Protein AF-0000000083311907 (afdb_homodimer)

Radius of gyration: 32.01 Å; Cα contacts (8 Å, |Δi|>4): 1228; chains: 2; bounding box: 65×92×110 Å

Secondary structure (DSSP, 8-state):
--SGGGS--B-HHHHHHHH---HHHHHHHHHHH--S-PEEPTTS-EEB-HHHHHHHHHHHHHHHTT--HHHHHHHHHHHHHTT--TTS------------S---------HHHHHHHHHHHHHHHHHTT-HHHHHHHHHHHHHHS-HHHHIIIIIHHHHHHHHHHHHTTSS-HHHHHHHHHHHHHHHHHHHHTPPPP-SSSEEEEE--TT----HHHHHHHHHHHHTT-EEEEEES---STTHHHHHHHH--SEEEEE--SHHHHHHHHHHHHHHHHTT--EEEE-HHHHH-GGGGGGSSSEE--SSHHHHHHHHHHHHHS--PPPPPPPPPHHHHHHHHHHHHHHHHHHHHHHH-GGGTTS-HHHHHHHHHHHHHHHHHHHHTT-GGGGHHHHHHHHHHIIIII---HHHHHHHHHHHHHHHHHH--GGGHHHHHHHHHHHHHHHHHHHHH-/--SGGGS--B-HHHHHHHH---HHHHHHHHHHH--S-PEEPTTS-EEB-HHHHHHHHHHHHHHHTT--HHHHHHHHHHHHHTT--TTS------------S---------HHHHHHHHHHHHHHHHHTT-HHHHHHHHHHHHHHS-HHHHIIIIIHHHHHHHHHHHHTTSS-HHHHHHHHHHHHHHHHHHHHTSPPP-SS-EEEEE--TT----HHHHHHHHHHHHTT-EEEEEES---STTHHHHHHHH--SEEEEE--SHHHHHHHHHHHHHHHHTT--EEEE-HHHHH-GGGGGGSSSEE--SSHHHHHHHHHHHHHS--PPPPPPPPPHHHHHHHHHHHHHHHHHHHHHHH-GGGTTS-HHHHHHHHHHHHHHHHHHHHTT-GGGHHHHHHHHHHHIIIII---HHHHHHHHHHHHHHHHHH--GGGHHHHHHHHHHHHHHHHHHHHH-

Organism: NCBI:txid1204385

Nearest PDB structures (foldseek):
  8j2w-assembly1_B  TM=8.295E-01  e=6.946E-15  Saccharothrix syringae
  8j2w-assembly1_A  TM=8.203E-01  e=6.946E-15  Saccharothrix syringae
  8j2y-assembly1_B  TM=8.424E-01  e=2.379E-14  Acidimicrobiaceae bacterium
  8j2y-assembly1_A  TM=8.494E-01  e=1.190E-13  Acidimicrobiaceae bacterium
  8j2x-assembly1_A  TM=8.144E-01  e=2.742E-14  Saccharothrix syringae

Foldseek 3Di:
DVVQQADQDDFLVRLCVLQVDDSVVCVVCCVPLVQPPFDADPVGGTTHGNVSSLLSNQLVVVVLLPDDSVVSSVVCVVCVVVVAHPSDGPDPPPPPCPPDDDPPPPPDPPPLVVLVVLLVQLLVCLQVLNLVSNVVSVVVVVVSDPPVCCLPPRLVSSLVSLVVCVLQQNGPPVSSVSSLVSLLVVLVVLLVPQDAADDDFEEEFEEFAPFQRFSLSSVLSNVCSNVRHHYDYPYYGDYPPCVVVVCVVRVGQEYEYEDADLLRLLRQQVSQVVCVVVQRAYEYYYNLCVVPVVLVLLHQHHYQDHDSVSNNVSVVVCVVPPDGTDDHDDADPLLVLQLVQCVVQLVQLLVQLVVDPLCVPPPPVRSVVVSVVVSSNCNSCSSSRASCSCVVVVVSVLSSCVNPVVDDVVSVLSSLVSSLVSCVVRPDPSNVRVNVVSVVVSVVVVVVVVVVD/DVVQQADQDDFLVRLCVLQVDDSVVCVCCCVPLVQPPFDADPVGGTTHGNVSSLLSNQLVVVVLLPDDSVVSSVVCVVCVVVVAHPSDGPDPPPPPPPPDDDPPPPPDPPPLNVLVVLLVQLLVCLQVLNLVSNVVSVVVVVVSDPPVCCLPPRLVSSLVSLVVCVLQQNGPPVSSVSSLVSLLVVLVVLLVPQDAADDDFEEEFEEFAPFQRFSLSSVLSNVCSNVRHHYDYPYYGDYPPCVVVVCVVRVGQEYEYEDADLLRLLRQQVSQVVCVVVQRAYEYYYNLCVVPVVLVLLHQHHYQDHDSVSNNVSVVVCVVPPDGTDDHDDADVLLVLQLVQCVVQLVQLLVQLVVDPLCVPPDPVRSVVVSVVVSSNCNSCSSSRASCSCVVVVVSVLSSCVNPVVDDCVSVLSSLVSSLVSCVVRDDPSNVRVNVVSVVVSVVVVVVVVVVD

Sequence (906 aa):
MHQAKETPIYNLKAVVQETGLKPDTLRAWERRYGLPSPQRTPSGHRLYTQRDIDILKWLMERQEEGLTISRAVALWHELEKEGEDPLHPRPAQEPMVELAGEPTVPGPVAPHDTLHELRERWLAACLAFDEQRSEQVLTQAFALFPVETVCLELLQPALAAIGQGWYRGEVSVQQEHFASALAIRRLEALLAATPPPVRSGRILVGCPPDEAHTFIPLLLSLFLRRRGWDVIYLGADIPEARLEETLKSARPTLTILTAQQLCTAASLATMAQLLYHQRIPMAFGGLIFNRLPALASRIAGHFLGQELRQALQAVEKLMEAPQPVAAHQPVTPEYAAALAHFQERRARIEAALWEAPRLKTLGRTLLLQGNESFGRDIEAALTLGDIRYLKPNLEWLQGLWHAHIQMPLSLLQEYLRAYLEAAQRHLDEPGQPILSWLHEVIAAFETEQTQEEMHQAKETPIYNLKAVVQETGLKPDTLRAWERRYGLPSPQRTPSGHRLYTQRDIDILKWLMERQEEGLTISRAVALWHELEKEGEDPLHPRPAQEPMVELAGEPTVPGPVAPHDTLHELRERWLAACLAFDEQRSEQVLTQAFALFPVETVCLELLQPALAAIGQGWYRGEVSVQQEHFASALAIRRLEALLAATPPPVRSGRILVGCPPDEAHTFIPLLLSLFLRRRGWDVIYLGADIPEARLEETLKSARPTLTILTAQQLCTAASLATMAQLLYHQRIPMAFGGLIFNRLPALASRIAGHFLGQELRQALQAVEKLMEAPQPVAAHQPVTPEYAAALAHFQERRARIEAALWEAPRLKTLGRTLLLQGNESFGRDIEAALTLGDIRYLKPNLEWLQGLWHAHIQMPLSLLQEYLRAYLEAAQRHLDEPGQPILSWLHEVIAAFETEQTQEE

InterPro domains:
  IPR000551 MerR-type HTH domain [PF13411] (10-72)
  IPR000551 MerR-type HTH domain [PS50937] (19-78)
  IPR000551 MerR-type HTH domain [SM00422] (10-76)
  IPR003759 Cobalamin (vitamin B12)-binding module, cap domain [PF02607] (118-190)
  IPR006158 Cobalamin (vitamin B12)-binding domain [PS51332] (200-322)
  IPR009061 Putative DNA-binding domain superfamily [SSF46955] (10-84)
  IPR036594 Methionine synthase domain [G3DSA:1.10.1240.10] (116-192)
  IPR036724 Cobalamin-binding domain superfamily [SSF52242] (199-296)
  IPR047057 MerR transcriptional regulator [PTHR30204] (7-193)

pLDDT: mean 85.44, std 14.92, range [26.28, 98.0]

Structure (mmCIF, N/CA/C/O backbone):
data_AF-0000000083311907-model_v1
#
loop_
_entity.id
_entity.type
_entity.pdbx_description
1 polymer 'MerR family transcriptional regulator'
#
loop_
_atom_site.group_PDB
_atom_site.id
_atom_site.type_symbol
_atom_site.label_atom_id
_atom_site.label_alt_id
_atom_site.label_comp_id
_atom_site.label_asym_id
_atom_site.label_entity_id
_atom_site.label_seq_id
_atom_site.pdbx_PDB_ins_code
_atom_site.Cartn_x
_atom_site.Cartn_y
_atom_site.Cartn_z
_atom_site.occupancy
_atom_site.B_iso_or_equiv
_atom_site.auth_seq_id
_atom_site.auth_comp_id
_atom_site.auth_asym_id
_atom_site.auth_atom_id
_atom_site.pdbx_PDB_model_num
ATOM 1 N N . MET A 1 1 ? 5.82 -18.188 53.906 1 30.78 1 MET A N 1
ATOM 2 C CA . MET A 1 1 ? 5.773 -18.25 52.438 1 30.78 1 MET A CA 1
ATOM 3 C C . MET A 1 1 ? 6.77 -17.266 51.844 1 30.78 1 MET A C 1
ATOM 5 O O . MET A 1 1 ? 6.988 -17.266 50.625 1 30.78 1 MET A O 1
ATOM 9 N N . HIS A 1 2 ? 7.137 -16.266 52.594 1 43.28 2 HIS A N 1
ATOM 10 C CA . HIS A 1 2 ? 8.094 -15.25 52.188 1 43.28 2 HIS A CA 1
ATOM 11 C C . HIS A 1 2 ? 9.508 -15.812 52.125 1 43.28 2 HIS A C 1
ATOM 13 O O . HIS A 1 2 ? 10.367 -15.273 51.406 1 43.28 2 HIS A O 1
ATOM 19 N N . GLN A 1 3 ? 9.875 -16.734 52.969 1 49.38 3 GLN A N 1
ATOM 20 C CA . GLN A 1 3 ? 11.227 -17.281 53.031 1 49.38 3 GLN A CA 1
ATOM 21 C C . GLN A 1 3 ? 11.562 -18.078 51.781 1 49.38 3 GLN A C 1
ATOM 23 O O . GLN A 1 3 ? 12.742 -18.281 51.469 1 49.38 3 GLN A O 1
ATOM 28 N N . ALA A 1 4 ? 10.656 -18.797 51.188 1 49.38 4 ALA A N 1
ATOM 29 C CA . ALA A 1 4 ? 10.867 -19.672 50.062 1 49.38 4 ALA A CA 1
ATOM 30 C C . ALA A 1 4 ? 11.398 -18.906 48.844 1 49.38 4 ALA A C 1
ATOM 32 O O . ALA A 1 4 ? 12.133 -19.453 48.031 1 49.38 4 ALA A O 1
ATOM 33 N N . LYS A 1 5 ? 11.281 -17.672 48.75 1 63.72 5 LYS A N 1
ATOM 34 C CA . LYS A 1 5 ? 11.641 -16.906 47.531 1 63.72 5 LYS A CA 1
ATOM 35 C C . LYS A 1 5 ? 13.117 -16.531 47.562 1 63.72 5 LYS A C 1
ATOM 37 O O . LYS A 1 5 ? 13.68 -16.172 46.531 1 63.72 5 LYS A O 1
ATOM 42 N N . GLU A 1 6 ? 13.773 -16.734 48.656 1 71.12 6 GLU A N 1
ATOM 43 C CA . GLU A 1 6 ? 15.164 -16.297 48.781 1 71.12 6 GLU A CA 1
ATOM 44 C C . GLU A 1 6 ? 16.109 -17.5 48.844 1 71.12 6 GLU A C 1
ATOM 46 O O . GLU A 1 6 ? 17.328 -17.328 48.969 1 71.12 6 GLU A O 1
ATOM 51 N N . THR A 1 7 ? 15.609 -18.75 48.781 1 74.94 7 THR A N 1
ATOM 52 C CA . THR A 1 7 ? 16.469 -19.922 48.75 1 74.94 7 THR A CA 1
ATOM 53 C C . THR A 1 7 ? 16.984 -20.203 47.344 1 74.94 7 THR A C 1
ATOM 55 O O . THR A 1 7 ? 16.203 -20.328 46.406 1 74.94 7 THR A O 1
ATOM 58 N N . PRO A 1 8 ? 18.312 -20.234 47.156 1 79.5 8 PRO A N 1
ATOM 59 C CA . PRO A 1 8 ? 18.875 -20.484 45.844 1 79.5 8 PRO A CA 1
ATOM 60 C C . PRO A 1 8 ? 18.734 -21.938 45.406 1 79.5 8 PRO A C 1
ATOM 62 O O . PRO A 1 8 ? 19.516 -22.797 45.812 1 79.5 8 PRO A O 1
ATOM 65 N N . ILE A 1 9 ? 17.688 -22.203 44.688 1 79.12 9 ILE A N 1
ATOM 66 C CA . ILE A 1 9 ? 17.406 -23.594 44.344 1 79.12 9 ILE A CA 1
ATOM 67 C C . ILE A 1 9 ? 17.453 -23.75 42.812 1 79.12 9 ILE A C 1
ATOM 69 O O . ILE A 1 9 ? 17.422 -24.875 42.312 1 79.12 9 ILE A O 1
ATOM 73 N N . TYR A 1 10 ? 17.547 -22.719 42.062 1 83.62 10 TYR A N 1
ATOM 74 C CA . TYR A 1 10 ? 17.484 -22.844 40.625 1 83.62 10 TYR A CA 1
ATOM 75 C C . TYR A 1 10 ? 18.875 -22.812 40 1 83.62 10 TYR A C 1
ATOM 77 O O . TYR A 1 10 ? 19.688 -21.938 40.312 1 83.62 10 TYR A O 1
ATOM 85 N N . ASN A 1 11 ? 19.172 -23.828 39.188 1 83.06 11 ASN A N 1
ATOM 86 C CA . ASN A 1 11 ? 20.422 -23.812 38.438 1 83.06 11 ASN A CA 1
ATOM 87 C C . ASN A 1 11 ? 20.297 -23.031 37.125 1 83.06 11 ASN A C 1
ATOM 89 O O . ASN A 1 11 ? 19.203 -22.594 36.781 1 83.06 11 ASN A O 1
ATOM 93 N N . LEU A 1 12 ? 21.438 -22.828 36.5 1 82.69 12 LEU A N 1
ATOM 94 C CA . LEU A 1 12 ? 21.484 -22.016 35.312 1 82.69 12 LEU A CA 1
ATOM 95 C C . LEU A 1 12 ? 20.484 -22.531 34.25 1 82.69 12 LEU A C 1
ATOM 97 O O . LEU A 1 12 ? 19.812 -21.734 33.594 1 82.69 12 LEU A O 1
ATOM 101 N N . LYS A 1 13 ? 20.438 -23.781 34.094 1 81.31 13 LYS A N 1
ATOM 102 C CA . LYS A 1 13 ? 19.531 -24.391 33.094 1 81.31 13 LYS A CA 1
ATOM 103 C C . LYS A 1 13 ? 18.078 -24.047 33.406 1 81.31 13 LYS A C 1
ATOM 105 O O . LYS A 1 13 ? 17.297 -23.719 32.5 1 81.31 13 LYS A O 1
ATOM 110 N N . ALA A 1 14 ? 17.734 -24.125 34.625 1 80.81 14 ALA A N 1
ATOM 111 C CA . ALA A 1 14 ? 16.375 -23.797 35.062 1 80.81 14 ALA A CA 1
ATOM 112 C C . ALA A 1 14 ? 16.062 -22.328 34.812 1 80.81 14 ALA A C 1
ATOM 114 O O . ALA A 1 14 ? 14.961 -21.984 34.406 1 80.81 14 ALA A O 1
ATOM 115 N N . VAL A 1 15 ? 16.984 -21.484 35 1 82.62 15 VAL A N 1
ATOM 116 C CA . VAL A 1 15 ? 16.797 -20.047 34.812 1 82.62 15 VAL A CA 1
ATOM 117 C C . VAL A 1 15 ? 16.594 -19.75 33.344 1 82.62 15 VAL A C 1
ATOM 119 O O . VAL A 1 15 ? 15.711 -18.953 32.969 1 82.62 15 VAL A O 1
ATOM 122 N N . VAL A 1 16 ? 17.328 -20.375 32.531 1 82.19 16 VAL A N 1
ATOM 123 C CA . VAL A 1 16 ? 17.219 -20.203 31.094 1 82.19 16 VAL A CA 1
ATOM 124 C C . VAL A 1 16 ? 15.844 -20.672 30.625 1 82.19 16 VAL A C 1
ATOM 126 O O . VAL A 1 16 ? 15.203 -20 29.797 1 82.19 16 VAL A O 1
ATOM 129 N N . GLN A 1 17 ? 15.422 -21.656 31.141 1 80.44 17 GLN A N 1
ATOM 130 C CA . GLN A 1 17 ? 14.125 -22.203 30.766 1 80.44 17 GLN A CA 1
ATOM 131 C C . GLN A 1 17 ? 12.992 -21.281 31.203 1 80.44 17 GLN A C 1
ATOM 133 O O . GLN A 1 17 ? 12.016 -21.094 30.484 1 80.44 17 GLN A O 1
ATOM 138 N N . GLU A 1 18 ? 13.125 -20.703 32.312 1 80.12 18 GLU A N 1
ATOM 139 C CA . GLU A 1 18 ? 12.07 -19.875 32.906 1 80.12 18 GLU A CA 1
ATOM 140 C C . GLU A 1 18 ? 12.055 -18.484 32.281 1 80.12 18 GLU A C 1
ATOM 142 O O . GLU A 1 18 ? 10.992 -17.875 32.156 1 80.12 18 GLU A O 1
ATOM 147 N N . THR A 1 19 ? 13.117 -17.938 31.906 1 81.69 19 THR A N 1
ATOM 148 C CA . THR A 1 19 ? 13.203 -16.547 31.469 1 81.69 19 THR A CA 1
ATOM 149 C C . THR A 1 19 ? 13.344 -16.453 29.953 1 81.69 19 THR A C 1
ATOM 151 O O . THR A 1 19 ? 13.039 -15.414 29.359 1 81.69 19 THR A O 1
ATOM 154 N N . GLY A 1 20 ? 13.836 -17.5 29.406 1 79.81 20 GLY A N 1
ATOM 155 C CA . GLY A 1 20 ? 14.117 -17.5 27.969 1 79.81 20 GLY A CA 1
ATOM 156 C C . GLY A 1 20 ? 15.398 -16.781 27.609 1 79.81 20 GLY A C 1
ATOM 157 O O . GLY A 1 20 ? 15.711 -16.609 26.422 1 79.81 20 GLY A O 1
ATOM 158 N N . LEU A 1 21 ? 16.219 -16.422 28.469 1 81.62 21 LEU A N 1
ATOM 159 C CA . LEU A 1 21 ? 17.484 -15.742 28.219 1 81.62 21 LEU A CA 1
ATOM 160 C C . LEU A 1 21 ? 18.578 -16.734 27.875 1 81.62 21 LEU A C 1
ATOM 162 O O . LEU A 1 21 ? 18.594 -17.859 28.391 1 81.62 21 LEU A O 1
ATOM 166 N N . LYS A 1 22 ? 19.547 -16.391 27.062 1 81.81 22 LYS A N 1
ATOM 167 C CA . LYS A 1 22 ? 20.719 -17.203 26.781 1 81.81 22 LYS A CA 1
ATOM 168 C C . LYS A 1 22 ? 21.672 -17.219 27.984 1 81.81 22 LYS A C 1
ATOM 170 O O . LYS A 1 22 ? 21.844 -16.203 28.656 1 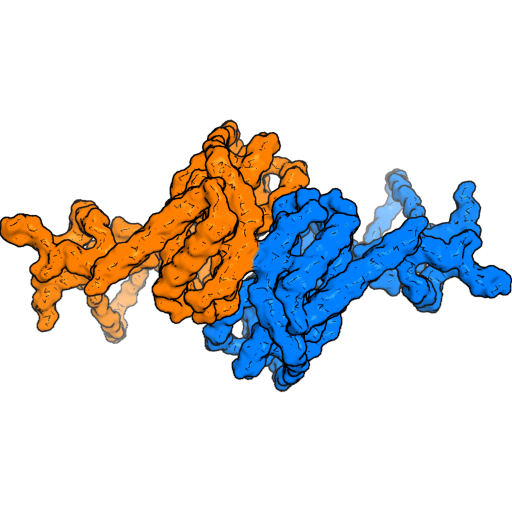81.81 22 LYS A O 1
ATOM 175 N N . PRO A 1 23 ? 22.266 -18.234 28.125 1 81.62 23 PRO A N 1
ATOM 176 C CA . PRO A 1 23 ? 23.219 -18.359 29.234 1 81.62 23 PRO A CA 1
ATOM 177 C C . PRO A 1 23 ? 24.281 -17.266 29.219 1 81.62 23 PRO A C 1
ATOM 179 O O . PRO A 1 23 ? 24.641 -16.719 30.266 1 81.62 23 PRO A O 1
ATOM 182 N N . ASP A 1 24 ? 24.75 -16.938 28.047 1 81.69 24 ASP A N 1
ATOM 183 C CA . ASP A 1 24 ? 25.797 -15.93 27.938 1 81.69 24 ASP A CA 1
ATOM 184 C C . ASP A 1 24 ? 25.266 -14.547 28.312 1 81.69 24 ASP A C 1
ATOM 186 O O . ASP A 1 24 ? 25.969 -13.742 28.922 1 81.69 24 ASP A O 1
ATOM 190 N N . THR A 1 25 ? 24.125 -14.289 28.016 1 82.56 25 THR A N 1
ATOM 191 C CA . THR A 1 25 ? 23.484 -13.031 28.375 1 82.56 25 THR A CA 1
ATOM 192 C C . THR A 1 25 ? 23.312 -12.93 29.891 1 82.56 25 THR A C 1
ATOM 194 O O . THR A 1 25 ? 23.562 -11.875 30.484 1 82.56 25 THR A O 1
ATOM 197 N N . LEU A 1 26 ? 22.938 -13.969 30.453 1 84.25 26 LEU A N 1
ATOM 198 C CA . LEU A 1 26 ? 22.766 -14.031 31.891 1 84.25 26 LEU A CA 1
ATOM 199 C C . LEU A 1 26 ? 24.094 -13.781 32.594 1 84.25 26 LEU A C 1
ATOM 201 O O . LEU A 1 26 ? 24.156 -13.016 33.562 1 84.25 26 LEU A O 1
ATOM 205 N N . ARG A 1 27 ? 25.094 -14.391 32.125 1 80.5 27 ARG A N 1
ATOM 206 C CA . ARG A 1 27 ? 26.438 -14.211 32.688 1 80.5 27 ARG A CA 1
ATOM 207 C C . ARG A 1 27 ? 26.922 -12.781 32.469 1 80.5 27 ARG A C 1
ATOM 209 O O . ARG A 1 27 ? 27.547 -12.211 33.375 1 80.5 27 ARG A O 1
ATOM 216 N N . ALA A 1 28 ? 26.656 -12.234 31.375 1 83.12 28 ALA A N 1
ATOM 217 C CA . ALA A 1 28 ? 27.047 -10.859 31.078 1 83.12 28 ALA A CA 1
ATOM 218 C C . ALA A 1 28 ? 26.344 -9.883 32 1 83.12 28 ALA A C 1
ATOM 220 O O . ALA A 1 28 ? 26.953 -8.938 32.5 1 83.12 28 ALA A O 1
ATOM 221 N N . TRP A 1 29 ? 25.109 -10.156 32.188 1 85.12 29 TRP A N 1
ATOM 222 C CA . TRP A 1 29 ? 24.359 -9.273 33.062 1 85.12 29 TRP A CA 1
ATOM 223 C C . TRP A 1 29 ? 24.859 -9.367 34.5 1 85.12 29 TRP A C 1
ATOM 225 O O . TRP A 1 29 ? 25.016 -8.344 35.188 1 85.12 29 TRP A O 1
ATOM 235 N N . GLU A 1 30 ? 25.188 -10.5 34.906 1 84.75 30 GLU A N 1
ATOM 236 C CA . GLU A 1 30 ? 25.781 -10.727 36.219 1 84.75 30 GLU A CA 1
ATOM 237 C C . GLU A 1 30 ? 27.109 -9.984 36.375 1 84.75 30 GLU A C 1
ATOM 239 O O . GLU A 1 30 ? 27.344 -9.297 37.375 1 84.75 30 GLU A O 1
ATOM 244 N N . ARG A 1 31 ? 27.859 -10.086 35.406 1 82.06 31 ARG A N 1
ATOM 245 C CA . ARG A 1 31 ? 29.203 -9.508 35.438 1 82.06 31 ARG A CA 1
ATOM 246 C C . ARG A 1 31 ? 29.141 -7.984 35.344 1 82.06 31 ARG A C 1
ATOM 248 O O . ARG A 1 31 ? 29.828 -7.289 36.094 1 82.06 31 ARG A O 1
ATOM 255 N N . ARG A 1 32 ? 28.312 -7.473 34.469 1 81.69 32 ARG A N 1
ATOM 256 C CA . ARG A 1 32 ? 28.312 -6.047 34.156 1 81.69 32 ARG A CA 1
ATOM 257 C C . ARG A 1 32 ? 27.469 -5.266 35.156 1 81.69 32 ARG A C 1
ATOM 259 O O . ARG A 1 32 ? 27.797 -4.129 35.5 1 81.69 32 ARG A O 1
ATOM 266 N N . TYR A 1 33 ? 26.422 -5.887 35.562 1 83.06 33 TYR A N 1
ATOM 267 C CA . TYR A 1 33 ? 25.438 -5.117 36.312 1 83.06 33 TYR A CA 1
ATOM 268 C C . TYR A 1 33 ? 25.234 -5.711 37.719 1 83.06 33 TYR A C 1
ATOM 270 O O . TYR A 1 33 ? 24.547 -5.121 38.562 1 83.06 33 TYR A O 1
ATOM 278 N N . GLY A 1 34 ? 25.719 -6.844 37.906 1 82.38 34 GLY A N 1
ATOM 279 C CA . GLY A 1 34 ? 25.594 -7.52 39.188 1 82.38 34 GLY A CA 1
ATOM 280 C C . GLY A 1 34 ? 24.203 -8.086 39.438 1 82.38 34 GLY A C 1
ATOM 281 O O . GLY A 1 34 ? 23.844 -8.398 40.562 1 82.38 34 GLY A O 1
ATOM 282 N N . LEU A 1 35 ? 23.359 -8.047 38.406 1 83.44 35 LEU A N 1
ATOM 283 C CA . LEU A 1 35 ? 22 -8.594 38.469 1 83.44 35 LEU A CA 1
ATOM 284 C C . LEU A 1 35 ? 21.812 -9.648 37.375 1 83.44 35 LEU A C 1
ATOM 286 O O . LEU A 1 35 ? 22.109 -9.414 36.219 1 83.44 35 LEU A O 1
ATOM 290 N N . PRO A 1 36 ? 21.453 -10.852 37.75 1 82.75 36 PRO A N 1
ATOM 291 C CA . PRO A 1 36 ? 21.156 -11.375 39.094 1 82.75 36 PRO A CA 1
ATOM 292 C C . PRO A 1 36 ? 22.406 -11.648 39.906 1 82.75 36 PRO A C 1
ATOM 294 O O . PRO A 1 36 ? 23.531 -11.453 39.438 1 82.75 36 PRO A O 1
ATOM 297 N N . SER A 1 37 ? 22.125 -11.906 41.188 1 83.06 37 SER A N 1
ATOM 298 C CA . SER A 1 37 ? 23.234 -12.219 42.094 1 83.06 37 SER A CA 1
ATOM 299 C C . SER A 1 37 ? 23.141 -13.648 42.594 1 83.06 37 SER A C 1
ATOM 301 O O . SER A 1 37 ? 22.688 -13.883 43.719 1 83.06 37 SER A O 1
ATOM 303 N N . PRO A 1 38 ? 23.531 -14.547 41.75 1 83.31 38 PRO A N 1
ATOM 304 C CA . PRO A 1 38 ? 23.438 -15.945 42.156 1 83.31 38 PRO A CA 1
ATOM 305 C C . PRO A 1 38 ? 24.422 -16.312 43.25 1 83.31 38 PRO A C 1
ATOM 307 O O . PRO A 1 38 ? 25.438 -15.633 43.438 1 83.31 38 PRO A O 1
ATOM 310 N N . GLN A 1 39 ? 24.078 -17.266 44.062 1 82.88 39 GLN A N 1
ATOM 311 C CA . GLN A 1 39 ? 24.984 -17.812 45.062 1 82.88 39 GLN A CA 1
ATOM 312 C C . GLN A 1 39 ? 25.734 -19.047 44.531 1 82.88 39 GLN A C 1
ATOM 314 O O . GLN A 1 39 ? 25.219 -19.766 43.688 1 82.88 39 GLN A O 1
ATOM 319 N N . ARG A 1 40 ? 26.953 -19.188 44.938 1 80.94 40 ARG A N 1
ATOM 320 C CA . ARG A 1 40 ? 27.75 -20.312 44.438 1 80.94 40 ARG A CA 1
ATOM 321 C C . ARG A 1 40 ? 27.75 -21.453 45.469 1 80.94 40 ARG A C 1
ATOM 323 O O . ARG A 1 40 ? 27.828 -21.219 46.656 1 80.94 40 ARG A O 1
ATOM 330 N N . THR A 1 41 ? 27.562 -22.625 44.969 1 77.94 41 THR A N 1
ATOM 331 C CA . THR A 1 41 ? 27.719 -23.812 45.781 1 77.94 41 THR A CA 1
ATOM 332 C C . THR A 1 41 ? 29.203 -24.062 46.094 1 77.94 41 THR A C 1
ATOM 334 O O . THR A 1 41 ? 30.078 -23.484 45.438 1 77.94 41 THR A O 1
ATOM 337 N N . PRO A 1 42 ? 29.438 -24.891 47.094 1 77.94 42 PRO A N 1
ATOM 338 C CA . PRO A 1 42 ? 30.844 -25.234 47.375 1 77.94 42 PRO A CA 1
ATOM 339 C C . PRO A 1 42 ? 31.562 -25.797 46.156 1 77.94 42 PRO A C 1
ATOM 341 O O . PRO A 1 42 ? 32.781 -25.672 46.031 1 77.94 42 PRO A O 1
ATOM 344 N N . SER A 1 43 ? 30.875 -26.406 45.219 1 78 43 SER A N 1
ATOM 345 C CA . SER A 1 43 ? 31.469 -26.984 44.031 1 78 43 SER A CA 1
ATOM 346 C C . SER A 1 43 ? 31.594 -25.938 42.906 1 78 43 SER A C 1
ATOM 348 O O . SER A 1 43 ? 32.062 -26.25 41.812 1 78 43 SER A O 1
ATOM 350 N N . GLY A 1 44 ? 31.125 -24.672 43.188 1 77.88 44 GLY A N 1
ATOM 351 C CA . GLY A 1 44 ? 31.344 -23.562 42.281 1 77.88 44 GLY A CA 1
ATOM 352 C C . GLY A 1 44 ? 30.156 -23.344 41.344 1 77.88 44 GLY A C 1
ATOM 353 O O . GLY A 1 44 ? 30.234 -22.5 40.438 1 77.88 44 GLY A O 1
ATOM 354 N N . HIS A 1 45 ? 29.188 -24.047 41.469 1 81.25 45 HIS A N 1
ATOM 355 C CA . HIS A 1 45 ? 28.047 -23.875 40.594 1 81.25 45 HIS A CA 1
ATOM 356 C C . HIS A 1 45 ? 27.141 -22.75 41.062 1 81.25 45 HIS A C 1
ATOM 358 O O . HIS A 1 45 ? 26.922 -22.578 42.25 1 81.25 45 HIS A O 1
ATOM 364 N N . ARG A 1 46 ? 26.688 -21.906 40.094 1 84.62 46 ARG A N 1
ATOM 365 C CA . ARG A 1 46 ? 25.766 -20.828 40.406 1 84.62 46 ARG A CA 1
ATOM 366 C C . ARG A 1 46 ? 24.391 -21.375 40.75 1 84.62 46 ARG A C 1
ATOM 368 O O . ARG A 1 46 ? 23.875 -22.266 40.094 1 84.62 46 ARG A O 1
ATOM 375 N N . LEU A 1 47 ? 23.859 -20.953 41.812 1 85.62 47 LEU A N 1
ATOM 376 C CA . LEU A 1 47 ? 22.469 -21.203 42.188 1 85.62 47 LEU A CA 1
ATOM 377 C C . LEU A 1 47 ? 21.703 -19.891 42.312 1 85.62 47 LEU A C 1
ATOM 379 O O . LEU A 1 47 ? 22.172 -18.938 42.938 1 85.62 47 LEU A O 1
ATOM 383 N N . TYR A 1 48 ? 20.531 -19.875 41.656 1 86.69 48 TYR A N 1
ATOM 384 C CA . TYR A 1 48 ? 19.703 -18.688 41.625 1 86.69 48 TYR A CA 1
ATOM 385 C C . TYR A 1 48 ? 18.484 -18.844 42.531 1 86.69 48 TYR A C 1
ATOM 387 O O . TYR A 1 48 ? 17.984 -19.953 42.719 1 86.69 48 TYR A O 1
ATOM 395 N N . THR A 1 49 ? 18.047 -17.797 43.125 1 83.69 49 THR A N 1
ATOM 396 C CA . THR A 1 49 ? 16.828 -17.781 43.906 1 83.69 49 THR A CA 1
ATOM 397 C C . THR A 1 49 ? 15.617 -17.438 43.031 1 83.69 49 THR A C 1
ATOM 399 O O . THR A 1 49 ? 15.773 -17 41.906 1 83.69 49 THR A O 1
ATOM 402 N N . GLN A 1 50 ? 14.461 -17.703 43.562 1 83.06 50 GLN A N 1
ATOM 403 C CA . GLN A 1 50 ? 13.266 -17.25 42.875 1 83.06 50 GLN A CA 1
ATOM 404 C C . GLN A 1 50 ? 13.266 -15.734 42.688 1 83.06 50 GLN A C 1
ATOM 406 O O . GLN A 1 50 ? 12.82 -15.219 41.688 1 83.06 50 GLN A O 1
ATOM 411 N N . ARG A 1 51 ? 13.805 -15.023 43.562 1 80.94 51 ARG A N 1
ATOM 412 C CA . ARG A 1 51 ? 13.922 -13.578 43.469 1 80.94 51 ARG A CA 1
ATOM 413 C C . ARG A 1 51 ? 14.812 -13.188 42.281 1 80.94 51 ARG A C 1
ATOM 415 O O . ARG A 1 51 ? 14.5 -12.242 41.531 1 80.94 51 ARG A O 1
ATOM 422 N N . ASP A 1 52 ? 15.859 -13.906 42.062 1 85.44 52 ASP A N 1
ATOM 423 C CA . ASP A 1 52 ? 16.719 -13.664 40.906 1 85.44 52 ASP A CA 1
ATOM 424 C C . ASP A 1 52 ? 15.945 -13.805 39.594 1 85.44 52 ASP A C 1
ATOM 426 O O . ASP A 1 52 ? 16.094 -12.977 38.688 1 85.44 52 ASP A O 1
ATOM 430 N N . ILE A 1 53 ? 15.172 -14.805 39.594 1 85.62 53 ILE A N 1
ATOM 431 C CA . ILE A 1 53 ? 14.375 -15.07 38.406 1 85.62 53 ILE A CA 1
ATOM 432 C C . ILE A 1 53 ? 13.359 -13.953 38.219 1 85.62 53 ILE A C 1
ATOM 434 O O . ILE A 1 53 ? 13.172 -13.469 37.094 1 85.62 53 ILE A O 1
ATOM 438 N N . ASP A 1 54 ? 12.797 -13.547 39.219 1 83.44 54 ASP A N 1
ATOM 439 C CA . ASP A 1 54 ? 11.82 -12.461 39.156 1 83.44 54 ASP A CA 1
ATOM 440 C C . ASP A 1 54 ? 12.477 -11.156 38.719 1 83.44 54 ASP A C 1
ATOM 442 O O . ASP A 1 54 ? 11.891 -10.391 37.938 1 83.44 54 ASP A O 1
ATOM 446 N N . ILE A 1 55 ? 13.641 -10.883 39.188 1 84 55 ILE A N 1
ATOM 447 C CA . ILE A 1 55 ? 14.398 -9.711 38.781 1 84 55 ILE A CA 1
ATOM 448 C C . ILE A 1 55 ? 14.695 -9.766 37.312 1 84 55 ILE A C 1
ATOM 450 O O . ILE A 1 55 ? 14.516 -8.773 36.594 1 84 55 ILE A O 1
ATOM 454 N N . LEU A 1 56 ? 15.109 -10.922 36.844 1 85.06 56 LEU A N 1
ATOM 455 C CA . LEU A 1 56 ? 15.422 -11.094 35.406 1 85.06 56 LEU A CA 1
ATOM 456 C C . LEU A 1 56 ? 14.18 -10.883 34.562 1 85.06 56 LEU A C 1
ATOM 458 O O . LEU A 1 56 ? 14.242 -10.227 33.531 1 85.06 56 LEU A O 1
ATOM 462 N N . LYS A 1 57 ? 13.141 -11.375 35.031 1 83.5 57 LYS A N 1
ATOM 463 C CA . LYS A 1 57 ? 11.883 -11.195 34.312 1 83.5 57 LYS A CA 1
ATOM 464 C C . LYS A 1 57 ? 11.469 -9.727 34.281 1 83.5 57 LYS A C 1
ATOM 466 O O . LYS A 1 57 ? 10.984 -9.219 33.281 1 83.5 57 LYS A O 1
ATOM 471 N N . TRP A 1 58 ? 11.648 -9.07 35.406 1 79.88 58 TRP A N 1
ATOM 472 C CA . TRP A 1 58 ? 11.383 -7.645 35.5 1 79.88 58 TRP A CA 1
ATOM 473 C C . TRP A 1 58 ? 12.266 -6.855 34.531 1 79.88 58 TRP A C 1
ATOM 475 O O . TRP A 1 58 ? 11.781 -5.984 33.812 1 79.88 58 TRP A O 1
ATOM 485 N N . LEU A 1 59 ? 13.523 -7.141 34.5 1 82.5 59 LEU A N 1
ATOM 486 C CA . LEU A 1 59 ? 14.461 -6.484 33.594 1 82.5 59 LEU A CA 1
ATOM 487 C C . LEU A 1 59 ? 14.094 -6.742 32.125 1 82.5 59 LEU A C 1
ATOM 489 O O . LEU A 1 59 ? 14.148 -5.832 31.312 1 82.5 59 LEU A O 1
ATOM 493 N N . MET A 1 60 ? 13.68 -7.953 31.922 1 79.12 60 MET A N 1
ATOM 494 C CA . MET A 1 60 ? 13.258 -8.328 30.578 1 79.12 60 MET A CA 1
ATOM 495 C C . MET A 1 60 ? 11.992 -7.582 30.172 1 79.12 60 MET A C 1
ATOM 497 O O . MET A 1 60 ? 11.859 -7.145 29.031 1 79.12 60 MET A O 1
ATOM 501 N N . GLU A 1 61 ? 11.148 -7.441 31.094 1 77.44 61 GLU A N 1
ATOM 502 C CA . GLU A 1 61 ? 9.922 -6.68 30.875 1 77.44 61 GLU A CA 1
ATOM 503 C C . GLU A 1 61 ? 10.234 -5.215 30.562 1 77.44 61 GLU A C 1
ATOM 505 O O . GLU A 1 61 ? 9.602 -4.609 29.703 1 77.44 61 GLU A O 1
ATOM 510 N N . ARG A 1 62 ? 11.188 -4.699 31.25 1 77 62 ARG A N 1
ATOM 511 C CA . ARG A 1 62 ? 11.633 -3.332 31 1 77 62 ARG A CA 1
ATOM 512 C C . ARG A 1 62 ? 12.305 -3.213 29.625 1 77 62 ARG A C 1
ATOM 514 O O . ARG A 1 62 ? 12.133 -2.211 28.938 1 77 62 ARG A O 1
ATOM 521 N N . GLN A 1 63 ? 13.031 -4.262 29.297 1 74 63 GLN A N 1
ATOM 522 C CA . GLN A 1 63 ? 13.648 -4.289 27.969 1 74 63 GLN A CA 1
ATOM 523 C C . GLN A 1 63 ? 12.594 -4.383 26.875 1 74 63 GLN A C 1
ATOM 525 O O . GLN A 1 63 ? 12.711 -3.727 25.828 1 74 63 GLN A O 1
ATOM 530 N N . GLU A 1 64 ? 11.555 -5.098 27.219 1 70.38 64 GLU A N 1
ATOM 531 C CA . GLU A 1 64 ? 10.422 -5.238 26.312 1 70.38 64 GLU A CA 1
ATOM 532 C C . GLU A 1 64 ? 9.648 -3.932 26.172 1 70.38 64 GLU A C 1
ATOM 534 O O . GLU A 1 64 ? 9.062 -3.652 25.125 1 70.38 64 GLU A O 1
ATOM 539 N N . GLU A 1 65 ? 9.812 -3.139 27.188 1 62.06 65 GLU A N 1
ATOM 540 C CA . GLU A 1 65 ? 9.172 -1.825 27.25 1 62.06 65 GLU A CA 1
ATOM 541 C C . GLU A 1 65 ? 10.039 -0.763 26.578 1 62.06 65 GLU A C 1
ATOM 543 O O . GLU A 1 65 ? 9.688 0.419 26.562 1 62.06 65 GLU A O 1
ATOM 548 N N . GLY A 1 66 ? 11.18 -1.22 26.125 1 63.69 66 GLY A N 1
ATOM 549 C CA . GLY A 1 66 ? 12.008 -0.332 25.328 1 63.69 66 GLY A CA 1
ATOM 550 C C . GLY A 1 66 ? 13.234 0.17 26.062 1 63.69 66 GLY A C 1
ATOM 551 O O . GLY A 1 66 ? 14 0.974 25.531 1 63.69 66 GLY A O 1
ATOM 552 N N . LEU A 1 67 ? 13.508 -0.174 27.188 1 68.94 67 LEU A N 1
ATOM 553 C CA . LEU A 1 67 ? 14.695 0.229 27.922 1 68.94 67 LEU A CA 1
ATOM 554 C C . LEU A 1 67 ? 15.891 -0.629 27.531 1 68.94 67 LEU A C 1
ATOM 556 O O . LEU A 1 67 ? 15.75 -1.824 27.266 1 68.94 67 LEU A O 1
ATOM 560 N N . THR A 1 68 ? 16.969 0.083 27.375 1 74.12 68 THR A N 1
ATOM 561 C CA . THR A 1 68 ? 18.188 -0.712 27.344 1 74.12 68 THR A CA 1
ATOM 562 C C . THR A 1 68 ? 18.406 -1.432 28.672 1 74.12 68 THR A C 1
ATOM 564 O O . THR A 1 68 ? 17.906 -0.994 29.703 1 74.12 68 THR A O 1
ATOM 567 N N . ILE A 1 69 ? 19.172 -2.49 28.625 1 78.88 69 ILE A N 1
ATOM 568 C CA . ILE A 1 69 ? 19.406 -3.273 29.828 1 78.88 69 ILE A CA 1
ATOM 569 C C . ILE A 1 69 ? 20.141 -2.422 30.859 1 78.88 69 ILE A C 1
ATOM 571 O O . ILE A 1 69 ? 19.844 -2.502 32.062 1 78.88 69 ILE A O 1
ATOM 575 N N . SER A 1 70 ? 20.922 -1.572 30.438 1 80 70 SER A N 1
ATOM 576 C CA . SER A 1 70 ? 21.656 -0.697 31.359 1 80 70 SER A CA 1
ATOM 577 C C . SER A 1 70 ? 20.703 0.258 32.094 1 80 70 SER A C 1
ATOM 579 O O . SER A 1 70 ? 20.828 0.476 33.281 1 80 70 SER A O 1
ATOM 581 N N . ARG A 1 71 ? 19.828 0.69 31.391 1 78.69 71 ARG A N 1
ATOM 582 C CA . ARG A 1 71 ? 18.859 1.604 31.984 1 78.69 71 ARG A CA 1
ATOM 583 C C . ARG A 1 71 ? 17.891 0.856 32.906 1 78.69 71 ARG A C 1
ATOM 585 O O . ARG A 1 71 ? 17.484 1.371 33.938 1 78.69 71 ARG A O 1
ATOM 592 N N . ALA A 1 72 ? 17.5 -0.246 32.469 1 80.81 72 ALA A N 1
ATOM 593 C CA . ALA A 1 72 ? 16.625 -1.068 33.312 1 80.81 72 ALA A CA 1
ATOM 594 C C . ALA A 1 72 ? 17.281 -1.385 34.656 1 80.81 72 ALA A C 1
ATOM 596 O O . ALA A 1 72 ? 16.641 -1.304 35.688 1 80.81 72 ALA A O 1
ATOM 597 N N . VAL A 1 73 ? 18.5 -1.594 34.562 1 81.31 73 VAL A N 1
ATOM 598 C CA . VAL A 1 73 ? 19.266 -1.895 35.781 1 81.31 73 VAL A CA 1
ATOM 599 C C . VAL A 1 73 ? 19.391 -0.642 36.625 1 81.31 73 VAL A C 1
ATOM 601 O O . VAL A 1 73 ? 19.234 -0.706 37.875 1 81.31 73 VAL A O 1
ATOM 604 N N . ALA A 1 74 ? 19.562 0.411 36 1 80.88 74 ALA A N 1
ATOM 605 C CA . ALA A 1 74 ? 19.641 1.675 36.719 1 80.88 74 ALA A CA 1
ATOM 606 C C . ALA A 1 74 ? 18.328 1.983 37.438 1 80.88 74 ALA A C 1
ATOM 608 O O . ALA A 1 74 ? 18.312 2.416 38.594 1 80.88 74 ALA A O 1
ATOM 609 N N . LEU A 1 75 ? 17.312 1.723 36.781 1 79.31 75 LEU A N 1
ATOM 610 C CA . LEU A 1 75 ? 15.977 1.91 37.344 1 79.31 75 LEU A CA 1
ATOM 611 C C . LEU A 1 75 ? 15.75 0.98 38.531 1 79.31 75 LEU A C 1
ATOM 613 O O . LEU A 1 75 ? 15.18 1.391 39.531 1 79.31 75 LEU A O 1
ATOM 617 N N . TRP A 1 76 ? 16.109 -0.172 38.406 1 80.38 76 TRP A N 1
ATOM 618 C CA . TRP A 1 76 ? 16.031 -1.139 39.5 1 80.38 76 TRP A CA 1
ATOM 619 C C . TRP A 1 76 ? 16.75 -0.617 40.75 1 80.38 76 TRP A C 1
ATOM 621 O O . TRP A 1 76 ? 16.188 -0.618 41.844 1 80.38 76 TRP A O 1
ATOM 631 N N . HIS A 1 77 ? 17.922 -0.092 40.5 1 80.25 77 HIS A N 1
ATOM 632 C CA . HIS A 1 77 ? 18.734 0.38 41.625 1 80.25 77 HIS A CA 1
ATOM 633 C C . HIS A 1 77 ? 18.141 1.647 42.219 1 80.25 77 HIS A C 1
ATOM 635 O O . HIS A 1 77 ? 18.188 1.834 43.438 1 80.25 77 HIS A O 1
ATOM 641 N N . GLU A 1 78 ? 17.609 2.406 41.406 1 78.31 78 GLU A N 1
ATOM 642 C CA . GLU A 1 78 ? 16.938 3.613 41.906 1 78.31 78 GLU A CA 1
ATOM 643 C C . GLU A 1 78 ? 15.734 3.271 42.75 1 78.31 78 GLU A C 1
ATOM 645 O O . GLU A 1 78 ? 15.547 3.861 43.844 1 78.31 78 GLU A O 1
ATOM 650 N N . LEU A 1 79 ? 15.031 2.354 42.312 1 78.06 79 LEU A N 1
ATOM 651 C CA . LEU A 1 79 ? 13.867 1.917 43.062 1 78.06 79 LEU A CA 1
ATOM 652 C C . LEU A 1 79 ? 14.289 1.249 44.375 1 78.06 79 LEU A C 1
ATOM 654 O O . LEU A 1 79 ? 13.672 1.471 45.406 1 78.06 79 LEU A O 1
ATOM 658 N N . GLU A 1 80 ? 15.242 0.526 44.312 1 75.75 80 GLU A N 1
ATOM 659 C CA . GLU A 1 80 ? 15.781 -0.121 45.5 1 75.75 80 GLU A CA 1
ATOM 660 C C . GLU A 1 80 ? 16.25 0.91 46.531 1 75.75 80 GLU A C 1
ATOM 662 O O . GLU A 1 80 ? 16.031 0.75 47.719 1 75.75 80 GLU A O 1
ATOM 667 N N . LYS A 1 81 ? 16.828 1.915 46.031 1 78.12 81 LYS A N 1
ATOM 668 C CA . LYS A 1 81 ? 17.312 2.969 46.906 1 78.12 81 LYS A CA 1
ATOM 669 C C . LYS A 1 81 ? 16.172 3.717 47.562 1 78.12 81 LYS A C 1
ATOM 671 O O . LYS A 1 81 ? 16.297 4.184 48.688 1 78.12 81 LYS A O 1
ATOM 676 N N . GLU A 1 82 ? 15.133 3.812 46.844 1 71.25 82 GLU A N 1
ATOM 677 C CA . GLU A 1 82 ? 13.953 4.504 47.344 1 71.25 82 GLU A CA 1
ATOM 678 C C . GLU A 1 82 ? 13.148 3.6 48.281 1 71.25 82 GLU A C 1
ATOM 680 O O . GLU A 1 82 ? 12.109 4.012 48.812 1 71.25 82 GLU A O 1
ATOM 685 N N . GLY A 1 83 ? 13.602 2.395 48.406 1 72.31 83 GLY A N 1
ATOM 686 C CA . GLY A 1 83 ? 13 1.468 49.344 1 72.31 83 GLY A CA 1
ATOM 687 C C . GLY A 1 83 ? 11.82 0.712 48.781 1 72.31 83 GLY A C 1
ATOM 688 O O . GLY A 1 83 ? 11.055 0.082 49.5 1 72.31 83 GLY A O 1
ATOM 689 N N . GLU A 1 84 ? 11.562 0.896 47.531 1 69.19 84 GLU A N 1
ATOM 690 C CA . GLU A 1 84 ? 10.469 0.188 46.875 1 69.19 84 GLU A CA 1
ATOM 691 C C . GLU A 1 84 ? 10.945 -1.146 46.281 1 69.19 84 GLU A C 1
ATOM 693 O O . GLU A 1 84 ? 12.047 -1.236 45.75 1 69.19 84 GLU A O 1
ATOM 698 N N . ASP A 1 85 ? 10.258 -2.158 46.5 1 71.75 85 ASP A N 1
ATOM 699 C CA . ASP A 1 85 ? 10.539 -3.438 45.875 1 71.75 85 ASP A CA 1
ATOM 700 C C . ASP A 1 85 ? 9.914 -3.496 44.469 1 71.75 85 ASP A C 1
ATOM 702 O O . ASP A 1 85 ? 8.688 -3.557 44.344 1 71.75 85 ASP A O 1
ATOM 706 N N . PRO A 1 86 ? 10.734 -3.455 43.438 1 73.19 86 PRO A N 1
ATOM 707 C CA . PRO A 1 86 ? 10.172 -3.412 42.062 1 73.19 86 PRO A CA 1
ATOM 708 C C . PRO A 1 86 ? 9.305 -4.625 41.75 1 73.19 86 PRO A C 1
ATOM 710 O O . PRO A 1 86 ? 8.414 -4.551 40.906 1 73.19 86 PRO A O 1
ATOM 713 N N . LEU A 1 87 ? 9.453 -5.629 42.406 1 76.69 87 LEU A N 1
ATOM 714 C CA . LEU A 1 87 ? 8.719 -6.863 42.125 1 76.69 87 LEU A CA 1
ATOM 715 C C . LEU A 1 87 ? 7.367 -6.852 42.844 1 76.69 87 LEU A C 1
ATOM 717 O O . LEU A 1 87 ? 6.461 -7.594 42.469 1 76.69 87 LEU A O 1
ATOM 721 N N . HIS A 1 88 ? 7.09 -6.152 43.906 1 66.94 88 HIS A N 1
ATOM 722 C CA . HIS A 1 88 ? 5.859 -6.004 44.688 1 66.94 88 HIS A CA 1
ATOM 723 C C . HIS A 1 88 ? 5.562 -4.535 44.969 1 66.94 88 HIS A C 1
ATOM 725 O O . HIS A 1 88 ? 5.879 -4.035 46.062 1 66.94 88 HIS A O 1
ATOM 731 N N . PRO A 1 89 ? 5.094 -3.893 44 1 52.53 89 PRO A N 1
ATOM 732 C CA . PRO A 1 89 ? 4.793 -2.49 44.281 1 52.53 89 PRO A CA 1
ATOM 733 C C . PRO A 1 89 ? 3.691 -2.33 45.344 1 52.53 89 PRO A C 1
ATOM 735 O O . PRO A 1 89 ? 2.732 -3.107 45.344 1 52.53 89 PRO A O 1
ATOM 738 N N . ARG A 1 90 ? 3.887 -1.825 46.5 1 48.31 90 ARG A N 1
ATOM 739 C CA . ARG A 1 90 ? 2.859 -1.522 47.5 1 48.31 90 ARG A CA 1
ATOM 740 C C . ARG A 1 90 ? 1.67 -0.818 46.844 1 48.31 90 ARG A C 1
ATOM 742 O O . ARG A 1 90 ? 1.846 0.066 46 1 48.31 90 ARG A O 1
ATOM 749 N N . PRO A 1 91 ? 0.402 -1.358 47.031 1 35.88 91 PRO A N 1
ATOM 750 C CA . PRO A 1 91 ? -0.735 -0.567 46.562 1 35.88 91 PRO A CA 1
ATOM 751 C C . PRO A 1 91 ? -0.659 0.896 47 1 35.88 91 PRO A C 1
ATOM 753 O O . PRO A 1 91 ? -0.184 1.193 48.094 1 35.88 91 PRO A O 1
ATOM 756 N N . ALA A 1 92 ? -0.641 1.867 46.156 1 34.88 92 ALA A N 1
ATOM 757 C CA . ALA A 1 92 ? -0.724 3.258 46.594 1 34.88 92 ALA A CA 1
ATOM 758 C C . ALA A 1 92 ? -1.748 3.422 47.719 1 34.88 92 ALA A C 1
ATOM 760 O O . ALA A 1 92 ? -2.91 3.039 47.562 1 34.88 92 ALA A O 1
ATOM 761 N N . GLN A 1 93 ? -1.401 3.299 48.844 1 30.92 93 GLN A N 1
ATOM 762 C CA . GLN A 1 93 ? -2.312 3.758 49.906 1 30.92 93 GLN A CA 1
ATOM 763 C C . GLN A 1 93 ? -3.049 5.023 49.469 1 30.92 93 GLN A C 1
ATOM 765 O O . GLN A 1 93 ? -2.467 5.898 48.812 1 30.92 93 GLN A O 1
ATOM 770 N N . GLU A 1 94 ? -4.43 4.961 49.438 1 30.88 94 GLU A N 1
ATOM 771 C CA . GLU A 1 94 ? -5.273 6.148 49.375 1 30.88 94 GLU A CA 1
ATOM 772 C C . GLU A 1 94 ? -4.734 7.273 50.25 1 30.88 94 GLU A C 1
ATOM 774 O O . GLU A 1 94 ? -4.469 7.066 51.438 1 30.88 94 GLU A O 1
ATOM 779 N N . PRO A 1 95 ? -3.98 8.195 49.688 1 29.19 95 PRO A N 1
ATOM 780 C CA . PRO A 1 95 ? -3.621 9.266 50.625 1 29.19 95 PRO A CA 1
ATOM 781 C C . PRO A 1 95 ? -4.785 9.68 51.531 1 29.19 95 PRO A C 1
ATOM 783 O O . PRO A 1 95 ? -5.891 9.914 51.031 1 29.19 95 PRO A O 1
ATOM 786 N N . MET A 1 96 ? -5 9.109 52.625 1 26.53 96 MET A N 1
ATOM 787 C CA . MET A 1 96 ? -5.801 9.836 53.625 1 26.53 96 MET A CA 1
ATOM 788 C C . MET A 1 96 ? -5.473 11.328 53.594 1 26.53 96 MET A C 1
ATOM 790 O O . MET A 1 96 ? -4.309 11.711 53.719 1 26.53 96 MET A O 1
ATOM 794 N N . VAL A 1 97 ? -6.457 12.148 53.031 1 29.05 97 VAL A N 1
ATOM 795 C CA . VAL A 1 97 ? -6.582 13.602 53.062 1 29.05 97 VAL A CA 1
ATOM 796 C C . VAL A 1 97 ? -6.25 14.109 54.469 1 29.05 97 VAL A C 1
ATOM 798 O O . VAL A 1 97 ? -7.102 14.086 55.375 1 29.05 97 VAL A O 1
ATOM 801 N N . GLU A 1 98 ? -5.402 13.609 55.219 1 26.28 98 GLU A N 1
ATOM 802 C CA . GLU A 1 98 ? -5.195 14.531 56.344 1 26.28 98 GLU A CA 1
ATOM 803 C C . GLU A 1 98 ? -4.969 15.961 55.844 1 26.28 98 GLU A C 1
ATOM 805 O O . GLU A 1 98 ? -4.176 16.188 54.938 1 26.28 98 GLU A O 1
ATOM 810 N N . LEU A 1 99 ? -5.887 16.969 56.156 1 27.81 99 LEU A N 1
ATOM 811 C CA . LEU A 1 99 ? -6.176 18.375 55.969 1 27.81 99 LEU A CA 1
ATOM 812 C C . LEU A 1 99 ? -4.891 19.203 56 1 27.81 99 LEU A C 1
ATOM 814 O O . LEU A 1 99 ? -4.805 20.25 55.344 1 27.81 99 LEU A O 1
ATOM 818 N N . ALA A 1 100 ? -4.168 19.156 57.156 1 27.47 100 ALA A N 1
ATOM 819 C CA . ALA A 1 100 ? -3.533 20.406 57.562 1 27.47 100 ALA A CA 1
ATOM 820 C C . ALA A 1 100 ? -2.377 20.766 56.625 1 27.47 100 ALA A C 1
ATOM 822 O O . ALA A 1 100 ? -2.027 21.953 56.5 1 27.47 100 ALA A O 1
ATOM 823 N N . GLY A 1 101 ? -1.39 19.766 56.531 1 28.5 101 GLY A N 1
ATOM 824 C CA . GLY A 1 101 ? -0.103 20.406 56.312 1 28.5 101 GLY A CA 1
ATOM 825 C C . GLY A 1 101 ? 0.048 21.047 54.969 1 28.5 101 GLY A C 1
ATOM 826 O O . GLY A 1 101 ? -0.76 20.797 54.062 1 28.5 101 GLY A O 1
ATOM 827 N N . GLU A 1 102 ? 1.064 22 54.781 1 28.78 102 GLU A N 1
ATOM 828 C CA . GLU A 1 102 ? 1.312 22.922 53.688 1 28.78 102 GLU A CA 1
ATOM 829 C C . GLU A 1 102 ? 1.462 22.172 52.344 1 28.78 102 GLU A C 1
ATOM 831 O O . GLU A 1 102 ? 2.104 21.125 52.312 1 28.78 102 GLU A O 1
ATOM 836 N N . PRO A 1 103 ? 0.468 22.203 51.406 1 30.64 103 PRO A N 1
ATOM 837 C CA . PRO A 1 103 ? 0.453 21.562 50.094 1 30.64 103 PRO A CA 1
ATOM 838 C C . PRO A 1 103 ? 1.823 21.562 49.406 1 30.64 103 PRO A C 1
ATOM 840 O O . PRO A 1 103 ? 2.379 22.641 49.125 1 30.64 103 PRO A O 1
ATOM 843 N N . THR A 1 104 ? 2.807 20.812 49.969 1 31 104 THR A N 1
ATOM 844 C CA . THR A 1 104 ? 4.082 20.844 49.25 1 31 104 THR A CA 1
ATOM 845 C C . THR A 1 104 ? 3.867 20.672 47.75 1 31 104 THR A C 1
ATOM 847 O O . THR A 1 104 ? 3.154 19.766 47.312 1 31 104 THR A O 1
ATOM 850 N N . VAL A 1 105 ? 3.893 21.734 47 1 31.45 105 VAL A N 1
ATOM 851 C CA . VAL A 1 105 ? 3.881 21.844 45.562 1 31.45 105 VAL A CA 1
ATOM 852 C C . VAL A 1 105 ? 4.719 20.719 44.938 1 31.45 105 VAL A C 1
ATOM 854 O O . VAL A 1 105 ? 5.871 20.516 45.344 1 31.45 105 VAL A O 1
ATOM 857 N N . PRO A 1 106 ? 4.094 19.578 44.688 1 35.41 106 PRO A N 1
ATOM 858 C CA . PRO A 1 106 ? 4.941 18.562 44.062 1 35.41 106 PRO A CA 1
ATOM 859 C C . PRO A 1 106 ? 5.984 19.172 43.125 1 35.41 106 PRO A C 1
ATOM 861 O O . PRO A 1 106 ? 5.742 20.219 42.531 1 35.41 106 PRO A O 1
ATOM 864 N N . GLY A 1 107 ? 7.219 19.109 43.469 1 35.59 107 GLY A N 1
ATOM 865 C CA . GLY A 1 107 ? 8.305 19.609 42.656 1 35.59 107 GLY A CA 1
ATOM 866 C C . GLY A 1 107 ? 8.109 19.328 41.156 1 35.59 107 GLY A C 1
ATOM 867 O O . GLY A 1 107 ? 7.242 18.531 40.781 1 35.59 107 GLY A O 1
ATOM 868 N N . PRO A 1 108 ? 8.688 20.078 40.25 1 37 108 PRO A N 1
ATOM 869 C CA . PRO A 1 108 ? 8.562 20 38.781 1 37 108 PRO A CA 1
ATOM 870 C C . PRO A 1 108 ? 8.758 18.578 38.25 1 37 108 PRO A C 1
ATOM 872 O O . PRO A 1 108 ? 9.711 17.891 38.656 1 37 108 PRO A O 1
ATOM 875 N N . VAL A 1 109 ? 7.773 17.688 38.094 1 42.97 109 VAL A N 1
ATOM 876 C CA . VAL A 1 109 ? 7.867 16.406 37.438 1 42.97 109 VAL A CA 1
ATOM 877 C C . VAL A 1 109 ? 8.938 16.469 36.344 1 42.97 109 VAL A C 1
ATOM 879 O O . VAL A 1 109 ? 8.961 17.406 35.531 1 42.97 109 VAL A O 1
ATOM 882 N N . ALA A 1 110 ? 10.008 15.797 36.469 1 52.81 110 ALA A N 1
ATOM 883 C CA . ALA A 1 110 ? 11.117 15.781 35.531 1 52.81 110 ALA A CA 1
ATOM 884 C C . ALA A 1 110 ? 10.609 15.57 34.094 1 52.81 110 ALA A C 1
ATOM 886 O O . ALA A 1 110 ? 9.602 14.898 33.875 1 52.81 110 ALA A O 1
ATOM 887 N N . PRO A 1 111 ? 11.039 16.297 33.156 1 57.16 111 PRO A N 1
ATOM 888 C CA . PRO A 1 111 ? 10.625 16.312 31.734 1 57.16 111 PRO A CA 1
ATOM 889 C C . PRO A 1 111 ? 10.531 14.906 31.141 1 57.16 111 PRO A C 1
ATOM 891 O O . PRO A 1 111 ? 9.633 14.625 30.344 1 57.16 111 PRO A O 1
ATOM 894 N N . HIS A 1 112 ? 11.336 13.984 31.531 1 63.03 112 HIS A N 1
ATOM 895 C CA . HIS A 1 112 ? 11.336 12.633 30.984 1 63.03 112 HIS A CA 1
ATOM 896 C C . HIS A 1 112 ? 10.102 11.859 31.438 1 63.03 112 HIS A C 1
ATOM 898 O O . HIS A 1 112 ? 9.531 11.086 30.672 1 63.03 112 HIS A O 1
ATOM 904 N N . ASP A 1 113 ? 9.703 12.172 32.625 1 75.5 113 ASP A N 1
ATOM 905 C CA . ASP A 1 113 ? 8.531 11.484 33.156 1 75.5 113 ASP A CA 1
ATOM 906 C C . ASP A 1 113 ? 7.262 11.938 32.438 1 75.5 113 ASP A C 1
ATOM 908 O O . ASP A 1 113 ? 6.379 11.125 32.156 1 75.5 113 ASP A O 1
ATOM 912 N N . THR A 1 114 ? 7.391 13.141 32.094 1 88.56 114 THR A N 1
ATOM 913 C CA . THR A 1 114 ? 6.238 13.711 31.406 1 88.56 114 THR A CA 1
ATOM 914 C C . THR A 1 114 ? 6.105 13.117 30 1 88.56 114 THR A C 1
ATOM 916 O O . THR A 1 114 ? 5 12.781 29.562 1 88.56 114 THR A O 1
ATOM 919 N N . LEU A 1 115 ? 7.219 12.898 29.391 1 93.06 115 LEU A N 1
ATOM 920 C CA . LEU A 1 115 ? 7.199 12.359 28.031 1 93.06 115 LEU A CA 1
ATOM 921 C C . LEU A 1 115 ? 6.746 10.898 28.047 1 93.06 115 LEU A C 1
ATOM 923 O O . LEU A 1 115 ? 6.02 10.469 27.141 1 93.06 115 LEU A O 1
ATOM 927 N N . HIS A 1 116 ? 7.188 10.219 29.031 1 93.38 116 HIS A N 1
ATOM 928 C CA . HIS A 1 116 ? 6.758 8.828 29.188 1 93.38 116 HIS A CA 1
ATOM 929 C C . HIS A 1 116 ? 5.25 8.742 29.406 1 93.38 116 HIS A C 1
ATOM 931 O O . HIS A 1 116 ? 4.586 7.879 28.828 1 93.38 116 HIS A O 1
ATOM 937 N N . GLU A 1 117 ? 4.805 9.57 30.188 1 94.56 117 GLU A N 1
ATOM 938 C CA . GLU A 1 117 ? 3.367 9.609 30.438 1 94.56 117 GLU A CA 1
ATOM 939 C C . GLU A 1 117 ? 2.586 9.93 29.172 1 94.56 117 GLU A C 1
ATOM 941 O O . GLU A 1 117 ? 1.543 9.328 28.906 1 94.56 117 GLU A O 1
ATOM 946 N N . LEU A 1 118 ? 3.064 10.875 28.469 1 97.19 118 LEU A N 1
ATOM 947 C CA . LEU A 1 118 ? 2.416 11.242 27.219 1 97.19 118 LEU A CA 1
ATOM 948 C C . LEU A 1 118 ? 2.43 10.086 26.234 1 97.19 118 LEU A C 1
ATOM 950 O O . LEU A 1 118 ? 1.448 9.859 25.516 1 97.19 118 LEU A O 1
ATOM 954 N N . ARG A 1 119 ? 3.471 9.367 26.203 1 97.5 119 ARG A N 1
ATOM 955 C CA . ARG A 1 119 ? 3.566 8.195 25.344 1 97.5 119 ARG A CA 1
ATOM 956 C C . ARG A 1 119 ? 2.512 7.156 25.703 1 97.5 119 ARG A C 1
ATOM 958 O O . ARG A 1 119 ? 1.835 6.617 24.828 1 97.5 119 ARG A O 1
ATOM 965 N N . GLU A 1 120 ? 2.35 6.922 26.969 1 96.38 120 GLU A N 1
ATOM 966 C CA . GLU A 1 120 ? 1.366 5.945 27.422 1 96.38 120 GLU A CA 1
ATOM 967 C C . GLU A 1 120 ? -0.055 6.402 27.109 1 96.38 120 GLU A C 1
ATOM 969 O O . GLU A 1 120 ? -0.903 5.598 26.734 1 96.38 120 GLU A O 1
ATOM 974 N N . ARG A 1 121 ? -0.222 7.621 27.312 1 97.12 121 ARG A N 1
ATOM 975 C CA . ARG A 1 121 ? -1.533 8.18 27 1 97.12 121 ARG A CA 1
ATOM 976 C C . ARG A 1 121 ? -1.824 8.078 25.5 1 97.12 121 ARG A C 1
ATOM 978 O O . ARG A 1 121 ? -2.949 7.773 25.094 1 97.12 121 ARG A O 1
ATOM 985 N N . TRP A 1 122 ? -0.867 8.344 24.703 1 98 122 TRP A N 1
ATOM 986 C CA . TRP A 1 122 ? -1.04 8.258 23.266 1 98 122 TRP A CA 1
ATOM 987 C C . TRP A 1 122 ? -1.317 6.816 22.828 1 98 122 TRP A C 1
ATOM 989 O O . TRP A 1 122 ? -2.201 6.57 22.016 1 98 122 TRP A O 1
ATOM 999 N N . LEU A 1 123 ? -0.598 5.906 23.391 1 97.25 123 LEU A N 1
ATOM 1000 C CA . LEU A 1 123 ? -0.794 4.488 23.109 1 97.25 123 LEU A CA 1
ATOM 1001 C C . LEU A 1 123 ? -2.219 4.062 23.438 1 97.25 123 LEU A C 1
ATOM 1003 O O . LEU A 1 123 ? -2.879 3.402 22.641 1 97.25 123 LEU A O 1
ATOM 1007 N N . ALA A 1 124 ? -2.631 4.453 24.594 1 95.62 124 ALA A N 1
ATOM 1008 C CA . ALA A 1 124 ? -3.973 4.09 25.047 1 95.62 124 ALA A CA 1
ATOM 1009 C C . ALA A 1 124 ? -5.035 4.66 24.109 1 95.62 124 ALA A C 1
ATOM 1011 O O . ALA A 1 124 ? -6.012 3.982 23.781 1 95.62 124 ALA A O 1
ATOM 1012 N N . ALA A 1 125 ? -4.816 5.879 23.703 1 95.69 125 ALA A N 1
ATOM 1013 C CA . ALA A 1 125 ? -5.766 6.523 22.812 1 95.69 125 ALA A CA 1
ATOM 1014 C C . ALA A 1 125 ? -5.805 5.816 21.453 1 95.69 125 ALA A C 1
ATOM 1016 O O . ALA A 1 125 ? -6.879 5.605 20.891 1 95.69 125 ALA A O 1
ATOM 1017 N N . CYS A 1 126 ? -4.676 5.445 20.906 1 95 126 CYS A N 1
ATOM 1018 C CA . CYS A 1 126 ? -4.59 4.762 19.609 1 95 126 CYS A CA 1
ATOM 1019 C C . CYS A 1 126 ? -5.273 3.4 19.672 1 95 126 CYS A C 1
ATOM 1021 O O . CYS A 1 126 ? -6.02 3.035 18.766 1 95 126 CYS A O 1
ATOM 1023 N N . LEU A 1 127 ? -5.043 2.686 20.781 1 91.69 127 LEU A N 1
ATOM 1024 C CA . LEU A 1 127 ? -5.594 1.341 20.906 1 91.69 127 LEU A CA 1
ATOM 1025 C C . LEU A 1 127 ? -7.105 1.388 21.094 1 91.69 127 LEU A C 1
ATOM 1027 O O . LEU A 1 127 ? -7.797 0.403 20.812 1 91.69 127 LEU A O 1
ATOM 1031 N N . ALA A 1 128 ? -7.594 2.535 21.531 1 89.31 128 ALA A N 1
ATOM 1032 C CA . ALA A 1 128 ? -9.031 2.725 21.688 1 89.31 128 ALA A CA 1
ATOM 1033 C C . ALA A 1 128 ? -9.641 3.373 20.453 1 89.31 128 ALA A C 1
ATOM 1035 O O . ALA A 1 128 ? -10.82 3.738 20.438 1 89.31 128 ALA A O 1
ATOM 1036 N N . PHE A 1 129 ? -8.859 3.598 19.438 1 87.56 129 PHE A N 1
ATOM 1037 C CA . PHE A 1 129 ? -9.281 4.25 18.203 1 87.56 129 PHE A CA 1
ATOM 1038 C C . PHE A 1 129 ? -9.828 5.645 18.484 1 87.56 129 PHE A C 1
ATOM 1040 O O . PHE A 1 129 ? -10.766 6.094 17.828 1 87.56 129 PHE A O 1
ATOM 1047 N N . ASP A 1 130 ? -9.297 6.262 19.531 1 88.69 130 ASP A N 1
ATOM 1048 C CA . ASP A 1 130 ? -9.703 7.621 19.875 1 88.69 130 ASP A CA 1
ATOM 1049 C C . ASP A 1 130 ? -8.805 8.648 19.203 1 88.69 130 ASP A C 1
ATOM 1051 O O . ASP A 1 130 ? -7.809 9.086 19.781 1 88.69 130 ASP A O 1
ATOM 1055 N N . GLU A 1 131 ? -9.18 9.031 18.016 1 88.69 131 GLU A N 1
ATOM 1056 C CA . GLU A 1 131 ? -8.367 9.93 17.203 1 88.69 131 GLU A CA 1
ATOM 1057 C C . GLU A 1 131 ? -8.219 11.297 17.859 1 88.69 131 GLU A C 1
ATOM 1059 O O . GLU A 1 131 ? -7.133 11.875 17.859 1 88.69 131 GLU A O 1
ATOM 1064 N N . GLN A 1 132 ? -9.289 11.82 18.375 1 85 132 GLN A N 1
ATOM 1065 C CA . GLN A 1 132 ? -9.281 13.148 18.984 1 85 132 GLN A CA 1
ATOM 1066 C C . GLN A 1 132 ? -8.305 13.203 20.156 1 85 132 GLN A C 1
ATOM 1068 O O . GLN A 1 132 ? -7.484 14.117 20.25 1 85 132 GLN A O 1
ATOM 1073 N N . ARG A 1 133 ? -8.438 12.25 21 1 91.88 133 ARG A N 1
ATOM 1074 C CA . ARG A 1 133 ? -7.535 12.203 22.141 1 91.88 133 ARG A CA 1
ATOM 1075 C C . ARG A 1 133 ? -6.09 12.016 21.703 1 91.88 133 ARG A C 1
ATOM 1077 O O . ARG A 1 133 ? -5.172 12.602 22.281 1 91.88 133 ARG A O 1
ATOM 1084 N N . SER A 1 134 ? -5.855 11.156 20.703 1 95.06 134 SER A N 1
ATOM 1085 C CA . SER A 1 134 ? -4.516 10.945 20.172 1 95.06 134 SER A CA 1
ATOM 1086 C C . SER A 1 134 ? -3.904 12.25 19.672 1 95.06 134 SER A C 1
ATOM 1088 O O . SER A 1 134 ? -2.748 12.555 19.969 1 95.06 134 SER A O 1
ATOM 1090 N N . GLU A 1 135 ? -4.695 13 18.984 1 90.94 135 GLU A N 1
ATOM 1091 C CA . GLU A 1 135 ? -4.23 14.273 18.438 1 90.94 135 GLU A CA 1
ATOM 1092 C C . GLU A 1 135 ? -3.951 15.281 19.547 1 90.94 135 GLU A C 1
ATOM 1094 O O . GLU A 1 135 ? -2.998 16.062 19.469 1 90.94 135 GLU A O 1
ATOM 1099 N N . GLN A 1 136 ? -4.793 15.273 20.531 1 92.38 136 GLN A N 1
ATOM 1100 C CA . GLN A 1 136 ? -4.609 16.172 21.656 1 92.38 136 GLN A CA 1
ATOM 1101 C C . GLN A 1 136 ? -3.301 15.875 22.391 1 92.38 136 GLN A C 1
ATOM 1103 O O . GLN A 1 136 ? -2.568 16.797 22.75 1 92.38 136 GLN A O 1
ATOM 1108 N N . VAL A 1 137 ? -3.057 14.594 22.578 1 96.94 137 VAL A N 1
ATOM 1109 C CA . VAL A 1 137 ? -1.829 14.195 23.266 1 96.94 137 VAL A CA 1
ATOM 1110 C C . VAL A 1 137 ? -0.618 14.633 22.438 1 96.94 137 VAL A C 1
ATOM 1112 O O . VAL A 1 137 ? 0.353 15.164 23 1 96.94 137 VAL A O 1
ATOM 1115 N N . LEU A 1 138 ? -0.655 14.477 21.156 1 96.44 138 LEU A N 1
ATOM 1116 C CA . LEU A 1 138 ? 0.46 14.875 20.312 1 96.44 138 LEU A CA 1
ATOM 1117 C C . LEU A 1 138 ? 0.625 16.391 20.297 1 96.44 138 LEU A C 1
ATOM 1119 O O . LEU A 1 138 ? 1.749 16.906 20.328 1 96.44 138 LEU A O 1
ATOM 1123 N N . THR A 1 139 ? -0.489 17.094 20.25 1 93.94 139 THR A N 1
ATOM 1124 C CA . THR A 1 139 ? -0.43 18.547 20.297 1 93.94 139 THR A CA 1
ATOM 1125 C C . THR A 1 139 ? 0.257 19.016 21.594 1 93.94 139 THR A C 1
ATOM 1127 O O . THR A 1 139 ? 1.117 19.906 21.547 1 93.94 139 THR A O 1
ATOM 1130 N N . GLN A 1 140 ? -0.152 18.406 22.656 1 95.12 140 GLN A N 1
ATOM 1131 C CA . GLN A 1 140 ? 0.468 18.703 23.938 1 95.12 140 GLN A CA 1
ATOM 1132 C C . GLN A 1 140 ? 1.957 18.375 23.922 1 95.12 140 GLN A C 1
ATOM 1134 O O . GLN A 1 140 ? 2.781 19.172 24.375 1 95.12 140 GLN A O 1
ATOM 1139 N N . ALA A 1 141 ? 2.354 17.234 23.422 1 96.75 141 ALA A N 1
ATOM 1140 C CA . ALA A 1 141 ? 3.744 16.781 23.375 1 96.75 141 ALA A CA 1
ATOM 1141 C C . ALA A 1 141 ? 4.605 17.734 22.547 1 96.75 141 ALA A C 1
ATOM 1143 O O . ALA A 1 141 ? 5.684 18.141 22.984 1 96.75 141 ALA A O 1
ATOM 1144 N N . PHE A 1 142 ? 4.109 18.125 21.422 1 95.12 142 PHE A N 1
ATOM 1145 C CA . PHE A 1 142 ? 4.879 18.969 20.516 1 95.12 142 PHE A CA 1
ATOM 1146 C C . PHE A 1 142 ? 4.941 20.406 21.047 1 95.12 142 PHE A C 1
ATOM 1148 O O . PHE A 1 142 ? 5.805 21.172 20.641 1 95.12 142 PHE A O 1
ATOM 1155 N N . ALA A 1 143 ? 3.996 20.797 21.875 1 93.38 143 ALA A N 1
ATOM 1156 C CA . ALA A 1 143 ? 4.047 22.094 22.516 1 93.38 143 ALA A CA 1
ATOM 1157 C C . ALA A 1 143 ? 5.09 22.109 23.641 1 93.38 143 ALA A C 1
ATOM 1159 O O . ALA A 1 143 ? 5.719 23.141 23.891 1 93.38 143 ALA A O 1
ATOM 1160 N N . LEU A 1 144 ? 5.336 20.984 24.281 1 93.38 144 LEU A N 1
ATOM 1161 C CA . LEU A 1 144 ? 6.145 20.906 25.484 1 93.38 144 LEU A CA 1
ATOM 1162 C C . LEU A 1 144 ? 7.582 20.516 25.156 1 93.38 144 LEU A C 1
ATOM 1164 O O . LEU A 1 144 ? 8.508 20.859 25.906 1 93.38 144 LEU A O 1
ATOM 1168 N N . PHE A 1 145 ? 7.77 19.75 24.094 1 93.75 145 PHE A N 1
ATOM 1169 C CA . PHE A 1 145 ? 9.078 19.188 23.781 1 93.75 145 PHE A CA 1
ATOM 1170 C C . PHE A 1 145 ? 9.484 19.484 22.344 1 93.75 145 PHE A C 1
ATOM 1172 O O . PHE A 1 145 ? 8.625 19.719 21.5 1 93.75 145 PHE A O 1
ATOM 1179 N N . PRO A 1 146 ? 10.797 19.5 22.141 1 93.81 146 PRO A N 1
ATOM 1180 C CA . PRO A 1 146 ? 11.258 19.656 20.766 1 93.81 146 PRO A CA 1
ATOM 1181 C C . PRO A 1 146 ? 10.75 18.531 19.859 1 93.81 146 PRO A C 1
ATOM 1183 O O . PRO A 1 146 ? 10.586 17.391 20.297 1 93.81 146 PRO A O 1
ATOM 1186 N N . VAL A 1 147 ? 10.586 18.859 18.562 1 95.5 147 VAL A N 1
ATOM 1187 C CA . VAL A 1 147 ? 10.031 17.953 17.562 1 95.5 147 VAL A CA 1
ATOM 1188 C C . VAL A 1 147 ? 10.836 16.656 17.531 1 95.5 147 VAL A C 1
ATOM 1190 O O . VAL A 1 147 ? 10.266 15.57 17.531 1 95.5 147 VAL A O 1
ATOM 1193 N N . GLU A 1 148 ? 12.125 16.719 17.562 1 93.44 148 GLU A N 1
ATOM 1194 C CA . GLU A 1 148 ? 12.984 15.547 17.484 1 93.44 148 GLU A CA 1
ATOM 1195 C C . GLU A 1 148 ? 12.758 14.625 18.688 1 93.44 148 GLU A C 1
ATOM 1197 O O . GLU A 1 148 ? 12.727 13.406 18.547 1 93.44 148 GLU A O 1
ATOM 1202 N N . THR A 1 149 ? 12.609 15.273 19.797 1 94.44 149 THR A N 1
ATOM 1203 C CA . THR A 1 149 ? 12.406 14.516 21.031 1 94.44 149 THR A CA 1
ATOM 1204 C C . THR A 1 149 ? 11.086 13.742 20.984 1 94.44 149 THR A C 1
ATOM 1206 O O . THR A 1 149 ? 11.039 12.562 21.328 1 94.44 149 THR A O 1
ATOM 1209 N N . VAL A 1 150 ? 10.023 14.391 20.594 1 97.31 150 VAL A N 1
ATOM 1210 C CA . VAL A 1 150 ? 8.719 13.75 20.516 1 97.31 150 VAL A CA 1
ATOM 1211 C C . VAL A 1 150 ? 8.766 12.602 19.516 1 97.31 150 VAL A C 1
ATOM 1213 O O . VAL A 1 150 ? 8.25 11.508 19.781 1 97.31 150 VAL A O 1
ATOM 1216 N N . CYS A 1 151 ? 9.445 12.828 18.375 1 96.75 151 CYS A N 1
ATOM 1217 C CA . CYS A 1 151 ? 9.516 11.82 17.328 1 96.75 151 CYS A CA 1
ATOM 1218 C C . CYS A 1 151 ? 10.328 10.617 17.781 1 96.75 151 CYS A C 1
ATOM 1220 O O . CYS A 1 151 ? 9.898 9.469 17.609 1 96.75 151 CYS A O 1
ATOM 1222 N N . LEU A 1 152 ? 11.414 10.828 18.438 1 94.31 152 LEU A N 1
ATOM 1223 C CA . LEU A 1 152 ? 12.375 9.766 18.734 1 94.31 152 LEU A CA 1
ATOM 1224 C C . LEU A 1 152 ? 12.039 9.086 20.047 1 94.31 152 LEU A C 1
ATOM 1226 O O . LEU A 1 152 ? 12.352 7.902 20.25 1 94.31 152 LEU A O 1
ATOM 1230 N N . GLU A 1 153 ? 11.375 9.812 20.906 1 94.88 153 GLU A N 1
ATOM 1231 C CA . GLU A 1 153 ? 11.227 9.266 22.25 1 94.88 153 GLU A CA 1
ATOM 1232 C C . GLU A 1 153 ? 9.758 8.992 22.562 1 94.88 153 GLU A C 1
ATOM 1234 O O . GLU A 1 153 ? 9.445 8.328 23.562 1 94.88 153 GLU A O 1
ATOM 1239 N N . LEU A 1 154 ? 8.891 9.422 21.812 1 97.44 154 LEU A N 1
ATOM 1240 C CA . LEU A 1 154 ? 7.477 9.148 22.016 1 97.44 154 LEU A CA 1
ATOM 1241 C C . LEU A 1 154 ? 6.906 8.32 20.875 1 97.44 154 LEU A C 1
ATOM 1243 O O . LEU A 1 154 ? 6.512 7.168 21.062 1 97.44 154 LEU A O 1
ATOM 1247 N N . LEU A 1 155 ? 6.98 8.883 19.641 1 97.56 155 LEU A N 1
ATOM 1248 C CA . LEU A 1 155 ? 6.316 8.242 18.516 1 97.56 155 LEU A CA 1
ATOM 1249 C C . LEU A 1 155 ? 7.016 6.941 18.141 1 97.56 155 LEU A C 1
ATOM 1251 O O . LEU A 1 155 ? 6.367 5.902 18 1 97.56 155 LEU A O 1
ATOM 1255 N N . GLN A 1 156 ? 8.328 7.004 17.969 1 95.5 156 GLN A N 1
ATOM 1256 C CA . GLN A 1 156 ? 9.062 5.828 17.5 1 95.5 156 GLN A CA 1
ATOM 1257 C C . GLN A 1 156 ? 8.93 4.676 18.5 1 95.5 156 GLN A C 1
ATOM 1259 O O . GLN A 1 156 ? 8.539 3.568 18.125 1 95.5 156 GLN A O 1
ATOM 1264 N N . PRO A 1 157 ? 9.141 4.91 19.781 1 95.56 157 PRO A N 1
ATOM 1265 C CA . PRO A 1 157 ? 8.984 3.797 20.719 1 95.56 157 PRO A CA 1
ATOM 1266 C C . PRO A 1 157 ? 7.531 3.342 20.859 1 95.56 157 PRO A C 1
ATOM 1268 O O . PRO A 1 157 ? 7.27 2.156 21.078 1 95.56 157 PRO A O 1
ATOM 1271 N N . ALA A 1 158 ? 6.598 4.23 20.766 1 97.56 158 ALA A N 1
ATOM 1272 C CA . ALA A 1 158 ? 5.188 3.852 20.844 1 97.56 158 ALA A CA 1
ATOM 1273 C C . ALA A 1 158 ? 4.801 2.938 19.688 1 97.56 158 ALA A C 1
ATOM 1275 O O . ALA A 1 158 ? 4.137 1.917 19.891 1 97.56 158 ALA A O 1
ATOM 1276 N N . LEU A 1 159 ? 5.238 3.297 18.516 1 96.75 159 LEU A N 1
ATOM 1277 C CA . LEU A 1 159 ? 4.93 2.479 17.344 1 96.75 159 LEU A CA 1
ATOM 1278 C C . LEU A 1 159 ? 5.633 1.128 17.438 1 96.75 159 LEU A C 1
ATOM 1280 O O . LEU A 1 159 ? 5.078 0.109 17.016 1 96.75 159 LEU A O 1
ATOM 1284 N N . ALA A 1 160 ? 6.828 1.129 17.938 1 94.5 160 ALA A N 1
ATOM 1285 C CA . ALA A 1 160 ? 7.527 -0.134 18.156 1 94.5 160 ALA A CA 1
ATOM 1286 C C . ALA A 1 160 ? 6.762 -1.022 19.125 1 94.5 160 ALA A C 1
ATOM 1288 O O . ALA A 1 160 ? 6.625 -2.227 18.906 1 94.5 160 ALA A O 1
ATOM 1289 N N . ALA A 1 161 ? 6.262 -0.41 20.141 1 95.81 161 ALA A N 1
ATOM 1290 C CA . ALA A 1 161 ? 5.496 -1.148 21.141 1 95.81 161 ALA A CA 1
ATOM 1291 C C . ALA A 1 161 ? 4.219 -1.726 20.547 1 95.81 161 ALA A C 1
ATOM 1293 O O . ALA A 1 161 ? 3.855 -2.871 20.828 1 95.81 161 ALA A O 1
ATOM 1294 N N . ILE A 1 162 ? 3.574 -0.975 19.766 1 95.62 162 ILE A N 1
ATOM 1295 C CA . ILE A 1 162 ? 2.355 -1.427 19.109 1 95.62 162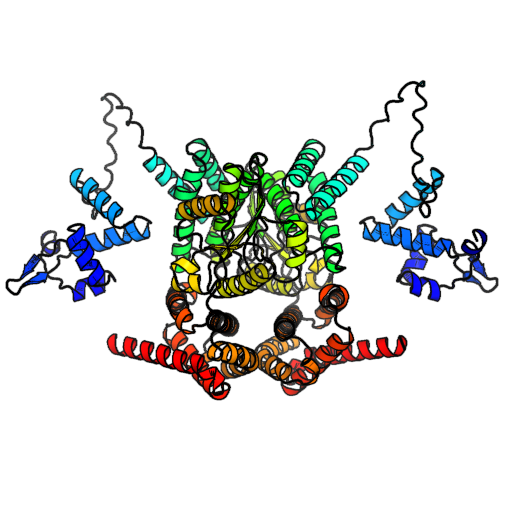 ILE A CA 1
ATOM 1296 C C . ILE A 1 162 ? 2.682 -2.576 18.156 1 95.62 162 ILE A C 1
ATOM 1298 O O . ILE A 1 162 ? 1.955 -3.57 18.109 1 95.62 162 ILE A O 1
ATOM 1302 N N . GLY A 1 163 ? 3.756 -2.426 17.438 1 93.75 163 GLY A N 1
ATOM 1303 C CA . GLY A 1 163 ? 4.199 -3.492 16.562 1 93.75 163 GLY A CA 1
ATOM 1304 C C . GLY A 1 163 ? 4.492 -4.789 17.281 1 93.75 163 GLY A C 1
ATOM 1305 O O . GLY A 1 163 ? 4.109 -5.867 16.828 1 93.75 163 GLY A O 1
ATOM 1306 N N . GLN A 1 164 ? 5.094 -4.672 18.391 1 91.69 164 GLN A N 1
ATOM 1307 C CA . GLN A 1 164 ? 5.383 -5.848 19.219 1 91.69 164 GLN A CA 1
ATOM 1308 C C . GLN A 1 164 ? 4.102 -6.457 19.781 1 91.69 164 GLN A C 1
ATOM 1310 O O . GLN A 1 164 ? 3.963 -7.68 19.828 1 91.69 164 GLN A O 1
ATOM 1315 N N . GLY A 1 165 ? 3.256 -5.582 20.219 1 91.94 165 GLY A N 1
ATOM 1316 C CA . GLY A 1 165 ? 1.963 -6.059 20.672 1 91.94 165 GLY A CA 1
ATOM 1317 C C . GLY A 1 165 ? 1.189 -6.812 19.609 1 91.94 165 GLY A C 1
ATOM 1318 O O . GLY A 1 165 ? 0.547 -7.824 19.891 1 91.94 165 GLY A O 1
ATOM 1319 N N . TRP A 1 166 ? 1.251 -6.293 18.391 1 89.88 166 TRP A N 1
ATOM 1320 C CA . TRP A 1 166 ? 0.615 -6.984 17.281 1 89.88 166 TRP A CA 1
ATOM 1321 C C . TRP A 1 166 ? 1.252 -8.352 17.047 1 89.88 166 TRP A C 1
ATOM 1323 O O . TRP A 1 166 ? 0.548 -9.352 16.891 1 89.88 166 TRP A O 1
ATOM 1333 N N . TYR A 1 167 ? 2.594 -8.383 17.094 1 88.06 167 TYR A N 1
ATOM 1334 C CA . TYR A 1 167 ? 3.332 -9.625 16.875 1 88.06 167 TYR A CA 1
ATOM 1335 C C . TYR A 1 167 ? 2.932 -10.68 17.906 1 88.06 167 TYR A C 1
ATOM 1337 O O . TYR A 1 167 ? 2.807 -11.859 17.594 1 88.06 167 TYR A O 1
ATOM 1345 N N . ARG A 1 168 ? 2.646 -10.227 19.094 1 88.38 168 ARG A N 1
ATOM 1346 C CA . ARG A 1 168 ? 2.299 -11.133 20.188 1 88.38 168 ARG A CA 1
ATOM 1347 C C . ARG A 1 168 ? 0.803 -11.43 20.188 1 88.38 168 ARG A C 1
ATOM 1349 O O . ARG A 1 168 ? 0.317 -12.164 21.047 1 88.38 168 ARG A O 1
ATOM 1356 N N . GLY A 1 169 ? 0.115 -10.859 19.328 1 85.81 169 GLY A N 1
ATOM 1357 C CA . GLY A 1 169 ? -1.313 -11.109 19.219 1 85.81 169 GLY A CA 1
ATOM 1358 C C . GLY A 1 169 ? -2.137 -10.281 20.188 1 85.81 169 GLY A C 1
ATOM 1359 O O . GLY A 1 169 ? -3.322 -10.547 20.391 1 85.81 169 GLY A O 1
ATOM 1360 N N . GLU A 1 170 ? -1.572 -9.281 20.812 1 88.38 170 GLU A N 1
ATOM 1361 C CA . GLU A 1 170 ? -2.229 -8.445 21.812 1 88.38 170 GLU A CA 1
ATOM 1362 C C . GLU A 1 170 ? -2.889 -7.227 21.188 1 88.38 170 GLU A C 1
ATOM 1364 O O . GLU A 1 170 ? -3.764 -6.605 21.781 1 88.38 170 GLU A O 1
ATOM 1369 N N . VAL A 1 171 ? -2.426 -6.805 20.078 1 88.81 171 VAL A N 1
ATOM 1370 C CA . VAL A 1 171 ? -2.91 -5.656 19.328 1 88.81 171 VAL A CA 1
ATOM 1371 C C . VAL A 1 171 ? -3.377 -6.102 17.938 1 88.81 171 VAL A C 1
ATOM 1373 O O . VAL A 1 171 ? -2.719 -6.922 17.297 1 88.81 171 VAL A O 1
ATOM 1376 N N . SER A 1 172 ? -4.535 -5.617 17.562 1 85.25 172 SER A N 1
ATOM 1377 C CA . SER A 1 172 ? -5.02 -5.969 16.234 1 85.25 172 SER A CA 1
ATOM 1378 C C . SER A 1 172 ? -4.27 -5.199 15.148 1 85.25 172 SER A C 1
ATOM 1380 O O . SER A 1 172 ? -3.635 -4.18 15.43 1 85.25 172 SER A O 1
ATOM 1382 N N . VAL A 1 173 ? -4.316 -5.758 13.93 1 87.5 173 VAL A N 1
ATOM 1383 C CA . VAL A 1 173 ? -3.658 -5.098 12.805 1 87.5 173 VAL A CA 1
ATOM 1384 C C . VAL A 1 173 ? -4.301 -3.736 12.555 1 87.5 173 VAL A C 1
ATOM 1386 O O . VAL A 1 173 ? -3.621 -2.781 12.18 1 87.5 173 VAL A O 1
ATOM 1389 N N . GLN A 1 174 ? -5.625 -3.6 12.742 1 86.31 174 GLN A N 1
ATOM 1390 C CA . GLN A 1 174 ? -6.328 -2.334 12.562 1 86.31 174 GLN A CA 1
ATOM 1391 C C . GLN A 1 174 ? -5.836 -1.283 13.547 1 86.31 174 GLN A C 1
ATOM 1393 O O . GLN A 1 174 ? -5.672 -0.115 13.195 1 86.31 174 GLN A O 1
ATOM 1398 N N . GLN A 1 175 ? -5.605 -1.748 14.773 1 88.38 175 GLN A N 1
ATOM 1399 C CA . GLN A 1 175 ? -5.059 -0.849 15.789 1 88.38 175 GLN A CA 1
ATOM 1400 C C . GLN A 1 175 ? -3.662 -0.368 15.398 1 88.38 175 GLN A C 1
ATOM 1402 O O . GLN A 1 175 ? -3.344 0.813 15.547 1 88.38 175 GLN A O 1
ATOM 1407 N N . GLU A 1 176 ? -2.861 -1.295 14.93 1 92.06 176 GLU A N 1
ATOM 1408 C CA . GLU A 1 176 ? -1.523 -0.953 14.453 1 92.06 176 GLU A CA 1
ATOM 1409 C C . GLU A 1 176 ? -1.585 0.039 13.297 1 92.06 176 GLU A C 1
ATOM 1411 O O . GLU A 1 176 ? -0.874 1.046 13.297 1 92.06 176 GLU A O 1
ATOM 1416 N N . HIS A 1 177 ? -2.436 -0.202 12.344 1 89.12 177 HIS A N 1
ATOM 1417 C CA . HIS A 1 177 ? -2.607 0.688 11.203 1 89.12 177 HIS A CA 1
ATOM 1418 C C . HIS A 1 177 ? -3.072 2.07 11.648 1 89.12 177 HIS A C 1
ATOM 1420 O O . HIS A 1 177 ? -2.607 3.084 11.117 1 89.12 177 HIS A O 1
ATOM 1426 N N . PHE A 1 178 ? -4.051 2.074 12.531 1 89.19 178 PHE A N 1
ATOM 1427 C CA . PHE A 1 178 ? -4.613 3.324 13.031 1 89.19 178 PHE A CA 1
ATOM 1428 C C . PHE A 1 178 ? -3.533 4.184 13.68 1 89.19 178 PHE A C 1
ATOM 1430 O O . PHE A 1 178 ? -3.395 5.367 13.352 1 89.19 178 PHE A O 1
ATOM 1437 N N . ALA A 1 179 ? -2.744 3.572 14.547 1 95.06 179 ALA A N 1
ATOM 1438 C CA . ALA A 1 179 ? -1.668 4.277 15.234 1 95.06 179 ALA A CA 1
ATOM 1439 C C . ALA A 1 179 ? -0.626 4.793 14.242 1 95.06 179 ALA A C 1
ATOM 1441 O O . ALA A 1 179 ? -0.207 5.949 14.32 1 95.06 179 ALA A O 1
ATOM 1442 N N . SER A 1 180 ? -0.219 3.971 13.328 1 94.06 180 SER A N 1
ATOM 1443 C CA . SER A 1 180 ? 0.768 4.34 12.32 1 94.06 180 SER A CA 1
ATOM 1444 C C . SER A 1 180 ? 0.271 5.496 11.461 1 94.06 180 SER A C 1
ATOM 1446 O O . SER A 1 180 ? 1.019 6.434 11.18 1 94.06 180 SER A O 1
ATOM 1448 N N . ALA A 1 181 ? -0.973 5.41 11.109 1 90.25 181 ALA A N 1
ATOM 1449 C CA . ALA A 1 181 ? -1.566 6.449 10.273 1 90.25 181 ALA A CA 1
ATOM 1450 C C . ALA A 1 181 ? -1.571 7.793 10.992 1 90.25 181 ALA A C 1
ATOM 1452 O O . ALA A 1 181 ? -1.319 8.836 10.383 1 90.25 181 ALA A O 1
ATOM 1453 N N . LEU A 1 182 ? -1.904 7.812 12.25 1 93.25 182 LEU A N 1
ATOM 1454 C CA . LEU A 1 182 ? -1.946 9.047 13.031 1 93.25 182 LEU A CA 1
ATOM 1455 C C . LEU A 1 182 ? -0.556 9.664 13.148 1 93.25 182 LEU A C 1
ATOM 1457 O O . LEU A 1 182 ? -0.395 10.875 13 1 93.25 182 LEU A O 1
ATOM 1461 N N . ALA A 1 183 ? 0.428 8.812 13.438 1 95.94 183 ALA A N 1
ATOM 1462 C CA . ALA A 1 183 ? 1.806 9.289 13.531 1 95.94 183 ALA A CA 1
ATOM 1463 C C . ALA A 1 183 ? 2.275 9.875 12.203 1 95.94 183 ALA A C 1
ATOM 1465 O O . ALA A 1 183 ? 2.828 10.977 12.172 1 95.94 183 ALA A O 1
ATOM 1466 N N . ILE A 1 184 ? 2.006 9.195 11.164 1 94.12 184 ILE A N 1
ATOM 1467 C CA . ILE A 1 184 ? 2.432 9.602 9.828 1 94.12 184 ILE A CA 1
ATOM 1468 C C . ILE A 1 184 ? 1.753 10.914 9.453 1 94.12 184 ILE A C 1
ATOM 1470 O O . ILE A 1 184 ? 2.402 11.836 8.938 1 94.12 184 ILE A O 1
ATOM 1474 N N . ARG A 1 185 ? 0.496 10.984 9.727 1 89.81 185 ARG A N 1
ATOM 1475 C CA . ARG A 1 185 ? -0.251 12.211 9.438 1 89.81 185 ARG A CA 1
ATOM 1476 C C . ARG A 1 185 ? 0.379 13.414 10.133 1 89.81 185 ARG A C 1
ATOM 1478 O O . ARG A 1 185 ? 0.52 14.477 9.531 1 89.81 185 ARG A O 1
ATOM 1485 N N . ARG A 1 186 ? 0.717 13.266 11.359 1 93.75 186 ARG A N 1
ATOM 1486 C CA . ARG A 1 186 ? 1.33 14.359 12.109 1 93.75 186 ARG A CA 1
ATOM 1487 C C . ARG A 1 186 ? 2.695 14.719 11.539 1 93.75 186 ARG A C 1
ATOM 1489 O O . ARG A 1 186 ? 3.023 15.898 11.398 1 93.75 186 ARG A O 1
ATOM 1496 N N . LEU A 1 187 ? 3.461 13.742 11.195 1 94.69 187 LEU A N 1
ATOM 1497 C CA . LEU A 1 187 ? 4.777 13.992 10.609 1 94.69 187 LEU A CA 1
ATOM 1498 C C . LEU A 1 187 ? 4.656 14.695 9.266 1 94.69 187 LEU A C 1
ATOM 1500 O O . LEU A 1 187 ? 5.445 15.586 8.953 1 94.69 187 LEU A O 1
ATOM 1504 N N . GLU A 1 188 ? 3.715 14.273 8.539 1 90.19 188 GLU A N 1
ATOM 1505 C CA . GLU A 1 188 ? 3.49 14.914 7.25 1 90.19 188 GLU A CA 1
ATOM 1506 C C . GLU A 1 188 ? 3.102 16.391 7.418 1 90.19 188 GLU A C 1
ATOM 1508 O O . GLU A 1 188 ? 3.539 17.234 6.648 1 90.19 188 GLU A O 1
ATOM 1513 N N . ALA A 1 189 ? 2.262 16.641 8.383 1 88.06 189 ALA A N 1
ATOM 1514 C CA . ALA A 1 189 ? 1.89 18.031 8.672 1 88.06 189 ALA A CA 1
ATOM 1515 C C . ALA A 1 189 ? 3.113 18.859 9.055 1 88.06 189 ALA A C 1
ATOM 1517 O O . ALA A 1 189 ? 3.262 20 8.602 1 88.06 189 ALA A O 1
ATOM 1518 N N . LEU A 1 190 ? 3.963 18.281 9.844 1 92 190 LEU A N 1
ATOM 1519 C CA . LEU A 1 190 ? 5.191 18.953 10.25 1 92 190 LEU A CA 1
ATOM 1520 C C . LEU A 1 190 ? 6.109 19.172 9.055 1 92 190 LEU A C 1
ATOM 1522 O O . LEU A 1 190 ? 6.73 20.234 8.93 1 92 190 LEU A O 1
ATOM 1526 N N . LEU A 1 191 ? 6.152 18.188 8.211 1 91.62 191 LEU A N 1
ATOM 1527 C CA . LEU A 1 191 ? 6.973 18.281 7.012 1 91.62 191 LEU A CA 1
ATOM 1528 C C . LEU A 1 191 ? 6.5 19.422 6.113 1 91.62 191 LEU A C 1
ATOM 1530 O O . LEU A 1 191 ? 7.312 20.188 5.602 1 91.62 191 LEU A O 1
ATOM 1534 N N . ALA A 1 192 ? 5.215 19.562 5.961 1 83.25 192 ALA A N 1
ATOM 1535 C CA . ALA A 1 192 ? 4.613 20.578 5.109 1 83.25 192 ALA A CA 1
ATOM 1536 C C . ALA A 1 192 ? 4.887 21.984 5.66 1 83.25 192 ALA A C 1
ATOM 1538 O O . ALA A 1 192 ? 4.926 22.953 4.902 1 83.25 192 ALA A O 1
ATOM 1539 N N . ALA A 1 193 ? 5.129 22.062 6.941 1 84.94 193 ALA A N 1
ATOM 1540 C CA . ALA A 1 193 ? 5.277 23.359 7.609 1 84.94 193 ALA A CA 1
ATOM 1541 C C . ALA A 1 193 ? 6.75 23.75 7.711 1 84.94 193 ALA A C 1
ATOM 1543 O O . ALA A 1 193 ? 7.078 24.812 8.242 1 84.94 193 ALA A O 1
ATOM 1544 N N . THR A 1 194 ? 7.617 22.906 7.172 1 90.31 194 THR A N 1
ATOM 1545 C CA . THR A 1 194 ? 9.039 23.234 7.242 1 90.31 194 THR A CA 1
ATOM 1546 C C . THR A 1 194 ? 9.359 24.438 6.355 1 90.31 194 THR A C 1
ATOM 1548 O O . THR A 1 194 ? 8.734 24.625 5.312 1 90.31 194 THR A O 1
ATOM 1551 N N . PRO A 1 195 ? 10.312 25.266 6.773 1 86.88 195 PRO A N 1
ATOM 1552 C CA . PRO A 1 195 ? 10.727 26.406 5.969 1 86.88 195 PRO A CA 1
ATOM 1553 C C . PRO A 1 195 ? 11.414 26.016 4.668 1 86.88 195 PRO A C 1
ATOM 1555 O O . PRO A 1 195 ? 11.828 24.859 4.52 1 86.88 195 PRO A O 1
ATOM 1558 N N . PRO A 1 196 ? 11.469 26.938 3.682 1 88.56 196 PRO A N 1
ATOM 1559 C CA . PRO A 1 196 ? 12.211 26.656 2.449 1 88.56 196 PRO A CA 1
ATOM 1560 C C . PRO A 1 196 ? 13.672 26.281 2.709 1 88.56 196 PRO A C 1
ATOM 1562 O O . PRO A 1 196 ? 14.258 26.75 3.693 1 88.56 196 PRO A O 1
ATOM 1565 N N . PRO A 1 197 ? 14.172 25.531 1.822 1 92.69 197 PRO A N 1
ATOM 1566 C CA . PRO A 1 197 ? 15.562 25.109 2 1 92.69 197 PRO A CA 1
ATOM 1567 C C . PRO A 1 197 ? 16.547 26.266 1.874 1 92.69 197 PRO A C 1
ATOM 1569 O O . PRO A 1 197 ? 16.328 27.188 1.075 1 92.69 197 PRO A O 1
ATOM 1572 N N . VAL A 1 198 ? 17.609 26.188 2.664 1 93.5 198 VAL A N 1
ATOM 1573 C CA . VAL A 1 198 ? 18.656 27.219 2.641 1 93.5 198 VAL A CA 1
ATOM 1574 C C . VAL A 1 198 ? 19.984 26.609 2.195 1 93.5 198 VAL A C 1
ATOM 1576 O O . VAL A 1 198 ? 20.938 27.344 1.904 1 93.5 198 VAL A O 1
ATOM 1579 N N . ARG A 1 199 ? 20.031 25.312 2.164 1 92.44 199 ARG A N 1
ATOM 1580 C CA . ARG A 1 199 ? 21.25 24.625 1.736 1 92.44 199 ARG A CA 1
ATOM 1581 C C . ARG A 1 199 ? 21.094 24.094 0.315 1 92.44 199 ARG A C 1
ATOM 1583 O O . ARG A 1 199 ? 19.984 23.828 -0.144 1 92.44 199 ARG A O 1
ATOM 1590 N N . SER A 1 200 ? 22.25 24 -0.313 1 90.75 200 SER A N 1
ATOM 1591 C CA . SER A 1 200 ? 22.234 23.531 -1.697 1 90.75 200 SER A CA 1
ATOM 1592 C C . SER A 1 200 ? 22.281 22 -1.77 1 90.75 200 SER A C 1
ATOM 1594 O O . SER A 1 200 ? 22.859 21.359 -0.89 1 90.75 200 SER A O 1
ATOM 1596 N N . GLY A 1 201 ? 21.719 21.562 -2.807 1 92.12 201 GLY A N 1
ATOM 1597 C CA . GLY A 1 201 ? 21.656 20.125 -3.025 1 92.12 201 GLY A CA 1
ATOM 1598 C C . GLY A 1 201 ? 20.297 19.531 -2.713 1 92.12 201 GLY A C 1
ATOM 1599 O O . GLY A 1 201 ? 19.656 19.906 -1.73 1 92.12 201 GLY A O 1
ATOM 1600 N N . ARG A 1 202 ? 19.875 18.641 -3.572 1 94.5 202 ARG A N 1
ATOM 1601 C CA . ARG A 1 202 ? 18.562 18.031 -3.439 1 94.5 202 ARG A CA 1
ATOM 1602 C C . ARG A 1 202 ? 18.672 16.562 -3.027 1 94.5 202 ARG A C 1
ATOM 1604 O O . ARG A 1 202 ? 19.469 15.812 -3.588 1 94.5 202 ARG A O 1
ATOM 1611 N N . ILE A 1 203 ? 17.891 16.25 -2.021 1 96.5 203 ILE A N 1
ATOM 1612 C CA . ILE A 1 203 ? 17.859 14.875 -1.521 1 96.5 203 ILE A CA 1
ATOM 1613 C C . ILE A 1 203 ? 16.516 14.234 -1.844 1 96.5 203 ILE A C 1
ATOM 1615 O O . ILE A 1 203 ? 15.461 14.789 -1.515 1 96.5 203 ILE A O 1
ATOM 1619 N N . LEU A 1 204 ? 16.516 13.133 -2.523 1 95.12 204 LEU A N 1
ATOM 1620 C CA . LEU A 1 204 ? 15.32 12.352 -2.783 1 95.12 204 LEU A CA 1
ATOM 1621 C C . LEU A 1 204 ? 15.188 11.211 -1.781 1 95.12 204 LEU A C 1
ATOM 1623 O O . LEU A 1 204 ? 16.109 10.422 -1.606 1 95.12 204 LEU A O 1
ATOM 1627 N N . VAL A 1 205 ? 14.055 11.148 -1.084 1 96.38 205 VAL A N 1
ATOM 1628 C CA . VAL A 1 205 ? 13.852 10.133 -0.058 1 96.38 205 VAL A CA 1
ATOM 1629 C C . VAL A 1 205 ? 12.602 9.312 -0.38 1 96.38 205 VAL A C 1
ATOM 1631 O O . VAL A 1 205 ? 11.578 9.867 -0.778 1 96.38 205 VAL A O 1
ATOM 1634 N N . GLY A 1 206 ? 12.664 7.988 -0.253 1 94.62 206 GLY A N 1
ATOM 1635 C CA . GLY A 1 206 ? 11.484 7.152 -0.45 1 94.62 206 GLY A CA 1
ATOM 1636 C C . GLY A 1 206 ? 11.734 5.688 -0.152 1 94.62 206 GLY A C 1
ATOM 1637 O O . GLY A 1 206 ? 12.766 5.336 0.435 1 94.62 206 GLY A O 1
ATOM 1638 N N . CYS A 1 207 ? 10.711 4.887 -0.456 1 96.5 207 CYS A N 1
ATOM 1639 C CA . CYS A 1 207 ? 10.758 3.445 -0.236 1 96.5 207 CYS A CA 1
ATOM 1640 C C . CYS A 1 207 ? 10.812 2.693 -1.561 1 96.5 207 CYS A C 1
ATOM 1642 O O . CYS A 1 207 ? 10.156 3.078 -2.527 1 96.5 207 CYS A O 1
ATOM 1644 N N . PRO A 1 208 ? 11.648 1.613 -1.61 1 96.31 208 PRO A N 1
ATOM 1645 C CA . PRO A 1 208 ? 11.672 0.802 -2.828 1 96.31 208 PRO A CA 1
ATOM 1646 C C . PRO A 1 208 ? 10.336 0.121 -3.107 1 96.31 208 PRO A C 1
ATOM 1648 O O . PRO A 1 208 ? 9.398 0.244 -2.312 1 96.31 208 PRO A O 1
ATOM 1651 N N . PRO A 1 209 ? 10.25 -0.607 -4.25 1 92.31 209 PRO A N 1
ATOM 1652 C CA . PRO A 1 209 ? 9 -1.267 -4.613 1 92.31 209 PRO A CA 1
ATOM 1653 C C . PRO A 1 209 ? 8.477 -2.195 -3.518 1 92.31 209 PRO A C 1
ATOM 1655 O O . PRO A 1 209 ? 9.266 -2.918 -2.896 1 92.31 209 PRO A O 1
ATOM 1658 N N . ASP A 1 210 ? 7.16 -2.09 -3.189 1 90.25 210 ASP A N 1
ATOM 1659 C CA . ASP A 1 210 ? 6.398 -2.967 -2.303 1 90.25 210 ASP A CA 1
ATOM 1660 C C . ASP A 1 210 ? 6.664 -2.633 -0.838 1 90.25 210 ASP A C 1
ATOM 1662 O O . ASP A 1 210 ? 6.195 -3.334 0.06 1 90.25 210 ASP A O 1
ATOM 1666 N N . GLU A 1 211 ? 7.477 -1.559 -0.602 1 94.69 211 GLU A N 1
ATOM 1667 C CA . GLU A 1 211 ? 7.688 -1.115 0.773 1 94.69 211 GLU A CA 1
ATOM 1668 C C . GLU A 1 211 ? 6.66 -0.061 1.177 1 94.69 211 GLU A C 1
ATOM 1670 O O . GLU A 1 211 ? 6.625 1.029 0.602 1 94.69 211 GLU A O 1
ATOM 1675 N N . ALA A 1 212 ? 5.879 -0.367 2.184 1 90.88 212 ALA A N 1
ATOM 1676 C CA . ALA A 1 212 ? 4.797 0.522 2.6 1 90.88 212 ALA A CA 1
ATOM 1677 C C . ALA A 1 212 ? 5.129 1.217 3.916 1 90.88 212 ALA A C 1
ATOM 1679 O O . ALA A 1 212 ? 4.418 2.127 4.344 1 90.88 212 ALA A O 1
ATOM 1680 N N . HIS A 1 213 ? 6.184 0.804 4.555 1 92.75 213 HIS A N 1
ATOM 1681 C CA . HIS A 1 213 ? 6.566 1.39 5.832 1 92.75 213 HIS A CA 1
ATOM 1682 C C . HIS A 1 213 ? 7.258 2.734 5.637 1 92.75 213 HIS A C 1
ATOM 1684 O O . HIS A 1 213 ? 8.484 2.793 5.484 1 92.75 213 HIS A O 1
ATOM 1690 N N . THR A 1 214 ? 6.555 3.807 5.836 1 94.25 214 THR A N 1
ATOM 1691 C CA . THR A 1 214 ? 7.062 5.117 5.441 1 94.25 214 THR A CA 1
ATOM 1692 C C . THR A 1 214 ? 7.477 5.926 6.668 1 94.25 214 THR A C 1
ATOM 1694 O O . THR A 1 214 ? 8.016 7.027 6.539 1 94.25 214 THR A O 1
ATOM 1697 N N . PHE A 1 215 ? 7.297 5.457 7.875 1 94.69 215 PHE A N 1
ATOM 1698 C CA . PHE A 1 215 ? 7.551 6.23 9.086 1 94.69 215 PHE A CA 1
ATOM 1699 C C . PHE A 1 215 ? 8.992 6.73 9.117 1 94.69 215 PHE A C 1
ATOM 1701 O O . PHE A 1 215 ? 9.234 7.918 9.336 1 94.69 215 PHE A O 1
ATOM 1708 N N . ILE A 1 216 ? 9.977 5.875 8.844 1 94.5 216 ILE A N 1
ATOM 1709 C CA . ILE A 1 216 ? 11.391 6.195 8.977 1 94.5 216 ILE A CA 1
ATOM 1710 C C . ILE A 1 216 ? 11.805 7.168 7.867 1 94.5 216 ILE A C 1
ATOM 1712 O O . ILE A 1 216 ? 12.406 8.211 8.141 1 94.5 216 ILE A O 1
ATOM 1716 N N . PRO A 1 217 ? 11.531 6.883 6.625 1 96.12 217 PRO A N 1
ATOM 1717 C CA . PRO A 1 217 ? 11.922 7.867 5.613 1 96.12 217 PRO A CA 1
ATOM 1718 C C . PRO A 1 217 ? 11.234 9.219 5.809 1 96.12 217 PRO A C 1
ATOM 1720 O O . PRO A 1 217 ? 11.805 10.258 5.48 1 96.12 217 PRO A O 1
ATOM 1723 N N . LEU A 1 218 ? 10.047 9.203 6.301 1 95.75 218 LEU A N 1
ATOM 1724 C CA . LEU A 1 218 ? 9.359 10.453 6.59 1 95.75 218 LEU A CA 1
ATOM 1725 C C . LEU A 1 218 ? 10.07 11.219 7.699 1 95.75 218 LEU A C 1
ATOM 1727 O O . LEU A 1 218 ? 10.242 12.438 7.605 1 95.75 218 LEU A O 1
ATOM 1731 N N . LEU A 1 219 ? 10.5 10.516 8.758 1 96.5 219 LEU A N 1
ATOM 1732 C CA . LEU A 1 219 ? 11.289 11.133 9.82 1 96.5 219 LEU A CA 1
ATOM 1733 C C . LEU A 1 219 ? 12.586 11.719 9.273 1 96.5 219 LEU A C 1
ATOM 1735 O O . LEU A 1 219 ? 12.961 12.844 9.617 1 96.5 219 LEU A O 1
ATOM 1739 N N . LEU A 1 220 ? 13.219 10.969 8.461 1 96.44 220 LEU A N 1
ATOM 1740 C CA . LEU A 1 220 ? 14.461 11.422 7.84 1 96.44 220 LEU A CA 1
ATOM 1741 C C . LEU A 1 220 ? 14.227 12.695 7.027 1 96.44 220 LEU A C 1
ATOM 1743 O O . LEU A 1 220 ? 15 13.656 7.137 1 96.44 220 LEU A O 1
ATOM 1747 N N . SER A 1 221 ? 13.188 12.68 6.238 1 96.38 221 SER A N 1
ATOM 1748 C CA . SER A 1 221 ? 12.844 13.836 5.414 1 96.38 221 SER A CA 1
ATOM 1749 C C . SER A 1 221 ? 12.57 15.062 6.277 1 96.38 221 SER A C 1
ATOM 1751 O O . SER A 1 221 ? 13.055 16.156 5.984 1 96.38 221 SER A O 1
ATOM 1753 N N . LEU A 1 222 ? 11.789 14.836 7.336 1 96.25 222 LEU A N 1
ATOM 1754 C CA . LEU A 1 222 ? 11.422 15.93 8.234 1 96.25 222 LEU A CA 1
ATOM 1755 C C . LEU A 1 222 ? 12.664 16.547 8.875 1 96.25 222 LEU A C 1
ATOM 1757 O O . LEU A 1 222 ? 12.852 17.766 8.836 1 96.25 222 LEU A O 1
ATOM 1761 N N . PHE A 1 223 ? 13.531 15.711 9.398 1 97.06 223 PHE A N 1
ATOM 1762 C CA . PHE A 1 223 ? 14.703 16.188 10.117 1 97.06 223 PHE A CA 1
ATOM 1763 C C . PHE A 1 223 ? 15.688 16.859 9.164 1 97.06 223 PHE A C 1
ATOM 1765 O O . PHE A 1 223 ? 16.312 17.859 9.516 1 97.06 223 PHE A O 1
ATOM 1772 N N . LEU A 1 224 ? 15.828 16.375 8 1 97.12 224 LEU A N 1
ATOM 1773 C CA . LEU A 1 224 ? 16.719 16.969 7.02 1 97.12 224 LEU A CA 1
ATOM 1774 C C . LEU A 1 224 ? 16.203 18.312 6.547 1 97.12 224 LEU A C 1
ATOM 1776 O O . LEU A 1 224 ? 16.969 19.266 6.383 1 97.12 224 LEU A O 1
ATOM 1780 N N . ARG A 1 225 ? 14.875 18.375 6.34 1 96.12 225 ARG A N 1
ATOM 1781 C CA . ARG A 1 225 ? 14.289 19.672 5.953 1 96.12 225 ARG A CA 1
ATOM 1782 C C . ARG A 1 225 ? 14.461 20.703 7.066 1 96.12 225 ARG A C 1
ATOM 1784 O O . ARG A 1 225 ? 14.75 21.859 6.797 1 96.12 225 ARG A O 1
ATOM 1791 N N . ARG A 1 226 ? 14.258 20.281 8.281 1 94.38 226 ARG A N 1
ATOM 1792 C CA . ARG A 1 226 ? 14.414 21.188 9.422 1 94.38 226 ARG A CA 1
ATOM 1793 C C . ARG A 1 226 ? 15.852 21.688 9.539 1 94.38 226 ARG A C 1
ATOM 1795 O O . ARG A 1 226 ? 16.094 22.75 10.109 1 94.38 226 ARG A O 1
ATOM 1802 N N . ARG A 1 227 ? 16.734 20.922 8.992 1 94.5 227 ARG A N 1
ATOM 1803 C CA . ARG A 1 227 ? 18.141 21.297 9 1 94.5 227 ARG A CA 1
ATOM 1804 C C . ARG A 1 227 ? 18.484 22.141 7.77 1 94.5 227 ARG A C 1
ATOM 1806 O O . ARG A 1 227 ? 19.656 22.453 7.531 1 94.5 227 ARG A O 1
ATOM 1813 N N . GLY A 1 228 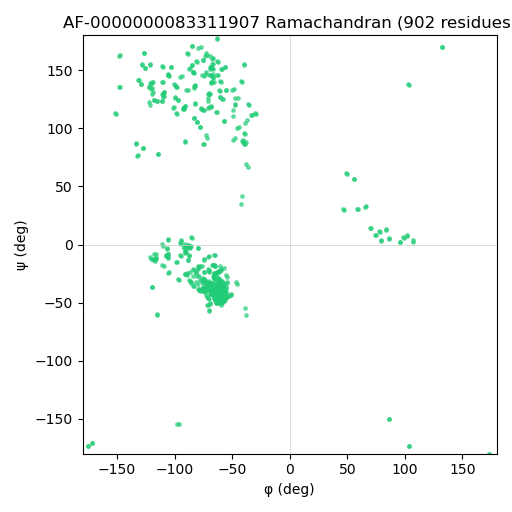? 17.5 22.375 6.922 1 94.94 228 GLY A N 1
ATOM 1814 C CA . GLY A 1 228 ? 17.656 23.328 5.84 1 94.94 228 GLY A CA 1
ATOM 1815 C C . GLY A 1 228 ? 17.922 22.672 4.5 1 94.94 228 GLY A C 1
ATOM 1816 O O . GLY A 1 228 ? 18.156 23.359 3.504 1 94.94 228 GLY A O 1
ATOM 1817 N N . TRP A 1 229 ? 17.828 21.359 4.402 1 95.88 229 TRP A N 1
ATOM 1818 C CA . TRP A 1 229 ? 18.109 20.656 3.148 1 95.88 229 TRP A CA 1
ATOM 1819 C C . TRP A 1 229 ? 16.875 20.656 2.25 1 95.88 229 TRP A C 1
ATOM 1821 O O . TRP A 1 229 ? 15.742 20.688 2.736 1 95.88 229 TRP A O 1
ATOM 1831 N N . ASP A 1 230 ? 17.141 20.672 0.99 1 94.88 230 ASP A N 1
ATOM 1832 C CA . ASP A 1 230 ? 16.078 20.469 0.006 1 94.88 230 ASP A CA 1
ATOM 1833 C C . ASP A 1 230 ? 15.75 18.984 -0.166 1 94.88 230 ASP A C 1
ATOM 1835 O O . ASP A 1 230 ? 16.5 18.25 -0.806 1 94.88 230 ASP A O 1
ATOM 1839 N N . VAL A 1 231 ? 14.617 18.594 0.393 1 95.88 231 VAL A N 1
ATOM 1840 C CA . VAL A 1 231 ? 14.266 17.188 0.386 1 95.88 231 VAL A CA 1
ATOM 1841 C C . VAL A 1 231 ? 12.969 16.984 -0.393 1 95.88 231 VAL A C 1
ATOM 1843 O O . VAL A 1 231 ? 11.969 17.641 -0.128 1 95.88 231 VAL A O 1
ATOM 1846 N N . ILE A 1 232 ? 13.008 16.141 -1.378 1 92.19 232 ILE A N 1
ATOM 1847 C CA . ILE A 1 232 ? 11.805 15.641 -2.039 1 92.19 232 ILE A CA 1
ATOM 1848 C C . ILE A 1 232 ? 11.43 14.266 -1.483 1 92.19 232 ILE A C 1
ATOM 1850 O O . ILE A 1 232 ? 12.18 13.305 -1.647 1 92.19 232 ILE A O 1
ATOM 1854 N N . TYR A 1 233 ? 10.352 14.211 -0.808 1 92.88 233 TYR A N 1
ATOM 1855 C CA . TYR A 1 233 ? 9.852 12.961 -0.253 1 92.88 233 TYR A CA 1
ATOM 1856 C C . TYR A 1 233 ? 8.891 12.281 -1.222 1 92.88 233 TYR A C 1
ATOM 1858 O O . TYR A 1 233 ? 7.809 12.805 -1.505 1 92.88 233 TYR A O 1
ATOM 1866 N N . LEU A 1 234 ? 9.211 11.07 -1.715 1 90.06 234 LEU A N 1
ATOM 1867 C CA . LEU A 1 234 ? 8.414 10.383 -2.729 1 90.06 234 LEU A CA 1
ATOM 1868 C C . LEU A 1 234 ? 7.484 9.359 -2.09 1 90.06 234 LEU A C 1
ATOM 1870 O O . LEU A 1 234 ? 6.551 8.875 -2.734 1 90.06 234 LEU A O 1
ATOM 1874 N N . GLY A 1 235 ? 7.699 8.992 -0.827 1 90.12 235 GLY A N 1
ATOM 1875 C CA . GLY A 1 235 ? 6.762 8.133 -0.118 1 90.12 235 GLY A CA 1
ATOM 1876 C C . GLY A 1 235 ? 7.016 6.656 -0.344 1 90.12 235 GLY A C 1
ATOM 1877 O O . GLY A 1 235 ? 8.164 6.23 -0.47 1 90.12 235 GLY A O 1
ATOM 1878 N N . ALA A 1 236 ? 5.945 5.891 -0.291 1 90.94 236 ALA A N 1
ATOM 1879 C CA . ALA A 1 236 ? 5.996 4.43 -0.32 1 90.94 236 ALA A CA 1
ATOM 1880 C C . ALA A 1 236 ? 6.043 3.912 -1.755 1 90.94 236 ALA A C 1
ATOM 1882 O O . ALA A 1 236 ? 5.672 4.625 -2.691 1 90.94 236 ALA A O 1
ATOM 1883 N N . ASP A 1 237 ? 6.602 2.734 -1.936 1 90.75 237 ASP A N 1
ATOM 1884 C CA . ASP A 1 237 ? 6.41 1.885 -3.107 1 90.75 237 ASP A CA 1
ATOM 1885 C C . ASP A 1 237 ? 6.77 2.631 -4.391 1 90.75 237 ASP A C 1
ATOM 1887 O O . ASP A 1 237 ? 5.957 2.711 -5.316 1 90.75 237 ASP A O 1
ATOM 1891 N N . ILE A 1 238 ? 7.973 3.133 -4.457 1 89.5 238 ILE A N 1
ATOM 1892 C CA . ILE A 1 238 ? 8.469 3.766 -5.672 1 89.5 238 ILE A CA 1
ATOM 1893 C C . ILE A 1 238 ? 8.797 2.695 -6.711 1 89.5 238 ILE A C 1
ATOM 1895 O O . ILE A 1 238 ? 9.711 1.891 -6.516 1 89.5 238 ILE A O 1
ATOM 1899 N N . PRO A 1 239 ? 8.109 2.709 -7.766 1 86 239 PRO A N 1
ATOM 1900 C CA . PRO A 1 239 ? 8.391 1.697 -8.789 1 86 239 PRO A CA 1
ATOM 1901 C C . PRO A 1 239 ? 9.742 1.897 -9.461 1 86 239 PRO A C 1
ATOM 1903 O O . PRO A 1 239 ? 10.234 3.027 -9.555 1 86 239 PRO A O 1
ATOM 1906 N N . GLU A 1 240 ? 10.297 0.773 -9.945 1 84.44 240 GLU A N 1
ATOM 1907 C CA . GLU A 1 240 ? 11.539 0.832 -10.719 1 84.44 240 GLU A CA 1
ATOM 1908 C C . GLU A 1 240 ? 11.297 1.423 -12.102 1 84.44 240 GLU A C 1
ATOM 1910 O O . GLU A 1 240 ? 12.148 2.145 -12.633 1 84.44 240 GLU A O 1
ATOM 1915 N N . ALA A 1 241 ? 10.133 1.067 -12.516 1 75.12 241 ALA A N 1
ATOM 1916 C CA . ALA A 1 241 ? 9.789 1.509 -13.867 1 75.12 241 ALA A CA 1
ATOM 1917 C C . ALA A 1 241 ? 9.797 3.031 -13.969 1 75.12 241 ALA A C 1
ATOM 1919 O O . ALA A 1 241 ? 9.242 3.717 -13.102 1 75.12 241 ALA A O 1
ATOM 1920 N N . ARG A 1 242 ? 10.484 3.613 -14.867 1 74.69 242 ARG A N 1
ATOM 1921 C CA . ARG A 1 242 ? 10.531 5.027 -15.227 1 74.69 242 ARG A CA 1
ATOM 1922 C C . ARG A 1 242 ? 11.211 5.844 -14.133 1 74.69 242 ARG A C 1
ATOM 1924 O O . ARG A 1 242 ? 11.023 7.062 -14.055 1 74.69 242 ARG A O 1
ATOM 1931 N N . LEU A 1 243 ? 11.883 5.141 -13.219 1 81.56 243 LEU A N 1
ATOM 1932 C CA . LEU A 1 243 ? 12.633 5.852 -12.195 1 81.56 243 LEU A CA 1
ATOM 1933 C C . LEU A 1 243 ? 13.609 6.84 -12.82 1 81.56 243 LEU A C 1
ATOM 1935 O O . LEU A 1 243 ? 13.852 7.918 -12.273 1 81.56 243 LEU A O 1
ATOM 1939 N N . GLU A 1 244 ? 14.109 6.445 -13.984 1 82 244 GLU A N 1
ATOM 1940 C CA . GLU A 1 244 ? 15.062 7.297 -14.695 1 82 244 GLU A CA 1
ATOM 1941 C C . GLU A 1 244 ? 14.445 8.656 -15.023 1 82 244 GLU A C 1
ATOM 1943 O O . GLU A 1 244 ? 15.109 9.688 -14.906 1 82 244 GLU A O 1
ATOM 1948 N N . GLU A 1 245 ? 13.211 8.625 -15.406 1 80.38 245 GLU A N 1
ATOM 1949 C CA . GLU A 1 245 ? 12.531 9.867 -15.734 1 80.38 245 GLU A CA 1
ATOM 1950 C C . GLU A 1 245 ? 12.375 10.758 -14.508 1 80.38 245 GLU A C 1
ATOM 1952 O O . GLU A 1 245 ? 12.523 11.977 -14.594 1 80.38 245 GLU A O 1
ATOM 1957 N N . THR A 1 246 ? 12.102 10.109 -13.445 1 82.25 246 THR A N 1
ATOM 1958 C CA . THR A 1 246 ? 11.977 10.836 -12.188 1 82.25 246 THR A CA 1
ATOM 1959 C C . THR A 1 246 ? 13.305 11.461 -11.789 1 82.25 246 THR A C 1
ATOM 1961 O O . THR A 1 246 ? 13.344 12.617 -11.352 1 82.25 246 THR A O 1
ATOM 1964 N N . LEU A 1 247 ? 14.344 10.742 -11.992 1 86.62 247 LEU A N 1
ATOM 1965 C CA . LEU A 1 247 ? 15.672 11.219 -11.633 1 86.62 247 LEU A CA 1
ATOM 1966 C C . LEU A 1 247 ? 16.094 12.383 -12.531 1 86.62 247 LEU A C 1
ATOM 1968 O O . LEU A 1 247 ? 16.734 13.328 -12.062 1 86.62 247 LEU A O 1
ATOM 1972 N N . LYS A 1 248 ? 15.656 12.336 -13.734 1 84.25 248 LYS A N 1
ATOM 1973 C CA . LYS A 1 248 ? 15.961 13.414 -14.672 1 84.25 248 LYS A CA 1
ATOM 1974 C C . LYS A 1 248 ? 15.203 14.688 -14.305 1 84.25 248 LYS A C 1
ATOM 1976 O O . LYS A 1 248 ? 15.719 15.797 -14.469 1 84.25 248 LYS A O 1
ATOM 1981 N N . SER A 1 249 ? 14.023 14.453 -13.844 1 81.19 249 SER A N 1
ATOM 1982 C CA . SER A 1 249 ? 13.18 15.594 -13.5 1 81.19 249 SER A CA 1
ATOM 1983 C C . SER A 1 249 ? 13.578 16.188 -12.148 1 81.19 249 SER A C 1
ATOM 1985 O O . SER A 1 249 ? 13.648 17.406 -12 1 81.19 249 SER A O 1
ATOM 1987 N N . ALA A 1 250 ? 13.906 15.359 -11.203 1 85.38 250 ALA A N 1
ATOM 1988 C CA . ALA A 1 250 ? 14.18 15.805 -9.836 1 85.38 250 ALA A CA 1
ATOM 1989 C C . ALA A 1 250 ? 15.641 16.219 -9.672 1 85.38 250 ALA A C 1
ATOM 1991 O O . ALA A 1 250 ? 15.969 17.062 -8.836 1 85.38 250 ALA A O 1
ATOM 1992 N N . ARG A 1 251 ? 16.547 15.602 -10.406 1 88.19 251 ARG A N 1
ATOM 1993 C CA . ARG A 1 251 ? 17.984 15.852 -10.398 1 88.19 251 ARG A CA 1
ATOM 1994 C C . ARG A 1 251 ? 18.531 15.859 -8.977 1 88.19 251 ARG A C 1
ATOM 1996 O O . ARG A 1 251 ? 19.125 16.844 -8.547 1 88.19 251 ARG A O 1
ATOM 2003 N N . PRO A 1 252 ? 18.375 14.766 -8.32 1 92.62 252 PRO A N 1
ATOM 2004 C CA . PRO A 1 252 ? 18.859 14.719 -6.934 1 92.62 252 PRO A CA 1
ATOM 2005 C C . PRO A 1 252 ? 20.375 14.617 -6.836 1 92.62 252 PRO A C 1
ATOM 2007 O O . PRO A 1 252 ? 21.016 13.992 -7.684 1 92.62 252 PRO A O 1
ATOM 2010 N N . THR A 1 253 ? 20.922 15.273 -5.777 1 93.81 253 THR A N 1
ATOM 2011 C CA . THR A 1 253 ? 22.328 15.109 -5.41 1 93.81 253 THR A CA 1
ATOM 2012 C C . THR A 1 253 ? 22.531 13.781 -4.676 1 93.81 253 THR A C 1
ATOM 2014 O O . THR A 1 253 ? 23.609 13.18 -4.766 1 93.81 253 THR A O 1
ATOM 2017 N N . LEU A 1 254 ? 21.531 13.359 -3.982 1 95.5 254 LEU A N 1
ATOM 2018 C CA . LEU A 1 254 ? 21.531 12.125 -3.209 1 95.5 254 LEU A CA 1
ATOM 2019 C C . LEU A 1 254 ? 20.141 11.5 -3.172 1 95.5 254 LEU A C 1
ATOM 2021 O O . LEU A 1 254 ? 19.141 12.203 -3.023 1 95.5 254 LEU A O 1
ATOM 2025 N N . THR A 1 255 ? 20.094 10.18 -3.381 1 95.62 255 THR A N 1
ATOM 2026 C CA . THR A 1 255 ? 18.859 9.43 -3.209 1 95.62 255 THR A CA 1
ATOM 2027 C C . THR A 1 255 ? 18.938 8.516 -1.989 1 95.62 255 THR A C 1
ATOM 2029 O O . THR A 1 255 ? 19.938 7.812 -1.804 1 95.62 255 THR A O 1
ATOM 2032 N N . ILE A 1 256 ? 17.938 8.586 -1.129 1 97.5 256 ILE A N 1
ATOM 2033 C CA . ILE A 1 256 ? 17.891 7.75 0.067 1 97.5 256 ILE A CA 1
ATOM 2034 C C . ILE A 1 256 ? 16.703 6.793 -0.009 1 97.5 256 ILE A C 1
ATOM 2036 O O . ILE A 1 256 ? 15.57 7.227 -0.184 1 97.5 256 ILE A O 1
ATOM 2040 N N . LEU A 1 257 ? 16.953 5.527 0.094 1 97.31 257 LEU A N 1
ATOM 2041 C CA . LEU A 1 257 ? 15.914 4.504 0.128 1 97.31 257 LEU A CA 1
ATOM 2042 C C . LEU A 1 257 ? 15.961 3.721 1.436 1 97.31 257 LEU A C 1
ATOM 2044 O O . LEU A 1 257 ? 17.047 3.43 1.948 1 97.31 257 LEU A O 1
ATOM 2048 N N . THR A 1 258 ? 14.82 3.41 1.983 1 97.69 258 THR A N 1
ATOM 2049 C CA . THR A 1 258 ? 14.758 2.639 3.221 1 97.69 258 THR A CA 1
ATOM 2050 C C . THR A 1 258 ? 13.969 1.35 3.01 1 97.69 258 THR A C 1
ATOM 2052 O O . THR A 1 258 ? 12.961 1.34 2.299 1 97.69 258 THR A O 1
ATOM 2055 N N . ALA A 1 259 ? 14.422 0.228 3.578 1 97.44 259 ALA A N 1
ATOM 2056 C CA . ALA A 1 259 ? 13.773 -1.076 3.494 1 97.44 259 ALA A CA 1
ATOM 2057 C C . ALA A 1 259 ? 13.602 -1.693 4.879 1 97.44 259 ALA A C 1
ATOM 2059 O O . ALA A 1 259 ? 14.5 -1.614 5.715 1 97.44 259 ALA A O 1
ATOM 2060 N N . GLN A 1 260 ? 12.43 -2.295 5.09 1 95.19 260 GLN A N 1
ATOM 2061 C CA . GLN A 1 260 ? 12.141 -2.881 6.395 1 95.19 260 GLN A CA 1
ATOM 2062 C C . GLN A 1 260 ? 12.102 -4.402 6.316 1 95.19 260 GLN A C 1
ATOM 2064 O O . GLN A 1 260 ? 12.195 -5.086 7.34 1 95.19 260 GLN A O 1
ATOM 2069 N N . GLN A 1 261 ? 11.961 -4.93 5.137 1 95.69 261 GLN A N 1
ATOM 2070 C CA . GLN A 1 261 ? 11.789 -6.367 4.965 1 95.69 261 GLN A CA 1
ATOM 2071 C C . GLN A 1 261 ? 12.812 -6.926 3.979 1 95.69 261 GLN A C 1
ATOM 2073 O O . GLN A 1 261 ? 13.445 -6.172 3.24 1 95.69 261 GLN A O 1
ATOM 2078 N N . LEU A 1 262 ? 12.93 -8.273 4.008 1 96.56 262 LEU A N 1
ATOM 2079 C CA . LEU A 1 262 ? 13.891 -8.938 3.131 1 96.56 262 LEU A CA 1
ATOM 2080 C C . LEU A 1 262 ? 13.531 -8.711 1.665 1 96.56 262 LEU A C 1
ATOM 2082 O O . LEU A 1 262 ? 14.406 -8.398 0.851 1 96.56 262 LEU A O 1
ATOM 2086 N N . CYS A 1 263 ? 12.266 -8.875 1.356 1 96.19 263 CYS A N 1
ATOM 2087 C CA . CYS A 1 263 ? 11.836 -8.711 -0.028 1 96.19 263 CYS A CA 1
ATOM 2088 C C . CYS A 1 263 ? 12.078 -7.289 -0.511 1 96.19 263 CYS A C 1
ATOM 2090 O O . CYS A 1 263 ? 12.477 -7.074 -1.656 1 96.19 263 CYS A O 1
ATOM 2092 N N . THR A 1 264 ? 11.898 -6.32 0.337 1 97.12 264 THR A N 1
ATOM 2093 C CA . THR A 1 264 ? 12.07 -4.934 -0.081 1 97.12 264 THR A CA 1
ATOM 2094 C C . THR A 1 264 ? 13.547 -4.547 -0.079 1 97.12 264 THR A C 1
ATOM 2096 O O . THR A 1 264 ? 13.961 -3.654 -0.823 1 97.12 264 THR A O 1
ATOM 2099 N N . ALA A 1 265 ? 14.359 -5.258 0.713 1 97.56 265 ALA A N 1
ATOM 2100 C CA . ALA A 1 265 ? 15.805 -5.098 0.593 1 97.56 265 ALA A CA 1
ATOM 2101 C C . ALA A 1 265 ? 16.297 -5.547 -0.78 1 97.56 265 ALA A C 1
ATOM 2103 O O . ALA A 1 265 ? 17.203 -4.945 -1.348 1 97.56 265 ALA A O 1
ATOM 2104 N N . ALA A 1 266 ? 15.703 -6.613 -1.261 1 96.75 266 ALA A N 1
ATOM 2105 C CA . ALA A 1 266 ? 16.062 -7.094 -2.592 1 96.75 266 ALA A CA 1
ATOM 2106 C C . ALA A 1 266 ? 15.695 -6.07 -3.662 1 96.75 266 ALA A C 1
ATOM 2108 O O . ALA A 1 266 ? 16.484 -5.809 -4.574 1 96.75 266 ALA A O 1
ATOM 2109 N N . SER A 1 267 ? 14.5 -5.48 -3.512 1 95.75 267 SER A N 1
ATOM 2110 C CA . SER A 1 267 ? 14.086 -4.438 -4.445 1 95.75 267 SER A CA 1
ATOM 2111 C C . SER A 1 267 ? 14.984 -3.209 -4.336 1 95.75 267 SER A C 1
ATOM 2113 O O . SER A 1 267 ? 15.297 -2.57 -5.344 1 95.75 267 SER A O 1
ATOM 2115 N N . LEU A 1 268 ? 15.352 -2.896 -3.16 1 96.88 268 LEU A N 1
ATOM 2116 C CA . LEU A 1 268 ? 16.266 -1.792 -2.924 1 96.88 268 LEU A CA 1
ATOM 2117 C C . LEU A 1 268 ? 17.609 -2.049 -3.602 1 96.88 268 LEU A C 1
ATOM 2119 O O . LEU A 1 268 ? 18.188 -1.15 -4.227 1 96.88 268 LEU A O 1
ATOM 2123 N N . ALA A 1 269 ? 18.109 -3.275 -3.512 1 95.62 269 ALA A N 1
ATOM 2124 C CA . ALA A 1 269 ? 19.375 -3.641 -4.141 1 95.62 269 ALA A CA 1
ATOM 2125 C C . ALA A 1 269 ? 19.312 -3.461 -5.652 1 95.62 269 ALA A C 1
ATOM 2127 O O . ALA A 1 269 ? 20.266 -2.971 -6.27 1 95.62 269 ALA A O 1
ATOM 2128 N N . THR A 1 270 ? 18.219 -3.844 -6.195 1 92.62 270 THR A N 1
ATOM 2129 C CA . THR A 1 270 ? 18.031 -3.699 -7.633 1 92.62 270 THR A CA 1
ATOM 2130 C C . THR A 1 270 ? 18.016 -2.227 -8.031 1 92.62 270 THR A C 1
ATOM 2132 O O . THR A 1 270 ? 18.656 -1.836 -9.008 1 92.62 270 THR A O 1
ATOM 2135 N N . MET A 1 271 ? 17.344 -1.424 -7.301 1 94 271 MET A N 1
ATOM 2136 C CA . MET A 1 271 ? 17.297 0.012 -7.562 1 94 271 MET A CA 1
ATOM 2137 C C . MET A 1 271 ? 18.672 0.645 -7.371 1 94 271 MET A C 1
ATOM 2139 O O . MET A 1 271 ? 19.062 1.546 -8.125 1 94 271 MET A O 1
ATOM 2143 N N . ALA A 1 272 ? 19.328 0.161 -6.371 1 94.38 272 ALA A N 1
ATOM 2144 C CA . ALA A 1 272 ? 20.672 0.668 -6.105 1 94.38 272 ALA A CA 1
ATOM 2145 C C . ALA A 1 272 ? 21.594 0.453 -7.309 1 94.38 272 ALA A C 1
ATOM 2147 O O . ALA A 1 272 ? 22.391 1.324 -7.648 1 94.38 272 ALA A O 1
ATOM 2148 N N . GLN A 1 273 ? 21.453 -0.651 -7.906 1 90.94 273 GLN A N 1
ATOM 2149 C CA . GLN A 1 273 ? 22.266 -0.948 -9.094 1 90.94 273 GLN A CA 1
ATOM 2150 C C . GLN A 1 273 ? 21.906 -0.004 -10.242 1 90.94 273 GLN A C 1
ATOM 2152 O O . GLN A 1 273 ? 22.797 0.465 -10.953 1 90.94 273 GLN A O 1
ATOM 2157 N N . LEU A 1 274 ? 20.672 0.227 -10.375 1 88.88 274 LEU A N 1
ATOM 2158 C CA . LEU A 1 274 ? 20.219 1.154 -11.406 1 88.88 274 LEU A CA 1
ATOM 2159 C C . LEU A 1 274 ? 20.781 2.551 -11.164 1 88.88 274 LEU A C 1
ATOM 2161 O O . LEU A 1 274 ? 21.297 3.186 -12.094 1 88.88 274 LEU A O 1
ATOM 2165 N N . LEU A 1 275 ? 20.719 3.006 -9.977 1 91.44 275 LEU A N 1
ATOM 2166 C CA . LEU A 1 275 ? 21.219 4.328 -9.617 1 91.44 275 LEU A CA 1
ATOM 2167 C C . LEU A 1 275 ? 22.734 4.398 -9.789 1 91.44 275 LEU A C 1
ATOM 2169 O O . LEU A 1 275 ? 23.266 5.414 -10.25 1 91.44 275 LEU A O 1
ATOM 2173 N N . TYR A 1 276 ? 23.391 3.303 -9.453 1 90.75 276 TYR A N 1
ATOM 2174 C CA . TYR A 1 276 ? 24.828 3.223 -9.617 1 90.75 276 TYR A CA 1
ATOM 2175 C C . TYR A 1 276 ? 25.234 3.408 -11.078 1 90.75 276 TYR A C 1
ATOM 2177 O O . TYR A 1 276 ? 26.156 4.164 -11.391 1 90.75 276 TYR A O 1
ATOM 2185 N N . HIS A 1 277 ? 24.562 2.773 -11.922 1 87 277 HIS A N 1
ATOM 2186 C CA . HIS A 1 277 ? 24.844 2.861 -13.344 1 87 277 HIS A CA 1
ATOM 2187 C C . HIS A 1 277 ? 24.578 4.266 -13.875 1 87 277 HIS A C 1
ATOM 2189 O O . HIS A 1 277 ? 25.219 4.703 -14.836 1 87 277 HIS A O 1
ATOM 2195 N N . GLN A 1 278 ? 23.688 4.945 -13.266 1 86 278 GLN A N 1
ATOM 2196 C CA . GLN A 1 278 ? 23.359 6.309 -13.672 1 86 278 GLN A CA 1
ATOM 2197 C C . GLN A 1 278 ? 24.25 7.324 -12.953 1 86 278 GLN A C 1
ATOM 2199 O O . GLN A 1 278 ? 24.094 8.531 -13.141 1 86 278 GLN A O 1
ATOM 2204 N N . ARG A 1 279 ? 25.078 6.883 -12.094 1 88.12 279 ARG A N 1
ATOM 2205 C CA . ARG A 1 279 ? 26.047 7.695 -11.352 1 88.12 279 ARG A CA 1
ATOM 2206 C C . ARG A 1 279 ? 25.328 8.656 -10.406 1 88.12 279 ARG A C 1
ATOM 2208 O O . ARG A 1 279 ? 25.703 9.828 -10.297 1 88.12 279 ARG A O 1
ATOM 2215 N N . ILE A 1 280 ? 24.266 8.234 -9.922 1 88.75 280 ILE A N 1
ATOM 2216 C CA . ILE A 1 280 ? 23.547 8.992 -8.898 1 88.75 280 ILE A CA 1
ATOM 2217 C C . ILE A 1 280 ? 23.828 8.391 -7.523 1 88.75 280 ILE A C 1
ATOM 2219 O O . ILE A 1 280 ? 23.516 7.223 -7.277 1 88.75 280 ILE A O 1
ATOM 2223 N N . PRO A 1 281 ? 24.438 9.188 -6.66 1 92.31 281 PRO A N 1
ATOM 2224 C CA . PRO A 1 281 ? 24.734 8.656 -5.332 1 92.31 281 PRO A CA 1
ATOM 2225 C C . PRO A 1 281 ? 23.5 8.219 -4.562 1 92.31 281 PRO A C 1
ATOM 2227 O O . PRO A 1 281 ? 22.453 8.883 -4.633 1 92.31 281 PRO A O 1
ATOM 2230 N N . MET A 1 282 ? 23.672 7.098 -3.885 1 94.38 282 MET A N 1
ATOM 2231 C CA . MET A 1 282 ? 22.547 6.574 -3.115 1 94.38 282 MET A CA 1
ATOM 2232 C C . MET A 1 282 ? 22.984 6.223 -1.695 1 94.38 282 MET A C 1
ATOM 2234 O O . MET A 1 282 ? 24.109 5.773 -1.477 1 94.38 282 MET A O 1
ATOM 2238 N N . ALA A 1 283 ? 22.156 6.48 -0.746 1 96.75 283 ALA A N 1
ATOM 2239 C CA . ALA A 1 283 ? 22.281 6.012 0.632 1 96.75 283 ALA A CA 1
ATOM 2240 C C . ALA A 1 283 ? 21.062 5.18 1.036 1 96.75 283 ALA A C 1
ATOM 2242 O O . ALA A 1 283 ? 20.016 5.25 0.392 1 96.75 283 ALA A O 1
ATOM 2243 N N . PHE A 1 284 ? 21.297 4.305 2.004 1 97.12 284 PHE A N 1
ATOM 2244 C CA . PHE A 1 284 ? 20.188 3.42 2.35 1 97.12 284 PHE A CA 1
ATOM 2245 C C . PHE A 1 284 ? 20.219 3.068 3.832 1 97.12 284 PHE A C 1
ATOM 2247 O O . PHE A 1 284 ? 21.219 3.295 4.508 1 97.12 284 PHE A O 1
ATOM 2254 N N . GLY A 1 285 ? 19.141 2.594 4.336 1 96.69 285 GLY A N 1
ATOM 2255 C CA . GLY A 1 285 ? 18.953 2.09 5.688 1 96.69 285 GLY A CA 1
ATOM 2256 C C . GLY A 1 285 ? 17.609 1.412 5.891 1 96.69 285 GLY A C 1
ATOM 2257 O O . GLY A 1 285 ? 16.922 1.076 4.922 1 96.69 285 GLY A O 1
ATOM 2258 N N . GLY A 1 286 ? 17.312 1.111 7.121 1 95.06 286 GLY A N 1
ATOM 2259 C CA . GLY A 1 286 ? 16.062 0.451 7.484 1 95.06 286 GLY A CA 1
ATOM 2260 C C . GLY A 1 286 ? 16.266 -0.726 8.422 1 95.06 286 GLY A C 1
ATOM 2261 O O . GLY A 1 286 ? 17.391 -1.174 8.633 1 95.06 286 GLY A O 1
ATOM 2262 N N . LEU A 1 287 ? 15.188 -1.227 8.938 1 93 287 LEU A N 1
ATOM 2263 C CA . LEU A 1 287 ? 15.203 -2.229 10 1 93 287 LEU A CA 1
ATOM 2264 C C . LEU A 1 287 ? 15.844 -3.525 9.516 1 93 287 LEU A C 1
ATOM 2266 O O . LEU A 1 287 ? 16.5 -4.227 10.289 1 93 287 LEU A O 1
ATOM 2270 N N . ILE A 1 288 ? 15.633 -3.859 8.266 1 96.19 288 ILE A N 1
ATOM 2271 C CA . ILE A 1 288 ? 16.125 -5.129 7.734 1 96.19 288 ILE A CA 1
ATOM 2272 C C . ILE A 1 288 ? 17.641 -5.191 7.852 1 96.19 288 ILE A C 1
ATOM 2274 O O . ILE A 1 288 ? 18.219 -6.266 8.062 1 96.19 288 ILE A O 1
ATOM 2278 N N . PHE A 1 289 ? 18.297 -4.055 7.773 1 95.75 289 PHE A N 1
ATOM 2279 C CA . PHE A 1 289 ? 19.75 -4.016 7.832 1 95.75 289 PHE A CA 1
ATOM 2280 C C . PHE A 1 289 ? 20.234 -4.121 9.273 1 95.75 289 PHE A C 1
ATOM 2282 O O . PHE A 1 289 ? 21.406 -4.414 9.516 1 95.75 289 PHE A O 1
ATOM 2289 N N . ASN A 1 290 ? 19.344 -3.812 10.219 1 92.75 290 ASN A N 1
ATOM 2290 C CA . ASN A 1 290 ? 19.641 -4.082 11.625 1 92.75 290 ASN A CA 1
ATOM 2291 C C . ASN A 1 290 ? 19.516 -5.566 11.953 1 92.75 290 ASN A C 1
ATOM 2293 O O . ASN A 1 290 ? 20.297 -6.105 12.727 1 92.75 290 ASN A O 1
ATOM 2297 N N . ARG A 1 291 ? 18.562 -6.188 11.352 1 92.62 291 ARG A N 1
ATOM 2298 C CA . ARG A 1 291 ? 18.312 -7.605 11.578 1 92.62 291 ARG A CA 1
ATOM 2299 C C . ARG A 1 291 ? 19.344 -8.469 10.859 1 92.62 291 ARG A C 1
ATOM 2301 O O . ARG A 1 291 ? 19.703 -9.547 11.344 1 92.62 291 ARG A O 1
ATOM 2308 N N . LEU A 1 292 ? 19.703 -8 9.68 1 95.75 292 LEU A N 1
ATOM 2309 C CA . LEU A 1 292 ? 20.688 -8.68 8.859 1 95.75 292 LEU A CA 1
ATOM 2310 C C . LEU A 1 292 ? 21.797 -7.711 8.438 1 95.75 292 LEU A C 1
ATOM 2312 O O . LEU A 1 292 ? 21.828 -7.266 7.285 1 95.75 292 LEU A O 1
ATOM 2316 N N . PRO A 1 293 ? 22.75 -7.508 9.281 1 93.81 293 PRO A N 1
ATOM 2317 C CA . PRO A 1 293 ? 23.781 -6.512 9.008 1 93.81 293 PRO A CA 1
ATOM 2318 C C . PRO A 1 293 ? 24.609 -6.84 7.762 1 93.81 293 PRO A C 1
ATOM 2320 O O . PRO A 1 293 ? 25.094 -5.934 7.078 1 93.81 293 PRO A O 1
ATOM 2323 N N . ALA A 1 294 ? 24.734 -8.078 7.438 1 93 294 ALA A N 1
ATOM 2324 C CA . ALA A 1 294 ? 25.531 -8.516 6.297 1 93 294 ALA A CA 1
ATOM 2325 C C . ALA A 1 294 ? 24.938 -8.008 4.984 1 93 294 ALA A C 1
ATOM 2327 O O . ALA A 1 294 ? 25.641 -7.934 3.971 1 93 294 ALA A O 1
ATOM 2328 N N . LEU A 1 295 ? 23.688 -7.609 4.98 1 94.44 295 LEU A N 1
ATOM 2329 C CA . LEU A 1 295 ? 23 -7.148 3.775 1 94.44 295 LEU A CA 1
ATOM 2330 C C . LEU A 1 295 ? 23.625 -5.852 3.264 1 94.44 295 LEU A C 1
ATOM 2332 O O . LEU A 1 295 ? 23.578 -5.566 2.064 1 94.44 295 LEU A O 1
ATOM 2336 N N . ALA A 1 296 ? 24.172 -5.098 4.133 1 93.44 296 ALA A N 1
ATOM 2337 C CA . ALA A 1 296 ? 24.688 -3.773 3.77 1 93.44 296 ALA A CA 1
ATOM 2338 C C . ALA A 1 296 ? 25.75 -3.873 2.689 1 93.44 296 ALA A C 1
ATOM 2340 O O . ALA A 1 296 ? 25.828 -3.021 1.799 1 93.44 296 ALA A O 1
ATOM 2341 N N . SER A 1 297 ? 26.531 -4.906 2.744 1 91.88 297 SER A N 1
ATOM 2342 C CA . SER A 1 297 ? 27.625 -5.062 1.797 1 91.88 297 SER A CA 1
ATOM 2343 C C . SER A 1 297 ? 27.109 -5.469 0.418 1 91.88 297 SER A C 1
ATOM 2345 O O . SER A 1 297 ? 27.844 -5.375 -0.572 1 91.88 297 SER A O 1
ATOM 2347 N N . ARG A 1 298 ? 25.828 -5.863 0.382 1 92.81 298 ARG A N 1
ATOM 2348 C CA . ARG A 1 298 ? 25.234 -6.344 -0.865 1 92.81 298 ARG A CA 1
ATOM 2349 C C . ARG A 1 298 ? 24.578 -5.199 -1.634 1 92.81 298 ARG A C 1
ATOM 2351 O O . ARG A 1 298 ? 24.125 -5.387 -2.766 1 92.81 298 ARG A O 1
ATOM 2358 N N . ILE A 1 299 ? 24.594 -4.016 -1.05 1 94.88 299 ILE A N 1
ATOM 2359 C CA . ILE A 1 299 ? 23.875 -2.879 -1.636 1 94.88 299 ILE A CA 1
ATOM 2360 C C . ILE A 1 299 ? 24.891 -1.862 -2.164 1 94.88 299 ILE A C 1
ATOM 2362 O O . ILE A 1 299 ? 25.828 -1.484 -1.457 1 94.88 299 ILE A O 1
ATOM 2366 N N . ALA A 1 300 ? 24.781 -1.459 -3.41 1 93.5 300 ALA A N 1
ATOM 2367 C CA . ALA A 1 300 ? 25.609 -0.404 -3.988 1 93.5 300 ALA A CA 1
ATOM 2368 C C . ALA A 1 300 ? 25.172 0.97 -3.486 1 93.5 300 ALA A C 1
ATOM 2370 O O . ALA A 1 300 ? 24.406 1.669 -4.156 1 93.5 300 ALA A O 1
ATOM 2371 N N . GLY A 1 301 ? 25.672 1.386 -2.395 1 94.75 301 GLY A N 1
ATOM 2372 C CA . GLY A 1 301 ? 25.312 2.66 -1.796 1 94.75 301 GLY A CA 1
ATOM 2373 C C . GLY A 1 301 ? 25.906 2.861 -0.415 1 94.75 301 GLY A C 1
ATOM 2374 O O . GLY A 1 301 ? 26.688 2.025 0.061 1 94.75 301 GLY A O 1
ATOM 2375 N N . HIS A 1 302 ? 25.625 3.967 0.175 1 95.19 302 HIS A N 1
ATOM 2376 C CA . HIS A 1 302 ? 26.125 4.305 1.503 1 95.19 302 HIS A CA 1
ATOM 2377 C C . HIS A 1 302 ? 25.141 3.879 2.588 1 95.19 302 HIS A C 1
ATOM 2379 O O . HIS A 1 302 ? 24.016 4.375 2.639 1 95.19 302 HIS A O 1
ATOM 2385 N N . PHE A 1 303 ? 25.594 2.965 3.422 1 95.62 303 PHE A N 1
ATOM 2386 C CA . PHE A 1 303 ? 24.766 2.568 4.559 1 95.62 303 PHE A CA 1
ATOM 2387 C C . PHE A 1 303 ? 24.703 3.686 5.59 1 95.62 303 PHE A C 1
ATOM 2389 O O . PHE A 1 303 ? 25.734 4.215 6.012 1 95.62 303 PHE A O 1
ATOM 2396 N N . LEU A 1 304 ? 23.5 4.031 6.012 1 96.12 304 LEU A N 1
ATOM 2397 C CA . LEU A 1 304 ? 23.281 5.215 6.84 1 96.12 304 LEU A CA 1
ATOM 2398 C C . LEU A 1 304 ? 23.375 4.867 8.32 1 96.12 304 LEU A C 1
ATOM 2400 O O . LEU A 1 304 ? 23.297 5.75 9.18 1 96.12 304 LEU A O 1
ATOM 2404 N N . GLY A 1 305 ? 23.5 3.592 8.633 1 93.81 305 GLY A N 1
ATOM 2405 C CA . GLY A 1 305 ? 23.625 3.189 10.023 1 93.81 305 GLY A CA 1
ATOM 2406 C C . GLY A 1 305 ? 22.344 2.611 10.586 1 93.81 305 GLY A C 1
ATOM 2407 O O . GLY A 1 305 ? 21.359 2.412 9.852 1 93.81 305 GLY A O 1
ATOM 2408 N N . GLN A 1 306 ? 22.312 2.336 11.914 1 91.75 306 GLN A N 1
ATOM 2409 C CA . GLN A 1 306 ? 21.234 1.578 12.531 1 91.75 306 GLN A CA 1
ATOM 2410 C C . GLN A 1 306 ? 20.312 2.492 13.336 1 91.75 306 GLN A C 1
ATOM 2412 O O . GLN A 1 306 ? 19.234 2.072 13.766 1 91.75 306 GLN A O 1
ATOM 2417 N N . GLU A 1 307 ? 20.781 3.682 13.5 1 90.81 307 GLU A N 1
ATOM 2418 C CA . GLU A 1 307 ? 19.984 4.641 14.273 1 90.81 307 GLU A CA 1
ATOM 2419 C C . GLU A 1 307 ? 19.734 5.918 13.477 1 90.81 307 GLU A C 1
ATOM 2421 O O . GLU A 1 307 ? 20.578 6.328 12.664 1 90.81 307 GLU A O 1
ATOM 2426 N N . LEU A 1 308 ? 18.672 6.527 13.766 1 91.56 308 LEU A N 1
ATOM 2427 C CA . LEU A 1 308 ? 18.25 7.691 13 1 91.56 308 LEU A CA 1
ATOM 2428 C C . LEU A 1 308 ? 19.234 8.844 13.156 1 91.56 308 LEU A C 1
ATOM 2430 O O . LEU A 1 308 ? 19.547 9.539 12.195 1 91.56 308 LEU A O 1
ATOM 2434 N N . ARG A 1 309 ? 19.688 9.062 14.359 1 88 309 ARG A N 1
ATOM 2435 C CA . ARG A 1 309 ? 20.625 10.148 14.594 1 88 309 ARG A CA 1
ATOM 2436 C C . ARG A 1 309 ? 21.906 9.961 13.773 1 88 309 ARG A C 1
ATOM 2438 O O . ARG A 1 309 ? 22.438 10.914 13.211 1 88 309 ARG A O 1
ATOM 2445 N N . GLN A 1 310 ? 22.312 8.758 13.711 1 91.19 310 GLN A N 1
ATOM 2446 C CA . GLN A 1 310 ? 23.484 8.422 12.906 1 91.19 310 GLN A CA 1
ATOM 2447 C C . GLN A 1 310 ? 23.203 8.633 11.422 1 91.19 310 GLN A C 1
ATOM 2449 O O . GLN A 1 310 ? 24.078 9.109 10.68 1 91.19 310 GLN A O 1
ATOM 2454 N N . ALA A 1 311 ? 22.047 8.242 11.062 1 95.62 311 ALA A N 1
ATOM 2455 C CA . ALA A 1 311 ? 21.656 8.383 9.664 1 95.62 311 ALA A CA 1
ATOM 2456 C C . ALA A 1 311 ? 21.688 9.844 9.227 1 95.62 311 ALA A C 1
ATOM 2458 O O . ALA A 1 311 ? 22.188 10.156 8.141 1 95.62 311 ALA A O 1
ATOM 2459 N N . LEU A 1 312 ? 21.234 10.742 10.062 1 95.06 312 LEU A N 1
ATOM 2460 C CA . LEU A 1 312 ? 21.203 12.164 9.75 1 95.06 312 LEU A CA 1
ATOM 2461 C C . LEU A 1 312 ? 22.625 12.719 9.602 1 95.06 312 LEU A C 1
ATOM 2463 O O . LEU A 1 312 ? 22.906 13.453 8.656 1 95.06 312 LEU A O 1
ATOM 2467 N N . GLN A 1 313 ? 23.438 12.297 10.477 1 94 313 GLN A N 1
ATOM 2468 C CA . GLN A 1 313 ? 24.828 12.742 10.414 1 94 313 GLN A CA 1
ATOM 2469 C C . GLN A 1 313 ? 25.5 12.227 9.148 1 94 313 GLN A C 1
ATOM 2471 O O . GLN A 1 313 ? 26.25 12.953 8.5 1 94 313 GLN A O 1
ATOM 2476 N N . ALA A 1 314 ? 25.234 11.016 8.844 1 95.56 314 ALA A N 1
ATOM 2477 C CA . ALA A 1 314 ? 25.828 10.406 7.656 1 95.56 314 ALA A CA 1
ATOM 2478 C C . ALA A 1 314 ? 25.375 11.125 6.387 1 95.56 314 ALA A C 1
ATOM 2480 O O . ALA A 1 314 ? 26.188 11.367 5.484 1 95.56 314 ALA A O 1
ATOM 2481 N N . VAL A 1 315 ? 24.125 11.469 6.316 1 96.75 315 VAL A N 1
ATOM 2482 C CA . VAL A 1 315 ? 23.594 12.156 5.148 1 96.75 315 VAL A CA 1
ATOM 2483 C C . VAL A 1 315 ? 24.25 13.523 5.004 1 96.75 315 VAL A C 1
ATOM 2485 O O . VAL A 1 315 ? 24.656 13.922 3.904 1 96.75 315 VAL A O 1
ATOM 2488 N N . GLU A 1 316 ? 24.375 14.188 6.105 1 94.81 316 GLU A N 1
ATOM 2489 C CA . GLU A 1 316 ? 24.984 15.508 6.07 1 94.81 316 GLU A CA 1
ATOM 2490 C C . GLU A 1 316 ? 26.438 15.43 5.613 1 94.81 316 GLU A C 1
ATOM 2492 O O . GLU A 1 316 ? 26.891 16.25 4.812 1 94.81 316 GLU A O 1
ATOM 2497 N N . LYS A 1 317 ? 27.125 14.469 6.105 1 94.12 317 LYS A N 1
ATOM 2498 C CA . LYS A 1 317 ? 28.5 14.273 5.691 1 94.12 317 LYS A CA 1
ATOM 2499 C C . LYS A 1 317 ? 28.594 13.992 4.191 1 94.12 317 LYS A C 1
ATOM 2501 O O . LYS A 1 317 ? 29.469 14.523 3.508 1 94.12 317 LYS A O 1
ATOM 2506 N N . LEU A 1 318 ? 27.672 13.172 3.684 1 94.19 318 LEU A N 1
ATOM 2507 C CA . LEU A 1 318 ? 27.656 12.812 2.27 1 94.19 318 LEU A CA 1
ATOM 2508 C C . LEU A 1 318 ? 27.344 14.031 1.404 1 94.19 318 LEU A C 1
ATOM 2510 O O . LEU A 1 318 ? 27.891 14.172 0.309 1 94.19 318 LEU A O 1
ATOM 2514 N N . MET A 1 319 ? 26.453 14.867 1.864 1 94.31 319 MET A N 1
ATOM 2515 C CA . MET A 1 319 ? 26.031 16.047 1.114 1 94.31 319 MET A CA 1
ATOM 2516 C C . MET A 1 319 ? 27.141 17.109 1.105 1 94.31 319 MET A C 1
ATOM 2518 O O . MET A 1 319 ? 27.312 17.812 0.117 1 94.31 319 MET A O 1
ATOM 2522 N N . GLU A 1 320 ? 27.875 17.172 2.143 1 90.75 320 GLU A N 1
ATOM 2523 C CA . GLU A 1 320 ? 28.953 18.156 2.258 1 90.75 320 GLU A CA 1
ATOM 2524 C C . GLU A 1 320 ? 30.188 17.703 1.506 1 90.75 320 GLU A C 1
ATOM 2526 O O . GLU A 1 320 ? 30.906 18.531 0.919 1 90.75 320 GLU A O 1
ATOM 2531 N N . ALA A 1 321 ? 30.391 16.453 1.606 1 88.94 321 ALA A N 1
ATOM 2532 C CA . ALA A 1 321 ? 31.547 15.859 0.915 1 88.94 321 ALA A CA 1
ATOM 2533 C C . ALA A 1 321 ? 31.141 14.594 0.172 1 88.94 321 ALA A C 1
ATOM 2535 O O . ALA A 1 321 ? 31.297 13.484 0.694 1 88.94 321 ALA A O 1
ATOM 2536 N N . PRO A 1 322 ? 30.703 14.828 -1.061 1 82.81 322 PRO A N 1
ATOM 2537 C CA . PRO A 1 322 ? 30.25 13.656 -1.809 1 82.81 322 PRO A CA 1
ATOM 2538 C C . PRO A 1 322 ? 31.328 12.602 -1.972 1 82.81 322 PRO A C 1
ATOM 2540 O O . PRO A 1 322 ? 32.5 12.945 -2.205 1 82.81 322 PRO A O 1
ATOM 2543 N N . GLN A 1 323 ? 31.016 11.43 -1.568 1 82.12 323 GLN A N 1
ATOM 2544 C CA . GLN A 1 323 ? 31.906 10.273 -1.713 1 82.12 323 GLN A CA 1
ATOM 2545 C C . GLN A 1 323 ? 31.422 9.344 -2.818 1 82.12 323 GLN A C 1
ATOM 2547 O O . GLN A 1 323 ? 30.203 9.219 -3.051 1 82.12 323 GLN A O 1
ATOM 2552 N N . PRO A 1 324 ? 32.375 8.758 -3.469 1 81.69 324 PRO A N 1
ATOM 2553 C CA . PRO A 1 324 ? 31.969 7.785 -4.477 1 81.69 324 PRO A CA 1
ATOM 2554 C C . PRO A 1 324 ? 31.297 6.559 -3.867 1 81.69 324 PRO A C 1
ATOM 2556 O O . PRO A 1 324 ? 31.578 6.191 -2.727 1 81.69 324 PRO A O 1
ATOM 2559 N N . VAL A 1 325 ? 30.328 6.09 -4.586 1 81.06 325 VAL A N 1
ATOM 2560 C CA . VAL A 1 325 ? 29.625 4.898 -4.133 1 81.06 325 VAL A CA 1
ATOM 2561 C C . VAL A 1 325 ? 30.531 3.674 -4.266 1 81.06 325 VAL A C 1
ATOM 2563 O O . VAL A 1 325 ? 31.188 3.498 -5.289 1 81.06 325 VAL A O 1
ATOM 2566 N N . ALA A 1 326 ? 30.625 3.01 -3.088 1 71.06 326 ALA A N 1
ATOM 2567 C CA . ALA A 1 326 ? 31.422 1.787 -3.139 1 71.06 326 ALA A CA 1
ATOM 2568 C C . ALA A 1 326 ? 30.734 0.723 -3.992 1 71.06 326 ALA A C 1
ATOM 2570 O O . ALA A 1 326 ? 29.516 0.629 -4.012 1 71.06 326 ALA A O 1
ATOM 2571 N N . ALA A 1 327 ? 31.594 0.078 -4.734 1 70.81 327 ALA A N 1
ATOM 2572 C CA . ALA A 1 327 ? 31.078 -1.055 -5.488 1 70.81 327 ALA A CA 1
ATOM 2573 C C . ALA A 1 327 ? 30.531 -2.129 -4.555 1 70.81 327 ALA A C 1
ATOM 2575 O O . ALA A 1 327 ? 31.047 -2.334 -3.459 1 70.81 327 ALA A O 1
ATOM 2576 N N . HIS A 1 328 ? 29.344 -2.65 -4.828 1 78.56 328 HIS A N 1
ATOM 2577 C CA . HIS A 1 328 ? 28.781 -3.729 -4.031 1 78.56 328 HIS A CA 1
ATOM 2578 C C . HIS A 1 328 ? 29.344 -5.082 -4.449 1 78.56 328 HIS A C 1
ATOM 2580 O O . HIS A 1 328 ? 29.938 -5.203 -5.523 1 78.56 328 HIS A O 1
ATOM 2586 N N . GLN A 1 329 ? 29.25 -6.02 -3.518 1 82.75 329 GLN A N 1
ATOM 2587 C CA . GLN A 1 329 ? 29.609 -7.391 -3.846 1 82.75 329 GLN A CA 1
ATOM 2588 C C . GLN A 1 329 ? 28.578 -8.023 -4.781 1 82.75 329 GLN A C 1
ATOM 2590 O O . GLN A 1 329 ? 27.422 -8.18 -4.418 1 82.75 329 GLN A O 1
ATOM 2595 N N . PRO A 1 330 ? 29.031 -8.359 -5.906 1 85.06 330 PRO A N 1
ATOM 2596 C CA . PRO A 1 330 ? 28.078 -8.984 -6.828 1 85.06 330 PRO A CA 1
ATOM 2597 C C . PRO A 1 330 ? 27.594 -10.352 -6.348 1 85.06 330 PRO A C 1
ATOM 2599 O O . PRO A 1 330 ? 28.297 -11.023 -5.582 1 85.06 330 PRO A O 1
ATOM 2602 N N . VAL A 1 331 ? 26.484 -10.695 -6.699 1 90.75 331 VAL A N 1
ATOM 2603 C CA . VAL A 1 331 ? 25.938 -12.023 -6.426 1 90.75 331 VAL A CA 1
ATOM 2604 C C . VAL A 1 331 ? 26.703 -13.07 -7.242 1 90.75 331 VAL A C 1
ATOM 2606 O O . VAL A 1 331 ? 27.047 -12.82 -8.398 1 90.75 331 VAL A O 1
ATOM 2609 N N . THR A 1 332 ? 26.984 -14.227 -6.66 1 93.81 332 THR A N 1
ATOM 2610 C CA . THR A 1 332 ? 27.719 -15.281 -7.348 1 93.81 332 THR A CA 1
ATOM 2611 C C . THR A 1 332 ? 26.891 -15.852 -8.492 1 93.81 332 THR A C 1
ATOM 2613 O O . THR A 1 332 ? 25.656 -15.781 -8.477 1 93.81 332 THR A O 1
ATOM 2616 N N . PRO A 1 333 ? 27.547 -16.406 -9.469 1 94.5 333 PRO A N 1
ATOM 2617 C CA . PRO A 1 333 ? 26.828 -17.047 -10.57 1 94.5 333 PRO A CA 1
ATOM 2618 C C . PRO A 1 333 ? 25.891 -18.156 -10.094 1 94.5 333 PRO A C 1
ATOM 2620 O O . PRO A 1 333 ? 24.828 -18.375 -10.688 1 94.5 333 PRO A O 1
ATOM 2623 N N . GLU A 1 334 ? 26.297 -18.828 -9.039 1 95.44 334 GLU A N 1
ATOM 2624 C CA . GLU A 1 334 ? 25.469 -19.891 -8.469 1 95.44 334 GLU A CA 1
ATOM 2625 C C . GLU A 1 334 ? 24.109 -19.359 -8.031 1 95.44 334 GLU A C 1
ATOM 2627 O O . GLU A 1 334 ? 23.062 -19.922 -8.375 1 95.44 334 GLU A O 1
ATOM 2632 N N . TYR A 1 335 ? 24.141 -18.281 -7.375 1 95.75 335 TYR A N 1
ATOM 2633 C CA . TYR A 1 335 ? 22.891 -17.703 -6.867 1 95.75 335 TYR A CA 1
ATOM 2634 C C . TYR A 1 335 ? 22.094 -17.047 -7.984 1 95.75 335 TYR A C 1
ATOM 2636 O O . TYR A 1 335 ? 20.875 -17.047 -7.973 1 95.75 335 TYR A O 1
ATOM 2644 N N . ALA A 1 336 ? 22.797 -16.5 -8.945 1 95 336 ALA A N 1
ATOM 2645 C CA . ALA A 1 336 ? 22.109 -15.945 -10.102 1 95 336 ALA A CA 1
ATOM 2646 C C . ALA A 1 336 ? 21.359 -17.031 -10.867 1 95 336 ALA A C 1
ATOM 2648 O O . ALA A 1 336 ? 20.203 -16.844 -11.273 1 95 336 ALA A O 1
ATOM 2649 N N . ALA A 1 337 ? 22.031 -18.141 -11.016 1 96.31 337 ALA A N 1
ATOM 2650 C CA . ALA A 1 337 ? 21.422 -19.281 -11.703 1 96.31 337 ALA A CA 1
ATOM 2651 C C . ALA A 1 337 ? 20.25 -19.844 -10.891 1 96.31 337 ALA A C 1
ATOM 2653 O O . ALA A 1 337 ? 19.234 -20.234 -11.453 1 96.31 337 ALA A O 1
ATOM 2654 N N . ALA A 1 338 ? 20.438 -19.922 -9.594 1 97.25 338 ALA A N 1
ATOM 2655 C CA . ALA A 1 338 ? 19.391 -20.422 -8.703 1 97.25 338 ALA A CA 1
ATOM 2656 C C . ALA A 1 338 ? 18.141 -19.547 -8.773 1 97.25 338 ALA A C 1
ATOM 2658 O O . ALA A 1 338 ? 17.016 -20.047 -8.789 1 97.25 338 ALA A O 1
ATOM 2659 N N . LEU A 1 339 ? 18.359 -18.234 -8.812 1 95.5 339 LEU A N 1
ATOM 2660 C CA . LEU A 1 339 ? 17.25 -17.297 -8.883 1 95.5 339 LEU A CA 1
ATOM 2661 C C . LEU A 1 339 ? 16.453 -17.484 -10.172 1 95.5 339 LEU A C 1
ATOM 2663 O O . LEU A 1 339 ? 15.227 -17.609 -10.141 1 95.5 339 LEU A O 1
ATOM 2667 N N . ALA A 1 340 ? 17.156 -17.516 -11.305 1 92.25 340 ALA A N 1
ATOM 2668 C CA . ALA A 1 340 ? 16.516 -17.672 -12.594 1 92.25 340 ALA A CA 1
ATOM 2669 C C . ALA A 1 340 ? 15.75 -19 -12.664 1 92.25 340 ALA A C 1
ATOM 2671 O O . ALA A 1 340 ? 14.602 -19.031 -13.125 1 92.25 340 ALA A O 1
ATOM 2672 N N . HIS A 1 341 ? 16.375 -20.016 -12.172 1 94.5 341 HIS A N 1
ATOM 2673 C CA . HIS A 1 341 ? 15.781 -21.344 -12.164 1 94.5 341 HIS A CA 1
ATOM 2674 C C . HIS A 1 341 ? 14.531 -21.391 -11.297 1 94.5 341 HIS A C 1
ATOM 2676 O O . HIS A 1 341 ? 13.508 -21.953 -11.711 1 94.5 341 HIS A O 1
ATOM 2682 N N . PHE A 1 342 ? 14.609 -20.859 -10.117 1 95.75 342 PHE A N 1
ATOM 2683 C CA . PHE A 1 342 ? 13.484 -20.859 -9.188 1 95.75 342 PHE A CA 1
ATOM 2684 C C . PHE A 1 342 ? 12.312 -20.062 -9.758 1 95.75 342 PHE A C 1
ATOM 2686 O O . PHE A 1 342 ? 11.164 -20.5 -9.656 1 95.75 342 PHE A O 1
ATOM 2693 N N . GLN A 1 343 ? 12.555 -18.891 -10.328 1 90.44 343 GLN A N 1
ATOM 2694 C CA . GLN A 1 343 ? 11.5 -18.062 -10.898 1 90.44 343 GLN A CA 1
ATOM 2695 C C . GLN A 1 343 ? 10.734 -18.812 -11.984 1 90.44 343 GLN A C 1
ATOM 2697 O O . GLN A 1 343 ? 9.508 -18.688 -12.086 1 90.44 343 GLN A O 1
ATOM 2702 N N . GLU A 1 344 ? 11.422 -19.609 -12.711 1 88.06 344 GLU A N 1
ATOM 2703 C CA . GLU A 1 344 ? 10.812 -20.375 -13.797 1 88.06 344 GLU A CA 1
ATOM 2704 C C . GLU A 1 344 ? 9.984 -21.547 -13.25 1 88.06 344 GLU A C 1
ATOM 2706 O O . GLU A 1 344 ? 9 -21.953 -13.867 1 88.06 344 GLU A O 1
ATOM 2711 N N . ARG A 1 345 ? 10.406 -22.031 -12.086 1 93.44 345 ARG A N 1
ATOM 2712 C CA . ARG A 1 345 ? 9.836 -23.281 -11.602 1 93.44 345 ARG A CA 1
ATOM 2713 C C . ARG A 1 345 ? 8.867 -23.031 -10.453 1 93.44 345 ARG A C 1
ATOM 2715 O O . ARG A 1 345 ? 8.133 -23.922 -10.039 1 93.44 345 ARG A O 1
ATOM 2722 N N . ARG A 1 346 ? 8.773 -21.812 -9.93 1 93.25 346 ARG A N 1
ATOM 2723 C CA . ARG A 1 346 ? 8.008 -21.469 -8.727 1 93.25 346 ARG A CA 1
ATOM 2724 C C . ARG A 1 346 ? 6.547 -21.891 -8.883 1 93.25 346 ARG A C 1
ATOM 2726 O O . ARG A 1 346 ? 5.949 -22.438 -7.957 1 93.25 346 ARG A O 1
ATOM 2733 N N . ALA A 1 347 ? 6.016 -21.672 -10.086 1 89.94 347 ALA A N 1
ATOM 2734 C CA . ALA A 1 347 ? 4.605 -22 -10.312 1 89.94 347 ALA A CA 1
ATOM 2735 C C . ALA A 1 347 ? 4.367 -23.5 -10.219 1 89.94 347 ALA A C 1
ATOM 2737 O O . ALA A 1 347 ? 3.326 -23.938 -9.727 1 89.94 347 ALA A O 1
ATOM 2738 N N . ARG A 1 348 ? 5.281 -24.281 -10.703 1 93.19 348 ARG A N 1
ATOM 2739 C CA . ARG A 1 348 ? 5.176 -25.734 -10.609 1 93.19 348 ARG A CA 1
ATOM 2740 C C . ARG A 1 348 ? 5.246 -26.203 -9.164 1 93.19 348 ARG A C 1
ATOM 2742 O O . ARG A 1 348 ? 4.52 -27.109 -8.758 1 93.19 348 ARG A O 1
ATOM 2749 N N . ILE A 1 349 ? 6.148 -25.594 -8.453 1 95.25 349 ILE A N 1
ATOM 2750 C CA . ILE A 1 349 ? 6.281 -25.922 -7.035 1 95.25 349 ILE A CA 1
ATOM 2751 C C . ILE A 1 349 ? 4.973 -25.609 -6.312 1 95.25 349 ILE A C 1
ATOM 2753 O O . ILE A 1 349 ? 4.473 -26.438 -5.551 1 95.25 349 ILE A O 1
ATOM 2757 N N . GLU A 1 350 ? 4.379 -24.453 -6.547 1 91.5 350 GLU A N 1
ATOM 2758 C CA . GLU A 1 350 ? 3.125 -24.047 -5.914 1 91.5 350 GLU A CA 1
ATOM 2759 C C . GLU A 1 350 ? 1.994 -25 -6.293 1 91.5 350 GLU A C 1
ATOM 2761 O O . GLU A 1 350 ? 1.158 -25.344 -5.453 1 91.5 350 GLU A O 1
ATOM 2766 N N . ALA A 1 351 ? 1.946 -25.438 -7.566 1 90.56 351 ALA A N 1
ATOM 2767 C CA . ALA A 1 351 ? 0.937 -26.391 -8.008 1 90.56 351 ALA A CA 1
ATOM 2768 C C . ALA A 1 351 ? 1.04 -27.703 -7.23 1 90.56 351 ALA A C 1
ATOM 2770 O O . ALA A 1 351 ? 0.024 -28.281 -6.852 1 90.56 351 ALA A O 1
ATOM 2771 N N . ALA A 1 352 ? 2.26 -28.125 -7.055 1 93.56 352 ALA A N 1
ATOM 2772 C CA . ALA A 1 352 ? 2.488 -29.344 -6.301 1 93.56 352 ALA A CA 1
ATOM 2773 C C . ALA A 1 352 ? 2.031 -29.203 -4.852 1 93.56 352 ALA A C 1
ATOM 2775 O O . ALA A 1 352 ? 1.54 -30.156 -4.246 1 93.56 352 ALA A O 1
ATOM 2776 N N . LEU A 1 353 ? 2.193 -28.047 -4.246 1 93.06 353 LEU A N 1
ATOM 2777 C CA . LEU A 1 353 ? 1.793 -27.797 -2.865 1 93.06 353 LEU A CA 1
ATOM 2778 C C . LEU A 1 353 ? 0.276 -27.859 -2.721 1 93.06 353 LEU A C 1
ATOM 2780 O O . LEU A 1 353 ? -0.237 -28.328 -1.703 1 93.06 353 LEU A O 1
ATOM 2784 N N . TRP A 1 354 ? -0.421 -27.406 -3.707 1 87.94 354 TRP A N 1
ATOM 2785 C CA . TRP A 1 354 ? -1.88 -27.453 -3.682 1 87.94 354 TRP A CA 1
ATOM 2786 C C . TRP A 1 354 ? -2.383 -28.891 -3.674 1 87.94 354 TRP A C 1
ATOM 2788 O O . TRP A 1 354 ? -3.447 -29.172 -3.123 1 87.94 354 TRP A O 1
ATOM 2798 N N . GLU A 1 355 ? -1.582 -29.734 -4.191 1 88.38 355 GLU A N 1
ATOM 2799 C CA . GLU A 1 355 ? -1.975 -31.141 -4.297 1 88.38 355 GLU A CA 1
ATOM 2800 C C . GLU A 1 355 ? -1.476 -31.953 -3.104 1 88.38 355 GLU A C 1
ATOM 2802 O O . GLU A 1 355 ? -1.85 -33.094 -2.932 1 88.38 355 GLU A O 1
ATOM 2807 N N . ALA A 1 356 ? -0.643 -31.344 -2.311 1 90.31 356 ALA A N 1
ATOM 2808 C CA . ALA A 1 356 ? -0.035 -32.062 -1.199 1 90.31 356 ALA A CA 1
ATOM 2809 C C . ALA A 1 356 ? -1.072 -32.406 -0.135 1 90.31 356 ALA A C 1
ATOM 2811 O O . ALA A 1 356 ? -1.677 -31.516 0.464 1 90.31 356 ALA A O 1
ATOM 2812 N N . PRO A 1 357 ? -1.304 -33.656 0.14 1 85.31 357 PRO A N 1
ATOM 2813 C CA . PRO A 1 357 ? -2.316 -34.062 1.111 1 85.31 357 PRO A CA 1
ATOM 2814 C C . PRO A 1 357 ? -2.07 -33.5 2.506 1 85.31 357 PRO A C 1
ATOM 2816 O O . PRO A 1 357 ? -3.021 -33.156 3.221 1 85.31 357 PRO A O 1
ATOM 2819 N N . ARG A 1 358 ? -0.816 -33.312 2.875 1 82.31 358 ARG A N 1
ATOM 2820 C CA . ARG A 1 358 ? -0.439 -32.844 4.203 1 82.31 358 ARG A CA 1
ATOM 2821 C C . ARG A 1 358 ? -0.923 -31.406 4.438 1 82.31 358 ARG A C 1
ATOM 2823 O O . ARG A 1 358 ? -0.998 -30.953 5.582 1 82.31 358 ARG A O 1
ATOM 2830 N N . LEU A 1 359 ? -1.246 -30.719 3.338 1 88.38 359 LEU A N 1
ATOM 2831 C CA . LEU A 1 359 ? -1.554 -29.297 3.459 1 88.38 359 LEU A CA 1
ATOM 2832 C C . LEU A 1 359 ? -3.055 -29.047 3.332 1 88.38 359 LEU A C 1
ATOM 2834 O O . LEU A 1 359 ? -3.51 -27.906 3.395 1 88.38 359 LEU A O 1
ATOM 2838 N N . LYS A 1 360 ? -3.797 -30.062 3.225 1 81.5 360 LYS A N 1
ATOM 2839 C CA . LYS A 1 360 ? -5.238 -29.938 3.041 1 81.5 360 LYS A CA 1
ATOM 2840 C C . LYS A 1 360 ? -5.891 -29.281 4.258 1 81.5 360 LYS A C 1
ATOM 2842 O O . LYS A 1 360 ? -6.938 -28.641 4.137 1 81.5 360 LYS A O 1
ATOM 2847 N N . THR A 1 361 ? -5.234 -29.438 5.34 1 81.69 361 THR A N 1
ATOM 2848 C CA . THR A 1 361 ? -5.781 -28.859 6.566 1 81.69 361 THR A CA 1
ATOM 2849 C C . THR A 1 361 ? -5.562 -27.359 6.609 1 81.69 361 THR A C 1
ATOM 2851 O O . THR A 1 361 ? -6.215 -26.656 7.383 1 81.69 361 THR A O 1
ATOM 2854 N N . LEU A 1 362 ? -4.613 -27.031 5.746 1 82.44 362 LEU A N 1
ATOM 2855 C CA . LEU A 1 362 ? -4.371 -25.594 5.695 1 82.44 362 LEU A CA 1
ATOM 2856 C C . LEU A 1 362 ? -5.469 -24.891 4.902 1 82.44 362 LEU A C 1
ATOM 2858 O O . LEU A 1 362 ? -5.941 -25.406 3.891 1 82.44 362 LEU A O 1
ATOM 2862 N N . GLY A 1 363 ? -6.242 -24.047 5.434 1 77.62 363 GLY A N 1
ATOM 2863 C CA . GLY A 1 363 ? -7.207 -23.234 4.691 1 77.62 363 GLY A CA 1
ATOM 2864 C C . GLY A 1 363 ? -6.652 -22.703 3.389 1 77.62 363 GLY A C 1
ATOM 2865 O O . GLY A 1 363 ? -5.453 -22.438 3.279 1 77.62 363 GLY A O 1
ATOM 2866 N N . ARG A 1 364 ? -7.477 -22.688 2.277 1 80.12 364 ARG A N 1
ATOM 2867 C CA . ARG A 1 364 ? -7.09 -22.25 0.938 1 80.12 364 ARG A CA 1
ATOM 2868 C C . ARG A 1 364 ? -6.43 -20.875 0.978 1 80.12 364 ARG A C 1
ATOM 2870 O O . ARG A 1 364 ? -5.41 -20.656 0.32 1 80.12 364 ARG A O 1
ATOM 2877 N N . THR A 1 365 ? -6.996 -20.031 1.738 1 77.25 365 THR A N 1
ATOM 2878 C CA . THR A 1 365 ? -6.492 -18.656 1.814 1 77.25 365 THR A CA 1
ATOM 2879 C C . THR A 1 365 ? -5.094 -18.641 2.428 1 77.25 365 THR A C 1
ATOM 2881 O O . THR A 1 365 ? -4.199 -17.953 1.917 1 77.25 365 THR A O 1
ATOM 2884 N N . LEU A 1 366 ? -4.941 -19.391 3.445 1 82.75 366 LEU A N 1
ATOM 2885 C CA . LEU A 1 366 ? -3.652 -19.422 4.121 1 82.75 366 LEU A CA 1
ATOM 2886 C C . LEU A 1 366 ? -2.582 -20.047 3.229 1 82.75 366 LEU A C 1
ATOM 2888 O O . LEU A 1 366 ? -1.443 -19.578 3.199 1 82.75 366 LEU A O 1
ATOM 2892 N N . LEU A 1 367 ? -2.922 -21.094 2.549 1 87 367 LEU A N 1
ATOM 2893 C CA . LEU A 1 367 ? -1.971 -21.734 1.653 1 87 367 LEU A CA 1
ATOM 2894 C C . LEU A 1 367 ? -1.56 -20.797 0.524 1 87 367 LEU A C 1
ATOM 2896 O O . LEU A 1 367 ? -0.378 -20.719 0.182 1 87 367 LEU A O 1
ATOM 2900 N N . LEU A 1 368 ? -2.537 -20.125 -0.046 1 83.12 368 LEU A N 1
ATOM 2901 C CA . LEU A 1 368 ? -2.26 -19.172 -1.114 1 83.12 368 LEU A CA 1
ATOM 2902 C C . LEU A 1 368 ? -1.311 -18.078 -0.635 1 83.12 368 LEU A C 1
ATOM 2904 O O . LEU A 1 368 ? -0.31 -17.781 -1.294 1 83.12 368 LEU A O 1
ATOM 2908 N N . GLN A 1 369 ? -1.601 -17.484 0.47 1 82.38 369 GLN A N 1
ATOM 2909 C CA . GLN A 1 369 ? -0.803 -16.391 1.02 1 82.38 369 GLN A CA 1
ATOM 2910 C C . GLN A 1 369 ? 0.583 -16.891 1.432 1 82.38 369 GLN A C 1
ATOM 2912 O O . GLN A 1 369 ? 1.578 -16.188 1.224 1 82.38 369 GLN A O 1
ATOM 2917 N N . GLY A 1 370 ? 0.597 -18.031 2.043 1 87.25 370 GLY A N 1
ATOM 2918 C CA . GLY A 1 370 ? 1.868 -18.625 2.443 1 87.25 370 GLY A CA 1
ATOM 2919 C C . GLY A 1 370 ? 2.795 -18.891 1.275 1 87.25 370 GLY A C 1
ATOM 2920 O O . GLY A 1 370 ? 3.982 -18.562 1.326 1 87.25 370 GLY A O 1
ATOM 2921 N N . ASN A 1 371 ? 2.223 -19.484 0.255 1 89.38 371 ASN A N 1
ATOM 2922 C CA . ASN A 1 371 ? 3.008 -19.781 -0.942 1 89.38 371 ASN A CA 1
ATOM 2923 C C . ASN A 1 371 ? 3.598 -18.5 -1.542 1 89.38 371 ASN A C 1
ATOM 2925 O O . ASN A 1 371 ? 4.777 -18.469 -1.89 1 89.38 371 ASN A O 1
ATOM 2929 N N . GLU A 1 372 ? 2.779 -17.531 -1.628 1 87.75 372 GLU A N 1
ATOM 2930 C CA . GLU A 1 372 ? 3.221 -16.266 -2.211 1 87.75 372 GLU A CA 1
ATOM 2931 C C . GLU A 1 372 ? 4.316 -15.625 -1.366 1 87.75 372 GLU A C 1
ATOM 2933 O O . GLU A 1 372 ? 5.344 -15.203 -1.895 1 87.75 372 GLU A O 1
ATOM 2938 N N . SER A 1 373 ? 4.07 -15.531 -0.136 1 91.06 373 SER A N 1
ATOM 2939 C CA . SER A 1 373 ? 5.016 -14.883 0.766 1 91.06 373 SER A CA 1
ATOM 2940 C C . SER A 1 373 ? 6.34 -15.641 0.811 1 91.06 373 SER A C 1
ATOM 2942 O O . SER A 1 373 ? 7.41 -15.031 0.719 1 91.06 373 SER A O 1
ATOM 2944 N N . PHE A 1 374 ? 6.27 -16.969 0.948 1 93.94 374 PHE A N 1
ATOM 2945 C CA . PHE A 1 374 ? 7.48 -17.781 1.054 1 93.94 374 PHE A CA 1
ATOM 2946 C C . PHE A 1 374 ? 8.266 -17.75 -0.252 1 93.94 374 PHE A C 1
ATOM 2948 O O . PHE A 1 374 ? 9.492 -17.625 -0.242 1 93.94 374 PHE A O 1
ATOM 2955 N N . GLY A 1 375 ? 7.586 -17.875 -1.359 1 94 375 GLY A N 1
ATOM 2956 C CA . GLY A 1 375 ? 8.242 -17.766 -2.654 1 94 375 GLY A CA 1
ATOM 2957 C C . GLY A 1 375 ? 8.953 -16.438 -2.852 1 94 375 GLY A C 1
ATOM 2958 O O . GLY A 1 375 ? 10.094 -16.406 -3.326 1 94 375 GLY A O 1
ATOM 2959 N N . ARG A 1 376 ? 8.312 -15.383 -2.467 1 93.19 376 ARG A N 1
ATOM 2960 C CA . ARG A 1 376 ? 8.898 -14.055 -2.576 1 93.19 376 ARG A CA 1
ATOM 2961 C C . ARG A 1 376 ? 10.141 -13.93 -1.699 1 93.19 376 ARG A C 1
ATOM 2963 O O . ARG A 1 376 ? 11.125 -13.289 -2.09 1 93.19 376 ARG A O 1
ATOM 2970 N N . ASP A 1 377 ? 10.047 -14.508 -0.578 1 95.94 377 ASP A N 1
ATOM 2971 C CA . ASP A 1 377 ? 11.18 -14.445 0.342 1 95.94 377 ASP A CA 1
ATOM 2972 C C . ASP A 1 377 ? 12.375 -15.234 -0.203 1 95.94 377 ASP A C 1
ATOM 2974 O O . ASP A 1 377 ? 13.523 -14.812 -0.052 1 95.94 377 ASP A O 1
ATOM 2978 N N . ILE A 1 378 ? 12.086 -16.359 -0.773 1 97.31 378 ILE A N 1
ATOM 2979 C CA . ILE A 1 378 ? 13.148 -17.141 -1.385 1 97.31 378 ILE A CA 1
ATOM 2980 C C . ILE A 1 378 ? 13.805 -16.344 -2.508 1 97.31 378 ILE A C 1
ATOM 2982 O O . ILE A 1 378 ? 15.031 -16.234 -2.566 1 97.31 378 ILE A O 1
ATOM 2986 N N . GLU A 1 379 ? 13 -15.758 -3.312 1 95.94 379 GLU A N 1
ATOM 2987 C CA . GLU A 1 379 ? 13.531 -14.938 -4.395 1 95.94 379 GLU A CA 1
ATOM 2988 C C . GLU A 1 379 ? 14.383 -13.789 -3.85 1 95.94 379 GLU A C 1
ATOM 2990 O O . GLU A 1 379 ? 15.438 -13.477 -4.406 1 95.94 379 GLU A O 1
ATOM 2995 N N . ALA A 1 380 ? 13.891 -13.211 -2.824 1 97.06 380 ALA A N 1
ATOM 2996 C CA . ALA A 1 380 ? 14.609 -12.094 -2.217 1 97.06 380 ALA A CA 1
ATOM 2997 C C . ALA A 1 380 ? 15.977 -12.531 -1.704 1 97.06 380 ALA A C 1
ATOM 2999 O O . ALA A 1 380 ? 16.984 -11.867 -1.963 1 97.06 380 ALA A O 1
ATOM 3000 N N . ALA A 1 381 ? 16 -13.648 -0.999 1 97.62 381 ALA A N 1
ATOM 3001 C CA . ALA A 1 381 ? 17.25 -14.156 -0.456 1 97.62 381 ALA A CA 1
ATOM 3002 C C . ALA A 1 381 ? 18.234 -14.492 -1.572 1 97.62 381 ALA A C 1
ATOM 3004 O O . ALA A 1 381 ? 19.438 -14.188 -1.466 1 97.62 381 ALA A O 1
ATOM 3005 N N . LEU A 1 382 ? 17.734 -15.055 -2.627 1 97.38 382 LEU A N 1
ATOM 3006 C CA . LEU A 1 382 ? 18.594 -15.391 -3.76 1 97.38 382 LEU A CA 1
ATOM 3007 C C . LEU A 1 382 ? 19.109 -14.133 -4.445 1 97.38 382 LEU A C 1
ATOM 3009 O O . LEU A 1 382 ? 20.281 -14.07 -4.828 1 97.38 382 LEU A O 1
ATOM 3013 N N . THR A 1 383 ? 18.25 -13.133 -4.598 1 95.94 383 THR A N 1
ATOM 3014 C CA . THR A 1 383 ? 18.641 -11.852 -5.188 1 95.94 383 THR A CA 1
ATOM 3015 C C . THR A 1 383 ? 19.766 -11.203 -4.391 1 95.94 383 THR A C 1
ATOM 3017 O O . THR A 1 383 ? 20.656 -10.578 -4.961 1 95.94 383 THR A O 1
ATOM 3020 N N . LEU A 1 384 ? 19.719 -11.414 -3.131 1 96.75 384 LEU A N 1
ATOM 3021 C CA . LEU A 1 384 ? 20.688 -10.773 -2.236 1 96.75 384 LEU A CA 1
ATOM 3022 C C . LEU A 1 384 ? 21.906 -11.656 -2.039 1 96.75 384 LEU A C 1
ATOM 3024 O O . LEU A 1 384 ? 22.859 -11.266 -1.356 1 96.75 384 LEU A O 1
ATOM 3028 N N . GLY A 1 385 ? 21.922 -12.883 -2.537 1 95.69 385 GLY A N 1
ATOM 3029 C CA . GLY A 1 385 ? 23.125 -13.672 -2.729 1 95.69 385 GLY A CA 1
ATOM 3030 C C . GLY A 1 385 ? 23.359 -14.68 -1.617 1 95.69 385 GLY A C 1
ATOM 3031 O O . GLY A 1 385 ? 24.438 -15.273 -1.53 1 95.69 385 GLY A O 1
ATOM 3032 N N . ASP A 1 386 ? 22.422 -14.812 -0.688 1 96.25 386 ASP A N 1
ATOM 3033 C CA . ASP A 1 386 ? 22.578 -15.805 0.375 1 96.25 386 ASP A CA 1
ATOM 3034 C C . ASP A 1 386 ? 21.234 -16.297 0.871 1 96.25 386 ASP A C 1
ATOM 3036 O O . ASP A 1 386 ? 20.484 -15.547 1.502 1 96.25 386 ASP A O 1
ATOM 3040 N N . ILE A 1 387 ? 20.906 -17.594 0.616 1 97.19 387 ILE A N 1
ATOM 3041 C CA . ILE A 1 387 ? 19.625 -18.203 0.964 1 97.19 387 ILE A CA 1
ATOM 3042 C C . ILE A 1 387 ? 19.438 -18.172 2.479 1 97.19 387 ILE A C 1
ATOM 3044 O O . ILE A 1 387 ? 18.312 -18.234 2.971 1 97.19 387 ILE A O 1
ATOM 3048 N N . ARG A 1 388 ? 20.516 -18.094 3.266 1 94.62 388 ARG A N 1
ATOM 3049 C CA . ARG A 1 388 ? 20.469 -18.141 4.723 1 94.62 388 ARG A CA 1
ATOM 3050 C C . ARG A 1 388 ? 19.859 -16.859 5.281 1 94.62 388 ARG A C 1
ATOM 3052 O O . ARG A 1 388 ? 19.5 -16.797 6.457 1 94.62 388 ARG A O 1
ATOM 3059 N N . TYR A 1 389 ? 19.656 -15.797 4.438 1 96.88 389 TYR A N 1
ATOM 3060 C CA . TYR A 1 389 ? 18.984 -14.578 4.859 1 96.88 389 TYR A CA 1
ATOM 3061 C C . TYR A 1 389 ? 17.531 -14.852 5.211 1 96.88 389 TYR A C 1
ATOM 3063 O O . TYR A 1 389 ? 16.859 -14.008 5.812 1 96.88 389 TYR A O 1
ATOM 3071 N N . LEU A 1 390 ? 17.016 -16.062 4.926 1 96.06 390 LEU A N 1
ATOM 3072 C CA . LEU A 1 390 ? 15.633 -16.438 5.207 1 96.06 390 LEU A CA 1
ATOM 3073 C C . LEU A 1 390 ? 15.469 -16.812 6.676 1 96.06 390 LEU A C 1
ATOM 3075 O O . LEU A 1 390 ? 14.344 -16.891 7.176 1 96.06 390 LEU A O 1
ATOM 3079 N N . LYS A 1 391 ? 16.547 -17.109 7.328 1 92.69 391 LYS A N 1
ATOM 3080 C CA . LYS A 1 391 ? 16.469 -17.703 8.664 1 92.69 391 LYS A CA 1
ATOM 3081 C C . LYS A 1 391 ? 15.734 -16.781 9.633 1 92.69 391 LYS A C 1
ATOM 3083 O O . LYS A 1 391 ? 14.781 -17.188 10.289 1 92.69 391 LYS A O 1
ATOM 3088 N N . PRO A 1 392 ? 16.141 -15.484 9.695 1 90.5 392 PRO A N 1
ATOM 3089 C CA . PRO A 1 392 ? 15.414 -14.609 10.617 1 90.5 392 PRO A CA 1
ATOM 3090 C C . PRO A 1 392 ? 13.938 -14.469 10.25 1 90.5 392 PRO A C 1
ATOM 3092 O O . PRO A 1 392 ? 13.094 -14.32 11.133 1 90.5 392 PRO A O 1
ATOM 3095 N N . ASN A 1 393 ? 13.633 -14.5 8.992 1 89.5 393 ASN A N 1
ATOM 3096 C CA . ASN A 1 393 ? 12.25 -14.406 8.547 1 89.5 393 ASN A CA 1
ATOM 3097 C C . ASN A 1 393 ? 11.438 -15.617 9 1 89.5 393 ASN A C 1
ATOM 3099 O O . ASN A 1 393 ? 10.273 -15.484 9.391 1 89.5 393 ASN A O 1
ATOM 3103 N N . LEU A 1 394 ? 12.055 -16.75 8.867 1 88.88 394 LEU A N 1
ATOM 3104 C CA . LEU A 1 394 ? 11.375 -17.969 9.297 1 88.88 394 LEU A CA 1
ATOM 3105 C C . LEU A 1 394 ? 11.156 -17.969 10.805 1 88.88 394 LEU A C 1
ATOM 3107 O O . LEU A 1 394 ? 10.109 -18.422 11.281 1 88.88 394 LEU A O 1
ATOM 3111 N N . GLU A 1 395 ? 12.133 -17.484 11.578 1 87.06 395 GLU A N 1
ATOM 3112 C CA . GLU A 1 395 ? 11.992 -17.375 13.023 1 87.06 395 GLU A CA 1
ATOM 3113 C C . GLU A 1 395 ? 10.852 -16.422 13.391 1 87.06 395 GLU A C 1
ATOM 3115 O O . GLU A 1 395 ? 10.062 -16.703 14.297 1 87.06 395 GLU A O 1
ATOM 3120 N N . TRP A 1 396 ? 10.844 -15.375 12.664 1 86.88 396 TRP A N 1
ATOM 3121 C CA . TRP A 1 396 ? 9.766 -14.414 12.867 1 86.88 396 TRP A CA 1
ATOM 3122 C C . TRP A 1 396 ? 8.406 -15.039 12.57 1 86.88 396 TRP A C 1
ATOM 3124 O O . TRP A 1 396 ? 7.445 -14.828 13.312 1 86.88 396 TRP A O 1
ATOM 3134 N N . LEU A 1 397 ? 8.367 -15.781 11.508 1 86.19 397 LEU A N 1
ATOM 3135 C CA . LEU A 1 397 ? 7.125 -16.438 11.109 1 86.19 397 LEU A CA 1
ATOM 3136 C C . LEU A 1 397 ? 6.672 -17.438 12.164 1 86.19 397 LEU A C 1
ATOM 3138 O O . LEU A 1 397 ? 5.473 -17.609 12.391 1 86.19 397 LEU A O 1
ATOM 3142 N N . GLN A 1 398 ? 7.551 -18.109 12.734 1 84.06 398 GLN A N 1
ATOM 3143 C CA . GLN A 1 398 ? 7.215 -19.062 13.789 1 84.06 398 GLN A CA 1
ATOM 3144 C C . GLN A 1 398 ? 6.523 -18.375 14.953 1 84.06 398 GLN A C 1
ATOM 3146 O O . GLN A 1 398 ? 5.551 -18.891 15.508 1 84.06 398 GLN A O 1
ATOM 3151 N N . GLY A 1 399 ? 7.02 -17.203 15.281 1 81.38 399 GLY A N 1
ATOM 3152 C CA . GLY A 1 399 ? 6.367 -16.422 16.312 1 81.38 399 GLY A CA 1
ATOM 3153 C C . GLY A 1 399 ? 4.969 -15.969 15.938 1 81.38 399 GLY A C 1
ATOM 3154 O O . GLY A 1 399 ? 4.055 -16.016 16.766 1 81.38 399 GLY A O 1
ATOM 3155 N N . LEU A 1 400 ? 4.844 -15.609 14.68 1 81.5 400 LEU A N 1
ATOM 3156 C CA . LEU A 1 400 ? 3.557 -15.141 14.172 1 81.5 400 LEU A CA 1
ATOM 3157 C C . LEU A 1 400 ? 2.543 -16.281 14.133 1 81.5 400 LEU A C 1
ATOM 3159 O O . LEU A 1 400 ? 1.353 -16.062 14.375 1 81.5 400 LEU A O 1
ATOM 3163 N N . TRP A 1 401 ? 3.049 -17.438 13.734 1 78.75 401 TRP A N 1
ATOM 3164 C CA . TRP A 1 401 ? 2.203 -18.609 13.617 1 78.75 401 TRP A CA 1
ATOM 3165 C C . TRP A 1 401 ? 1.488 -18.906 14.93 1 78.75 401 TRP A C 1
ATOM 3167 O O . TRP A 1 401 ? 0.289 -19.203 14.938 1 78.75 401 TRP A O 1
ATOM 3177 N N . HIS A 1 402 ? 2.092 -18.719 15.922 1 74.12 402 HIS A N 1
ATOM 3178 C CA . HIS A 1 402 ? 1.539 -18.984 17.25 1 74.12 402 HIS A CA 1
ATOM 3179 C C . HIS A 1 402 ? 0.535 -17.906 17.641 1 74.12 402 HIS A C 1
ATOM 3181 O O . HIS A 1 402 ? -0.544 -18.219 18.156 1 74.12 402 HIS A O 1
ATOM 3187 N N . ALA A 1 403 ? 0.843 -16.766 17.328 1 73.81 403 ALA A N 1
ATOM 3188 C CA . ALA A 1 403 ? 0.07 -15.633 17.844 1 73.81 403 ALA A CA 1
ATOM 3189 C C . ALA A 1 403 ? -1.146 -15.359 16.953 1 73.81 403 ALA A C 1
ATOM 3191 O O . ALA A 1 403 ? -2.215 -15 17.469 1 73.81 403 ALA A O 1
ATOM 3192 N N . HIS A 1 404 ? -1.099 -15.578 15.617 1 73.56 404 HIS A N 1
ATOM 3193 C CA . HIS A 1 404 ? -2.129 -15.07 14.719 1 73.56 404 HIS A CA 1
ATOM 3194 C C . HIS A 1 404 ? -2.83 -16.219 13.984 1 73.56 404 HIS A C 1
ATOM 3196 O O . HIS A 1 404 ? -4 -16.094 13.617 1 73.56 404 HIS A O 1
ATOM 3202 N N . ILE A 1 405 ? -2.225 -17.219 13.609 1 68.94 405 ILE A N 1
ATOM 3203 C CA . ILE A 1 405 ? -2.814 -18.281 12.812 1 68.94 405 ILE A CA 1
ATOM 3204 C C . ILE A 1 405 ? -3.449 -19.328 13.727 1 68.94 405 ILE A C 1
ATOM 3206 O O . ILE A 1 405 ? -4.438 -19.969 13.359 1 68.94 405 ILE A O 1
ATOM 3210 N N . GLN A 1 406 ? -3.088 -19.203 15 1 70.19 406 GLN A N 1
ATOM 3211 C CA . GLN A 1 406 ? -3.645 -20.094 16.016 1 70.19 406 GLN A CA 1
ATOM 3212 C C . GLN A 1 406 ? -3.594 -21.547 15.555 1 70.19 406 GLN A C 1
ATOM 3214 O O . GLN A 1 406 ? -4.59 -22.266 15.648 1 70.19 406 GLN A O 1
ATOM 3219 N N . MET A 1 407 ? -2.707 -22.031 14.766 1 75.81 407 MET A N 1
ATOM 3220 C CA . MET A 1 407 ? -2.463 -23.406 14.352 1 75.81 407 MET A CA 1
ATOM 3221 C C . MET A 1 407 ? -1.169 -23.938 14.961 1 75.81 407 MET A C 1
ATOM 3223 O O . MET A 1 407 ? -0.288 -23.156 15.336 1 75.81 407 MET A O 1
ATOM 3227 N N . PRO A 1 408 ? -1.161 -25.266 15.117 1 79.75 408 PRO A N 1
ATOM 3228 C CA . PRO A 1 408 ? 0.059 -25.844 15.672 1 79.75 408 PRO A CA 1
ATOM 3229 C C . PRO A 1 408 ? 1.282 -25.625 14.789 1 79.75 408 PRO A C 1
ATOM 3231 O O . PRO A 1 408 ? 1.163 -25.594 13.562 1 79.75 408 PRO A O 1
ATOM 3234 N N . LEU A 1 409 ? 2.391 -25.453 15.438 1 84.56 409 LEU A N 1
ATOM 3235 C CA . LEU A 1 409 ? 3.652 -25.234 14.734 1 84.56 409 LEU A CA 1
ATOM 3236 C C . LEU A 1 409 ? 3.984 -26.422 13.836 1 84.56 409 LEU A C 1
ATOM 3238 O O . LEU A 1 409 ? 4.707 -26.281 12.844 1 84.56 409 LEU A O 1
ATOM 3242 N N . SER A 1 410 ? 3.422 -27.516 14.164 1 85.19 410 SER A N 1
ATOM 3243 C CA . SER A 1 410 ? 3.641 -28.719 13.367 1 85.19 410 SER A CA 1
ATOM 3244 C C . SER A 1 410 ? 3.148 -28.531 11.938 1 85.19 410 SER A C 1
ATOM 3246 O O . SER A 1 410 ? 3.695 -29.125 11.008 1 85.19 410 SER A O 1
ATOM 3248 N N . LEU A 1 411 ? 2.156 -27.719 11.812 1 87.25 411 LEU A N 1
ATOM 3249 C CA . LEU A 1 411 ? 1.623 -27.469 10.477 1 87.25 411 LEU A CA 1
ATOM 3250 C C . LEU A 1 411 ? 2.615 -26.672 9.633 1 87.25 411 LEU A C 1
ATOM 3252 O O . LEU A 1 411 ? 2.68 -26.844 8.414 1 87.25 411 LEU A O 1
ATOM 3256 N N . LEU A 1 412 ? 3.342 -25.797 10.273 1 89.12 412 LEU A N 1
ATOM 3257 C CA . LEU A 1 412 ? 4.402 -25.078 9.562 1 89.12 412 LEU A CA 1
ATOM 3258 C C . LEU A 1 412 ? 5.488 -26.047 9.109 1 89.12 412 LEU A C 1
ATOM 3260 O O . LEU A 1 412 ? 6.008 -25.938 7.996 1 89.12 412 LEU A O 1
ATOM 3264 N N . GLN A 1 413 ? 5.801 -26.953 9.938 1 89.62 413 GLN A N 1
ATOM 3265 C CA . GLN A 1 413 ? 6.785 -27.969 9.586 1 89.62 413 GLN A CA 1
ATOM 3266 C C . GLN A 1 413 ? 6.305 -28.812 8.414 1 89.62 413 GLN A C 1
ATOM 3268 O O . GLN A 1 413 ? 7.086 -29.156 7.52 1 89.62 413 GLN A O 1
ATOM 3273 N N . GLU A 1 414 ? 5.059 -29.141 8.484 1 91.12 414 GLU A N 1
ATOM 3274 C CA . GLU A 1 414 ? 4.473 -29.906 7.387 1 91.12 414 GLU A CA 1
ATOM 3275 C C . GLU A 1 414 ? 4.516 -29.125 6.078 1 91.12 414 GLU A C 1
ATOM 3277 O O . GLU A 1 414 ? 4.754 -29.703 5.016 1 91.12 414 GLU A O 1
ATOM 3282 N N . TYR A 1 415 ? 4.27 -27.891 6.191 1 92.88 415 TYR A N 1
ATOM 3283 C CA . TYR A 1 415 ? 4.348 -27.031 5.016 1 92.88 415 TYR A CA 1
ATOM 3284 C C . TYR A 1 415 ? 5.762 -27.031 4.441 1 92.88 415 TYR A C 1
ATOM 3286 O O . TYR A 1 415 ? 5.949 -27.156 3.232 1 92.88 415 TYR A O 1
ATOM 3294 N N . LEU A 1 416 ? 6.738 -26.922 5.301 1 93.69 416 LEU A N 1
ATOM 3295 C CA . LEU A 1 416 ? 8.125 -26.859 4.859 1 93.69 416 LEU A CA 1
ATOM 3296 C C . LEU A 1 416 ? 8.562 -28.188 4.254 1 93.69 416 LEU A C 1
ATOM 3298 O O . LEU A 1 416 ? 9.305 -28.219 3.27 1 93.69 416 LEU A O 1
ATOM 3302 N N . ARG A 1 417 ? 8.078 -29.25 4.809 1 94.5 417 ARG A N 1
ATOM 3303 C CA . ARG A 1 417 ? 8.375 -30.562 4.262 1 94.5 417 ARG A CA 1
ATOM 3304 C C . ARG A 1 417 ? 7.754 -30.734 2.879 1 94.5 417 ARG A C 1
ATOM 3306 O O . ARG A 1 417 ? 8.398 -31.266 1.965 1 94.5 417 ARG A O 1
ATOM 3313 N N . ALA A 1 418 ? 6.508 -30.328 2.803 1 95.38 418 ALA A N 1
ATOM 3314 C CA . ALA A 1 418 ? 5.832 -30.391 1.508 1 95.38 418 ALA A CA 1
ATOM 3315 C C . ALA A 1 418 ? 6.547 -29.516 0.475 1 95.38 418 ALA A C 1
ATOM 3317 O O . ALA A 1 418 ? 6.652 -29.891 -0.694 1 95.38 418 ALA A O 1
ATOM 3318 N N . TYR A 1 419 ? 6.984 -28.375 0.919 1 96.25 419 TYR A N 1
ATOM 3319 C CA . TYR A 1 419 ? 7.703 -27.484 0.023 1 96.25 419 TYR A CA 1
ATOM 3320 C C . TYR A 1 419 ? 9.008 -28.109 -0.454 1 96.25 419 TYR A C 1
ATOM 3322 O O . TYR A 1 419 ? 9.359 -28.016 -1.632 1 96.25 419 TYR A O 1
ATOM 3330 N N . LEU A 1 420 ? 9.727 -28.75 0.458 1 96.06 420 LEU A N 1
ATOM 3331 C CA . LEU A 1 420 ? 10.961 -29.438 0.099 1 96.06 420 LEU A CA 1
ATOM 3332 C C . LEU A 1 420 ? 10.695 -30.547 -0.924 1 96.06 420 LEU A C 1
ATOM 3334 O O . LEU A 1 420 ? 11.43 -30.672 -1.91 1 96.06 420 LEU A O 1
ATOM 3338 N N . GLU A 1 421 ? 9.703 -31.297 -0.663 1 95.81 421 GLU A N 1
ATOM 3339 C CA . GLU A 1 421 ? 9.352 -32.375 -1.584 1 95.81 421 GLU A CA 1
ATOM 3340 C C . GLU A 1 421 ? 9.031 -31.828 -2.973 1 95.81 421 GLU A C 1
ATOM 3342 O O . GLU A 1 421 ? 9.492 -32.375 -3.98 1 95.81 421 GLU A O 1
ATOM 3347 N N . ALA A 1 422 ? 8.227 -30.781 -2.998 1 96.25 422 ALA A N 1
ATOM 3348 C CA . ALA A 1 422 ? 7.871 -30.156 -4.266 1 96.25 422 ALA A CA 1
ATOM 3349 C C . ALA A 1 422 ? 9.102 -29.578 -4.957 1 96.25 422 ALA A C 1
ATOM 3351 O O . ALA A 1 422 ? 9.266 -29.703 -6.172 1 96.25 422 ALA A O 1
ATOM 3352 N N . ALA A 1 423 ? 9.945 -28.938 -4.172 1 97.19 423 ALA A N 1
ATOM 3353 C CA . ALA A 1 423 ? 11.172 -28.344 -4.711 1 97.19 423 ALA A CA 1
ATOM 3354 C C . ALA A 1 423 ? 12.102 -29.422 -5.273 1 97.19 423 ALA A C 1
ATOM 3356 O O . ALA A 1 423 ? 12.711 -29.219 -6.328 1 97.19 423 ALA A O 1
ATOM 3357 N N . GLN A 1 424 ? 12.203 -30.516 -4.586 1 96.88 424 GLN A N 1
ATOM 3358 C CA . GLN A 1 424 ? 13.039 -31.625 -5.043 1 96.88 424 GLN A CA 1
ATOM 3359 C C . GLN A 1 424 ? 12.555 -32.156 -6.379 1 96.88 424 GLN A C 1
ATOM 3361 O O . GLN A 1 424 ? 13.352 -32.594 -7.219 1 96.88 424 GLN A O 1
ATOM 3366 N N . ARG A 1 425 ? 11.312 -32.125 -6.551 1 96.19 425 ARG A N 1
ATOM 3367 C CA . ARG A 1 425 ? 10.703 -32.656 -7.77 1 96.19 425 ARG A CA 1
ATOM 3368 C C . ARG A 1 425 ? 10.93 -31.703 -8.945 1 96.19 425 ARG A C 1
ATOM 3370 O O . ARG A 1 425 ? 11.07 -32.156 -10.086 1 96.19 425 ARG A O 1
ATOM 3377 N N . HIS A 1 426 ? 11.008 -30.422 -8.664 1 96 426 HIS A N 1
ATOM 3378 C CA . HIS A 1 426 ? 10.898 -29.484 -9.781 1 96 426 HIS A CA 1
ATOM 3379 C C . HIS A 1 426 ? 12.18 -28.688 -9.953 1 96 426 HIS A C 1
ATOM 3381 O O . HIS A 1 426 ? 12.367 -28.016 -10.969 1 96 426 HIS A O 1
ATOM 3387 N N . LEU A 1 427 ? 13.039 -28.734 -8.938 1 96.5 427 LEU A N 1
ATOM 3388 C CA . LEU A 1 427 ? 14.305 -28.031 -9.062 1 96.5 427 LEU A CA 1
ATOM 3389 C C . LEU A 1 427 ? 15.43 -28.984 -9.438 1 96.5 427 LEU A C 1
ATOM 3391 O O . LEU A 1 427 ? 15.477 -30.109 -8.945 1 96.5 427 LEU A O 1
ATOM 3395 N N . ASP A 1 428 ? 16.219 -28.469 -10.367 1 94.5 428 ASP A N 1
ATOM 3396 C CA . ASP A 1 428 ? 17.406 -29.203 -10.789 1 94.5 428 ASP A CA 1
ATOM 3397 C C . ASP A 1 428 ? 18.656 -28.719 -10.047 1 94.5 428 ASP A C 1
ATOM 3399 O O . ASP A 1 428 ? 18.547 -28.203 -8.93 1 94.5 428 ASP A O 1
ATOM 3403 N N . GLU A 1 429 ? 19.828 -28.875 -10.625 1 94.38 429 GLU A N 1
ATOM 3404 C CA . GLU A 1 429 ? 21.125 -28.562 -10.023 1 94.38 429 GLU A CA 1
ATOM 3405 C C . GLU A 1 429 ? 21.219 -27.094 -9.625 1 94.38 429 GLU A C 1
ATOM 3407 O O . GLU A 1 429 ? 21.703 -26.766 -8.539 1 94.38 429 GLU A O 1
ATOM 3412 N N . PRO A 1 430 ? 20.688 -26.219 -10.398 1 95.81 430 PRO A N 1
ATOM 3413 C CA . PRO A 1 430 ? 20.797 -24.812 -10.008 1 95.81 430 PRO A CA 1
ATOM 3414 C C . PRO A 1 430 ? 19.984 -24.5 -8.742 1 95.81 430 PRO A C 1
ATOM 3416 O O . PRO A 1 430 ? 20.219 -23.469 -8.102 1 95.81 430 PRO A O 1
ATOM 3419 N N . GLY A 1 431 ? 19.062 -25.375 -8.414 1 96.56 431 GLY A N 1
ATOM 3420 C CA . GLY A 1 431 ? 18.219 -25.141 -7.254 1 96.56 431 GLY A CA 1
ATOM 3421 C C . GLY A 1 431 ? 18.844 -25.625 -5.957 1 96.56 431 GLY A C 1
ATOM 3422 O O . GLY A 1 431 ? 18.219 -25.531 -4.895 1 96.56 431 GLY A O 1
ATOM 3423 N N . GLN A 1 432 ? 20.047 -26.047 -5.996 1 96.44 432 GLN A N 1
ATOM 3424 C CA . GLN A 1 432 ? 20.703 -26.703 -4.875 1 96.44 432 GLN A CA 1
ATOM 3425 C C . GLN A 1 432 ? 20.75 -25.797 -3.65 1 96.44 432 GLN A C 1
ATOM 3427 O O . GLN A 1 432 ? 20.578 -26.25 -2.52 1 96.44 432 GLN A O 1
ATOM 3432 N N . PRO A 1 433 ? 21.016 -24.484 -3.781 1 97.12 433 PRO A N 1
ATOM 3433 C CA . PRO A 1 433 ? 21.016 -23.625 -2.596 1 97.12 433 PRO A CA 1
ATOM 3434 C C . PRO A 1 433 ? 19.688 -23.656 -1.838 1 97.12 433 PRO A C 1
ATOM 3436 O O . PRO A 1 433 ? 19.672 -23.641 -0.605 1 97.12 433 PRO A O 1
ATOM 3439 N N . ILE A 1 434 ? 18.594 -23.734 -2.568 1 97.88 434 ILE A N 1
ATOM 3440 C CA . ILE A 1 434 ? 17.266 -23.781 -1.963 1 97.88 434 ILE A CA 1
ATOM 3441 C C . ILE A 1 434 ? 17.047 -25.125 -1.276 1 97.88 434 ILE A C 1
ATOM 3443 O O . ILE A 1 434 ? 16.609 -25.172 -0.124 1 97.88 434 ILE A O 1
ATOM 3447 N N . LEU A 1 435 ? 17.406 -26.203 -1.979 1 97.62 435 LEU A N 1
ATOM 3448 C CA . LEU A 1 435 ? 17.188 -27.562 -1.482 1 97.62 435 LEU A CA 1
ATOM 3449 C C . LEU A 1 435 ? 18.016 -27.812 -0.229 1 97.62 435 LEU A C 1
ATOM 3451 O O . LEU A 1 435 ? 17.5 -28.344 0.759 1 97.62 435 LEU A O 1
ATOM 3455 N N . SER A 1 436 ? 19.25 -27.438 -0.292 1 96.69 436 SER A N 1
ATOM 3456 C CA . SER A 1 436 ? 20.141 -27.625 0.848 1 96.69 436 SER A CA 1
ATOM 3457 C C . SER A 1 436 ? 19.641 -26.875 2.076 1 96.69 436 SER A C 1
ATOM 3459 O O . SER A 1 436 ? 19.656 -27.406 3.188 1 96.69 436 SER A O 1
ATOM 3461 N N . TRP A 1 437 ? 19.25 -25.641 1.865 1 96.5 437 TRP A N 1
ATOM 3462 C CA . TRP A 1 437 ? 18.781 -24.828 2.98 1 96.5 437 TRP A CA 1
ATOM 3463 C C . TRP A 1 437 ? 17.5 -25.406 3.584 1 96.5 437 TRP A C 1
ATOM 3465 O O . TRP A 1 437 ? 17.359 -25.453 4.809 1 96.5 437 TRP A O 1
ATOM 3475 N N . LEU A 1 438 ? 16.531 -25.844 2.725 1 96.12 438 LEU A N 1
ATOM 3476 C CA . LEU A 1 438 ? 15.289 -26.422 3.207 1 96.12 438 LEU A CA 1
ATOM 3477 C C . LEU A 1 438 ? 15.57 -27.688 4.027 1 96.12 438 LEU A C 1
ATOM 3479 O O . LEU A 1 438 ? 14.938 -27.906 5.07 1 96.12 438 LEU A O 1
ATOM 3483 N N . HIS A 1 439 ? 16.5 -28.484 3.57 1 95.31 439 HIS A N 1
ATOM 3484 C CA . HIS A 1 439 ? 16.891 -29.688 4.312 1 95.31 439 HIS A CA 1
ATOM 3485 C C . HIS A 1 439 ? 17.422 -29.328 5.695 1 95.31 439 HIS A C 1
ATOM 3487 O O . HIS A 1 439 ? 17.078 -29.984 6.684 1 95.31 439 HIS A O 1
ATOM 3493 N N . GLU A 1 440 ? 18.234 -28.359 5.715 1 94.5 440 GLU A N 1
ATOM 3494 C CA . GLU A 1 440 ? 18.844 -27.906 6.973 1 94.5 440 GLU A CA 1
ATOM 3495 C C . GLU A 1 440 ? 17.766 -27.422 7.945 1 94.5 440 GLU A C 1
ATOM 3497 O O . GLU A 1 440 ? 17.828 -27.719 9.141 1 94.5 440 GLU A O 1
ATOM 3502 N N . VAL A 1 441 ? 16.828 -26.625 7.469 1 93.44 441 VAL A N 1
ATOM 3503 C CA . VAL A 1 441 ? 15.781 -26.031 8.297 1 93.44 441 VAL A CA 1
ATOM 3504 C C . VAL A 1 441 ? 14.891 -27.141 8.867 1 93.44 441 VAL A C 1
ATOM 3506 O O . VAL A 1 441 ? 14.539 -27.109 10.047 1 93.44 441 VAL A O 1
ATOM 3509 N N . ILE A 1 442 ? 14.523 -28.094 8.055 1 92.69 442 ILE A N 1
ATOM 3510 C CA . ILE A 1 442 ? 13.641 -29.172 8.484 1 92.69 442 ILE A CA 1
ATOM 3511 C C . ILE A 1 442 ? 14.359 -30.062 9.508 1 92.69 442 ILE A C 1
ATOM 3513 O O . ILE A 1 442 ? 13.758 -30.469 10.5 1 92.69 442 ILE A O 1
ATOM 3517 N N . ALA A 1 443 ? 15.602 -30.297 9.258 1 91.44 443 ALA A N 1
ATOM 3518 C CA . ALA A 1 443 ? 16.391 -31.078 10.195 1 91.44 443 ALA A CA 1
ATOM 3519 C C . ALA A 1 443 ? 16.484 -30.391 11.555 1 91.44 443 ALA A C 1
ATOM 3521 O O . ALA A 1 443 ? 16.422 -31.047 12.594 1 91.44 443 ALA A O 1
ATOM 3522 N N . ALA A 1 444 ? 16.609 -29.109 11.539 1 87.38 444 ALA A N 1
ATOM 3523 C CA . ALA A 1 444 ? 16.703 -28.328 12.773 1 87.38 444 ALA A CA 1
ATOM 3524 C C . ALA A 1 444 ? 15.406 -28.406 13.57 1 87.38 444 ALA A C 1
ATOM 3526 O O . ALA A 1 444 ? 15.43 -28.453 14.797 1 87.38 444 ALA A O 1
ATOM 3527 N N . PHE A 1 445 ? 14.258 -28.391 12.891 1 83.81 445 PHE A N 1
ATOM 3528 C CA . PHE A 1 445 ? 12.953 -28.5 13.539 1 83.81 445 PHE A CA 1
ATOM 3529 C C . PHE A 1 445 ? 12.812 -29.859 14.227 1 83.81 445 PHE A C 1
ATOM 3531 O O . PHE A 1 445 ? 12.227 -29.953 15.312 1 83.81 445 PHE A O 1
ATOM 3538 N N . GLU A 1 446 ? 13.242 -30.844 13.562 1 82.38 446 GLU A N 1
ATOM 3539 C CA . GLU A 1 446 ? 13.117 -32.188 14.078 1 82.38 446 GLU A CA 1
ATOM 3540 C C . GLU A 1 446 ? 13.984 -32.406 15.32 1 82.38 446 GLU A C 1
ATOM 3542 O O . GLU A 1 446 ? 13.586 -33.094 16.25 1 82.38 446 GLU A O 1
ATOM 3547 N N . THR A 1 447 ? 15.102 -31.812 15.289 1 80.19 447 THR A N 1
ATOM 3548 C CA . THR A 1 447 ? 15.992 -31.922 16.438 1 80.19 447 THR A CA 1
ATOM 3549 C C . THR A 1 447 ? 15.406 -31.188 17.656 1 80.19 447 THR A C 1
ATOM 3551 O O . THR A 1 447 ? 15.516 -31.672 18.781 1 80.19 447 THR A O 1
ATOM 3554 N N . GLU A 1 448 ? 14.742 -30.094 17.453 1 73 448 GLU A N 1
ATOM 3555 C CA . GLU A 1 448 ? 14.141 -29.312 18.531 1 73 448 GLU A CA 1
ATOM 3556 C C . GLU A 1 448 ? 12.953 -30.047 19.141 1 73 448 GLU A C 1
ATOM 3558 O O . GLU A 1 448 ? 12.734 -29.984 20.359 1 73 448 GLU A O 1
ATOM 3563 N N . GLN A 1 449 ? 12.164 -30.75 18.344 1 67.44 449 GLN A N 1
ATOM 3564 C CA . GLN A 1 449 ? 11.023 -31.516 18.828 1 67.44 449 GLN A CA 1
ATOM 3565 C C . GLN A 1 449 ? 11.477 -32.688 19.672 1 67.44 449 GLN A C 1
ATOM 3567 O O . GLN A 1 449 ? 10.836 -33.031 20.672 1 67.44 449 GLN A O 1
ATOM 3572 N N . THR A 1 450 ? 12.539 -33.312 19.203 1 63.34 450 THR A N 1
ATOM 3573 C CA . THR A 1 450 ? 13.055 -34.438 19.953 1 63.34 450 THR A CA 1
ATOM 3574 C C . THR A 1 450 ? 13.57 -34 21.312 1 63.34 450 THR A C 1
ATOM 3576 O O . THR A 1 450 ? 13.453 -34.719 22.297 1 63.34 450 THR A O 1
ATOM 3579 N N . GLN A 1 451 ? 14.039 -32.812 21.391 1 58.06 451 GLN A N 1
ATOM 3580 C CA . GLN A 1 451 ? 14.57 -32.312 22.656 1 58.06 451 GLN A CA 1
ATOM 3581 C C . GLN A 1 451 ? 13.445 -31.891 23.594 1 58.06 451 GLN A C 1
ATOM 3583 O O . GLN A 1 451 ? 13.594 -31.953 24.812 1 58.06 451 GLN A O 1
ATOM 3588 N N . GLU A 1 452 ? 12.32 -31.5 23.062 1 54.09 452 GLU A N 1
ATOM 3589 C CA . GLU A 1 452 ? 11.18 -31.094 23.891 1 54.09 452 GLU A CA 1
ATOM 3590 C C . GLU A 1 452 ? 10.359 -32.312 24.328 1 54.09 452 GLU A C 1
ATOM 3592 O O . GLU A 1 452 ? 9.695 -32.281 25.359 1 54.09 452 GLU A O 1
ATOM 3597 N N . GLU A 1 453 ? 10.414 -33.438 23.688 1 46.41 453 GLU A N 1
ATOM 3598 C CA . GLU A 1 453 ? 9.828 -34.688 24.156 1 46.41 453 GLU A CA 1
ATOM 3599 C C . GLU A 1 453 ? 10.75 -35.406 25.125 1 46.41 453 GLU A C 1
ATOM 3601 O O . GLU A 1 453 ? 10.289 -36.031 26.109 1 46.41 453 GLU A O 1
ATOM 3606 N N . MET B 1 1 ? -5.973 27.938 -49.438 1 30.56 1 MET B N 1
ATOM 3607 C CA . MET B 1 1 ? -5.879 26.812 -48.5 1 30.56 1 MET B CA 1
ATOM 3608 C C . MET B 1 1 ? -6.969 26.891 -47.438 1 30.56 1 MET B C 1
ATOM 3610 O O . MET B 1 1 ? -7.145 25.953 -46.656 1 30.56 1 MET B O 1
ATOM 3614 N N . HIS B 1 2 ? -7.488 28.078 -47.219 1 42.91 2 HIS B N 1
ATOM 3615 C CA . HIS B 1 2 ? -8.539 28.344 -46.25 1 42.91 2 HIS B CA 1
ATOM 3616 C C . HIS B 1 2 ? -9.883 27.781 -46.719 1 42.91 2 HIS B C 1
ATOM 3618 O O . HIS B 1 2 ? -10.766 27.516 -45.906 1 42.91 2 HIS B O 1
ATOM 3624 N N . GLN B 1 3 ? -10.156 27.766 -48 1 49.31 3 GLN B N 1
ATOM 3625 C CA . GLN B 1 3 ? -11.438 27.328 -48.531 1 49.31 3 GLN B CA 1
ATOM 3626 C C . GLN B 1 3 ? -11.633 25.828 -48.312 1 49.31 3 GLN B C 1
ATOM 3628 O O . GLN B 1 3 ? -12.758 25.328 -48.344 1 49.31 3 GLN B O 1
ATOM 3633 N N . ALA B 1 4 ? -10.617 25.047 -48.438 1 48.88 4 ALA B N 1
ATOM 3634 C CA . ALA B 1 4 ? -10.664 23.578 -48.344 1 48.88 4 ALA B CA 1
ATOM 3635 C C . ALA B 1 4 ? -11.227 23.125 -47.031 1 48.88 4 ALA B C 1
ATOM 3637 O O . ALA B 1 4 ? -11.852 22.062 -46.938 1 48.88 4 ALA B O 1
ATOM 3638 N N . LYS B 1 5 ? -11.266 23.859 -46 1 63.88 5 LYS B N 1
ATOM 3639 C CA . LYS B 1 5 ? -11.648 23.406 -44.688 1 63.88 5 LYS B CA 1
ATOM 3640 C C . LYS B 1 5 ? -13.164 23.5 -44.469 1 63.88 5 LYS B C 1
ATOM 3642 O O . LYS B 1 5 ? -13.711 22.891 -43.562 1 63.88 5 LYS B O 1
ATOM 3647 N N . GLU B 1 6 ? -13.836 24.125 -45.406 1 71.25 6 GLU B N 1
ATOM 3648 C CA . GLU B 1 6 ? -15.273 24.359 -45.25 1 71.25 6 GLU B CA 1
ATOM 3649 C C . GLU B 1 6 ? -16.078 23.516 -46.219 1 71.25 6 GLU B C 1
ATOM 3651 O O . GLU B 1 6 ? -17.312 23.578 -46.25 1 71.25 6 GLU B O 1
ATOM 3656 N N . THR B 1 7 ? -15.43 22.703 -47.094 1 74.94 7 THR B N 1
ATOM 3657 C CA . THR B 1 7 ? -16.141 21.828 -48 1 74.94 7 THR B CA 1
ATOM 3658 C C . THR B 1 7 ? -16.562 20.531 -47.344 1 74.94 7 THR B C 1
ATOM 3660 O O . THR B 1 7 ? -15.734 19.828 -46.75 1 74.94 7 THR B O 1
ATOM 3663 N N . PRO B 1 8 ? -17.875 20.234 -47.312 1 79.38 8 PRO B N 1
ATOM 3664 C CA . PRO B 1 8 ? -18.359 19.016 -46.656 1 79.38 8 PRO B CA 1
ATOM 3665 C C . PRO B 1 8 ? -18.031 17.75 -47.438 1 79.38 8 PRO B C 1
ATOM 3667 O O . PRO B 1 8 ? -18.734 17.422 -48.406 1 79.38 8 PRO B O 1
ATOM 3670 N N . ILE B 1 9 ? -16.922 17.156 -47.156 1 78.94 9 ILE B N 1
ATOM 3671 C CA . ILE B 1 9 ? -16.484 16.031 -47.938 1 78.94 9 ILE B CA 1
ATOM 3672 C C . ILE B 1 9 ? -16.438 14.773 -47.062 1 78.94 9 ILE B C 1
ATOM 3674 O O . ILE B 1 9 ? -16.25 13.664 -47.594 1 78.94 9 ILE B O 1
ATOM 3678 N N . TYR B 1 10 ? -16.609 14.859 -45.812 1 83.5 10 TYR B N 1
ATOM 3679 C CA . TYR B 1 10 ? -16.453 13.703 -44.938 1 83.5 10 TYR B CA 1
ATOM 3680 C C . TYR B 1 10 ? -17.812 13.102 -44.594 1 83.5 10 TYR B C 1
ATOM 3682 O O . TYR B 1 10 ? -18.734 13.82 -44.188 1 83.5 10 TYR B O 1
ATOM 3690 N N . ASN B 1 11 ? -17.953 11.797 -44.844 1 83.06 11 ASN B N 1
ATOM 3691 C CA . ASN B 1 11 ? -19.172 11.109 -44.406 1 83.06 11 ASN B CA 1
ATOM 3692 C C . ASN B 1 11 ? -19.062 10.656 -42.969 1 83.06 11 ASN B C 1
ATOM 3694 O O . ASN B 1 11 ? -18.016 10.797 -42.312 1 83.06 11 ASN B O 1
ATOM 3698 N N . LEU B 1 12 ? -20.203 10.195 -42.438 1 82.81 12 LEU B N 1
ATOM 3699 C CA . LEU B 1 12 ? -20.281 9.805 -41.062 1 82.81 12 LEU B CA 1
ATOM 3700 C C . LEU B 1 12 ? -19.188 8.797 -40.719 1 82.81 12 LEU B C 1
ATOM 3702 O O . LEU B 1 12 ? -18.562 8.891 -39.656 1 82.81 12 LEU B O 1
ATOM 3706 N N . LYS B 1 13 ? -18.984 7.863 -41.531 1 81.31 13 LYS B N 1
ATOM 3707 C CA . LYS B 1 13 ? -17.969 6.832 -41.281 1 81.31 13 LYS B CA 1
ATOM 3708 C C . LYS B 1 13 ? -16.578 7.445 -41.156 1 81.31 13 LYS B C 1
ATOM 3710 O O . LYS B 1 13 ? -15.805 7.059 -40.281 1 81.31 13 LYS B O 1
ATOM 3715 N N . ALA B 1 14 ? -16.281 8.336 -42 1 80.75 14 ALA B N 1
ATOM 3716 C CA . ALA B 1 14 ? -15 9.023 -41.969 1 80.75 14 ALA B CA 1
ATOM 3717 C C . ALA B 1 14 ? -14.836 9.828 -40.688 1 80.75 14 ALA B C 1
ATOM 3719 O O . ALA B 1 14 ? -13.758 9.844 -40.094 1 80.75 14 ALA B O 1
ATOM 3720 N N . VAL B 1 15 ? -15.844 10.422 -40.219 1 82.75 15 VAL B N 1
ATOM 3721 C CA . VAL B 1 15 ? -15.812 11.219 -39 1 82.75 15 VAL B CA 1
ATOM 3722 C C . VAL B 1 15 ? -15.57 10.32 -37.781 1 82.75 15 VAL B C 1
ATOM 3724 O O . VAL B 1 15 ? -14.766 10.641 -36.906 1 82.75 15 VAL B O 1
ATOM 3727 N N . VAL B 1 16 ? -16.188 9.219 -37.781 1 82.38 16 VAL B N 1
ATOM 3728 C CA . VAL B 1 16 ? -16.016 8.258 -36.688 1 82.38 16 VAL B CA 1
ATOM 3729 C C . VAL B 1 16 ? -14.578 7.75 -36.656 1 82.38 16 VAL B C 1
ATOM 3731 O O . VAL B 1 16 ? -13.977 7.629 -35.594 1 82.38 16 VAL B O 1
ATOM 3734 N N . GLN B 1 17 ? -14.086 7.559 -37.719 1 80.31 17 GLN B N 1
ATOM 3735 C CA . GLN B 1 17 ? -12.719 7.07 -37.844 1 80.31 17 GLN B CA 1
ATOM 3736 C C . GLN B 1 17 ? -11.719 8.125 -37.375 1 80.31 17 GLN B C 1
ATOM 3738 O O . GLN B 1 17 ? -10.742 7.805 -36.688 1 80.31 17 GLN B O 1
ATOM 3743 N N . GLU B 1 18 ? -11.977 9.312 -37.656 1 80 18 GLU B N 1
ATOM 3744 C CA . GLU B 1 18 ? -11.047 10.406 -37.344 1 80 18 GLU B CA 1
ATOM 3745 C C . GLU B 1 18 ? -11.156 10.844 -35.906 1 80 18 GLU B C 1
ATOM 3747 O O . GLU B 1 18 ? -10.172 11.266 -35.281 1 80 18 GLU B O 1
ATOM 3752 N N . THR B 1 19 ? -12.258 10.789 -35.281 1 81.75 19 THR B N 1
ATOM 3753 C CA . THR B 1 19 ? -12.484 11.359 -33.969 1 81.75 19 THR B CA 1
ATOM 3754 C C . THR B 1 19 ? -12.555 10.25 -32.906 1 81.75 19 THR B C 1
ATOM 3756 O O . THR B 1 19 ? -12.336 10.508 -31.734 1 81.75 19 THR B O 1
ATOM 3759 N N . GLY B 1 20 ? -12.906 9.102 -33.375 1 79.69 20 GLY B N 1
ATOM 3760 C CA . GLY B 1 20 ? -13.117 7.988 -32.469 1 79.69 20 GLY B CA 1
ATOM 3761 C C . GLY B 1 20 ? -14.453 8.047 -31.734 1 79.69 20 GLY B C 1
ATOM 3762 O O . GLY B 1 20 ? -14.727 7.23 -30.859 1 79.69 20 GLY B O 1
ATOM 3763 N N . LEU B 1 21 ? -15.344 8.836 -32.062 1 81.31 21 LEU B N 1
ATOM 3764 C CA . LEU B 1 21 ? -16.672 8.961 -31.469 1 81.31 21 LEU B CA 1
ATOM 3765 C C . LEU B 1 21 ? -17.625 7.934 -32.062 1 81.31 21 LEU B C 1
ATOM 3767 O O . LEU B 1 21 ? -17.547 7.594 -33.219 1 81.31 21 LEU B O 1
ATOM 3771 N N . LYS B 1 22 ? -18.578 7.445 -31.312 1 81.81 22 LYS B N 1
ATOM 3772 C CA . LYS B 1 22 ? -19.641 6.582 -31.812 1 81.81 22 LYS B CA 1
ATOM 3773 C C . LYS B 1 22 ? -20.641 7.367 -32.656 1 81.81 22 LYS B C 1
ATOM 3775 O O . LYS B 1 22 ? -20.953 8.523 -32.344 1 81.81 22 LYS B O 1
ATOM 3780 N N . PRO B 1 23 ? -21.141 6.758 -33.531 1 81.5 23 PRO B N 1
ATOM 3781 C CA . PRO B 1 23 ? -22.125 7.414 -34.406 1 81.5 23 PRO B CA 1
ATOM 3782 C C . PRO B 1 23 ? -23.297 7.992 -33.625 1 81.5 23 PRO B C 1
ATOM 3784 O O . PRO B 1 23 ? -23.75 9.102 -33.938 1 81.5 23 PRO B O 1
ATOM 3787 N N . ASP B 1 24 ? -23.75 7.273 -32.656 1 81.62 24 ASP B N 1
ATOM 3788 C CA . ASP B 1 24 ? -24.891 7.73 -31.875 1 81.62 24 ASP B CA 1
ATOM 3789 C C . ASP B 1 24 ? -24.531 8.961 -31.047 1 81.62 24 ASP B C 1
ATOM 3791 O O . ASP B 1 24 ? -25.344 9.859 -30.859 1 81.62 24 ASP B O 1
ATOM 3795 N N . THR B 1 25 ? -23.406 9.031 -30.594 1 82.56 25 THR B N 1
ATOM 3796 C CA . THR B 1 25 ? -22.938 10.195 -29.859 1 82.56 25 THR B CA 1
ATOM 3797 C C . THR B 1 25 ? -22.859 11.422 -30.766 1 82.56 25 THR B C 1
ATOM 3799 O O . THR B 1 25 ? -23.234 12.523 -30.375 1 82.56 25 THR B O 1
ATOM 3802 N N . LEU B 1 26 ? -22.391 11.203 -31.891 1 84.25 26 LEU B N 1
ATOM 3803 C CA . LEU B 1 26 ? -22.281 12.273 -32.875 1 84.25 26 LEU B CA 1
ATOM 3804 C C . LEU B 1 26 ? -23.656 12.828 -33.219 1 84.25 26 LEU B C 1
ATOM 3806 O O . LEU B 1 26 ? -23.844 14.047 -33.281 1 84.25 26 LEU B O 1
ATOM 3810 N N . ARG B 1 27 ? -24.562 11.945 -33.406 1 80.44 27 ARG B N 1
ATOM 3811 C CA . ARG B 1 27 ? -25.938 12.344 -33.719 1 80.44 27 ARG B CA 1
ATOM 3812 C C . ARG B 1 27 ? -26.578 13.07 -32.531 1 80.44 27 ARG B C 1
ATOM 3814 O O . ARG B 1 27 ? -27.297 14.047 -32.719 1 80.44 27 ARG B O 1
ATOM 3821 N N . ALA B 1 28 ? -26.312 12.609 -31.375 1 83.31 28 ALA B N 1
ATOM 3822 C CA . ALA B 1 28 ? -26.828 13.242 -30.156 1 83.31 28 ALA B CA 1
ATOM 3823 C C . ALA B 1 28 ? -26.266 14.648 -30 1 83.31 28 ALA B C 1
ATOM 3825 O O . ALA B 1 28 ? -27 15.578 -29.641 1 83.31 28 ALA B O 1
ATOM 3826 N N . TRP B 1 29 ? -25.047 14.75 -30.266 1 85.25 29 TRP B N 1
ATOM 3827 C CA . TRP B 1 29 ? -24.422 16.062 -30.141 1 85.25 29 TRP B CA 1
ATOM 3828 C C . TRP B 1 29 ? -25 17.031 -31.172 1 85.25 29 TRP B C 1
ATOM 3830 O O . TRP B 1 29 ? -25.281 18.188 -30.859 1 85.25 29 TRP B O 1
ATOM 3840 N N . GLU B 1 30 ? -25.219 16.562 -32.312 1 84.81 30 GLU B N 1
ATOM 3841 C CA . GLU B 1 30 ? -25.844 17.344 -33.375 1 84.81 30 GLU B CA 1
ATOM 3842 C C . GLU B 1 30 ? -27.25 17.797 -32.969 1 84.81 30 GLU B C 1
ATOM 3844 O O . GLU B 1 30 ? -27.609 18.969 -33.125 1 84.81 30 GLU B O 1
ATOM 3849 N N . ARG B 1 31 ? -27.938 16.906 -32.438 1 82 31 ARG B N 1
ATOM 3850 C CA . ARG B 1 31 ? -29.328 17.156 -32.094 1 82 31 ARG B CA 1
ATOM 3851 C C . ARG B 1 31 ? -29.438 18.094 -30.891 1 82 31 ARG B C 1
ATOM 3853 O O . ARG B 1 31 ? -30.234 19.031 -30.891 1 82 31 ARG B O 1
ATOM 3860 N N . ARG B 1 32 ? -28.641 17.844 -29.875 1 81.56 32 ARG B N 1
ATOM 3861 C CA . ARG B 1 32 ? -28.766 18.531 -28.609 1 81.56 32 ARG B CA 1
ATOM 3862 C C . ARG B 1 32 ? -28.062 19.891 -28.625 1 81.56 32 ARG B C 1
ATOM 3864 O O . ARG B 1 32 ? -28.547 20.844 -28.016 1 81.56 32 ARG B O 1
ATOM 3871 N N . TYR B 1 33 ? -26.969 19.922 -29.312 1 83 33 TYR B N 1
ATOM 3872 C CA . TYR B 1 33 ? -26.125 21.109 -29.172 1 83 33 TYR B CA 1
ATOM 3873 C C . TYR B 1 33 ? -25.922 21.781 -30.531 1 83 33 TYR B C 1
ATOM 3875 O O . TYR B 1 33 ? -25.344 22.875 -30.594 1 83 33 TYR B O 1
ATOM 3883 N N . GLY B 1 34 ? -26.297 21.141 -31.531 1 82.25 34 GLY B N 1
ATOM 3884 C CA . GLY B 1 34 ? -26.141 21.688 -32.875 1 82.25 34 GLY B CA 1
ATOM 3885 C C . GLY B 1 34 ? -24.719 21.656 -33.375 1 82.25 34 GLY B C 1
ATOM 3886 O O . GLY B 1 34 ? -24.375 22.359 -34.344 1 82.25 34 GLY B O 1
ATOM 3887 N N . LEU B 1 35 ? -23.828 21.016 -32.656 1 83.31 35 LEU B N 1
ATOM 3888 C CA . LEU B 1 35 ? -22.422 20.844 -33 1 83.31 35 LEU B CA 1
ATOM 3889 C C . LEU B 1 35 ? -22.062 19.359 -33.094 1 83.31 35 LEU B C 1
ATOM 3891 O O . LEU B 1 35 ? -22.344 18.594 -32.156 1 83.31 35 LEU B O 1
ATOM 3895 N N . PRO B 1 36 ? -21.609 18.891 -34.219 1 82.62 36 PRO B N 1
ATOM 3896 C CA . PRO B 1 36 ? -21.312 19.594 -35.469 1 82.62 36 PRO B CA 1
ATOM 3897 C C . PRO B 1 36 ? -22.562 19.891 -36.312 1 82.62 36 PRO B C 1
ATOM 3899 O O . PRO B 1 36 ? -23.672 19.547 -35.875 1 82.62 36 PRO B O 1
ATOM 3902 N N . SER B 1 37 ? -22.312 20.719 -37.312 1 83.12 37 SER B N 1
ATOM 3903 C CA . SER B 1 37 ? -23.422 21.078 -38.219 1 83.12 37 SER B CA 1
ATOM 3904 C C . SER B 1 37 ? -23.188 20.547 -39.625 1 83.12 37 SER B C 1
ATOM 3906 O O . SER B 1 37 ? -22.781 21.297 -40.5 1 83.12 37 SER B O 1
ATOM 3908 N N . PRO B 1 38 ? -23.438 19.281 -39.75 1 83.44 38 PRO B N 1
ATOM 3909 C CA . PRO B 1 38 ? -23.203 18.688 -41.062 1 83.44 38 PRO B CA 1
ATOM 3910 C C . PRO B 1 38 ? -24.203 19.188 -42.094 1 83.44 38 PRO B C 1
ATOM 3912 O O . PRO B 1 38 ? -25.297 19.641 -41.781 1 83.44 38 PRO B O 1
ATOM 3915 N N . GLN B 1 39 ? -23.797 19.188 -43.344 1 82.81 39 GLN B N 1
ATOM 3916 C CA . GLN B 1 39 ? -24.672 19.5 -44.469 1 82.81 39 GLN B CA 1
ATOM 3917 C C . GLN B 1 39 ? -25.25 18.219 -45.094 1 82.81 39 GLN B C 1
ATOM 3919 O O . GLN B 1 39 ? -24.625 17.172 -45.031 1 82.81 39 GLN B O 1
ATOM 3924 N N . ARG B 1 40 ? -26.469 18.297 -45.531 1 80.94 40 ARG B N 1
ATOM 3925 C CA . ARG B 1 40 ? -27.109 17.109 -46.094 1 80.94 40 ARG B CA 1
ATOM 3926 C C . ARG B 1 40 ? -27.031 17.125 -47.625 1 80.94 40 ARG B C 1
ATOM 3928 O O . ARG B 1 40 ? -27.188 18.188 -48.25 1 80.94 40 ARG B O 1
ATOM 3935 N N . THR B 1 41 ? -26.703 16.016 -48.156 1 77.62 41 THR B N 1
ATOM 3936 C CA . THR B 1 41 ? -26.766 15.859 -49.625 1 77.62 41 THR B CA 1
ATOM 3937 C C . THR B 1 41 ? -28.219 15.781 -50.062 1 77.62 41 THR B C 1
ATOM 3939 O O . THR B 1 41 ? -29.125 15.578 -49.281 1 77.62 41 THR B O 1
ATOM 3942 N N . PRO B 1 42 ? -28.406 15.969 -51.375 1 77.88 42 PRO B N 1
ATOM 3943 C CA . PRO B 1 42 ? -29.766 15.812 -51.906 1 77.88 42 PRO B CA 1
ATOM 3944 C C . PRO B 1 42 ? -30.375 14.453 -51.562 1 77.88 42 PRO B C 1
ATOM 3946 O O . PRO B 1 42 ? -31.594 14.32 -51.469 1 77.88 42 PRO B O 1
ATOM 3949 N N . SER B 1 43 ? -29.594 13.422 -51.375 1 77.81 43 SER B N 1
ATOM 3950 C CA . SER B 1 43 ? -30.062 12.086 -51.031 1 77.81 43 SER B CA 1
ATOM 3951 C C . SER B 1 43 ? -30.25 11.914 -49.531 1 77.81 43 SER B C 1
ATOM 3953 O O . SER B 1 43 ? -30.625 10.844 -49.062 1 77.81 43 SER B O 1
ATOM 3955 N N . GLY B 1 44 ? -29.938 12.992 -48.75 1 77.81 44 GLY B N 1
ATOM 3956 C CA . GLY B 1 44 ? -30.234 12.984 -47.312 1 77.81 44 GLY B CA 1
ATOM 3957 C C . GLY B 1 44 ? -29.047 12.555 -46.469 1 77.81 44 GLY B C 1
ATOM 3958 O O . GLY B 1 44 ? -29.156 12.406 -45.25 1 77.81 44 GLY B O 1
ATOM 3959 N N . HIS B 1 45 ? -28.016 12.312 -47.031 1 81.19 45 HIS B N 1
ATOM 3960 C CA . HIS B 1 45 ? -26.859 11.867 -46.281 1 81.19 45 HIS B CA 1
ATOM 3961 C C . HIS B 1 45 ? -26.094 13.055 -45.688 1 81.19 45 HIS B C 1
ATOM 3963 O O . HIS B 1 45 ? -25.969 14.094 -46.312 1 81.19 45 HIS B O 1
ATOM 3969 N N . ARG B 1 46 ? -25.703 12.914 -44.375 1 84.81 46 ARG B N 1
ATOM 3970 C CA . ARG B 1 46 ? -24.922 13.945 -43.719 1 84.81 46 ARG B CA 1
ATOM 3971 C C . ARG B 1 46 ? -23.5 14.016 -44.281 1 84.81 46 ARG B C 1
ATOM 3973 O O . ARG B 1 46 ? -22.875 12.977 -44.5 1 84.81 46 ARG B O 1
ATOM 3980 N N . LEU B 1 47 ? -23.078 15.156 -44.625 1 85.75 47 LEU B N 1
ATOM 3981 C CA . LEU B 1 47 ? -21.703 15.422 -45 1 85.75 47 LEU B CA 1
ATOM 3982 C C . LEU B 1 47 ? -21.078 16.453 -44.062 1 85.75 47 LEU B C 1
ATOM 3984 O O . LEU B 1 47 ? -21.688 17.484 -43.75 1 85.75 47 LEU B O 1
ATOM 3988 N N . TYR B 1 48 ? -19.891 16.078 -43.562 1 86.69 48 TYR B N 1
ATOM 3989 C CA . TYR B 1 48 ? -19.172 16.906 -42.594 1 86.69 48 TYR B CA 1
ATOM 3990 C C . TYR B 1 48 ? -18 17.625 -43.219 1 86.69 48 TYR B C 1
ATOM 3992 O O . TYR B 1 48 ? -17.391 17.094 -44.188 1 86.69 48 TYR B O 1
ATOM 4000 N N . THR B 1 49 ? -17.703 18.812 -42.812 1 83.94 49 THR B N 1
ATOM 4001 C CA . THR B 1 49 ? -16.531 19.562 -43.25 1 83.94 49 THR B CA 1
ATOM 4002 C C . THR B 1 49 ? -15.328 19.25 -42.344 1 83.94 49 THR B C 1
ATOM 4004 O O . THR B 1 49 ? -15.477 18.656 -41.281 1 83.94 49 THR B O 1
ATOM 4007 N N . GLN B 1 50 ? -14.18 19.594 -42.812 1 83.19 50 GLN B N 1
ATOM 4008 C CA . GLN B 1 50 ? -13.008 19.484 -41.969 1 83.19 50 GLN B CA 1
ATOM 4009 C C . GLN B 1 50 ? -13.172 20.344 -40.719 1 83.19 50 GLN B C 1
ATOM 4011 O O . GLN B 1 50 ? -12.734 19.953 -39.625 1 83.19 50 GLN B O 1
ATOM 4016 N N . ARG B 1 51 ? -13.828 21.406 -40.781 1 80.94 51 ARG B N 1
ATOM 4017 C CA . ARG B 1 51 ? -14.102 22.25 -39.625 1 80.94 51 ARG B CA 1
ATOM 4018 C C . ARG B 1 51 ? -14.969 21.516 -38.594 1 80.94 51 ARG B C 1
ATOM 4020 O O . ARG B 1 51 ? -14.727 21.594 -37.375 1 80.94 51 ARG B O 1
ATOM 4027 N N . ASP B 1 52 ? -15.906 20.766 -39.062 1 85.62 52 ASP B N 1
ATOM 4028 C CA . ASP B 1 52 ? -16.734 19.969 -38.156 1 85.62 52 ASP B CA 1
ATOM 4029 C C . ASP B 1 52 ? -15.891 18.969 -37.375 1 85.62 52 ASP B C 1
ATOM 4031 O O . ASP B 1 52 ? -16.078 18.812 -36.156 1 85.62 52 ASP B O 1
ATOM 4035 N N . ILE B 1 53 ? -15.008 18.391 -38.062 1 85.56 53 ILE B N 1
ATOM 4036 C CA . ILE B 1 53 ? -14.133 17.406 -37.438 1 85.56 53 ILE B CA 1
ATOM 4037 C C . ILE B 1 53 ? -13.234 18.094 -36.406 1 85.56 53 ILE B C 1
ATOM 4039 O O . ILE B 1 53 ? -13.047 17.594 -35.312 1 85.56 53 ILE B O 1
ATOM 4043 N N . ASP B 1 54 ? -12.781 19.188 -36.75 1 83.69 54 ASP B N 1
ATOM 4044 C CA . ASP B 1 54 ? -11.922 19.938 -35.844 1 83.69 54 ASP B CA 1
ATOM 4045 C C . ASP B 1 54 ? -12.703 20.391 -34.625 1 83.69 54 ASP B C 1
ATO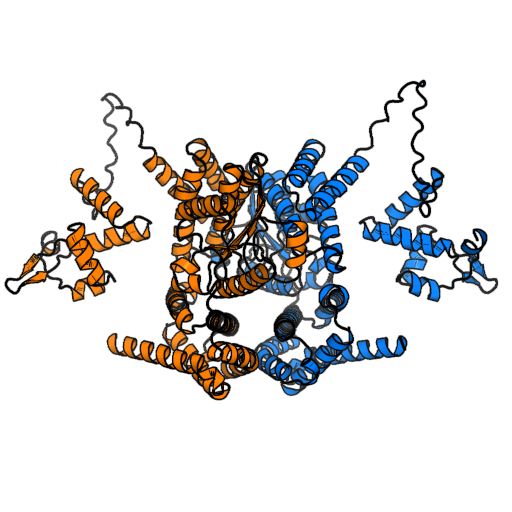M 4047 O O . ASP B 1 54 ? -12.172 20.359 -33.5 1 83.69 54 ASP B O 1
ATOM 4051 N N . ILE B 1 55 ? -13.914 20.797 -34.781 1 84.12 55 ILE B N 1
ATOM 4052 C CA . ILE B 1 55 ? -14.781 21.188 -33.688 1 84.12 55 ILE B CA 1
ATOM 4053 C C . ILE B 1 55 ? -14.992 19.984 -32.75 1 84.12 55 ILE B C 1
ATOM 4055 O O . ILE B 1 55 ? -14.891 20.109 -31.531 1 84.12 55 ILE B O 1
ATOM 4059 N N . LEU B 1 56 ? -15.25 18.844 -33.344 1 85.12 56 LEU B N 1
ATOM 4060 C CA . LEU B 1 56 ? -15.477 17.625 -32.562 1 85.12 56 LEU B CA 1
ATOM 4061 C C . LEU B 1 56 ? -14.227 17.25 -31.766 1 85.12 56 LEU B C 1
ATOM 4063 O O . LEU B 1 56 ? -14.312 16.891 -30.594 1 85.12 56 LEU B O 1
ATOM 4067 N N . LYS B 1 57 ? -13.156 17.391 -32.406 1 83.56 57 LYS B N 1
ATOM 4068 C CA . LYS B 1 57 ? -11.891 17.109 -31.719 1 83.56 57 LYS B CA 1
ATOM 4069 C C . LYS B 1 57 ? -11.641 18.094 -30.578 1 83.56 57 LYS B C 1
ATOM 4071 O O . LYS B 1 57 ? -11.172 17.703 -29.5 1 83.56 57 LYS B O 1
ATOM 4076 N N . TRP B 1 58 ? -11.953 19.328 -30.812 1 79.88 58 TRP B N 1
ATOM 4077 C CA . TRP B 1 58 ? -11.852 20.359 -29.781 1 79.88 58 TRP B CA 1
ATOM 4078 C C . TRP B 1 58 ? -12.773 20.047 -28.609 1 79.88 58 TRP B C 1
ATOM 4080 O O . TRP B 1 58 ? -12.359 20.109 -27.453 1 79.88 58 TRP B O 1
ATOM 4090 N N . LEU B 1 59 ? -13.992 19.688 -28.875 1 82.38 59 LEU B N 1
ATOM 4091 C CA . LEU B 1 59 ? -14.953 19.328 -27.844 1 82.38 59 LEU B CA 1
ATOM 4092 C C . LEU B 1 59 ? -14.492 18.094 -27.078 1 82.38 59 LEU B C 1
ATOM 4094 O O . LEU B 1 59 ? -14.602 18.062 -25.844 1 82.38 59 LEU B O 1
ATOM 4098 N N . MET B 1 60 ? -13.93 17.188 -27.812 1 79.19 60 MET B N 1
ATOM 4099 C CA . MET B 1 60 ? -13.398 15.977 -27.203 1 79.19 60 MET B CA 1
ATOM 4100 C C . MET B 1 60 ? -12.203 16.297 -26.297 1 79.19 60 MET B C 1
ATOM 4102 O O . MET B 1 60 ? -12.07 15.742 -25.219 1 79.19 60 MET B O 1
ATOM 4106 N N . GLU B 1 61 ? -11.438 17.188 -26.75 1 77.38 61 GLU B N 1
ATOM 4107 C CA . GLU B 1 61 ? -10.297 17.656 -25.969 1 77.38 61 GLU B CA 1
ATOM 4108 C C . GLU B 1 61 ? -10.758 18.328 -24.688 1 77.38 61 GLU B C 1
ATOM 4110 O O . GLU B 1 61 ? -10.156 18.141 -23.625 1 77.38 61 GLU B O 1
ATOM 4115 N N . ARG B 1 62 ? -11.805 19.078 -24.781 1 77.06 62 ARG B N 1
ATOM 4116 C CA . ARG B 1 62 ? -12.383 19.734 -23.609 1 77.06 62 ARG B CA 1
ATOM 4117 C C . ARG B 1 62 ? -12.992 18.703 -22.672 1 77.06 62 ARG B C 1
ATOM 4119 O O . ARG B 1 62 ? -12.906 18.859 -21.453 1 77.06 62 ARG B O 1
ATOM 4126 N N . GLN B 1 63 ? -13.57 17.688 -23.266 1 73.88 63 GLN B N 1
ATOM 4127 C CA . GLN B 1 63 ? -14.117 16.609 -22.453 1 73.88 63 GLN B CA 1
ATOM 4128 C C . GLN B 1 63 ? -13.008 15.836 -21.75 1 73.88 63 GLN B C 1
ATOM 4130 O O . GLN B 1 63 ? -13.148 15.461 -20.578 1 73.88 63 GLN B O 1
ATOM 4135 N N . GLU B 1 64 ? -11.914 15.742 -22.469 1 70.25 64 GLU B N 1
ATOM 4136 C CA . GLU B 1 64 ? -10.734 15.086 -21.906 1 70.25 64 GLU B CA 1
ATOM 4137 C C . GLU B 1 64 ? -10.109 15.922 -20.797 1 70.25 64 GLU B C 1
ATOM 4139 O O . GLU B 1 64 ? -9.508 15.375 -19.875 1 70.25 64 GLU B O 1
ATOM 4144 N N . GLU B 1 65 ? -10.406 17.188 -20.875 1 61.62 65 GLU B N 1
ATOM 4145 C CA . GLU B 1 65 ? -9.93 18.156 -19.891 1 61.62 65 GLU B CA 1
ATOM 4146 C C . GLU B 1 65 ? -10.875 18.234 -18.688 1 61.62 65 GLU B C 1
ATOM 4148 O O . GLU B 1 65 ? -10.664 19.047 -17.781 1 61.62 65 GLU B O 1
ATOM 4153 N N . GLY B 1 66 ? -11.93 17.484 -18.797 1 63.28 66 GLY B N 1
ATOM 4154 C CA . GLY B 1 66 ? -12.82 17.375 -17.656 1 63.28 66 GLY B CA 1
ATOM 4155 C C . GLY B 1 66 ? -14.125 18.125 -17.828 1 63.28 66 GLY B C 1
ATOM 4156 O O . GLY B 1 66 ? -14.953 18.156 -16.906 1 63.28 66 GLY B O 1
ATOM 4157 N N . LEU B 1 67 ? -14.414 18.688 -18.828 1 68.56 67 LEU B N 1
ATOM 4158 C CA . LEU B 1 67 ? -15.672 19.375 -19.078 1 68.56 67 LEU B CA 1
ATOM 4159 C C . LEU B 1 67 ? -16.75 18.406 -19.531 1 68.56 67 LEU B C 1
ATOM 4161 O O . LEU B 1 67 ? -16.453 17.438 -20.25 1 68.56 67 LEU B O 1
ATOM 4165 N N . THR B 1 68 ? -17.891 18.625 -18.953 1 73.88 68 THR B N 1
ATOM 4166 C CA . THR B 1 68 ? -19.016 17.953 -19.594 1 73.88 68 THR B CA 1
ATOM 4167 C C . THR B 1 68 ? -19.203 18.469 -21.031 1 73.88 68 THR B C 1
ATOM 4169 O O . THR B 1 68 ? -18.797 19.578 -21.344 1 73.88 68 THR B O 1
ATOM 4172 N N . ILE B 1 69 ? -19.828 17.656 -21.812 1 79 69 ILE B N 1
ATOM 4173 C CA . ILE B 1 69 ? -20.047 18.031 -23.219 1 79 69 ILE B CA 1
ATOM 4174 C C . ILE B 1 69 ? -20.906 19.281 -23.281 1 79 69 ILE B C 1
ATOM 4176 O O . ILE B 1 69 ? -20.672 20.172 -24.109 1 79 69 ILE B O 1
ATOM 4180 N N . SER B 1 70 ? -21.781 19.438 -22.406 1 80 70 SER B N 1
ATOM 4181 C CA . SER B 1 70 ? -22.641 20.609 -22.391 1 80 70 SER B CA 1
ATOM 4182 C C . SER B 1 70 ? -21.844 21.875 -22.094 1 80 70 SER B C 1
ATOM 4184 O O . SER B 1 70 ? -22.047 22.922 -22.719 1 80 70 SER B O 1
ATOM 4186 N N . ARG B 1 71 ? -20.984 21.734 -21.281 1 78.81 71 ARG B N 1
ATOM 4187 C CA . ARG B 1 71 ? -20.141 22.875 -20.922 1 78.81 71 ARG B CA 1
ATOM 4188 C C . ARG B 1 71 ? -19.141 23.188 -22.031 1 78.81 71 ARG B C 1
ATOM 4190 O O . ARG B 1 71 ? -18.844 24.344 -22.312 1 78.81 71 ARG B O 1
ATOM 4197 N N . ALA B 1 72 ? -18.625 22.188 -22.578 1 80.94 72 ALA B N 1
ATOM 4198 C CA . ALA B 1 72 ? -17.703 22.391 -23.688 1 80.94 72 ALA B CA 1
ATOM 4199 C C . ALA B 1 72 ? -18.375 23.109 -24.844 1 80.94 72 ALA B C 1
ATOM 4201 O O . ALA B 1 72 ? -17.797 24.031 -25.438 1 80.94 72 ALA B O 1
ATOM 4202 N N . VAL B 1 73 ? -19.562 22.812 -25 1 81.31 73 VAL B N 1
ATOM 4203 C CA . VAL B 1 73 ? -20.344 23.438 -26.062 1 81.31 73 VAL B CA 1
ATOM 4204 C C . VAL B 1 73 ? -20.641 24.891 -25.688 1 81.31 73 VAL B C 1
ATOM 4206 O O . VAL B 1 73 ? -20.547 25.781 -26.531 1 81.31 73 VAL B O 1
ATOM 4209 N N . ALA B 1 74 ? -20.906 25.078 -24.484 1 80.81 74 ALA B N 1
ATOM 4210 C CA . ALA B 1 74 ? -21.156 26.438 -24.016 1 80.81 74 ALA B CA 1
ATOM 4211 C C . ALA B 1 74 ? -19.922 27.312 -24.172 1 80.81 74 ALA B C 1
ATOM 4213 O O . ALA B 1 74 ? -20.016 28.453 -24.594 1 80.81 74 ALA B O 1
ATOM 4214 N N . LEU B 1 75 ? -18.859 26.75 -23.891 1 79.38 75 LEU B N 1
ATOM 4215 C CA . LEU B 1 75 ? -17.578 27.438 -24.047 1 79.38 75 LEU B CA 1
ATOM 4216 C C . LEU B 1 75 ? -17.297 27.75 -25.516 1 79.38 75 LEU B C 1
ATOM 4218 O O . LEU B 1 75 ? -16.828 28.844 -25.844 1 79.38 75 LEU B O 1
ATOM 4222 N N . TRP B 1 76 ? -17.531 26.891 -26.328 1 80.5 76 TRP B N 1
ATOM 4223 C CA . TRP B 1 76 ? -17.391 27.094 -27.766 1 80.5 76 TRP B CA 1
ATOM 4224 C C . TRP B 1 76 ? -18.219 28.281 -28.219 1 80.5 76 TRP B C 1
ATOM 4226 O O . TRP B 1 76 ? -17.719 29.172 -28.906 1 80.5 76 TRP B O 1
ATOM 4236 N N . HIS B 1 77 ? -19.422 28.312 -27.719 1 80.19 77 HIS B N 1
ATOM 4237 C CA . HIS B 1 77 ? -20.344 29.375 -28.141 1 80.19 77 HIS B CA 1
ATOM 4238 C C . HIS B 1 77 ? -19.922 30.719 -27.562 1 80.19 77 HIS B C 1
ATOM 4240 O O . HIS B 1 77 ? -20.062 31.75 -28.219 1 80.19 77 HIS B O 1
ATOM 4246 N N . GLU B 1 78 ? -19.438 30.656 -26.438 1 78.19 78 GLU B N 1
ATOM 4247 C CA . GLU B 1 78 ? -18.938 31.875 -25.797 1 78.19 78 GLU B CA 1
ATOM 4248 C C . GLU B 1 78 ? -17.75 32.438 -26.562 1 78.19 78 GLU B C 1
ATOM 4250 O O . GLU B 1 78 ? -17.672 33.656 -26.812 1 78.19 78 GLU B O 1
ATOM 4255 N N . LEU B 1 79 ? -16.922 31.578 -26.906 1 78.06 79 LEU B N 1
ATOM 4256 C CA . LEU B 1 79 ? -15.758 32 -27.672 1 78.06 79 LEU B CA 1
ATOM 4257 C C . LEU B 1 79 ? -16.156 32.5 -29.062 1 78.06 79 LEU B C 1
ATOM 4259 O O . LEU B 1 79 ? -15.617 33.5 -29.547 1 78.06 79 LEU B O 1
ATOM 4263 N N . GLU B 1 80 ? -17.031 31.875 -29.609 1 75.88 80 GLU B N 1
ATOM 4264 C CA . GLU B 1 80 ? -17.547 32.312 -30.906 1 75.88 80 GLU B CA 1
ATOM 4265 C C . GLU B 1 80 ? -18.188 33.688 -30.812 1 75.88 80 GLU B C 1
ATOM 4267 O O . GLU B 1 80 ? -18 34.5 -31.719 1 75.88 80 GLU B O 1
ATOM 4272 N N . LYS B 1 81 ? -18.828 33.875 -29.766 1 77.94 81 LYS B N 1
ATOM 4273 C CA . LYS B 1 81 ? -19.484 35.188 -29.562 1 77.94 81 LYS B CA 1
ATOM 4274 C C . LYS B 1 81 ? -18.453 36.281 -29.375 1 77.94 81 LYS B C 1
ATOM 4276 O O . LYS B 1 81 ? -18.688 37.438 -29.781 1 77.94 81 LYS B O 1
ATOM 4281 N N . GLU B 1 82 ? -17.406 35.938 -28.781 1 71.31 82 GLU B N 1
ATOM 4282 C CA . GLU B 1 82 ? -16.344 36.875 -28.531 1 71.31 82 GLU B CA 1
ATOM 4283 C C . GLU B 1 82 ? -15.484 37.094 -29.781 1 71.31 82 GLU B C 1
ATOM 4285 O O . GLU B 1 82 ? -14.531 37.875 -29.766 1 71.31 82 GLU B O 1
ATOM 4290 N N . GLY B 1 83 ? -15.805 36.375 -30.797 1 72.38 83 GLY B N 1
ATOM 4291 C CA . GLY B 1 83 ? -15.141 36.562 -32.094 1 72.38 83 GLY B CA 1
ATOM 4292 C C . GLY B 1 83 ? -13.859 35.75 -32.188 1 72.38 83 GLY B C 1
ATOM 4293 O O . GLY B 1 83 ? -13.062 36 -33.125 1 72.38 83 GLY B O 1
ATOM 4294 N N . GLU B 1 84 ? -13.578 34.969 -31.234 1 69.31 84 GLU B N 1
ATOM 4295 C CA . GLU B 1 84 ? -12.391 34.125 -31.266 1 69.31 84 GLU B CA 1
ATOM 4296 C C . GLU B 1 84 ? -12.68 32.781 -31.938 1 69.31 84 GLU B C 1
ATOM 4298 O O . GLU B 1 84 ? -13.75 32.188 -31.719 1 69.31 84 GLU B O 1
ATOM 4303 N N . ASP B 1 85 ? -11.883 32.344 -32.812 1 71.88 85 ASP B N 1
ATOM 4304 C CA . ASP B 1 85 ? -11.984 31 -33.375 1 71.88 85 ASP B CA 1
ATOM 4305 C C . ASP B 1 85 ? -11.297 29.984 -32.469 1 71.88 85 ASP B C 1
ATOM 4307 O O . ASP B 1 85 ? -10.07 29.969 -32.344 1 71.88 85 ASP B O 1
ATOM 4311 N N . PRO B 1 86 ? -12.07 29.141 -31.797 1 73.12 86 PRO B N 1
ATOM 4312 C CA . PRO B 1 86 ? -11.453 28.203 -30.844 1 73.12 86 PRO B CA 1
ATOM 4313 C C . PRO B 1 86 ? -10.438 27.281 -31.516 1 73.12 86 PRO B C 1
ATOM 4315 O O . PRO B 1 86 ? -9.531 26.766 -30.859 1 73.12 86 PRO B O 1
ATOM 4318 N N . LEU B 1 87 ? -10.508 27.094 -32.688 1 76.56 87 LEU B N 1
ATOM 4319 C CA . LEU B 1 87 ? -9.633 26.188 -33.438 1 76.56 87 LEU B CA 1
ATOM 4320 C C . LEU B 1 87 ? -8.328 26.875 -33.812 1 76.56 87 LEU B C 1
ATOM 4322 O O . LEU B 1 87 ? -7.328 26.203 -34.094 1 76.56 87 LEU B O 1
ATOM 4326 N N . HIS B 1 88 ? -8.203 28.172 -33.969 1 66.56 88 HIS B N 1
ATOM 4327 C CA . HIS B 1 88 ? -7.035 28.984 -34.281 1 66.56 88 HIS B CA 1
ATOM 4328 C C . HIS B 1 88 ? -6.922 30.172 -33.344 1 66.56 88 HIS B C 1
ATOM 4330 O O . HIS B 1 88 ? -7.348 31.281 -33.656 1 66.56 88 HIS B O 1
ATOM 4336 N N . PRO B 1 89 ? -6.484 29.906 -32.188 1 52.03 89 PRO B N 1
ATOM 4337 C CA . PRO B 1 89 ? -6.355 31.062 -31.312 1 52.03 89 PRO B CA 1
ATOM 4338 C C . PRO B 1 89 ? -5.332 32.094 -31.812 1 52.03 89 PRO B C 1
ATOM 4340 O O . PRO B 1 89 ? -4.293 31.703 -32.344 1 52.03 89 PRO B O 1
ATOM 4343 N N . ARG B 1 90 ? -5.648 33.25 -32.188 1 48 90 ARG B N 1
ATOM 4344 C CA . ARG B 1 90 ? -4.711 34.312 -32.562 1 48 90 ARG B CA 1
ATOM 4345 C C . ARG B 1 90 ? -3.594 34.438 -31.516 1 48 90 ARG B C 1
ATOM 4347 O O . ARG B 1 90 ? -3.838 34.312 -30.312 1 48 90 ARG B O 1
ATOM 4354 N N . PRO B 1 91 ? -2.293 34.375 -31.953 1 35.69 91 PRO B N 1
ATOM 4355 C CA . PRO B 1 91 ? -1.252 34.656 -30.969 1 35.69 91 PRO B CA 1
ATOM 4356 C C . PRO B 1 91 ? -1.544 35.938 -30.156 1 35.69 91 PRO B C 1
ATOM 4358 O O . PRO B 1 91 ? -2.105 36.906 -30.688 1 35.69 91 PRO B O 1
ATOM 4361 N N . ALA B 1 92 ? -1.677 35.938 -28.891 1 34.34 92 ALA B N 1
ATOM 4362 C CA . ALA B 1 92 ? -1.808 37.156 -28.125 1 34.34 92 ALA B CA 1
ATOM 4363 C C . ALA B 1 92 ? -0.872 38.25 -28.656 1 34.34 92 ALA B C 1
ATOM 4365 O O . ALA B 1 92 ? 0.341 38.031 -28.75 1 34.34 92 ALA B O 1
ATOM 4366 N N . GLN B 1 93 ? -1.256 38.938 -29.547 1 31.19 93 GLN B N 1
ATOM 4367 C CA . GLN B 1 93 ? -0.469 40.156 -29.812 1 31.19 93 GLN B CA 1
ATOM 4368 C C . GLN B 1 93 ? 0.072 40.75 -28.516 1 31.19 93 GLN B C 1
ATOM 4370 O O . GLN B 1 93 ? -0.626 40.781 -27.5 1 31.19 93 GLN B O 1
ATOM 4375 N N . GLU B 1 94 ? 1.433 40.844 -28.422 1 31 94 GLU B N 1
ATOM 4376 C CA . GLU B 1 94 ? 2.076 41.688 -27.422 1 31 94 GLU B CA 1
ATOM 4377 C C . GLU B 1 94 ? 1.338 43 -27.234 1 31 94 GLU B C 1
ATOM 4379 O O . GLU B 1 94 ? 1.077 43.719 -28.203 1 31 94 GLU B O 1
ATOM 4384 N N . PRO B 1 95 ? 0.477 43.094 -26.281 1 29.17 95 PRO B N 1
ATOM 4385 C CA . PRO B 1 95 ? -0.076 44.438 -26.156 1 29.17 95 PRO B CA 1
ATOM 4386 C C . PRO B 1 95 ? 0.981 45.531 -26.344 1 29.17 95 PRO B C 1
ATOM 4388 O O . PRO B 1 95 ? 2.051 45.469 -25.734 1 29.17 95 PRO B O 1
ATOM 4391 N N . MET B 1 96 ? 1.231 46 -27.469 1 26.52 96 MET B N 1
ATOM 4392 C CA . MET B 1 96 ? 1.869 47.312 -27.5 1 26.52 96 MET B CA 1
ATOM 4393 C C . MET B 1 96 ? 1.289 48.219 -26.422 1 26.52 96 MET B C 1
ATOM 4395 O O . MET B 1 96 ? 0.078 48.438 -26.375 1 26.52 96 MET B O 1
ATOM 4399 N N . VAL B 1 97 ? 2.105 48.406 -25.328 1 28.53 97 VAL B N 1
ATOM 4400 C CA . VAL B 1 97 ? 1.996 49.406 -24.281 1 28.53 97 VAL B CA 1
ATOM 4401 C C . VAL B 1 97 ? 1.636 50.75 -24.891 1 28.53 97 VAL B C 1
ATOM 4403 O O . VAL B 1 97 ? 2.498 51.438 -25.438 1 28.53 97 VAL B O 1
ATOM 4406 N N . GLU B 1 98 ? 0.811 50.906 -25.797 1 26.3 98 GLU B N 1
ATOM 4407 C CA . GLU B 1 98 ? 0.468 52.312 -25.828 1 26.3 98 GLU B CA 1
ATOM 4408 C C . GLU B 1 98 ? 0.106 52.844 -24.438 1 26.3 98 GLU B C 1
ATOM 4410 O O . GLU B 1 98 ? -0.712 52.219 -23.75 1 26.3 98 GLU B O 1
ATOM 4415 N N . LEU B 1 99 ? 0.948 53.75 -23.781 1 28 99 LEU B N 1
ATOM 4416 C CA . LEU B 1 99 ? 1.126 54.5 -22.547 1 28 99 LEU B CA 1
ATOM 4417 C C . LEU B 1 99 ? -0.212 55.031 -22.031 1 28 99 LEU B C 1
ATOM 4419 O O . LEU B 1 99 ? -0.363 55.281 -20.844 1 28 99 LEU B O 1
ATOM 4423 N N . ALA B 1 100 ? -0.951 55.781 -22.891 1 26.86 100 ALA B N 1
ATOM 4424 C CA . ALA B 1 100 ? -1.721 56.844 -22.266 1 26.86 100 ALA B CA 1
ATOM 4425 C C . ALA B 1 100 ? -2.875 56.281 -21.438 1 26.86 100 ALA B C 1
ATOM 4427 O O . ALA B 1 100 ? -3.332 56.906 -20.484 1 26.86 100 ALA B O 1
ATOM 4428 N N . GLY B 1 101 ? -3.762 55.438 -22.156 1 28.41 101 GLY B N 1
ATOM 4429 C CA . GLY B 1 101 ? -5.109 55.594 -21.625 1 28.41 101 GLY B CA 1
ATOM 4430 C C . GLY B 1 101 ? -5.293 54.938 -20.266 1 28.41 101 GLY B C 1
ATOM 4431 O O . GLY B 1 101 ? -4.438 54.188 -19.828 1 28.41 101 GLY B O 1
ATOM 4432 N N . GLU B 1 102 ? -6.402 55.344 -19.484 1 28.92 102 GLU B N 1
ATOM 4433 C CA . GLU B 1 102 ? -6.699 55.094 -18.078 1 28.92 102 GLU B CA 1
ATOM 4434 C C . GLU B 1 102 ? -6.738 53.594 -17.797 1 28.92 102 GLU B C 1
ATOM 4436 O O . GLU B 1 102 ? -7.301 52.812 -18.578 1 28.92 102 GLU B O 1
ATOM 4441 N N . PRO B 1 103 ? -5.715 52.969 -17.109 1 30.62 103 PRO B N 1
ATOM 4442 C CA . PRO B 1 103 ? -5.594 51.531 -16.766 1 30.62 103 PRO B CA 1
ATOM 4443 C C . PRO B 1 103 ? -6.926 50.906 -16.391 1 30.62 103 PRO B C 1
ATOM 4445 O O . PRO B 1 103 ? -7.543 51.312 -15.398 1 30.62 103 PRO B O 1
ATOM 4448 N N . THR B 1 104 ? -7.855 50.75 -17.359 1 30.92 104 THR B N 1
ATOM 4449 C CA . THR B 1 104 ? -9.094 50.094 -16.938 1 30.92 104 THR B CA 1
ATOM 4450 C C . THR B 1 104 ? -8.805 48.875 -16.047 1 30.92 104 THR B C 1
ATOM 4452 O O . THR B 1 104 ? -7.977 48.031 -16.406 1 30.92 104 THR B O 1
ATOM 4455 N N . VAL B 1 105 ? -8.938 49 -14.773 1 31.31 105 VAL B N 1
ATOM 4456 C CA . VAL B 1 105 ? -8.875 47.969 -13.734 1 31.31 105 VAL B CA 1
ATOM 4457 C C . VAL B 1 105 ? -9.539 46.688 -14.219 1 31.31 105 VAL B C 1
ATOM 4459 O O . VAL B 1 105 ? -10.68 46.719 -14.688 1 31.31 105 VAL B O 1
ATOM 4462 N N . PRO B 1 106 ? -8.773 45.844 -14.898 1 35.44 106 PRO B N 1
ATOM 4463 C CA . PRO B 1 106 ? -9.461 44.594 -15.297 1 35.44 106 PRO B CA 1
ATOM 4464 C C . PRO B 1 106 ? -10.508 44.156 -14.281 1 35.44 106 PRO B C 1
ATOM 4466 O O . PRO B 1 106 ? -10.344 44.375 -13.078 1 35.44 106 PRO B O 1
ATOM 4469 N N . GLY B 1 107 ? -11.742 44.219 -14.617 1 35.59 107 GLY B N 1
ATOM 4470 C CA . GLY B 1 107 ? -12.828 43.781 -13.75 1 35.59 107 GLY B CA 1
ATOM 4471 C C . GLY B 1 107 ? -12.516 42.5 -12.969 1 35.59 107 GLY B C 1
ATOM 4472 O O . GLY B 1 107 ? -11.539 41.812 -13.273 1 35.59 107 GLY B O 1
ATOM 4473 N N . PRO B 1 108 ? -13.133 42.25 -11.805 1 36.81 108 PRO B N 1
ATOM 4474 C CA . PRO B 1 108 ? -12.914 41.094 -10.906 1 36.81 108 PRO B CA 1
ATOM 4475 C C . PRO B 1 108 ? -12.906 39.781 -11.641 1 36.81 108 PRO B C 1
ATOM 4477 O O . PRO B 1 108 ? -13.797 39.5 -12.453 1 36.81 108 PRO B O 1
ATOM 4480 N N . VAL B 1 109 ? -11.828 39.188 -12.133 1 42.84 109 VAL B N 1
ATOM 4481 C CA . VAL B 1 109 ? -11.727 37.844 -12.664 1 42.84 109 VAL B CA 1
ATOM 4482 C C . VAL B 1 109 ? -12.727 36.938 -11.961 1 42.84 109 VAL B C 1
ATOM 4484 O O . VAL B 1 109 ? -12.828 36.938 -10.734 1 42.84 109 VAL B O 1
ATOM 4487 N N . ALA B 1 110 ? -13.711 36.438 -12.602 1 52.34 110 ALA B N 1
ATOM 4488 C CA . ALA B 1 110 ? -14.75 35.594 -12.055 1 52.34 110 ALA B CA 1
ATOM 4489 C C . ALA B 1 110 ? -14.148 34.438 -11.242 1 52.34 110 ALA B C 1
ATOM 4491 O O . ALA B 1 110 ? -13.055 33.969 -11.547 1 52.34 110 ALA B O 1
ATOM 4492 N N . PRO B 1 111 ? -14.617 34.156 -10.078 1 56.47 111 PRO B N 1
ATOM 4493 C CA . PRO B 1 111 ? -14.117 33.156 -9.125 1 56.47 111 PRO B CA 1
ATOM 4494 C C . PRO B 1 111 ? -13.828 31.797 -9.781 1 56.47 111 PRO B C 1
ATOM 4496 O O . PRO B 1 111 ? -12.859 31.125 -9.414 1 56.47 111 PRO B O 1
ATOM 4499 N N . HIS B 1 112 ? -14.539 31.391 -10.773 1 62.47 112 HIS B N 1
ATOM 4500 C CA . HIS B 1 112 ? -14.336 30.094 -11.43 1 62.47 112 HIS B CA 1
ATOM 4501 C C . HIS B 1 112 ? -13.047 30.094 -12.242 1 62.47 112 HIS B C 1
ATOM 4503 O O . HIS B 1 112 ? -12.344 29.078 -12.281 1 62.47 112 HIS B O 1
ATOM 4509 N N . ASP B 1 113 ? -12.766 31.234 -12.758 1 75.56 113 ASP B N 1
ATOM 4510 C CA . ASP B 1 113 ? -11.547 31.344 -13.555 1 75.56 113 ASP B CA 1
ATOM 4511 C C . ASP B 1 113 ? -10.305 31.25 -12.664 1 75.56 113 ASP B C 1
ATOM 4513 O O . ASP B 1 113 ? -9.312 30.609 -13.039 1 75.56 113 ASP B O 1
ATOM 4517 N N . THR B 1 114 ? -10.57 31.734 -11.539 1 88.56 114 THR B N 1
ATOM 4518 C CA . THR B 1 114 ? -9.461 31.734 -10.586 1 88.56 114 THR B CA 1
ATOM 4519 C C . THR B 1 114 ? -9.172 30.312 -10.109 1 88.56 114 THR B C 1
ATOM 4521 O O . THR B 1 114 ? -8.008 29.906 -10.016 1 88.56 114 THR B O 1
ATOM 4524 N N . LEU B 1 115 ? -10.203 29.562 -9.938 1 92.94 115 LEU B N 1
ATOM 4525 C CA . LEU B 1 115 ? -10.031 28.203 -9.461 1 92.94 115 LEU B CA 1
ATOM 4526 C C . LEU B 1 115 ? -9.398 27.328 -10.531 1 92.94 115 LEU B C 1
ATOM 4528 O O . LEU B 1 115 ? -8.57 26.453 -10.227 1 92.94 115 LEU B O 1
ATOM 4532 N N . HIS B 1 116 ? -9.805 27.562 -11.719 1 93.31 116 HIS B N 1
ATOM 4533 C CA . HIS B 1 116 ? -9.219 26.844 -12.836 1 93.31 116 HIS B CA 1
ATOM 4534 C C . HIS B 1 116 ? -7.727 27.141 -12.961 1 93.31 116 HIS B C 1
ATOM 4536 O O . HIS B 1 116 ? -6.926 26.234 -13.203 1 93.31 116 HIS B O 1
ATOM 4542 N N . GLU B 1 117 ? -7.438 28.328 -12.82 1 94.56 117 GLU B N 1
ATOM 4543 C CA . GLU B 1 117 ? -6.035 28.734 -12.883 1 94.56 117 GLU B CA 1
ATOM 4544 C C . GLU B 1 117 ? -5.227 28.094 -11.758 1 94.56 117 GLU B C 1
ATOM 4546 O O . GLU B 1 117 ? -4.102 27.625 -11.977 1 94.56 117 GLU B O 1
ATOM 4551 N N . LEU B 1 118 ? -5.781 28.109 -10.617 1 97.19 118 LEU B N 1
ATOM 4552 C CA . LEU B 1 118 ? -5.113 27.484 -9.484 1 97.19 118 LEU B CA 1
ATOM 4553 C C . LEU B 1 118 ? -4.918 26 -9.711 1 97.19 118 LEU B C 1
ATOM 4555 O O . LEU B 1 118 ? -3.877 25.438 -9.352 1 97.19 118 LEU B O 1
ATOM 4559 N N . ARG B 1 119 ? -5.859 25.375 -10.297 1 97.56 119 ARG B N 1
ATOM 4560 C CA . ARG B 1 119 ? -5.754 23.953 -10.617 1 97.56 119 ARG B CA 1
ATOM 4561 C C . ARG B 1 119 ? -4.598 23.688 -11.57 1 97.56 119 ARG B C 1
ATOM 4563 O O . ARG B 1 119 ? -3.809 22.766 -11.367 1 97.56 119 ARG B O 1
ATOM 4570 N N . GLU B 1 120 ? -4.484 24.516 -12.57 1 96.44 120 GLU B N 1
ATOM 4571 C CA . GLU B 1 120 ? -3.412 24.359 -13.547 1 96.44 120 GLU B CA 1
ATOM 4572 C C . GLU B 1 120 ? -2.045 24.594 -12.914 1 96.44 120 GLU B C 1
ATOM 4574 O O . GLU B 1 120 ? -1.08 23.891 -13.219 1 96.44 120 GLU B O 1
ATOM 4579 N N . ARG B 1 121 ? -2.045 25.547 -12.109 1 97.12 121 ARG B N 1
ATOM 4580 C CA . ARG B 1 121 ? -0.799 25.844 -11.406 1 97.12 121 ARG B CA 1
ATOM 4581 C C . ARG B 1 121 ? -0.411 24.688 -10.484 1 97.12 121 ARG B C 1
ATOM 4583 O O . ARG B 1 121 ? 0.765 24.344 -10.383 1 97.12 121 ARG B O 1
ATOM 4590 N N . TRP B 1 122 ? -1.344 24.141 -9.836 1 98 122 TRP B N 1
ATOM 4591 C CA . TRP B 1 122 ? -1.078 23.016 -8.945 1 98 122 TRP B CA 1
ATOM 4592 C C . TRP B 1 122 ? -0.593 21.797 -9.727 1 98 122 TRP B C 1
ATOM 4594 O O . TRP B 1 122 ? 0.361 21.125 -9.328 1 98 122 TRP B O 1
ATOM 4604 N N . LEU B 1 123 ? -1.225 21.547 -10.82 1 97.25 123 LEU B N 1
ATOM 4605 C CA . LEU B 1 123 ? -0.831 20.438 -11.695 1 97.25 123 LEU B CA 1
ATOM 4606 C C . LEU B 1 123 ? 0.614 20.594 -12.148 1 97.25 123 LEU B C 1
ATOM 4608 O O . LEU B 1 123 ? 1.4 19.656 -12.078 1 97.25 123 LEU B O 1
ATOM 4612 N N . ALA B 1 124 ? 0.908 21.781 -12.586 1 95.56 124 ALA B N 1
ATOM 4613 C CA . ALA B 1 124 ? 2.256 22.047 -13.07 1 95.56 124 ALA B CA 1
ATOM 4614 C C . ALA B 1 124 ? 3.291 21.859 -11.969 1 95.56 124 ALA B C 1
ATOM 4616 O O . ALA B 1 124 ? 4.363 21.297 -12.203 1 95.56 124 ALA B O 1
ATOM 4617 N N . ALA B 1 125 ? 2.943 22.312 -10.805 1 95.69 125 ALA B N 1
ATOM 4618 C CA . ALA B 1 125 ? 3.854 22.172 -9.672 1 95.69 125 ALA B CA 1
ATOM 4619 C C . ALA B 1 125 ? 4.062 20.703 -9.312 1 95.69 125 ALA B C 1
ATOM 4621 O O . ALA B 1 125 ? 5.184 20.266 -9.039 1 95.69 125 ALA B O 1
ATOM 4622 N N . CYS B 1 126 ? 3.018 19.891 -9.305 1 94.94 126 CYS B N 1
ATOM 4623 C CA . CYS B 1 126 ? 3.1 18.469 -8.984 1 94.94 126 CYS B CA 1
ATOM 4624 C C . CYS B 1 126 ? 3.949 17.734 -10.008 1 94.94 126 CYS B C 1
ATOM 4626 O O . CYS B 1 126 ? 4.785 16.906 -9.648 1 94.94 126 CYS B O 1
ATOM 4628 N N . LEU B 1 127 ? 3.744 18.078 -11.281 1 91.62 127 LEU B N 1
ATOM 4629 C CA . LEU B 1 127 ? 4.453 17.375 -12.352 1 91.62 127 LEU B CA 1
ATOM 4630 C C . LEU B 1 127 ? 5.938 17.734 -12.336 1 91.62 127 LEU B C 1
ATOM 4632 O O . LEU B 1 127 ? 6.766 16.984 -12.859 1 91.62 127 LEU B O 1
ATOM 4636 N N . ALA B 1 128 ? 6.242 18.875 -11.734 1 89.31 128 ALA B N 1
ATOM 4637 C CA . ALA B 1 128 ? 7.637 19.297 -11.609 1 89.31 128 ALA B CA 1
ATOM 4638 C C . ALA B 1 128 ? 8.227 18.859 -10.273 1 89.31 128 ALA B C 1
ATOM 4640 O O . ALA B 1 128 ? 9.344 19.234 -9.922 1 89.31 128 ALA B O 1
ATOM 4641 N N . PHE B 1 129 ? 7.484 18.141 -9.484 1 87.38 129 PHE B N 1
ATOM 4642 C CA . PHE B 1 129 ? 7.891 17.672 -8.156 1 87.38 129 PHE B CA 1
ATOM 4643 C C . PHE B 1 129 ? 8.234 18.859 -7.258 1 87.38 129 PHE B C 1
ATOM 4645 O O . PHE B 1 129 ? 9.156 18.766 -6.438 1 87.38 129 PHE B O 1
ATOM 4652 N N . ASP B 1 130 ? 7.57 19.969 -7.512 1 88.69 130 ASP B N 1
ATOM 4653 C CA . ASP B 1 130 ? 7.773 21.156 -6.691 1 88.69 130 ASP B CA 1
ATOM 4654 C C . ASP B 1 130 ? 6.793 21.203 -5.523 1 88.69 130 ASP B C 1
ATOM 4656 O O . ASP B 1 130 ? 5.715 21.781 -5.629 1 88.69 130 ASP B O 1
ATOM 4660 N N . GLU B 1 131 ? 7.18 20.594 -4.43 1 88.69 131 GLU B N 1
ATOM 4661 C CA . GLU B 1 131 ? 6.312 20.453 -3.266 1 88.69 131 GLU B CA 1
ATOM 4662 C C . GLU B 1 131 ? 5.949 21.828 -2.686 1 88.69 131 GLU B C 1
ATOM 4664 O O . GLU B 1 131 ? 4.797 22.062 -2.316 1 88.69 131 GLU B O 1
ATOM 4669 N N . GLN B 1 132 ? 6.914 22.688 -2.568 1 85.12 132 GLN B N 1
ATOM 4670 C CA . GLN B 1 132 ? 6.699 24 -1.976 1 85.12 132 GLN B CA 1
ATOM 4671 C C . GLN B 1 132 ? 5.652 24.797 -2.76 1 85.12 132 GLN B C 1
ATOM 4673 O O . GLN B 1 132 ? 4.719 25.344 -2.176 1 85.12 132 GLN B O 1
ATOM 4678 N N . ARG B 1 133 ? 5.863 24.828 -4.012 1 91.94 133 ARG B N 1
ATOM 4679 C CA . ARG B 1 133 ? 4.91 25.547 -4.852 1 91.94 133 ARG B CA 1
ATOM 4680 C C . ARG B 1 133 ? 3.529 24.906 -4.789 1 91.94 133 ARG B C 1
ATOM 4682 O O . ARG B 1 133 ? 2.514 25.609 -4.789 1 91.94 133 ARG B O 1
ATOM 4689 N N . SER B 1 134 ? 3.471 23.578 -4.809 1 95.12 134 SER B N 1
ATOM 4690 C CA . SER B 1 134 ? 2.199 22.875 -4.699 1 95.12 134 SER B CA 1
ATOM 4691 C C . SER B 1 134 ? 1.457 23.266 -3.426 1 95.12 134 SER B C 1
ATOM 4693 O O . SER B 1 134 ? 0.254 23.531 -3.459 1 95.12 134 SER B O 1
ATOM 4695 N N . GLU B 1 135 ? 2.184 23.312 -2.355 1 90.94 135 GLU B N 1
ATOM 4696 C CA . GLU B 1 135 ? 1.586 23.672 -1.07 1 90.94 135 GLU B CA 1
ATOM 4697 C C . GLU B 1 135 ? 1.115 25.109 -1.059 1 90.94 135 GLU B C 1
ATOM 4699 O O . GLU B 1 135 ? 0.078 25.438 -0.473 1 90.94 135 GLU B O 1
ATOM 4704 N N . GLN B 1 136 ? 1.897 25.953 -1.647 1 92.5 136 GLN B N 1
ATOM 4705 C CA . GLN B 1 136 ? 1.534 27.375 -1.724 1 92.5 136 GLN B CA 1
ATOM 4706 C C . GLN B 1 136 ? 0.232 27.562 -2.496 1 92.5 136 GLN B C 1
ATOM 4708 O O . GLN B 1 136 ? -0.632 28.328 -2.082 1 92.5 136 GLN B O 1
ATOM 4713 N N . VAL B 1 137 ? 0.137 26.844 -3.605 1 96.94 137 VAL B N 1
ATOM 4714 C CA . VAL B 1 137 ? -1.068 26.953 -4.422 1 96.94 137 VAL B CA 1
ATOM 4715 C C . VAL B 1 137 ? -2.275 26.453 -3.625 1 96.94 137 VAL B C 1
ATOM 4717 O O . VAL B 1 137 ? -3.336 27.078 -3.645 1 96.94 137 VAL B O 1
ATOM 4720 N N . LEU B 1 138 ? -2.139 25.391 -2.895 1 96.44 138 LEU B N 1
ATOM 4721 C CA . LEU B 1 138 ? -3.242 24.859 -2.1 1 96.44 138 LEU B CA 1
ATOM 4722 C C . LEU B 1 138 ? -3.6 25.812 -0.965 1 96.44 138 LEU B C 1
ATOM 4724 O O . LEU B 1 138 ? -4.781 26.031 -0.672 1 96.44 138 LEU B O 1
ATOM 4728 N N . THR B 1 139 ? -2.584 26.375 -0.343 1 93.94 139 THR B N 1
ATOM 4729 C CA . THR B 1 139 ? -2.832 27.344 0.712 1 93.94 139 THR B CA 1
ATOM 4730 C C . THR B 1 139 ? -3.646 28.531 0.18 1 93.94 139 THR B C 1
ATOM 4732 O O . THR B 1 139 ? -4.609 28.953 0.815 1 93.94 139 THR B O 1
ATOM 4735 N N . GLN B 1 140 ? -3.23 28.984 -0.95 1 95.19 140 GLN B N 1
ATOM 4736 C CA . GLN B 1 140 ? -3.959 30.078 -1.598 1 95.19 140 GLN B CA 1
ATOM 4737 C C . GLN B 1 140 ? -5.391 29.656 -1.924 1 95.19 140 GLN B C 1
ATOM 4739 O O . GLN B 1 140 ? -6.332 30.406 -1.661 1 95.19 140 GLN B O 1
ATOM 4744 N N . ALA B 1 141 ? -5.598 28.484 -2.477 1 96.81 141 ALA B N 1
ATOM 4745 C CA . ALA B 1 141 ? -6.914 27.984 -2.867 1 96.81 141 ALA B CA 1
ATOM 4746 C C . ALA B 1 141 ? -7.84 27.875 -1.659 1 96.81 141 ALA B C 1
ATOM 4748 O O . ALA B 1 141 ? -8.984 28.328 -1.697 1 96.81 141 ALA B O 1
ATOM 4749 N N . PHE B 1 142 ? -7.332 27.344 -0.603 1 95.12 142 PHE B N 1
ATOM 4750 C CA . PHE B 1 142 ? -8.148 27.109 0.582 1 95.12 142 PHE B CA 1
ATOM 4751 C C . PHE B 1 142 ? -8.43 28.422 1.312 1 95.12 142 PHE B C 1
ATOM 4753 O O . PHE B 1 142 ? -9.359 28.5 2.119 1 95.12 142 PHE B O 1
ATOM 4760 N N . ALA B 1 143 ? -7.602 29.406 1.12 1 93.44 143 ALA B N 1
ATOM 4761 C CA . ALA B 1 143 ? -7.859 30.734 1.676 1 93.44 143 ALA B CA 1
ATOM 4762 C C . ALA B 1 143 ? -8.961 31.453 0.897 1 93.44 143 ALA B C 1
ATOM 4764 O O . ALA B 1 143 ? -9.734 32.219 1.469 1 93.44 143 ALA B O 1
ATOM 4765 N N . LEU B 1 144 ? -9.094 31.188 -0.385 1 93.31 144 LEU B N 1
ATOM 4766 C CA . LEU B 1 144 ? -9.953 31.938 -1.284 1 93.31 144 LEU B CA 1
ATOM 4767 C C . LEU B 1 144 ? -11.305 31.25 -1.451 1 93.31 144 LEU B C 1
ATOM 4769 O O . LEU B 1 144 ? -12.312 31.906 -1.742 1 93.31 144 LEU B O 1
ATOM 4773 N N . PHE B 1 145 ? -11.32 29.922 -1.344 1 93.75 145 PHE B N 1
ATOM 4774 C CA . PHE B 1 145 ? -12.523 29.172 -1.646 1 93.75 145 PHE B CA 1
ATOM 4775 C C . PHE B 1 145 ? -12.883 28.234 -0.498 1 93.75 145 PHE B C 1
ATOM 4777 O O . PHE B 1 145 ? -12.008 27.844 0.288 1 93.75 145 PHE B O 1
ATOM 4784 N N . PRO B 1 146 ? -14.18 27.922 -0.44 1 93.88 146 PRO B N 1
ATOM 4785 C CA . PRO B 1 146 ? -14.57 26.906 0.552 1 93.88 146 PRO B CA 1
ATOM 4786 C C . PRO B 1 146 ? -13.875 25.578 0.338 1 93.88 146 PRO B C 1
ATOM 4788 O O . PRO B 1 146 ? -13.594 25.188 -0.802 1 93.88 146 PRO B O 1
ATOM 4791 N N . VAL B 1 147 ? -13.68 24.828 1.444 1 95.5 147 VAL B N 1
ATOM 4792 C CA . VAL B 1 147 ? -12.953 23.562 1.448 1 95.5 147 VAL B CA 1
ATOM 4793 C C . VAL B 1 147 ? -13.578 22.609 0.443 1 95.5 147 VAL B C 1
ATOM 4795 O O . VAL B 1 147 ? -12.875 21.969 -0.34 1 95.5 147 VAL B O 1
ATOM 4798 N N . GLU B 1 148 ? -14.867 22.484 0.401 1 93.44 148 GLU B N 1
ATOM 4799 C CA . GLU B 1 148 ? -15.57 21.562 -0.494 1 93.44 148 GLU B CA 1
ATOM 4800 C C . GLU B 1 148 ? -15.297 21.906 -1.956 1 93.44 148 GLU B C 1
ATOM 4802 O O . GLU B 1 148 ? -15.102 21.016 -2.783 1 93.44 148 GLU B O 1
ATOM 4807 N N . THR B 1 149 ? -15.289 23.188 -2.193 1 94.5 149 THR B N 1
ATOM 4808 C CA . THR B 1 149 ? -15.062 23.656 -3.557 1 94.5 149 THR B CA 1
ATOM 4809 C C . THR B 1 149 ? -13.664 23.281 -4.027 1 94.5 149 THR B C 1
ATOM 4811 O O . THR B 1 149 ? -13.484 22.781 -5.137 1 94.5 149 THR B O 1
ATOM 4814 N N . VAL B 1 150 ? -12.664 23.531 -3.219 1 97.38 150 VAL B N 1
ATOM 4815 C CA . VAL B 1 150 ? -11.281 23.234 -3.58 1 97.38 150 VAL B CA 1
ATOM 4816 C C . VAL B 1 150 ? -11.125 21.734 -3.791 1 97.38 150 VAL B C 1
ATOM 4818 O O . VAL B 1 150 ? -10.492 21.297 -4.754 1 97.38 150 VAL B O 1
ATOM 4821 N N . CYS B 1 151 ? -11.766 20.938 -2.916 1 96.75 151 CYS B N 1
ATOM 4822 C CA . CYS B 1 151 ? -11.641 19.484 -2.992 1 96.75 151 CYS B CA 1
ATOM 4823 C C . CYS B 1 151 ? -12.32 18.953 -4.246 1 96.75 151 CYS B C 1
ATOM 4825 O O . CYS B 1 151 ? -11.734 18.141 -4.973 1 96.75 151 CYS B O 1
ATOM 4827 N N . LEU B 1 152 ? -13.461 19.438 -4.578 1 94.25 152 LEU B N 1
ATOM 4828 C CA . LEU B 1 152 ? -14.289 18.859 -5.625 1 94.25 152 LEU B CA 1
ATOM 4829 C C . LEU B 1 152 ? -13.961 19.453 -6.984 1 94.25 152 LEU B C 1
ATOM 4831 O O . LEU B 1 152 ? -14.125 18.797 -8.016 1 94.25 152 LEU B O 1
ATOM 4835 N N . GLU B 1 153 ? -13.438 20.641 -6.953 1 94.81 153 GLU B N 1
ATOM 4836 C CA . GLU B 1 153 ? -13.297 21.328 -8.234 1 94.81 153 GLU B CA 1
ATOM 4837 C C . GLU B 1 153 ? -11.828 21.578 -8.57 1 94.81 153 GLU B C 1
ATOM 4839 O O . GLU B 1 153 ? -11.492 21.938 -9.703 1 94.81 153 GLU B O 1
ATOM 4844 N N . LEU B 1 154 ? -10.977 21.406 -7.695 1 97.44 154 LEU B N 1
ATOM 4845 C CA . LEU B 1 154 ? -9.555 21.562 -7.957 1 97.44 154 LEU B CA 1
ATOM 4846 C C . LEU B 1 154 ? -8.812 20.234 -7.793 1 97.44 154 LEU B C 1
ATOM 4848 O O . LEU B 1 154 ? -8.289 19.703 -8.766 1 97.44 154 LEU B O 1
ATOM 4852 N N . LEU B 1 155 ? -8.891 19.672 -6.574 1 97.56 155 LEU B N 1
ATOM 4853 C CA . LEU B 1 155 ? -8.086 18.484 -6.277 1 97.56 155 LEU B CA 1
ATOM 4854 C C . LEU B 1 155 ? -8.586 17.281 -7.051 1 97.56 155 LEU B C 1
ATOM 4856 O O . LEU B 1 155 ? -7.805 16.578 -7.703 1 97.56 155 LEU B O 1
ATOM 4860 N N . GLN B 1 156 ? -9.883 17.016 -6.977 1 95.44 156 GLN B N 1
ATOM 4861 C CA . GLN B 1 156 ? -10.438 15.828 -7.602 1 95.44 156 GLN B CA 1
ATOM 4862 C C . GLN B 1 156 ? -10.211 15.844 -9.109 1 95.44 156 GLN B C 1
ATOM 4864 O O . GLN B 1 156 ? -9.664 14.898 -9.68 1 95.44 156 GLN B O 1
ATOM 4869 N N . PRO B 1 157 ? -10.531 16.938 -9.789 1 95.5 157 PRO B N 1
ATOM 4870 C CA . PRO B 1 157 ? -10.289 16.953 -11.234 1 95.5 157 PRO B CA 1
ATOM 4871 C C . PRO B 1 157 ? -8.797 16.938 -11.578 1 95.5 157 PRO B C 1
ATOM 4873 O O . PRO B 1 157 ? -8.406 16.375 -12.602 1 95.5 157 PRO B O 1
ATOM 4876 N N . ALA B 1 158 ? -7.98 17.562 -10.797 1 97.56 158 ALA B N 1
ATOM 4877 C CA . ALA B 1 158 ? -6.543 17.562 -11.047 1 97.56 158 ALA B CA 1
ATOM 4878 C C . ALA B 1 158 ? -5.973 16.156 -10.953 1 97.56 158 ALA B C 1
ATOM 4880 O O . ALA B 1 158 ? -5.195 15.734 -11.82 1 97.56 158 ALA B O 1
ATOM 4881 N N . LEU B 1 159 ? -6.387 15.438 -9.953 1 96.75 159 LEU B N 1
ATOM 4882 C CA . LEU B 1 159 ? -5.906 14.07 -9.789 1 96.75 159 LEU B CA 1
ATOM 4883 C C . LEU B 1 159 ? -6.434 13.172 -10.898 1 96.75 159 LEU B C 1
ATOM 4885 O O . LEU B 1 159 ? -5.727 12.273 -11.359 1 96.75 159 LEU B O 1
ATOM 4889 N N . ALA B 1 160 ? -7.648 13.398 -11.289 1 94.44 160 ALA B N 1
ATOM 4890 C CA . ALA B 1 160 ? -8.195 12.664 -12.43 1 94.44 160 ALA B CA 1
ATOM 4891 C C . ALA B 1 160 ? -7.379 12.922 -13.695 1 94.44 160 ALA B C 1
ATOM 4893 O O . ALA B 1 160 ? -7.074 11.992 -14.445 1 94.44 160 ALA B O 1
ATOM 4894 N N . ALA B 1 161 ? -7.023 14.148 -13.859 1 95.75 161 ALA B N 1
ATOM 4895 C CA . ALA B 1 161 ? -6.23 14.523 -15.031 1 95.75 161 ALA B CA 1
ATOM 4896 C C . ALA B 1 161 ? -4.855 13.859 -14.992 1 95.75 161 ALA B C 1
ATOM 4898 O O . ALA B 1 161 ? -4.363 13.383 -16.016 1 95.75 161 ALA B O 1
ATOM 4899 N N . ILE B 1 162 ? -4.27 13.844 -13.883 1 95.69 162 ILE B N 1
ATOM 4900 C CA . ILE B 1 162 ? -2.967 13.211 -13.719 1 95.69 162 ILE B CA 1
ATOM 4901 C C . ILE B 1 162 ? -3.084 11.711 -13.984 1 95.69 162 ILE B C 1
ATOM 4903 O O . ILE B 1 162 ? -2.232 11.117 -14.656 1 95.69 162 ILE B O 1
ATOM 4907 N N . GLY B 1 163 ? -4.117 11.125 -13.477 1 93.69 163 GLY B N 1
ATOM 4908 C CA . GLY B 1 163 ? -4.367 9.719 -13.727 1 93.69 163 GLY B CA 1
ATOM 4909 C C 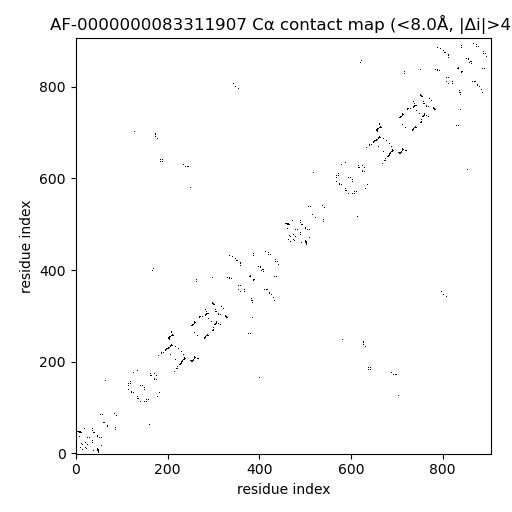. GLY B 1 163 ? -4.535 9.391 -15.195 1 93.69 163 GLY B C 1
ATOM 4910 O O . GLY B 1 163 ? -3.992 8.398 -15.688 1 93.69 163 GLY B O 1
ATOM 4911 N N . GLN B 1 164 ? -5.203 10.234 -15.867 1 91.62 164 GLN B N 1
ATOM 4912 C CA . GLN B 1 164 ? -5.387 10.055 -17.297 1 91.62 164 GLN B CA 1
ATOM 4913 C C . GLN B 1 164 ? -4.07 10.25 -18.047 1 91.62 164 GLN B C 1
ATOM 4915 O O . GLN B 1 164 ? -3.783 9.523 -19 1 91.62 164 GLN B O 1
ATOM 4920 N N . GLY B 1 165 ? -3.377 11.242 -17.641 1 91.75 165 GLY B N 1
ATOM 4921 C CA . GLY B 1 165 ? -2.061 11.445 -18.219 1 91.75 165 GLY B CA 1
ATOM 4922 C C . GLY B 1 165 ? -1.139 10.258 -18.031 1 91.75 165 GLY B C 1
ATOM 4923 O O . GLY B 1 165 ? -0.39 9.898 -18.953 1 91.75 165 GLY B O 1
ATOM 4924 N N . TRP B 1 166 ? -1.193 9.672 -16.859 1 89.88 166 TRP B N 1
ATOM 4925 C CA . TRP B 1 166 ? -0.414 8.461 -16.609 1 89.88 166 TRP B CA 1
ATOM 4926 C C . TRP B 1 166 ? -0.855 7.332 -17.531 1 89.88 166 TRP B C 1
ATOM 4928 O O . TRP B 1 166 ? -0.021 6.656 -18.125 1 89.88 166 TRP B O 1
ATOM 4938 N N . TYR B 1 167 ? -2.182 7.172 -17.656 1 88.06 167 TYR B N 1
ATOM 4939 C CA . TYR B 1 167 ? -2.742 6.121 -18.5 1 88.06 167 TYR B CA 1
ATOM 4940 C C . TYR B 1 167 ? -2.27 6.27 -19.938 1 88.06 167 TYR B C 1
ATOM 4942 O O . TYR B 1 167 ? -1.977 5.273 -20.609 1 88.06 167 TYR B O 1
ATOM 4950 N N . ARG B 1 168 ? -2.107 7.48 -20.359 1 88.25 168 ARG B N 1
ATOM 4951 C CA . ARG B 1 168 ? -1.712 7.762 -21.734 1 88.25 168 ARG B CA 1
ATOM 4952 C C . ARG B 1 168 ? -0.194 7.766 -21.875 1 88.25 168 ARG B C 1
ATOM 4954 O O . ARG B 1 168 ? 0.331 8 -22.969 1 88.25 168 ARG B O 1
ATOM 4961 N N . GLY B 1 169 ? 0.458 7.57 -20.844 1 85.69 169 GLY B N 1
ATOM 4962 C CA . GLY B 1 169 ? 1.911 7.512 -20.875 1 85.69 169 GLY B CA 1
ATOM 4963 C C . GLY B 1 169 ? 2.564 8.883 -20.828 1 85.69 169 GLY B C 1
ATOM 4964 O O . GLY B 1 169 ? 3.762 9.008 -21.094 1 85.69 169 GLY B O 1
ATOM 4965 N N . GLU B 1 170 ? 1.849 9.922 -20.531 1 88.31 170 GLU B N 1
ATOM 4966 C CA . GLU B 1 170 ? 2.336 11.297 -20.516 1 88.31 170 GLU B CA 1
ATOM 4967 C C . GLU B 1 170 ? 2.867 11.695 -19.141 1 88.31 170 GLU B C 1
ATOM 4969 O O . GLU B 1 170 ? 3.619 12.664 -19.016 1 88.31 170 GLU B O 1
ATOM 4974 N N . VAL B 1 171 ? 2.42 11.078 -18.141 1 88.75 171 VAL B N 1
ATOM 4975 C CA . VAL B 1 171 ? 2.795 11.312 -16.75 1 88.75 171 VAL B CA 1
ATOM 4976 C C . VAL B 1 171 ? 3.395 10.039 -16.156 1 88.75 171 VAL B C 1
ATOM 4978 O O . VAL B 1 171 ? 2.885 8.945 -16.375 1 88.75 171 VAL B O 1
ATOM 4981 N N . SER B 1 172 ? 4.504 10.211 -15.461 1 85.25 172 SER B N 1
ATOM 4982 C CA . SER B 1 172 ? 5.105 9.047 -14.828 1 85.25 172 SER B CA 1
ATOM 4983 C C . SER B 1 172 ? 4.324 8.633 -13.586 1 85.25 172 SER B C 1
ATOM 4985 O O . SER B 1 172 ? 3.549 9.414 -13.039 1 85.25 172 SER B O 1
ATOM 4987 N N . VAL B 1 173 ? 4.516 7.355 -13.203 1 87.5 173 VAL B N 1
ATOM 4988 C CA . VAL B 1 173 ? 3.844 6.852 -12.008 1 87.5 173 VAL B CA 1
ATOM 4989 C C . VAL B 1 173 ? 4.32 7.625 -10.781 1 87.5 173 VAL B C 1
ATOM 4991 O O . VAL B 1 173 ? 3.547 7.867 -9.852 1 87.5 173 VAL B O 1
ATOM 4994 N N . GLN B 1 174 ? 5.602 8.023 -10.719 1 86.31 174 GLN B N 1
ATOM 4995 C CA . GLN B 1 174 ? 6.145 8.797 -9.602 1 86.31 174 GLN B CA 1
ATOM 4996 C C . GLN B 1 174 ? 5.461 10.156 -9.484 1 86.31 174 GLN B C 1
ATOM 4998 O O . GLN B 1 174 ? 5.172 10.617 -8.383 1 86.31 174 GLN B O 1
ATOM 5003 N N . GLN B 1 175 ? 5.223 10.75 -10.656 1 88.25 175 GLN B N 1
ATOM 5004 C CA . GLN B 1 175 ? 4.504 12.023 -10.664 1 88.25 175 GLN B CA 1
ATOM 5005 C C . GLN B 1 175 ? 3.084 11.859 -10.133 1 88.25 175 GLN B C 1
ATOM 5007 O O . GLN B 1 175 ? 2.605 12.688 -9.359 1 88.25 175 GLN B O 1
ATOM 5012 N N . GLU B 1 176 ? 2.438 10.805 -10.578 1 92 176 GLU B N 1
ATOM 5013 C CA . GLU B 1 176 ? 1.097 10.492 -10.086 1 92 176 GLU B CA 1
ATOM 5014 C C . GLU B 1 176 ? 1.097 10.266 -8.578 1 92 176 GLU B C 1
ATOM 5016 O O . GLU B 1 176 ? 0.26 10.82 -7.863 1 92 176 GLU B O 1
ATOM 5021 N N . HIS B 1 177 ? 2.021 9.508 -8.086 1 89.12 177 HIS B N 1
ATOM 5022 C CA . HIS B 1 177 ? 2.141 9.242 -6.656 1 89.12 177 HIS B CA 1
ATOM 5023 C C . HIS B 1 177 ? 2.398 10.531 -5.879 1 89.12 177 HIS B C 1
ATOM 5025 O O . HIS B 1 177 ? 1.839 10.727 -4.797 1 89.12 177 HIS B O 1
ATOM 5031 N N . PHE B 1 178 ? 3.328 11.32 -6.398 1 89.25 178 PHE B N 1
ATOM 5032 C CA . PHE B 1 178 ? 3.693 12.578 -5.75 1 89.25 178 PHE B CA 1
ATOM 5033 C C . PHE B 1 178 ? 2.477 13.477 -5.59 1 89.25 178 PHE B C 1
ATOM 5035 O O . PHE B 1 178 ? 2.207 13.977 -4.496 1 89.25 178 PHE B O 1
ATOM 5042 N N . ALA B 1 179 ? 1.718 13.633 -6.668 1 95.06 179 ALA B N 1
ATOM 5043 C CA . ALA B 1 179 ? 0.522 14.477 -6.652 1 95.06 179 ALA B CA 1
ATOM 5044 C C . ALA B 1 179 ? -0.517 13.93 -5.676 1 95.06 179 ALA B C 1
ATOM 5046 O O . ALA B 1 179 ? -1.084 14.68 -4.879 1 95.06 179 ALA B O 1
ATOM 5047 N N . SER B 1 180 ? -0.763 12.656 -5.719 1 94.06 180 SER B N 1
ATOM 5048 C CA . SER B 1 180 ? -1.728 12.008 -4.836 1 94.06 180 SER B CA 1
ATOM 5049 C C . SER B 1 180 ? -1.332 12.172 -3.373 1 94.06 180 SER B C 1
ATOM 5051 O O . SER B 1 180 ? -2.176 12.469 -2.525 1 94.06 180 SER B O 1
ATOM 5053 N N . ALA B 1 181 ? -0.071 12.008 -3.135 1 90.25 181 ALA B N 1
ATOM 5054 C CA . ALA B 1 181 ? 0.432 12.125 -1.77 1 90.25 181 ALA B CA 1
ATOM 5055 C C . ALA B 1 181 ? 0.223 13.539 -1.23 1 90.25 181 ALA B C 1
ATOM 5057 O O . ALA B 1 181 ? -0.125 13.719 -0.061 1 90.25 181 ALA B O 1
ATOM 5058 N N . LEU B 1 182 ? 0.476 14.539 -2.02 1 93.25 182 LEU B N 1
ATOM 5059 C CA . LEU B 1 182 ? 0.313 15.93 -1.602 1 93.25 182 LEU B CA 1
ATOM 5060 C C . LEU B 1 182 ? -1.148 16.234 -1.297 1 93.25 182 LEU B C 1
ATOM 5062 O O . LEU B 1 182 ? -1.455 16.891 -0.295 1 93.25 182 LEU B O 1
ATOM 5066 N N . ALA B 1 183 ? -2.031 15.789 -2.184 1 95.94 183 ALA B N 1
ATOM 5067 C CA . ALA B 1 183 ? -3.461 15.992 -1.967 1 95.94 183 ALA B CA 1
ATOM 5068 C C . ALA B 1 183 ? -3.924 15.312 -0.683 1 95.94 183 ALA B C 1
ATOM 5070 O O . ALA B 1 183 ? -4.609 15.922 0.14 1 95.94 183 ALA B O 1
ATOM 5071 N N . ILE B 1 184 ? -3.512 14.117 -0.494 1 94.19 184 ILE B N 1
ATOM 5072 C CA . ILE B 1 184 ? -3.906 13.32 0.663 1 94.19 184 ILE B CA 1
ATOM 5073 C C . ILE B 1 184 ? -3.381 13.969 1.94 1 94.19 184 ILE B C 1
ATOM 5075 O O . ILE B 1 184 ? -4.109 14.086 2.93 1 94.19 184 ILE B O 1
ATOM 5079 N N . ARG B 1 185 ? -2.162 14.383 1.888 1 89.81 185 ARG B N 1
ATOM 5080 C CA . ARG B 1 185 ? -1.563 15.047 3.039 1 89.81 185 ARG B CA 1
ATOM 5081 C C . ARG B 1 185 ? -2.383 16.266 3.457 1 89.81 185 ARG B C 1
ATOM 5083 O O . ARG B 1 185 ? -2.621 16.484 4.648 1 89.81 185 ARG B O 1
ATOM 5090 N N . ARG B 1 186 ? -2.771 17.062 2.521 1 93.75 186 ARG B N 1
ATOM 5091 C CA . ARG B 1 186 ? -3.562 18.25 2.818 1 93.75 186 ARG B CA 1
ATOM 5092 C C . ARG B 1 186 ? -4.926 17.875 3.387 1 93.75 186 ARG B C 1
ATOM 5094 O O . ARG B 1 186 ? -5.395 18.484 4.348 1 93.75 186 ARG B O 1
ATOM 5101 N N . LEU B 1 187 ? -5.535 16.891 2.834 1 94.69 187 LEU B N 1
ATOM 5102 C CA . LEU B 1 187 ? -6.836 16.438 3.322 1 94.69 187 LEU B CA 1
ATOM 5103 C C . LEU B 1 187 ? -6.723 15.891 4.742 1 94.69 187 LEU B C 1
ATOM 5105 O O . LEU B 1 187 ? -7.605 16.125 5.574 1 94.69 187 LEU B O 1
ATOM 5109 N N . GLU B 1 188 ? -5.703 15.195 4.953 1 90.12 188 GLU B N 1
ATOM 5110 C CA . GLU B 1 188 ? -5.488 14.664 6.297 1 90.12 188 GLU B CA 1
ATOM 5111 C C . GLU B 1 188 ? -5.301 15.789 7.312 1 90.12 188 GLU B C 1
ATOM 5113 O O . GLU B 1 188 ? -5.797 15.703 8.438 1 90.12 188 GLU B O 1
ATOM 5118 N N . ALA B 1 189 ? -4.562 16.797 6.934 1 88.06 189 ALA B N 1
ATOM 5119 C CA . ALA B 1 189 ? -4.387 17.953 7.809 1 88.06 189 ALA B CA 1
ATOM 5120 C C . ALA B 1 189 ? -5.727 18.609 8.117 1 88.06 189 ALA B C 1
ATOM 5122 O O . ALA B 1 189 ? -5.992 18.984 9.258 1 88.06 189 ALA B O 1
ATOM 5123 N N . LEU B 1 190 ? -6.535 18.734 7.102 1 92 190 LEU B N 1
ATOM 5124 C CA . LEU B 1 190 ? -7.859 19.312 7.277 1 92 190 LEU B CA 1
ATOM 5125 C C . LEU B 1 190 ? -8.727 18.438 8.172 1 92 190 LEU B C 1
ATOM 5127 O O . LEU B 1 190 ? -9.469 18.953 9.016 1 92 190 LEU B O 1
ATOM 5131 N N . LEU B 1 191 ? -8.594 17.172 7.98 1 91.56 191 LEU B N 1
ATOM 5132 C CA . LEU B 1 191 ? -9.352 16.219 8.789 1 91.56 191 LEU B CA 1
ATOM 5133 C C . LEU B 1 191 ? -8.969 16.328 10.258 1 91.56 191 LEU B C 1
ATOM 5135 O O . LEU B 1 191 ? -9.844 16.344 11.133 1 91.56 191 LEU B O 1
ATOM 5139 N N . ALA B 1 192 ? -7.703 16.469 10.539 1 83.25 192 ALA B N 1
ATOM 5140 C CA . ALA B 1 192 ? -7.191 16.562 11.906 1 83.25 192 ALA B CA 1
ATOM 5141 C C . ALA B 1 192 ? -7.672 17.844 12.586 1 83.25 192 ALA B C 1
ATOM 5143 O O . ALA B 1 192 ? -7.789 17.891 13.812 1 83.25 192 ALA B O 1
ATOM 5144 N N . ALA B 1 193 ? -7.996 18.844 11.797 1 84.88 193 ALA B N 1
ATOM 5145 C CA . ALA B 1 193 ? -8.352 20.156 12.328 1 84.88 193 ALA B CA 1
ATOM 5146 C C . ALA B 1 193 ? -9.859 20.297 12.477 1 84.88 193 ALA B C 1
ATOM 5148 O O . ALA B 1 193 ? -10.352 21.344 12.914 1 84.88 193 ALA B O 1
ATOM 5149 N N . THR B 1 194 ? -10.578 19.25 12.133 1 90.31 194 THR B N 1
ATOM 5150 C CA . THR B 1 194 ? -12.031 19.328 12.25 1 90.31 194 THR B CA 1
ATOM 5151 C C . THR B 1 194 ? -12.453 19.375 13.719 1 90.31 194 THR B C 1
ATOM 5153 O O . THR B 1 194 ? -11.797 18.797 14.586 1 90.31 194 THR B O 1
ATOM 5156 N N . PRO B 1 195 ? -13.523 20.094 14.008 1 86.81 195 PRO B N 1
ATOM 5157 C CA . PRO B 1 195 ? -14.023 20.188 15.383 1 86.81 195 PRO B CA 1
ATOM 5158 C C . PRO B 1 195 ? -14.586 18.859 15.891 1 86.81 195 PRO B C 1
ATOM 5160 O O . PRO B 1 195 ? -14.836 17.938 15.094 1 86.81 195 PRO B O 1
ATOM 5163 N N . PRO B 1 196 ? -14.688 18.703 17.234 1 88.56 196 PRO B N 1
ATOM 5164 C CA . PRO B 1 196 ? -15.312 17.484 17.781 1 88.56 196 PRO B CA 1
ATOM 5165 C C . PRO B 1 196 ? -16.734 17.266 17.25 1 88.56 196 PRO B C 1
ATOM 5167 O O . PRO B 1 196 ? -17.422 18.234 16.922 1 88.56 196 PRO B O 1
ATOM 5170 N N . PRO B 1 197 ? -17.078 16.047 17.234 1 92.75 197 PRO B N 1
ATOM 5171 C CA . PRO B 1 197 ? -18.422 15.734 16.719 1 92.75 197 PRO B CA 1
ATOM 5172 C C . PRO B 1 197 ? -19.531 16.266 17.609 1 92.75 197 PRO B C 1
ATOM 5174 O O . PRO B 1 197 ? -19.391 16.281 18.844 1 92.75 197 PRO B O 1
ATOM 5177 N N . VAL B 1 198 ? -20.625 16.656 16.984 1 93.5 198 VAL B N 1
ATOM 5178 C CA . VAL B 1 198 ? -21.781 17.172 17.719 1 93.5 198 VAL B CA 1
ATOM 5179 C C . VAL B 1 198 ? -22.984 16.281 17.469 1 93.5 198 VAL B C 1
ATOM 5181 O O . VAL B 1 198 ? -24.016 16.406 18.141 1 93.5 198 VAL B O 1
ATOM 5184 N N . ARG B 1 199 ? -22.875 15.422 16.516 1 92.56 199 ARG B N 1
ATOM 5185 C CA . ARG B 1 199 ? -23.969 14.492 16.203 1 92.56 199 ARG B CA 1
ATOM 5186 C C . ARG B 1 199 ? -23.672 13.094 16.734 1 92.56 199 ARG B C 1
ATOM 5188 O O . ARG B 1 199 ? -22.5 12.727 16.906 1 92.56 199 ARG B O 1
ATOM 5195 N N . SER B 1 200 ? -24.75 12.398 17 1 90.81 200 SER B N 1
ATOM 5196 C CA . SER B 1 200 ? -24.594 11.055 17.562 1 90.81 200 SER B CA 1
ATOM 5197 C C . SER B 1 200 ? -24.453 10.016 16.453 1 90.81 200 SER B C 1
ATOM 5199 O O . SER B 1 200 ? -24.984 10.188 15.359 1 90.81 200 SER B O 1
ATOM 5201 N N . GLY B 1 201 ? -23.766 9.023 16.828 1 92.06 201 GLY B N 1
ATOM 5202 C CA . GLY B 1 201 ? -23.516 7.938 15.891 1 92.06 201 GLY B CA 1
ATOM 5203 C C . GLY B 1 201 ? -22.109 7.961 15.305 1 92.06 201 GLY B C 1
ATOM 5204 O O . GLY B 1 201 ? -21.594 9.031 14.969 1 92.06 201 GLY B O 1
ATOM 5205 N N . ARG B 1 202 ? -21.531 6.801 15.234 1 94.5 202 ARG B N 1
ATOM 5206 C CA . ARG B 1 202 ? -20.156 6.684 14.766 1 94.5 202 ARG B CA 1
ATOM 5207 C C . ARG B 1 202 ? -20.094 6.035 13.383 1 94.5 202 ARG B C 1
ATOM 5209 O O . ARG B 1 202 ? -20.766 5.027 13.141 1 94.5 202 ARG B O 1
ATOM 5216 N N . ILE B 1 203 ? -19.359 6.68 12.523 1 96.5 203 ILE B N 1
ATOM 5217 C CA . ILE B 1 203 ? -19.188 6.176 11.172 1 96.5 203 ILE B CA 1
ATOM 5218 C C . ILE B 1 203 ? -17.75 5.691 10.969 1 96.5 203 ILE B C 1
ATOM 5220 O O . ILE B 1 203 ? -16.797 6.43 11.234 1 96.5 203 ILE B O 1
ATOM 5224 N N . LEU B 1 204 ? -17.594 4.473 10.586 1 95.06 204 LEU B N 1
ATOM 5225 C CA . LEU B 1 204 ? -16.281 3.926 10.234 1 95.06 204 LEU B CA 1
ATOM 5226 C C . LEU B 1 204 ? -16.062 3.967 8.727 1 95.06 204 LEU B C 1
ATOM 5228 O O . LEU B 1 204 ? -16.891 3.477 7.961 1 95.06 204 LEU B O 1
ATOM 5232 N N . VAL B 1 205 ? -14.984 4.594 8.289 1 96.38 205 VAL B N 1
ATOM 5233 C CA . VAL B 1 205 ? -14.711 4.738 6.859 1 96.38 205 VAL B CA 1
ATOM 5234 C C . VAL B 1 205 ? -13.352 4.129 6.527 1 96.38 205 VAL B C 1
ATOM 5236 O O . VAL B 1 205 ? -12.383 4.316 7.266 1 96.38 205 VAL B O 1
ATOM 5239 N N . 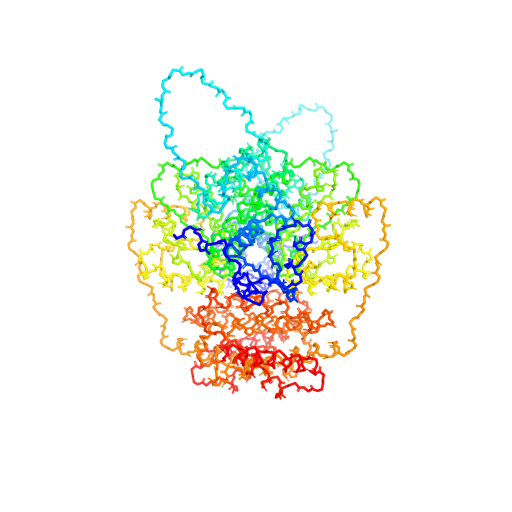GLY B 1 206 ? -13.25 3.365 5.445 1 94.56 206 GLY B N 1
ATOM 5240 C CA . GLY B 1 206 ? -11.969 2.83 5.012 1 94.56 206 GLY B CA 1
ATOM 5241 C C . GLY B 1 206 ? -12.047 2.08 3.697 1 94.56 206 GLY B C 1
ATOM 5242 O O . GLY B 1 206 ? -13.047 2.168 2.986 1 94.56 206 GLY B O 1
ATOM 5243 N N . CYS B 1 207 ? -10.906 1.464 3.35 1 96.44 207 CYS B N 1
ATOM 5244 C CA . CYS B 1 207 ? -10.789 0.697 2.115 1 96.44 207 CYS B CA 1
ATOM 5245 C C . CYS B 1 207 ? -10.664 -0.794 2.408 1 96.44 207 CYS B C 1
ATOM 5247 O O . CYS B 1 207 ? -10 -1.189 3.367 1 96.44 207 CYS B O 1
ATOM 5249 N N . PRO B 1 208 ? -11.352 -1.634 1.582 1 96.31 208 PRO B N 1
ATOM 5250 C CA . PRO B 1 208 ? -11.188 -3.078 1.765 1 96.31 208 PRO B CA 1
ATOM 5251 C C . PRO B 1 208 ? -9.758 -3.551 1.509 1 96.31 208 PRO B C 1
ATOM 5253 O O . PRO B 1 208 ? -8.898 -2.752 1.134 1 96.31 208 PRO B O 1
ATOM 5256 N N . PRO B 1 209 ? -9.516 -4.875 1.709 1 92.38 209 PRO B N 1
ATOM 5257 C CA . PRO B 1 209 ? -8.172 -5.41 1.522 1 92.38 209 PRO B CA 1
ATOM 5258 C C . PRO B 1 209 ? -7.605 -5.113 0.134 1 92.38 209 PRO B C 1
ATOM 5260 O O . PRO B 1 209 ? -8.328 -5.211 -0.863 1 92.38 209 PRO B O 1
ATOM 5263 N N . ASP B 1 210 ? -6.332 -4.633 0.071 1 90.31 210 ASP B N 1
ATOM 5264 C CA . ASP B 1 210 ? -5.52 -4.434 -1.127 1 90.31 210 ASP B CA 1
ATOM 5265 C C . ASP B 1 210 ? -5.914 -3.143 -1.846 1 90.31 210 ASP B C 1
ATOM 5267 O O . ASP B 1 210 ? -5.414 -2.857 -2.936 1 90.31 210 ASP B O 1
ATOM 5271 N N . GLU B 1 211 ? -6.871 -2.381 -1.231 1 94.75 211 GLU B N 1
ATOM 5272 C CA . GLU B 1 211 ? -7.219 -1.085 -1.808 1 94.75 211 GLU B CA 1
ATOM 5273 C C . GLU B 1 211 ? -6.359 0.029 -1.217 1 94.75 211 GLU B C 1
ATOM 5275 O O . GLU B 1 211 ? -6.43 0.307 -0.018 1 94.75 211 GLU B O 1
ATOM 5280 N N . ALA B 1 212 ? -5.609 0.693 -2.059 1 90.88 212 ALA B N 1
ATOM 5281 C CA . ALA B 1 212 ? -4.672 1.717 -1.597 1 90.88 212 ALA B CA 1
ATOM 5282 C C . ALA B 1 212 ? -5.172 3.115 -1.951 1 90.88 212 ALA B C 1
ATOM 5284 O O . ALA B 1 212 ? -4.613 4.113 -1.492 1 90.88 212 ALA B O 1
ATOM 5285 N N . HIS B 1 213 ? -6.195 3.195 -2.748 1 92.75 213 HIS B N 1
ATOM 5286 C CA . HIS B 1 213 ? -6.727 4.488 -3.164 1 92.75 213 HIS B CA 1
ATOM 5287 C C . HIS B 1 213 ? -7.566 5.117 -2.061 1 92.75 213 HIS B C 1
ATOM 5289 O O . HIS B 1 213 ? -8.773 4.879 -1.982 1 92.75 213 HIS B O 1
ATOM 5295 N N . THR B 1 214 ? -7.016 6.055 -1.342 1 94.19 214 THR B N 1
ATOM 5296 C CA . THR B 1 214 ? -7.664 6.539 -0.127 1 94.19 214 THR B CA 1
ATOM 5297 C C . THR B 1 214 ? -8.25 7.93 -0.344 1 94.19 214 THR B C 1
ATOM 5299 O O . THR B 1 214 ? -8.914 8.477 0.539 1 94.19 214 THR B O 1
ATOM 5302 N N . PHE B 1 215 ? -8.078 8.562 -1.476 1 94.56 215 PHE B N 1
ATOM 5303 C CA . PHE B 1 215 ? -8.5 9.938 -1.698 1 94.56 215 PHE B CA 1
ATOM 5304 C C . PHE B 1 215 ? -9.992 10.102 -1.425 1 94.56 215 PHE B C 1
ATOM 5306 O O . PHE B 1 215 ? -10.398 11 -0.682 1 94.56 215 PHE B O 1
ATOM 5313 N N . ILE B 1 216 ? -10.844 9.219 -1.955 1 94.5 216 ILE B N 1
ATOM 5314 C CA . ILE B 1 216 ? -12.297 9.344 -1.88 1 94.5 216 ILE B CA 1
ATOM 5315 C C . ILE B 1 216 ? -12.766 9.086 -0.45 1 94.5 216 ILE B C 1
ATOM 5317 O O . ILE B 1 216 ? -13.508 9.883 0.125 1 94.5 216 ILE B O 1
ATOM 5321 N N . PRO B 1 217 ? -12.383 7.996 0.172 1 96.12 217 PRO B N 1
ATOM 5322 C CA . PRO B 1 217 ? -12.836 7.812 1.554 1 96.12 217 PRO B CA 1
ATOM 5323 C C . PRO B 1 217 ? -12.336 8.914 2.486 1 96.12 217 PRO B C 1
ATOM 5325 O O . PRO B 1 217 ? -13.016 9.266 3.451 1 96.12 217 PRO B O 1
ATOM 5328 N N . LEU B 1 218 ? -11.203 9.43 2.217 1 95.75 218 LEU B N 1
ATOM 5329 C CA . LEU B 1 218 ? -10.695 10.539 3.014 1 95.75 218 LEU B CA 1
ATOM 5330 C C . LEU B 1 218 ? -11.562 11.781 2.828 1 95.75 218 LEU B C 1
ATOM 5332 O O . LEU B 1 218 ? -11.883 12.477 3.797 1 95.75 218 LEU B O 1
ATOM 5336 N N . LEU B 1 219 ? -11.953 12.078 1.575 1 96.5 219 LEU B N 1
ATOM 5337 C CA . LEU B 1 219 ? -12.875 13.172 1.301 1 96.5 219 LEU B CA 1
ATOM 5338 C C . LEU B 1 219 ? -14.203 12.969 2.023 1 96.5 219 LEU B C 1
ATOM 5340 O O . LEU B 1 219 ? -14.734 13.906 2.623 1 96.5 219 LEU B O 1
ATOM 5344 N N . LEU B 1 220 ? -14.688 11.797 1.952 1 96.38 220 LEU B N 1
ATOM 5345 C CA . LEU B 1 220 ? -15.93 11.461 2.627 1 96.38 220 LEU B CA 1
ATOM 5346 C C . LEU B 1 220 ? -15.82 11.703 4.129 1 96.38 220 LEU B C 1
ATOM 5348 O O . LEU B 1 220 ? -16.703 12.305 4.734 1 96.38 220 LEU B O 1
ATOM 5352 N N . SER B 1 221 ? -14.742 11.227 4.699 1 96.38 221 SER B N 1
ATOM 5353 C CA . SER B 1 221 ? -14.508 11.391 6.129 1 96.38 221 SER B CA 1
ATOM 5354 C C . SER B 1 221 ? -14.438 12.867 6.512 1 96.38 221 SER B C 1
ATOM 5356 O O . SER B 1 221 ? -15.047 13.289 7.496 1 96.38 221 SER B O 1
ATOM 5358 N N . LEU B 1 222 ? -13.695 13.617 5.691 1 96.25 222 LEU B N 1
ATOM 5359 C CA . LEU B 1 222 ?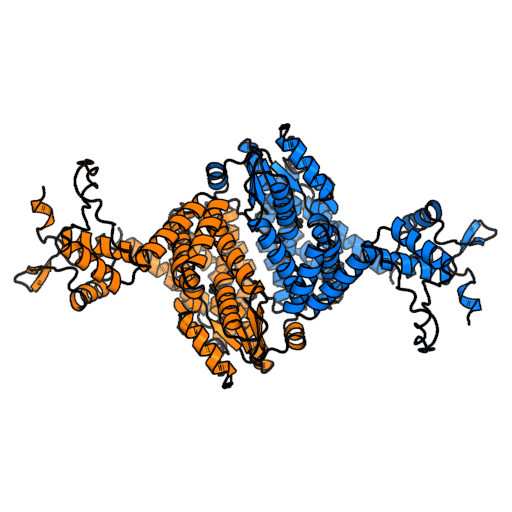 -13.531 15.039 5.953 1 96.25 222 LEU B CA 1
ATOM 5360 C C . LEU B 1 222 ? -14.875 15.766 5.926 1 96.25 222 LEU B C 1
ATOM 5362 O O . LEU B 1 222 ? -15.203 16.5 6.855 1 96.25 222 LEU B O 1
ATOM 5366 N N . PHE B 1 223 ? -15.664 15.508 4.898 1 97 223 PHE B N 1
ATOM 5367 C CA . PHE B 1 223 ? -16.922 16.219 4.727 1 97 223 PHE B CA 1
ATOM 5368 C C . PHE B 1 223 ? -17.922 15.797 5.793 1 97 223 PHE B C 1
ATOM 5370 O O . PHE B 1 223 ? -18.688 16.625 6.297 1 97 223 PHE B O 1
ATOM 5377 N N . LEU B 1 224 ? -17.938 14.594 6.18 1 97.06 224 LEU B N 1
ATOM 5378 C CA . LEU B 1 224 ? -18.844 14.125 7.223 1 97.06 224 LEU B CA 1
ATOM 5379 C C . LEU B 1 224 ? -18.469 14.703 8.578 1 97.06 224 LEU B C 1
ATOM 5381 O O . LEU B 1 224 ? -19.344 15.094 9.359 1 97.06 224 LEU B O 1
ATOM 5385 N N . ARG B 1 225 ? -17.156 14.758 8.844 1 96.12 225 ARG B N 1
ATOM 5386 C CA . ARG B 1 225 ? -16.719 15.367 10.094 1 96.12 225 ARG B CA 1
ATOM 5387 C C . ARG B 1 225 ? -17.078 16.844 10.133 1 96.12 225 ARG B C 1
ATOM 5389 O O . ARG B 1 225 ? -17.5 17.359 11.172 1 96.12 225 ARG B O 1
ATOM 5396 N N . ARG B 1 226 ? -16.891 17.531 9.039 1 94.38 226 ARG B N 1
ATOM 5397 C CA . ARG B 1 226 ? -17.234 18.953 8.961 1 94.38 226 ARG B CA 1
ATOM 5398 C C . ARG B 1 226 ? -18.719 19.172 9.172 1 94.38 226 ARG B C 1
ATOM 5400 O O . ARG B 1 226 ? -19.141 20.25 9.586 1 94.38 226 ARG B O 1
ATOM 5407 N N . ARG B 1 227 ? -19.469 18.156 8.922 1 94.44 227 ARG B N 1
ATOM 5408 C CA . ARG B 1 227 ? -20.906 18.234 9.125 1 94.44 227 ARG B CA 1
ATOM 5409 C C . ARG B 1 227 ? -21.281 17.797 10.539 1 94.44 227 ARG B C 1
ATOM 5411 O O . ARG B 1 227 ? -22.469 17.672 10.867 1 94.44 227 ARG B O 1
ATOM 5418 N N . GLY B 1 228 ? -20.281 17.438 11.328 1 94.94 228 GLY B N 1
ATOM 5419 C CA . GLY B 1 228 ? -20.5 17.219 12.75 1 94.94 228 GLY B CA 1
ATOM 5420 C C . GLY B 1 228 ? -20.594 15.742 13.117 1 94.94 228 GLY B C 1
ATOM 5421 O O . GLY B 1 228 ? -20.859 15.406 14.273 1 94.94 228 GLY B O 1
ATOM 5422 N N . TRP B 1 229 ? -20.328 14.836 12.18 1 95.88 229 TRP B N 1
ATOM 5423 C CA . TRP B 1 229 ? -20.438 13.406 12.461 1 95.88 229 TRP B CA 1
ATOM 5424 C C . TRP B 1 229 ? -19.172 12.883 13.109 1 95.88 229 TRP B C 1
ATOM 5426 O O . TRP B 1 229 ? -18.078 13.422 12.883 1 95.88 229 TRP B O 1
ATOM 5436 N N . ASP B 1 230 ? -19.344 11.906 13.938 1 94.88 230 ASP B N 1
ATOM 5437 C CA . ASP B 1 230 ? -18.219 11.172 14.492 1 94.88 230 ASP B CA 1
ATOM 5438 C C . ASP B 1 230 ? -17.703 10.125 13.508 1 94.88 230 ASP B C 1
ATOM 5440 O O . ASP B 1 230 ? -18.312 9.07 13.336 1 94.88 230 ASP B O 1
ATOM 5444 N N . VAL B 1 231 ? -16.562 10.438 12.906 1 95.88 231 VAL B N 1
ATOM 5445 C CA . VAL B 1 231 ? -16.031 9.57 11.867 1 95.88 231 VAL B CA 1
ATOM 5446 C C . VAL B 1 231 ? -14.672 9.016 12.297 1 95.88 231 VAL B C 1
ATOM 5448 O O . VAL B 1 231 ? -13.781 9.773 12.68 1 95.88 231 VAL B O 1
ATOM 5451 N N . ILE B 1 232 ? -14.547 7.723 12.297 1 92.19 232 ILE B N 1
ATOM 5452 C CA . ILE B 1 232 ? -13.25 7.059 12.43 1 92.19 232 ILE B CA 1
ATOM 5453 C C . ILE B 1 232 ? -12.742 6.641 11.055 1 92.19 232 ILE B C 1
ATOM 5455 O O . ILE B 1 232 ? -13.359 5.797 10.391 1 92.19 232 ILE B O 1
ATOM 5459 N N . TYR B 1 233 ? -11.711 7.246 10.641 1 92.88 233 TYR B N 1
ATOM 5460 C CA . TYR B 1 233 ? -11.094 6.922 9.359 1 92.88 233 TYR B CA 1
ATOM 5461 C C . TYR B 1 233 ? -9.992 5.879 9.539 1 92.88 233 TYR B C 1
ATOM 5463 O O . TYR B 1 233 ? -8.977 6.141 10.18 1 92.88 233 TYR B O 1
ATOM 5471 N N . LEU B 1 234 ? -10.125 4.691 8.93 1 90 234 LEU B N 1
ATOM 5472 C CA . LEU B 1 234 ? -9.195 3.584 9.125 1 90 234 LEU B CA 1
ATOM 5473 C C . LEU B 1 234 ? -8.18 3.521 7.984 1 90 234 LEU B C 1
ATOM 5475 O O . LEU B 1 234 ? -7.16 2.84 8.094 1 90 234 LEU B O 1
ATOM 5479 N N . GLY B 1 235 ? -8.422 4.211 6.863 1 90.12 235 GLY B N 1
ATOM 5480 C CA . GLY B 1 235 ? -7.426 4.312 5.809 1 90.12 235 GLY B CA 1
ATOM 5481 C C . GLY B 1 235 ? -7.48 3.156 4.828 1 90.12 235 GLY B C 1
ATOM 5482 O O . GLY B 1 235 ? -8.555 2.637 4.527 1 90.12 235 GLY B O 1
ATOM 5483 N N . ALA B 1 236 ? -6.328 2.854 4.277 1 91 236 ALA B N 1
ATOM 5484 C CA . ALA B 1 236 ? -6.191 1.886 3.191 1 91 236 ALA B CA 1
ATOM 5485 C C . ALA B 1 236 ? -6.086 0.464 3.736 1 91 236 ALA B C 1
ATOM 5487 O O . ALA B 1 236 ? -5.762 0.264 4.91 1 91 236 ALA B O 1
ATOM 5488 N N . ASP B 1 237 ? -6.477 -0.499 2.926 1 90.75 237 ASP B N 1
ATOM 5489 C CA . ASP B 1 237 ? -6.105 -1.904 3.064 1 90.75 237 ASP B CA 1
ATOM 5490 C C . ASP B 1 237 ? -6.48 -2.436 4.445 1 90.75 237 ASP B C 1
ATOM 5492 O O . ASP B 1 237 ? -5.633 -2.973 5.16 1 90.75 237 ASP B O 1
ATOM 5496 N N . ILE B 1 238 ? -7.73 -2.332 4.801 1 89.62 238 ILE B N 1
ATOM 5497 C CA . ILE B 1 238 ? -8.227 -2.906 6.043 1 89.62 238 ILE B CA 1
ATOM 5498 C C . ILE B 1 238 ? -8.352 -4.422 5.898 1 89.62 238 ILE B C 1
ATOM 5500 O O . ILE B 1 238 ? -9.172 -4.91 5.117 1 89.62 238 ILE B O 1
ATOM 5504 N N . PRO B 1 239 ? -7.609 -5.117 6.633 1 86.06 239 PRO B N 1
ATOM 5505 C CA . PRO B 1 239 ? -7.695 -6.574 6.523 1 86.06 239 PRO B CA 1
ATOM 5506 C C . PRO B 1 239 ? -9.023 -7.129 7.043 1 86.06 239 PRO B C 1
ATOM 5508 O O . PRO B 1 239 ? -9.633 -6.535 7.934 1 86.06 239 PRO B O 1
ATOM 5511 N N . GLU B 1 240 ? -9.398 -8.281 6.461 1 84.31 240 GLU B N 1
ATOM 5512 C CA . GLU B 1 240 ? -10.586 -8.984 6.938 1 84.31 240 GLU B CA 1
ATOM 5513 C C . GLU B 1 240 ? -10.344 -9.617 8.305 1 84.31 240 GLU B C 1
ATOM 5515 O O . GLU B 1 240 ? -11.25 -9.664 9.141 1 84.31 240 GLU B O 1
ATOM 5520 N N . ALA B 1 241 ? -9.117 -10.016 8.383 1 75.31 241 ALA B N 1
ATOM 5521 C CA . ALA B 1 241 ? -8.758 -10.703 9.617 1 75.31 241 ALA B CA 1
ATOM 5522 C C . ALA B 1 241 ? -8.945 -9.797 10.828 1 75.31 241 ALA B C 1
ATOM 5524 O O . ALA B 1 241 ? -8.523 -8.641 10.82 1 75.31 241 ALA B O 1
ATOM 5525 N N . ARG B 1 242 ? -9.648 -10.18 11.82 1 74.75 242 ARG B N 1
ATOM 5526 C CA . ARG B 1 242 ? -9.852 -9.539 13.117 1 74.75 242 ARG B CA 1
ATOM 5527 C C . ARG B 1 242 ? -10.695 -8.281 12.977 1 74.75 242 ARG B C 1
ATOM 5529 O O . ARG B 1 242 ? -10.664 -7.406 13.852 1 74.75 242 ARG B O 1
ATOM 5536 N N . LEU B 1 243 ? -11.328 -8.141 11.812 1 81.56 243 LEU B N 1
ATOM 5537 C CA . LEU B 1 243 ? -12.227 -7.008 11.641 1 81.56 243 LEU B CA 1
ATOM 5538 C C . LEU B 1 243 ? -13.281 -6.969 12.742 1 81.56 243 LEU B C 1
ATOM 5540 O O . LEU B 1 243 ? -13.688 -5.891 13.18 1 81.56 243 LEU B O 1
ATOM 5544 N N . GLU B 1 244 ? -13.648 -8.156 13.18 1 82 244 GLU B N 1
ATOM 5545 C CA . GLU B 1 244 ? -14.656 -8.273 14.234 1 82 244 GLU B CA 1
ATOM 5546 C C . GLU B 1 244 ? -14.195 -7.566 15.508 1 82 244 GLU B C 1
ATOM 5548 O O . GLU B 1 244 ? -14.992 -6.895 16.172 1 82 244 GLU B O 1
ATOM 5553 N N . GLU B 1 245 ? -12.953 -7.711 15.797 1 80.5 245 GLU B N 1
ATOM 5554 C CA . GLU B 1 245 ? -12.414 -7.066 17 1 80.5 245 GLU B CA 1
ATOM 5555 C C . GLU B 1 245 ? -12.445 -5.547 16.859 1 80.5 245 GLU B C 1
ATOM 5557 O O . GLU B 1 245 ? -12.75 -4.844 17.828 1 80.5 245 GLU B O 1
ATOM 5562 N N . THR B 1 246 ? -12.164 -5.133 15.688 1 82.25 246 THR B N 1
ATOM 5563 C CA . THR B 1 246 ? -12.211 -3.701 15.414 1 82.25 246 THR B CA 1
ATOM 5564 C C . THR B 1 246 ? -13.633 -3.168 15.562 1 82.25 246 THR B C 1
ATOM 5566 O O . THR B 1 246 ? -13.852 -2.102 16.141 1 82.25 246 THR B O 1
ATOM 5569 N N . LEU B 1 247 ? -14.562 -3.924 15.094 1 86.81 247 LEU B N 1
ATOM 5570 C CA . LEU B 1 247 ? -15.961 -3.52 15.148 1 86.81 247 LEU B CA 1
ATOM 5571 C C . LEU B 1 247 ? -16.469 -3.498 16.594 1 86.81 247 LEU B C 1
ATOM 5573 O O . LEU B 1 247 ? -17.25 -2.621 16.969 1 86.81 247 LEU B O 1
ATOM 5577 N N . LYS B 1 248 ? -15.953 -4.387 17.375 1 84.31 248 LYS B N 1
ATOM 5578 C CA . LYS B 1 248 ? -16.328 -4.434 18.781 1 84.31 248 LYS B CA 1
ATOM 5579 C C . LYS B 1 248 ? -15.766 -3.238 19.547 1 84.31 248 LYS B C 1
ATOM 5581 O O . LYS B 1 248 ? -16.406 -2.711 20.453 1 84.31 248 LYS B O 1
ATOM 5586 N N . SER B 1 249 ? -14.594 -2.895 19.141 1 81.56 249 SER B N 1
ATOM 5587 C CA . SER B 1 249 ? -13.922 -1.791 19.812 1 81.56 249 SER B CA 1
ATOM 5588 C C . SER B 1 249 ? -14.477 -0.443 19.359 1 81.56 249 SER B C 1
ATOM 5590 O O . SER B 1 249 ? -14.703 0.448 20.172 1 81.56 249 SER B O 1
ATOM 5592 N N . ALA B 1 250 ? -14.758 -0.293 18.094 1 85.44 250 ALA B N 1
ATOM 5593 C CA . ALA B 1 250 ? -15.172 0.987 17.531 1 85.44 250 ALA B CA 1
ATOM 5594 C C . ALA B 1 250 ? -16.672 1.184 17.641 1 85.44 250 ALA B C 1
ATOM 5596 O O . ALA B 1 250 ? -17.156 2.316 17.703 1 85.44 250 ALA B O 1
ATOM 5597 N N . ARG B 1 251 ? -17.453 0.12 17.609 1 88.25 251 ARG B N 1
ATOM 5598 C CA . ARG B 1 251 ? -18.906 0.1 17.703 1 88.25 251 ARG B CA 1
ATOM 5599 C C . ARG B 1 251 ? -19.531 1.11 16.75 1 88.25 251 ARG B C 1
ATOM 5601 O O . ARG B 1 251 ? -20.281 1.991 17.188 1 88.25 251 ARG B O 1
ATOM 5608 N N . PRO B 1 252 ? -19.297 0.915 15.508 1 92.5 252 PRO B N 1
ATOM 5609 C CA . PRO B 1 252 ? -19.844 1.87 14.539 1 92.5 252 PRO B CA 1
ATOM 5610 C C . PRO B 1 252 ? -21.344 1.683 14.312 1 92.5 252 PRO B C 1
ATOM 5612 O O . PRO B 1 252 ? -21.844 0.555 14.359 1 92.5 252 PRO B O 1
ATOM 5615 N N . THR B 1 253 ? -22.031 2.832 14.07 1 93.75 253 THR B N 1
ATOM 5616 C CA . THR B 1 253 ? -23.406 2.818 13.625 1 93.75 253 THR B CA 1
ATOM 5617 C C . THR B 1 253 ? -23.484 2.492 12.133 1 93.75 253 THR B C 1
ATOM 5619 O O . THR B 1 253 ? -24.469 1.894 11.672 1 93.75 253 THR B O 1
ATOM 5622 N N . LEU B 1 254 ? -22.484 2.871 11.414 1 95.44 254 LEU B N 1
ATOM 5623 C CA . LEU B 1 254 ? -22.391 2.658 9.977 1 95.44 254 LEU B CA 1
ATOM 5624 C C . LEU B 1 254 ? -20.938 2.461 9.562 1 95.44 254 LEU B C 1
ATOM 5626 O O . LEU B 1 254 ? -20.031 3.154 10.055 1 95.44 254 LEU B O 1
ATOM 5630 N N . THR B 1 255 ? -20.703 1.468 8.703 1 95.56 255 THR B N 1
ATOM 5631 C CA . THR B 1 255 ? -19.391 1.27 8.102 1 95.56 255 THR B CA 1
ATOM 5632 C C . THR B 1 255 ? -19.422 1.588 6.605 1 95.56 255 THR B C 1
ATOM 5634 O O . THR B 1 255 ? -20.328 1.146 5.898 1 95.56 255 THR B O 1
ATOM 5637 N N . ILE B 1 256 ? -18.5 2.41 6.152 1 97.5 256 ILE B N 1
ATOM 5638 C CA . ILE B 1 256 ? -18.422 2.779 4.746 1 97.5 256 ILE B CA 1
ATOM 5639 C C . ILE B 1 256 ? -17.125 2.256 4.145 1 97.5 256 ILE B C 1
ATOM 5641 O O . ILE B 1 256 ? -16.031 2.549 4.648 1 97.5 256 ILE B O 1
ATOM 5645 N N . LEU B 1 257 ? -17.203 1.487 3.109 1 97.31 257 LEU B N 1
ATOM 5646 C CA . LEU B 1 257 ? -16.047 0.986 2.377 1 97.31 257 LEU B CA 1
ATOM 5647 C C . LEU B 1 257 ? -16.078 1.462 0.928 1 97.31 257 LEU B C 1
ATOM 5649 O O . LEU B 1 257 ? -17.141 1.524 0.31 1 97.31 257 LEU B O 1
ATOM 5653 N N . THR B 1 258 ? -14.938 1.823 0.391 1 97.69 258 THR B N 1
ATOM 5654 C CA . THR B 1 258 ? -14.844 2.27 -0.995 1 97.69 258 THR B CA 1
ATOM 5655 C C . THR B 1 258 ? -13.891 1.379 -1.785 1 97.69 258 THR B C 1
ATOM 5657 O O . THR B 1 258 ? -12.852 0.959 -1.27 1 97.69 258 THR B O 1
ATOM 5660 N N . ALA B 1 259 ? -14.234 1.025 -3.018 1 97.44 259 ALA B N 1
ATOM 5661 C CA . ALA B 1 259 ? -13.414 0.202 -3.908 1 97.44 259 ALA B CA 1
ATOM 5662 C C . ALA B 1 259 ? -13.25 0.867 -5.27 1 97.44 259 ALA B C 1
ATOM 5664 O O . ALA B 1 259 ? -14.195 1.438 -5.812 1 97.44 259 ALA B O 1
ATOM 5665 N N . GLN B 1 260 ? -12.023 0.8 -5.793 1 95.19 260 GLN B N 1
ATOM 5666 C CA . GLN B 1 260 ? -11.734 1.441 -7.07 1 95.19 260 GLN B CA 1
ATOM 5667 C C . GLN B 1 260 ? -11.508 0.405 -8.164 1 95.19 260 GLN B C 1
ATOM 5669 O O . GLN B 1 260 ? -11.57 0.726 -9.359 1 95.19 260 GLN B O 1
ATOM 5674 N N . GLN B 1 261 ? -11.227 -0.801 -7.789 1 95.69 261 GLN B N 1
ATOM 5675 C CA . GLN B 1 261 ? -10.867 -1.837 -8.75 1 95.69 261 GLN B CA 1
ATOM 5676 C C . GLN B 1 261 ? -11.742 -3.072 -8.586 1 95.69 261 GLN B C 1
ATOM 5678 O O . GLN B 1 261 ? -12.422 -3.229 -7.562 1 95.69 261 GLN B O 1
ATOM 5683 N N . LEU B 1 262 ? -11.688 -3.934 -9.625 1 96.56 262 LEU B N 1
ATOM 5684 C CA . LEU B 1 262 ? -12.508 -5.141 -9.609 1 96.56 262 LEU B CA 1
ATOM 5685 C C . LEU B 1 262 ? -12.102 -6.055 -8.453 1 96.56 262 LEU B C 1
ATOM 5687 O O . LEU B 1 262 ? -12.953 -6.578 -7.738 1 96.56 262 LEU B O 1
ATOM 5691 N N . CYS B 1 263 ? -10.805 -6.23 -8.297 1 96.19 263 CYS B N 1
ATOM 5692 C CA . CYS B 1 263 ? -10.32 -7.113 -7.246 1 96.19 263 CYS B CA 1
ATOM 5693 C C . CYS B 1 263 ? -10.711 -6.586 -5.867 1 96.19 263 CYS B C 1
ATOM 5695 O O . CYS B 1 263 ? -11.07 -7.363 -4.98 1 96.19 263 CYS B O 1
ATOM 5697 N N . THR B 1 264 ? -10.711 -5.305 -5.684 1 97.12 264 THR B N 1
ATOM 5698 C CA . THR B 1 264 ? -11.031 -4.746 -4.375 1 97.12 264 THR B CA 1
ATOM 5699 C C . THR B 1 264 ? -12.539 -4.688 -4.172 1 97.12 264 THR B C 1
ATOM 5701 O O . THR B 1 264 ? -13.023 -4.723 -3.037 1 97.12 264 THR B O 1
ATOM 5704 N N . ALA B 1 265 ? -13.297 -4.645 -5.273 1 97.56 265 ALA B N 1
ATOM 5705 C CA . ALA B 1 265 ? -14.742 -4.816 -5.156 1 97.56 265 ALA B CA 1
ATOM 5706 C C . ALA B 1 265 ? -15.086 -6.207 -4.625 1 97.56 265 ALA B C 1
ATOM 5708 O O . ALA B 1 265 ? -16.031 -6.363 -3.854 1 97.56 265 ALA B O 1
ATOM 5709 N N . ALA B 1 266 ? -14.344 -7.184 -5.082 1 96.75 266 ALA B N 1
ATOM 5710 C CA . ALA B 1 266 ? -14.547 -8.547 -4.594 1 96.75 266 ALA B CA 1
ATOM 5711 C C . ALA B 1 266 ? -14.258 -8.641 -3.1 1 96.75 266 ALA B C 1
ATOM 5713 O O . ALA B 1 266 ? -15.016 -9.266 -2.352 1 96.75 266 ALA B O 1
ATOM 5714 N N . SER B 1 267 ? -13.156 -8.008 -2.682 1 95.75 267 SER B N 1
ATOM 5715 C CA . SER B 1 267 ? -12.82 -7.98 -1.26 1 95.75 267 SER B CA 1
ATOM 5716 C C . SER B 1 267 ? -13.875 -7.227 -0.458 1 95.75 267 SER B C 1
ATOM 5718 O O . SER B 1 267 ? -14.211 -7.613 0.665 1 95.75 267 SER B O 1
ATOM 5720 N N . LEU B 1 268 ? -14.352 -6.18 -1.012 1 96.88 268 LEU B N 1
ATOM 5721 C CA . LEU B 1 268 ? -15.422 -5.41 -0.388 1 96.88 268 LEU B CA 1
ATOM 5722 C C . LEU B 1 268 ? -16.672 -6.258 -0.215 1 96.88 268 LEU B C 1
ATOM 5724 O O . LEU B 1 268 ? -17.312 -6.223 0.839 1 96.88 268 LEU B O 1
ATOM 5728 N N . ALA B 1 269 ? -17.016 -7.043 -1.231 1 95.62 269 ALA B N 1
ATOM 5729 C CA . ALA B 1 269 ? -18.188 -7.914 -1.169 1 95.62 269 ALA B CA 1
ATOM 5730 C C . ALA B 1 269 ? -18.047 -8.93 -0.039 1 95.62 269 ALA B C 1
ATOM 5732 O O . ALA B 1 269 ? -19.016 -9.195 0.681 1 95.62 269 ALA B O 1
ATOM 5733 N N . THR B 1 270 ? -16.891 -9.445 0.093 1 92.5 270 THR B N 1
ATOM 5734 C CA . THR B 1 270 ? -16.641 -10.414 1.155 1 92.5 270 THR B CA 1
ATOM 5735 C C . THR B 1 270 ? -16.781 -9.766 2.527 1 92.5 270 THR B C 1
ATOM 5737 O O . THR B 1 270 ? -17.406 -10.328 3.424 1 92.5 270 THR B O 1
ATOM 5740 N N . MET B 1 271 ? -16.266 -8.609 2.693 1 93.88 271 MET B N 1
ATOM 5741 C CA . MET B 1 271 ? -16.391 -7.871 3.947 1 93.88 271 MET B CA 1
ATOM 5742 C C . MET B 1 271 ? -17.844 -7.496 4.223 1 93.88 271 MET B C 1
ATOM 5744 O O . MET B 1 271 ? -18.297 -7.531 5.371 1 93.88 271 MET B O 1
ATOM 5748 N N . ALA B 1 272 ? -18.5 -7.145 3.162 1 94.31 272 ALA B N 1
ATOM 5749 C CA . ALA B 1 272 ? -19.906 -6.789 3.293 1 94.31 272 ALA B CA 1
ATOM 5750 C C . ALA B 1 272 ? -20.719 -7.953 3.867 1 94.31 272 ALA B C 1
ATOM 5752 O O . ALA B 1 272 ? -21.594 -7.75 4.699 1 94.31 272 ALA B O 1
ATOM 5753 N N . GLN B 1 273 ? -20.406 -9.102 3.436 1 90.94 273 GLN B N 1
ATOM 5754 C CA . GLN B 1 273 ? -21.094 -10.289 3.941 1 90.94 273 GLN B CA 1
ATOM 5755 C C . GLN B 1 273 ? -20.812 -10.5 5.426 1 90.94 273 GLN B C 1
ATOM 5757 O O . GLN B 1 273 ? -21.703 -10.844 6.195 1 90.94 273 GLN B O 1
ATOM 5762 N N . LEU B 1 274 ? -19.594 -10.289 5.766 1 88.75 274 LEU B N 1
ATOM 5763 C CA . LEU B 1 274 ? -19.203 -10.414 7.164 1 88.75 274 LEU B CA 1
ATOM 5764 C C . LEU B 1 274 ? -19.953 -9.398 8.023 1 88.75 274 LEU B C 1
ATOM 5766 O O . LEU B 1 274 ? -20.484 -9.75 9.086 1 88.75 274 LEU B O 1
ATOM 5770 N N . LEU B 1 275 ? -20.016 -8.203 7.59 1 91.31 275 LEU B N 1
ATOM 5771 C CA . LEU B 1 275 ? -20.703 -7.145 8.32 1 91.31 275 LEU B CA 1
ATOM 5772 C C . LEU B 1 275 ? -22.203 -7.426 8.398 1 91.31 275 LEU B C 1
ATOM 5774 O O . LEU B 1 275 ? -22.828 -7.184 9.43 1 91.31 275 LEU B O 1
ATOM 5778 N N . TYR B 1 276 ? -22.719 -7.957 7.316 1 90.62 276 TYR B N 1
ATOM 5779 C CA . TYR B 1 276 ? -24.141 -8.32 7.281 1 90.62 276 TYR B CA 1
ATOM 5780 C C . TYR B 1 276 ? -24.469 -9.352 8.352 1 90.62 276 TYR B C 1
ATOM 5782 O O . TYR B 1 276 ? -25.469 -9.211 9.07 1 90.62 276 TYR B O 1
ATOM 5790 N N . HIS B 1 277 ? -23.672 -10.305 8.469 1 86.88 277 HIS B N 1
ATOM 5791 C CA . HIS B 1 277 ? -23.891 -11.359 9.453 1 86.88 277 HIS B CA 1
ATOM 5792 C C . HIS B 1 277 ? -23.766 -10.82 10.875 1 86.88 277 HIS B C 1
ATOM 5794 O O . HIS B 1 277 ? -24.406 -11.344 11.797 1 86.88 277 HIS B O 1
ATOM 5800 N N . GLN B 1 278 ? -23.016 -9.812 11.039 1 85.81 278 GLN B N 1
ATOM 5801 C CA . GLN B 1 278 ? -22.844 -9.195 12.352 1 85.81 278 GLN B CA 1
ATOM 5802 C C . GLN B 1 278 ? -23.875 -8.109 12.594 1 85.81 278 GLN B C 1
ATOM 5804 O O . GLN B 1 278 ? -23.859 -7.441 13.633 1 85.81 278 GLN B O 1
ATOM 5809 N N . ARG B 1 279 ? -24.703 -7.848 11.641 1 87.94 279 ARG B N 1
ATOM 5810 C CA . ARG B 1 279 ? -25.797 -6.887 11.711 1 87.94 279 ARG B CA 1
ATOM 5811 C C . ARG B 1 279 ? -25.266 -5.465 11.859 1 87.94 279 ARG B C 1
ATOM 5813 O O . ARG B 1 279 ? -25.812 -4.676 12.641 1 87.94 279 ARG B O 1
ATOM 5820 N N . ILE B 1 280 ? -24.188 -5.238 11.297 1 88.38 280 ILE B N 1
ATOM 5821 C CA . ILE B 1 280 ? -23.656 -3.885 11.227 1 88.38 280 ILE B CA 1
ATOM 5822 C C . ILE B 1 280 ? -23.938 -3.279 9.859 1 88.38 280 ILE B C 1
ATOM 5824 O O . ILE B 1 280 ? -23.484 -3.805 8.836 1 88.38 280 ILE B O 1
ATOM 5828 N N . PRO B 1 281 ? -24.688 -2.197 9.844 1 92.19 281 PRO B N 1
ATOM 5829 C CA . PRO B 1 281 ? -25 -1.582 8.555 1 92.19 281 PRO B CA 1
ATOM 5830 C C . PRO B 1 281 ? -23.75 -1.125 7.797 1 92.19 281 PRO B C 1
ATOM 5832 O O . PRO B 1 281 ? -22.812 -0.611 8.406 1 92.19 281 PRO B O 1
ATOM 5835 N N . MET B 1 282 ? -23.828 -1.358 6.504 1 94.31 282 MET B N 1
ATOM 5836 C CA . MET B 1 282 ? -22.688 -0.978 5.672 1 94.31 282 MET B CA 1
ATOM 5837 C C . MET B 1 282 ? -23.156 -0.189 4.449 1 94.31 282 MET B C 1
ATOM 5839 O O . MET B 1 282 ? -24.219 -0.458 3.898 1 94.31 282 MET B O 1
ATOM 5843 N N . ALA B 1 283 ? -22.422 0.796 4.062 1 96.69 283 ALA B N 1
ATOM 5844 C CA . ALA B 1 283 ? -22.562 1.52 2.803 1 96.69 283 ALA B CA 1
ATOM 5845 C C . ALA B 1 283 ? -21.281 1.445 1.982 1 96.69 283 ALA B C 1
ATOM 5847 O O . ALA B 1 283 ? -20.219 1.14 2.518 1 96.69 283 ALA B O 1
ATOM 5848 N N . PHE B 1 284 ? -21.453 1.592 0.69 1 97.12 284 PHE B N 1
ATOM 5849 C CA . PHE B 1 284 ? -20.266 1.426 -0.141 1 97.12 284 PHE B CA 1
ATOM 5850 C C . PHE B 1 284 ? -20.344 2.311 -1.38 1 97.12 284 PHE B C 1
ATOM 5852 O O . PHE B 1 284 ? -21.406 2.832 -1.709 1 97.12 284 PHE B O 1
ATOM 5859 N N . GLY B 1 285 ? -19.234 2.523 -2.008 1 96.62 285 GLY B N 1
ATOM 5860 C CA . GLY B 1 285 ? -19.078 3.24 -3.262 1 96.62 285 GLY B CA 1
ATOM 5861 C C . GLY B 1 285 ? -17.672 3.129 -3.83 1 96.62 285 GLY B C 1
ATOM 5862 O O . GLY B 1 285 ? -16.891 2.27 -3.412 1 96.62 285 GLY B O 1
ATOM 5863 N N . GLY B 1 286 ? -17.406 3.904 -4.848 1 95 286 GLY B N 1
ATOM 5864 C CA . GLY B 1 286 ? -16.109 3.912 -5.508 1 95 286 GLY B CA 1
ATOM 5865 C C . GLY B 1 286 ? -16.219 3.832 -7.02 1 95 286 GLY B C 1
ATOM 5866 O O . GLY B 1 286 ? -17.281 3.557 -7.562 1 95 286 GLY B O 1
ATOM 5867 N N . LEU B 1 287 ? -15.117 4.035 -7.676 1 92.88 287 LEU B N 1
ATOM 5868 C CA . LEU B 1 287 ? -15.062 4.188 -9.125 1 92.88 287 LEU B CA 1
ATOM 5869 C C . LEU B 1 287 ? -15.5 2.906 -9.828 1 92.88 287 LEU B C 1
ATOM 5871 O O . LEU B 1 287 ? -16.109 2.957 -10.898 1 92.88 287 LEU B O 1
ATOM 5875 N N . ILE B 1 288 ? -15.188 1.769 -9.25 1 96.19 288 ILE B N 1
ATOM 5876 C CA . ILE B 1 288 ? -15.469 0.489 -9.891 1 96.19 288 ILE B CA 1
ATOM 5877 C C . ILE B 1 288 ? -16.969 0.344 -10.102 1 96.19 288 ILE B C 1
ATOM 5879 O O . ILE B 1 288 ? -17.422 -0.268 -11.078 1 96.19 288 ILE B O 1
ATOM 5883 N N . PHE B 1 289 ? -17.766 0.93 -9.227 1 95.62 289 PHE B N 1
ATOM 5884 C CA . PHE B 1 289 ? -19.219 0.812 -9.32 1 95.62 289 PHE B CA 1
ATOM 5885 C C . PHE B 1 289 ? -19.766 1.767 -10.375 1 95.62 289 PHE B C 1
ATOM 5887 O O . PHE B 1 289 ? -20.906 1.609 -10.82 1 95.62 289 PHE B O 1
ATOM 5894 N N . ASN B 1 290 ? -18.984 2.795 -10.703 1 92.69 290 ASN B N 1
ATOM 5895 C CA . ASN B 1 290 ? -19.328 3.641 -11.844 1 92.69 290 ASN B CA 1
ATOM 5896 C C . ASN B 1 290 ? -19.016 2.943 -13.164 1 92.69 290 ASN B C 1
ATOM 5898 O O . ASN B 1 290 ? -19.781 3.08 -14.133 1 92.69 290 ASN B O 1
ATOM 5902 N N . ARG B 1 291 ? -17.969 2.219 -13.203 1 92.5 291 ARG B N 1
ATOM 5903 C CA . ARG B 1 291 ? -17.547 1.508 -14.398 1 92.5 291 ARG B CA 1
ATOM 5904 C C . ARG B 1 291 ? -18.422 0.275 -14.641 1 92.5 291 ARG B C 1
ATOM 5906 O O . ARG B 1 291 ? -18.672 -0.099 -15.789 1 92.5 291 ARG B O 1
ATOM 5913 N N . LEU B 1 292 ? -18.766 -0.353 -13.531 1 95.69 292 LEU B N 1
ATOM 5914 C CA . LEU B 1 292 ? -19.609 -1.538 -13.555 1 95.69 292 LEU B CA 1
ATOM 5915 C C . LEU B 1 292 ? -20.797 -1.373 -12.617 1 95.69 292 LEU B C 1
ATOM 5917 O O . LEU B 1 292 ? -20.828 -1.952 -11.523 1 95.69 292 LEU B O 1
ATOM 5921 N N . PRO B 1 293 ? -21.828 -0.733 -13.07 1 93.81 293 PRO B N 1
ATOM 5922 C CA . PRO B 1 293 ? -22.969 -0.427 -12.195 1 93.81 293 PRO B CA 1
ATOM 5923 C C . PRO B 1 293 ? -23.656 -1.682 -11.672 1 93.81 293 PRO B C 1
ATOM 5925 O O . PRO B 1 293 ? -24.219 -1.672 -10.57 1 93.81 293 PRO B O 1
ATOM 5928 N N . ALA B 1 294 ? -23.609 -2.74 -12.398 1 92.88 294 ALA B N 1
ATOM 5929 C CA . ALA B 1 294 ? -24.281 -3.986 -12.031 1 92.88 294 ALA B CA 1
ATOM 5930 C C . ALA B 1 294 ? -23.672 -4.57 -10.75 1 92.88 294 ALA B C 1
ATOM 5932 O O . ALA B 1 294 ? -24.312 -5.379 -10.078 1 92.88 294 ALA B O 1
ATOM 5933 N N . LEU B 1 295 ? -22.484 -4.164 -10.375 1 94.38 295 LEU B N 1
ATOM 5934 C CA . LEU B 1 295 ? -21.797 -4.684 -9.203 1 94.38 295 LEU B CA 1
ATOM 5935 C C . LEU B 1 295 ? -22.547 -4.312 -7.926 1 94.38 295 LEU B C 1
ATOM 5937 O O . LEU B 1 295 ? -22.469 -5.027 -6.926 1 94.38 295 LEU B O 1
ATOM 5941 N N . ALA B 1 296 ? -23.25 -3.238 -7.957 1 93.31 296 ALA B N 1
ATOM 5942 C CA . ALA B 1 296 ? -23.891 -2.723 -6.75 1 93.31 296 ALA B CA 1
ATOM 5943 C C . ALA B 1 296 ? -24.875 -3.736 -6.18 1 93.31 296 ALA B C 1
ATOM 5945 O O . ALA B 1 296 ? -25 -3.869 -4.957 1 93.31 296 ALA B O 1
ATOM 5946 N N . SER B 1 297 ? -25.516 -4.461 -7.031 1 91.69 297 SER B N 1
ATOM 5947 C CA . SER B 1 297 ? -26.531 -5.418 -6.594 1 91.69 297 SER B CA 1
ATOM 5948 C C . SER B 1 297 ? -25.891 -6.648 -5.965 1 91.69 297 SER B C 1
ATOM 5950 O O . SER B 1 297 ? -26.562 -7.43 -5.285 1 91.69 297 SER B O 1
ATOM 5952 N N . ARG B 1 298 ? -24.547 -6.77 -6.168 1 92.75 298 ARG B N 1
ATOM 5953 C CA . ARG B 1 298 ? -23.844 -7.941 -5.676 1 92.75 298 ARG B CA 1
ATOM 5954 C C . ARG B 1 298 ? -23.281 -7.699 -4.273 1 92.75 298 ARG B C 1
ATOM 5956 O O . ARG B 1 298 ? -22.75 -8.617 -3.645 1 92.75 298 ARG B O 1
ATOM 5963 N N . ILE B 1 299 ? -23.469 -6.5 -3.766 1 94.88 299 ILE B N 1
ATOM 5964 C CA . ILE B 1 299 ? -22.891 -6.121 -2.488 1 94.88 299 ILE B CA 1
ATOM 5965 C C . ILE B 1 299 ? -23.984 -5.992 -1.433 1 94.88 299 ILE B C 1
ATOM 5967 O O . ILE B 1 299 ? -25 -5.332 -1.663 1 94.88 299 ILE B O 1
ATOM 5971 N N . ALA B 1 300 ? -23.844 -6.648 -0.302 1 93.44 300 ALA B N 1
ATOM 5972 C CA . ALA B 1 300 ? -24.766 -6.512 0.825 1 93.44 300 ALA B CA 1
ATOM 5973 C C . ALA B 1 300 ? -24.547 -5.191 1.557 1 93.44 300 ALA B C 1
ATOM 5975 O O . ALA B 1 300 ? -23.844 -5.148 2.572 1 93.44 300 ALA B O 1
ATOM 5976 N N . GLY B 1 301 ? -25.156 -4.172 1.119 1 94.69 301 GLY B N 1
ATOM 5977 C CA . GLY B 1 301 ? -25 -2.852 1.706 1 94.69 301 GLY B CA 1
ATOM 5978 C C . GLY B 1 301 ? -25.688 -1.76 0.918 1 94.69 301 GLY B C 1
ATOM 5979 O O . GLY B 1 301 ? -26.375 -2.039 -0.069 1 94.69 301 GLY B O 1
ATOM 5980 N N . HIS B 1 302 ? -25.594 -0.564 1.375 1 95.12 302 HIS B N 1
ATOM 5981 C CA . HIS B 1 302 ? -26.219 0.588 0.73 1 95.12 302 HIS B CA 1
ATOM 5982 C C . HIS B 1 302 ? -25.25 1.259 -0.243 1 95.12 302 HIS B C 1
ATOM 5984 O O . HIS B 1 302 ? -24.203 1.765 0.165 1 95.12 302 HIS B O 1
ATOM 5990 N N . PHE B 1 303 ? -25.625 1.237 -1.496 1 95.56 303 PHE B N 1
ATOM 5991 C CA . PHE B 1 303 ? -24.828 1.945 -2.49 1 95.56 303 PHE B CA 1
ATOM 5992 C C . PHE B 1 303 ? -24.953 3.453 -2.322 1 95.56 303 PHE B C 1
ATOM 5994 O O . PHE B 1 303 ? -26.078 3.977 -2.258 1 95.56 303 PHE B O 1
ATOM 6001 N N . LEU B 1 304 ? -23.844 4.152 -2.271 1 96.06 304 LEU B N 1
ATOM 6002 C CA . LEU B 1 304 ? -23.844 5.566 -1.908 1 96.06 304 LEU B CA 1
ATOM 6003 C C . LEU B 1 304 ? -23.969 6.445 -3.146 1 96.06 304 LEU B C 1
ATOM 6005 O O . LEU B 1 304 ? -24.047 7.672 -3.035 1 96.06 304 LEU B O 1
ATOM 6009 N N . GLY B 1 305 ? -23.938 5.84 -4.324 1 93.69 305 GLY B N 1
ATOM 6010 C CA . GLY B 1 305 ? -24.094 6.613 -5.547 1 93.69 305 GLY B CA 1
ATOM 6011 C C . GLY B 1 305 ? -22.781 6.832 -6.277 1 93.69 305 GLY B C 1
ATOM 6012 O O . GLY B 1 305 ? -21.75 6.277 -5.887 1 93.69 305 GLY B O 1
ATOM 6013 N N . GLN B 1 306 ? -22.812 7.664 -7.344 1 91.75 306 GLN B N 1
ATOM 6014 C CA . GLN B 1 306 ? -21.672 7.785 -8.258 1 91.75 306 GLN B CA 1
ATOM 6015 C C . GLN B 1 306 ? -20.922 9.094 -8.039 1 91.75 306 GLN B C 1
ATOM 6017 O O . GLN B 1 306 ? -19.828 9.289 -8.578 1 91.75 306 GLN B O 1
ATOM 6022 N N . GLU B 1 307 ? -21.547 9.93 -7.277 1 90.69 307 GLU B N 1
ATOM 6023 C CA . GLU B 1 307 ? -20.922 11.227 -7.016 1 90.69 307 GLU B CA 1
ATOM 6024 C C . GLU B 1 307 ? -20.797 11.477 -5.516 1 90.69 307 GLU B C 1
ATOM 6026 O O . GLU B 1 307 ? -21.625 11.023 -4.727 1 90.69 307 GLU B O 1
ATOM 6031 N N . LEU B 1 308 ? -19.844 12.227 -5.172 1 91.38 308 LEU B N 1
ATOM 6032 C CA . LEU B 1 308 ? -19.531 12.453 -3.768 1 91.38 308 LEU B CA 1
ATOM 6033 C C . LEU B 1 308 ? -20.656 13.188 -3.062 1 91.38 308 LEU B C 1
ATOM 6035 O O . LEU B 1 308 ? -21 12.867 -1.92 1 91.38 308 LEU B O 1
ATOM 6039 N N . ARG B 1 309 ? -21.203 14.18 -3.705 1 87.94 309 ARG B N 1
ATOM 6040 C CA . ARG B 1 309 ? -22.297 14.93 -3.094 1 87.94 309 ARG B CA 1
ATOM 6041 C C . ARG B 1 309 ? -23.484 14.023 -2.777 1 87.94 309 ARG B C 1
ATOM 6043 O O . ARG B 1 309 ? -24.094 14.148 -1.717 1 87.94 309 ARG B O 1
ATOM 6050 N N . GLN B 1 310 ? -23.734 13.156 -3.678 1 91.06 310 GLN B N 1
ATOM 6051 C CA . GLN B 1 310 ? -24.797 12.18 -3.475 1 91.06 310 GLN B CA 1
ATOM 6052 C C . GLN B 1 310 ? -24.453 11.234 -2.328 1 91.06 310 GLN B C 1
ATOM 6054 O O . GLN B 1 310 ? -25.328 10.875 -1.535 1 91.06 310 GLN B O 1
ATOM 6059 N N . ALA B 1 311 ? -23.234 10.859 -2.312 1 95.62 311 ALA B N 1
ATOM 6060 C CA . ALA B 1 311 ? -22.781 9.945 -1.269 1 95.62 311 ALA B CA 1
ATOM 6061 C C . ALA B 1 311 ? -22.984 10.547 0.117 1 95.62 311 ALA B C 1
ATOM 6063 O O . ALA B 1 311 ? -23.453 9.875 1.035 1 95.62 311 ALA B O 1
ATOM 6064 N N . LEU B 1 312 ? -22.703 11.82 0.278 1 95 312 LEU B N 1
ATOM 6065 C CA . LEU B 1 312 ? -22.844 12.508 1.559 1 95 312 LEU B CA 1
ATOM 6066 C C . LEU B 1 312 ? -24.297 12.562 1.989 1 95 312 LEU B C 1
ATOM 6068 O O . LEU B 1 312 ? -24.625 12.289 3.146 1 95 312 LEU B O 1
ATOM 6072 N N . GLN B 1 313 ? -25.094 12.852 1.057 1 94 313 GLN B N 1
ATOM 6073 C CA . GLN B 1 313 ? -26.531 12.906 1.347 1 94 313 GLN B CA 1
ATOM 6074 C C . GLN B 1 313 ? -27.062 11.539 1.743 1 94 313 GLN B C 1
ATOM 6076 O O . GLN B 1 313 ? -27.859 11.422 2.68 1 94 313 GLN B O 1
ATOM 6081 N N . ALA B 1 314 ? -26.625 10.562 1.053 1 95.56 314 ALA B N 1
ATOM 6082 C CA . ALA B 1 314 ? -27.062 9.195 1.335 1 95.56 314 ALA B CA 1
ATOM 6083 C C . ALA B 1 314 ? -26.625 8.766 2.732 1 95.56 314 ALA B C 1
ATOM 6085 O O . ALA B 1 314 ? -27.391 8.133 3.457 1 95.56 314 ALA B O 1
ATOM 6086 N N . VAL B 1 315 ? -25.438 9.086 3.109 1 96.69 315 VAL B N 1
ATOM 6087 C CA . VAL B 1 315 ? -24.922 8.719 4.426 1 96.69 315 VAL B CA 1
ATOM 6088 C C . VAL B 1 315 ? -25.734 9.406 5.512 1 96.69 315 VAL B C 1
ATOM 6090 O O . VAL B 1 315 ? -26.125 8.781 6.504 1 96.69 315 VAL B O 1
ATOM 6093 N N . GLU B 1 316 ? -26.016 10.648 5.293 1 94.75 316 GLU B N 1
ATOM 6094 C CA . GLU B 1 316 ? -26.781 11.391 6.281 1 94.75 316 GLU B CA 1
ATOM 6095 C C . GLU B 1 316 ? -28.188 10.805 6.434 1 94.75 316 GLU B C 1
ATOM 6097 O O . GLU B 1 316 ? -28.688 10.672 7.551 1 94.75 316 GLU B O 1
ATOM 6102 N N . LYS B 1 317 ? -28.766 10.484 5.34 1 94.06 317 LYS B N 1
ATOM 6103 C CA . LYS B 1 317 ? -30.078 9.859 5.383 1 94.06 317 LYS B CA 1
ATOM 6104 C C . LYS B 1 317 ? -30.047 8.539 6.145 1 94.06 317 LYS B C 1
ATOM 6106 O O . LYS B 1 317 ? -30.938 8.258 6.945 1 94.06 317 LYS B O 1
ATOM 6111 N N . LEU B 1 318 ? -29.016 7.742 5.906 1 94.19 318 LEU B N 1
ATOM 6112 C CA . LEU B 1 318 ? -28.859 6.449 6.562 1 94.19 318 LEU B CA 1
ATOM 6113 C C . LEU B 1 318 ? -28.641 6.617 8.062 1 94.19 318 LEU B C 1
ATOM 6115 O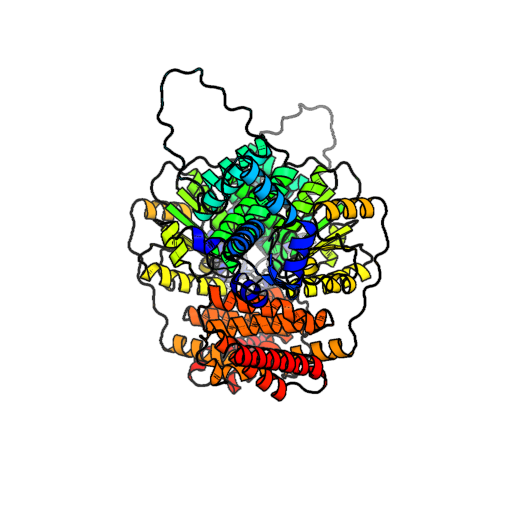 O . LEU B 1 318 ? -29.141 5.816 8.859 1 94.19 318 LEU B O 1
ATOM 6119 N N . MET B 1 319 ? -27.906 7.621 8.453 1 94.25 319 MET B N 1
ATOM 6120 C CA . MET B 1 319 ? -27.594 7.871 9.859 1 94.25 319 MET B CA 1
ATOM 6121 C C . MET B 1 319 ? -28.828 8.398 10.594 1 94.25 319 MET B C 1
ATOM 6123 O O . MET B 1 319 ? -29.031 8.094 11.766 1 94.25 319 MET B O 1
ATOM 6127 N N . GLU B 1 320 ? -29.609 9.141 9.922 1 90.56 320 GLU B N 1
ATOM 6128 C CA . GLU B 1 320 ? -30.812 9.719 10.523 1 90.56 320 GLU B CA 1
ATOM 6129 C C . GLU B 1 320 ? -31.938 8.695 10.602 1 90.56 320 GLU B C 1
ATOM 6131 O O . GLU B 1 320 ? -32.719 8.688 11.57 1 90.56 320 GLU B O 1
ATOM 6136 N N . ALA B 1 321 ? -31.984 7.938 9.578 1 88.88 321 ALA B N 1
ATOM 6137 C CA . ALA B 1 321 ? -33 6.891 9.523 1 88.88 321 ALA B CA 1
ATOM 6138 C C . ALA B 1 321 ? -32.406 5.562 9.078 1 88.88 321 ALA B C 1
ATOM 6140 O O . ALA B 1 321 ? -32.438 5.223 7.891 1 88.88 321 ALA B O 1
ATOM 6141 N N . PRO B 1 322 ? -31.906 4.848 10.094 1 82.81 322 PRO B N 1
ATOM 6142 C CA . PRO B 1 322 ? -31.266 3.584 9.727 1 82.81 322 PRO B CA 1
ATOM 6143 C C . PRO B 1 322 ? -32.188 2.641 8.977 1 82.81 322 PRO B C 1
ATOM 6145 O O . PRO B 1 322 ? -33.375 2.527 9.32 1 82.81 322 PRO B O 1
ATOM 6148 N N . GLN B 1 323 ? -31.75 2.221 7.84 1 82.25 323 GLN B N 1
ATOM 6149 C CA . GLN B 1 323 ? -32.469 1.257 7.016 1 82.25 323 GLN B CA 1
ATOM 6150 C C . GLN B 1 323 ? -31.812 -0.114 7.059 1 82.25 323 GLN B C 1
ATOM 6152 O O . GLN B 1 323 ? -30.594 -0.209 7.184 1 82.25 323 GLN B O 1
ATOM 6157 N N . PRO B 1 324 ? -32.656 -1.108 6.988 1 81.44 324 PRO B N 1
ATOM 6158 C CA . PRO B 1 324 ? -32.062 -2.441 6.934 1 81.44 324 PRO B CA 1
ATOM 6159 C C . PRO B 1 324 ? -31.281 -2.68 5.641 1 81.44 324 PRO B C 1
ATOM 6161 O O . PRO B 1 324 ? -31.609 -2.104 4.602 1 81.44 324 PRO B O 1
ATOM 6164 N N . VAL B 1 325 ? -30.219 -3.395 5.801 1 80.69 325 VAL B N 1
ATOM 6165 C CA . VAL B 1 325 ? -29.406 -3.729 4.641 1 80.69 325 VAL B CA 1
ATOM 6166 C C . VAL B 1 325 ? -30.141 -4.75 3.77 1 80.69 325 VAL B C 1
ATOM 6168 O O . VAL B 1 325 ? -30.688 -5.727 4.281 1 80.69 325 VAL B O 1
ATOM 6171 N N . ALA B 1 326 ? -30.297 -4.305 2.494 1 70.31 326 ALA B N 1
ATOM 6172 C CA . ALA B 1 326 ? -30.938 -5.258 1.585 1 70.31 326 ALA B CA 1
ATOM 6173 C C . ALA B 1 326 ? -30.047 -6.48 1.372 1 70.31 326 ALA B C 1
ATOM 6175 O O . ALA B 1 326 ? -28.812 -6.371 1.358 1 70.31 326 ALA B O 1
ATOM 6176 N N . ALA B 1 327 ? -30.719 -7.574 1.342 1 70 327 ALA B N 1
ATOM 6177 C CA . ALA B 1 327 ? -30 -8.797 1.021 1 70 327 ALA B CA 1
ATOM 6178 C C . ALA B 1 327 ? -29.375 -8.719 -0.373 1 70 327 ALA B C 1
ATOM 6180 O O . ALA B 1 327 ? -29.953 -8.117 -1.28 1 70 327 ALA B O 1
ATOM 6181 N N . HIS B 1 328 ? -28.141 -9.07 -0.514 1 78.06 328 HIS B N 1
ATOM 6182 C CA . HIS B 1 328 ? -27.469 -9.086 -1.812 1 78.06 328 HIS B CA 1
ATOM 6183 C C . HIS B 1 328 ? -27.828 -10.352 -2.588 1 78.06 328 HIS B C 1
ATOM 6185 O O . HIS B 1 328 ? -28.328 -11.32 -2.014 1 78.06 328 HIS B O 1
ATOM 6191 N N . GLN B 1 329 ? -27.672 -10.234 -3.895 1 82.69 329 GLN B N 1
ATOM 6192 C CA . GLN B 1 329 ? -27.828 -11.414 -4.742 1 82.69 329 GLN B CA 1
ATOM 6193 C C . GLN B 1 329 ? -26.672 -12.391 -4.547 1 82.69 329 GLN B C 1
ATOM 6195 O O . GLN B 1 329 ? -25.516 -12.07 -4.836 1 82.69 329 GLN B O 1
ATOM 6200 N N . PRO B 1 330 ? -27 -13.523 -4.105 1 85.12 330 PRO B N 1
ATOM 6201 C CA . PRO B 1 330 ? -25.922 -14.5 -3.912 1 85.12 330 PRO B CA 1
ATOM 6202 C C . PRO B 1 330 ? -25.297 -14.953 -5.23 1 85.12 330 PRO B C 1
ATOM 6204 O O . PRO B 1 330 ? -25.953 -14.898 -6.273 1 85.12 330 PRO B O 1
ATOM 6207 N N . VAL B 1 331 ? -24.141 -15.297 -5.191 1 90.69 331 VAL B N 1
ATOM 6208 C CA . VAL B 1 331 ? -23.453 -15.883 -6.34 1 90.69 331 VAL B CA 1
ATOM 6209 C C . VAL B 1 331 ? -24.016 -17.266 -6.633 1 90.69 331 VAL B C 1
ATOM 6211 O O . VAL B 1 331 ? -24.328 -18.031 -5.711 1 90.69 331 VAL B O 1
ATOM 6214 N N . THR B 1 332 ? -24.203 -17.609 -7.902 1 93.81 332 THR B N 1
ATOM 6215 C CA . THR B 1 332 ? -24.766 -18.906 -8.289 1 93.81 332 THR B CA 1
ATOM 6216 C C . THR B 1 332 ? -23.797 -20.031 -7.93 1 93.81 332 THR B C 1
ATOM 6218 O O . THR B 1 332 ? -22.594 -19.812 -7.816 1 93.81 332 THR B O 1
ATOM 6221 N N . PRO B 1 333 ? -24.328 -21.219 -7.754 1 94.56 333 PRO B N 1
ATOM 6222 C CA . PRO B 1 333 ? -23.453 -22.359 -7.48 1 94.56 333 PRO B CA 1
ATOM 6223 C C . PRO B 1 333 ? -22.422 -22.594 -8.578 1 94.56 333 PRO B C 1
ATOM 6225 O O . PRO B 1 333 ? -21.312 -23.047 -8.297 1 94.56 333 PRO B O 1
ATOM 6228 N N . GLU B 1 334 ? -22.797 -22.297 -9.805 1 95.56 334 GLU B N 1
ATOM 6229 C CA . GLU B 1 334 ? -21.875 -22.438 -10.93 1 95.56 334 GLU B CA 1
ATOM 6230 C C . GLU B 1 334 ? -20.625 -21.594 -10.734 1 95.56 334 GLU B C 1
ATOM 6232 O O . GLU B 1 334 ? -19.5 -22.078 -10.883 1 95.56 334 GLU B O 1
ATOM 6237 N N . TYR B 1 335 ? -20.828 -20.406 -10.359 1 95.81 335 TYR B N 1
ATOM 6238 C CA . TYR B 1 335 ? -19.703 -19.484 -10.188 1 95.81 335 TYR B CA 1
ATOM 6239 C C . TYR B 1 335 ? -18.938 -19.797 -8.906 1 95.81 335 TYR B C 1
ATOM 6241 O O . TYR B 1 335 ? -17.719 -19.641 -8.852 1 95.81 335 TYR B O 1
ATOM 6249 N N . ALA B 1 336 ? -19.641 -20.266 -7.906 1 95 336 ALA B N 1
ATOM 6250 C CA . ALA B 1 336 ? -18.953 -20.703 -6.688 1 95 336 ALA B CA 1
ATOM 6251 C C . ALA B 1 336 ? -18.031 -21.875 -6.965 1 95 336 ALA B C 1
ATOM 6253 O O . ALA B 1 336 ? -16.891 -21.906 -6.484 1 95 336 ALA B O 1
ATOM 6254 N N . ALA B 1 337 ? -18.547 -22.797 -7.758 1 96.31 337 ALA B N 1
ATOM 6255 C CA . ALA B 1 337 ? -17.766 -23.969 -8.133 1 96.31 337 ALA B CA 1
ATOM 6256 C C . ALA B 1 337 ? -16.578 -23.562 -9.023 1 96.31 337 ALA B C 1
ATOM 6258 O O . ALA B 1 337 ? -15.484 -24.109 -8.883 1 96.31 337 ALA B O 1
ATOM 6259 N N . ALA B 1 338 ? -16.828 -22.656 -9.938 1 97.25 338 ALA B N 1
ATOM 6260 C CA . ALA B 1 338 ? -15.781 -22.188 -10.828 1 97.25 338 ALA B CA 1
ATOM 6261 C C . ALA B 1 338 ? -14.656 -21.5 -10.047 1 97.25 338 ALA B C 1
ATOM 6263 O O . ALA B 1 338 ? -13.477 -21.688 -10.359 1 97.25 338 ALA B O 1
ATOM 6264 N N . LEU B 1 339 ? -15.031 -20.719 -9.055 1 95.56 339 LEU B N 1
ATOM 6265 C CA . LEU B 1 339 ? -14.047 -20.016 -8.227 1 95.56 339 LEU B CA 1
ATOM 6266 C C . LEU B 1 339 ? -13.164 -21.016 -7.48 1 95.56 339 LEU B C 1
ATOM 6268 O O . LEU B 1 339 ? -11.938 -20.922 -7.523 1 95.56 339 LEU B O 1
ATOM 6272 N N . ALA B 1 340 ? -13.797 -21.984 -6.801 1 92.12 340 ALA B N 1
ATOM 6273 C CA . ALA B 1 340 ? -13.055 -22.984 -6.039 1 92.12 340 ALA B CA 1
ATOM 6274 C C . ALA B 1 340 ? -12.125 -23.781 -6.945 1 92.12 340 ALA B C 1
ATOM 6276 O O . ALA B 1 340 ? -10.969 -24.016 -6.605 1 92.12 340 ALA B O 1
ATOM 6277 N N . HIS B 1 341 ? -12.648 -24.156 -8.078 1 94.38 341 HIS B N 1
ATOM 6278 C CA . HIS B 1 341 ? -11.891 -24.938 -9.055 1 94.38 341 HIS B CA 1
ATOM 6279 C C . HIS B 1 341 ? -10.695 -24.141 -9.578 1 94.38 341 HIS B C 1
ATOM 6281 O O . HIS B 1 341 ? -9.586 -24.688 -9.664 1 94.38 341 HIS B O 1
ATOM 6287 N N . PHE B 1 342 ? -10.906 -22.906 -9.953 1 95.69 342 PHE B N 1
ATOM 6288 C CA . PHE B 1 342 ? -9.844 -22.078 -10.5 1 95.69 342 PHE B CA 1
ATOM 6289 C C . PHE B 1 342 ? -8.75 -21.844 -9.461 1 95.69 342 PHE B C 1
ATOM 6291 O O . PHE B 1 342 ? -7.566 -21.891 -9.781 1 95.69 342 PHE B O 1
ATOM 6298 N N . GLN B 1 343 ? -9.109 -21.547 -8.211 1 90.38 343 GLN B N 1
ATOM 6299 C CA . GLN B 1 343 ? -8.141 -21.312 -7.148 1 90.38 343 GLN B CA 1
ATOM 6300 C C . GLN B 1 343 ? -7.227 -22.516 -6.957 1 90.38 343 GLN B C 1
ATOM 6302 O O . GLN B 1 343 ? -6.027 -22.359 -6.719 1 90.38 343 GLN B O 1
ATOM 6307 N N . GLU B 1 344 ? -7.766 -23.656 -7.117 1 88 344 GLU B N 1
ATOM 6308 C CA . GLU B 1 344 ? -7.004 -24.906 -6.961 1 88 344 GLU B CA 1
ATOM 6309 C C . GLU B 1 344 ? -6.066 -25.125 -8.141 1 88 344 GLU B C 1
ATOM 6311 O O . GLU B 1 344 ? -5 -25.734 -7.988 1 88 344 GLU B O 1
ATOM 6316 N N . ARG B 1 345 ? -6.488 -24.625 -9.297 1 93.44 345 ARG B N 1
ATOM 6317 C CA . ARG B 1 345 ? -5.789 -24.984 -10.523 1 93.44 345 ARG B CA 1
ATOM 6318 C C . ARG B 1 345 ? -4.926 -23.828 -11.031 1 93.44 345 ARG B C 1
ATOM 6320 O O . ARG B 1 345 ? -4.105 -24.016 -11.93 1 93.44 345 ARG B O 1
ATOM 6327 N N . ARG B 1 346 ? -5.016 -22.641 -10.453 1 93.31 346 ARG B N 1
ATOM 6328 C CA . ARG B 1 346 ? -4.367 -21.422 -10.945 1 93.31 346 ARG B CA 1
ATOM 6329 C C . ARG B 1 346 ? -2.859 -21.625 -11.062 1 93.31 346 ARG B C 1
ATOM 6331 O O . ARG B 1 346 ? -2.25 -21.203 -12.047 1 93.31 346 ARG B O 1
ATOM 6338 N N . ALA B 1 347 ? -2.293 -22.312 -10.07 1 89.94 347 ALA B N 1
ATOM 6339 C CA . ALA B 1 347 ? -0.847 -22.516 -10.086 1 89.94 347 ALA B CA 1
ATOM 6340 C C . ALA B 1 347 ? -0.419 -23.391 -11.266 1 89.94 347 ALA B C 1
ATOM 6342 O O . ALA B 1 347 ? 0.641 -23.156 -11.852 1 89.94 347 ALA B O 1
ATOM 6343 N N . ARG B 1 348 ? -1.19 -24.359 -11.609 1 93.25 348 ARG B N 1
ATOM 6344 C CA . ARG B 1 348 ? -0.903 -25.219 -12.758 1 93.25 348 ARG B CA 1
ATOM 6345 C C . ARG B 1 348 ? -0.998 -24.438 -14.062 1 93.25 348 ARG B C 1
ATOM 6347 O O . ARG B 1 348 ? -0.184 -24.625 -14.961 1 93.25 348 ARG B O 1
ATOM 6354 N N . ILE B 1 349 ? -2.014 -23.625 -14.117 1 95.31 349 ILE B N 1
ATOM 6355 C CA . ILE B 1 349 ? -2.188 -22.781 -15.297 1 95.31 349 ILE B CA 1
ATOM 6356 C C . ILE B 1 349 ? -0.974 -21.875 -15.461 1 95.31 349 ILE B C 1
ATOM 6358 O O . ILE B 1 349 ? -0.415 -21.766 -16.562 1 95.31 349 ILE B O 1
ATOM 6362 N N . GLU B 1 350 ? -0.521 -21.234 -14.391 1 91.38 350 GLU B N 1
ATOM 6363 C CA . GLU B 1 350 ? 0.634 -20.344 -14.43 1 91.38 350 GLU B CA 1
ATOM 6364 C C . GLU B 1 350 ? 1.898 -21.094 -14.836 1 91.38 350 GLU B C 1
ATOM 6366 O O . GLU B 1 350 ? 2.721 -20.562 -15.594 1 91.38 350 GLU B O 1
ATOM 6371 N N . ALA B 1 351 ? 2.078 -22.328 -14.336 1 90.44 351 ALA B N 1
ATOM 6372 C CA . ALA B 1 351 ? 3.229 -23.141 -14.703 1 90.44 351 ALA B CA 1
ATOM 6373 C C . ALA B 1 351 ? 3.248 -23.422 -16.203 1 90.44 351 ALA B C 1
ATOM 6375 O O . ALA B 1 351 ? 4.309 -23.375 -16.844 1 90.44 351 ALA B O 1
ATOM 6376 N N . ALA B 1 352 ? 2.074 -23.703 -16.703 1 93.5 352 ALA B N 1
ATOM 6377 C CA . ALA B 1 352 ? 1.962 -23.969 -18.141 1 93.5 352 ALA B CA 1
ATOM 6378 C C . ALA B 1 352 ? 2.311 -22.719 -18.953 1 93.5 352 ALA B C 1
ATOM 6380 O O . ALA B 1 352 ? 2.881 -22.812 -20.031 1 93.5 352 ALA B O 1
ATOM 6381 N N . LEU B 1 353 ? 1.974 -21.531 -18.484 1 93 353 LEU B N 1
ATOM 6382 C CA . LEU B 1 353 ? 2.254 -20.281 -19.172 1 93 353 LEU B CA 1
ATOM 6383 C C . LEU B 1 353 ? 3.756 -20 -19.219 1 93 353 LEU B C 1
ATOM 6385 O O . LEU B 1 353 ? 4.262 -19.484 -20.203 1 93 353 LEU B O 1
ATOM 6389 N N . TRP B 1 354 ? 4.441 -20.375 -18.203 1 87.75 354 TRP B N 1
ATOM 6390 C CA . TRP B 1 354 ? 5.891 -20.203 -18.156 1 87.75 354 TRP B CA 1
ATOM 6391 C C . TRP B 1 354 ? 6.57 -21.062 -19.219 1 87.75 354 TRP B C 1
ATOM 6393 O O . TRP B 1 354 ? 7.633 -20.688 -19.734 1 87.75 354 TRP B O 1
ATOM 6403 N N . GLU B 1 355 ? 5.922 -22.094 -19.578 1 88.31 355 GLU B N 1
ATOM 6404 C CA . GLU B 1 355 ? 6.496 -23.031 -20.531 1 88.31 355 GLU B CA 1
ATOM 6405 C C . GLU B 1 355 ? 6.035 -22.719 -21.953 1 88.31 355 GLU B C 1
ATOM 6407 O O . GLU B 1 355 ? 6.547 -23.281 -22.922 1 88.31 355 GLU B O 1
ATOM 6412 N N . ALA B 1 356 ? 5.098 -21.828 -22.062 1 90.12 356 ALA B N 1
ATOM 6413 C CA . ALA B 1 356 ? 4.523 -21.531 -23.375 1 90.12 356 ALA B CA 1
ATOM 6414 C C . ALA B 1 356 ? 5.531 -20.828 -24.281 1 90.12 356 ALA B C 1
ATOM 6416 O O . ALA B 1 356 ? 5.984 -19.719 -23.953 1 90.12 356 ALA B O 1
ATOM 6417 N N . PRO B 1 357 ? 5.891 -21.375 -25.375 1 85.12 357 PRO B N 1
ATOM 6418 C CA . PRO B 1 357 ? 6.891 -20.797 -26.266 1 85.12 357 PRO B CA 1
ATOM 6419 C C . PRO B 1 357 ? 6.492 -19.406 -26.766 1 85.12 357 PRO B C 1
ATOM 6421 O O . PRO B 1 357 ? 7.352 -18.531 -26.938 1 85.12 357 PRO B O 1
ATOM 6424 N N . ARG B 1 358 ? 5.211 -19.172 -26.938 1 82.19 358 ARG B N 1
ATOM 6425 C CA . ARG B 1 358 ? 4.699 -17.906 -27.484 1 82.19 358 ARG B CA 1
ATOM 6426 C C . ARG B 1 358 ? 4.98 -16.75 -26.531 1 82.19 358 ARG B C 1
ATOM 6428 O O . ARG B 1 358 ? 4.93 -15.586 -26.922 1 82.19 358 ARG B O 1
ATOM 6435 N N . LEU B 1 359 ? 5.277 -17.094 -25.266 1 88.44 359 LEU B N 1
ATOM 6436 C CA . LEU B 1 359 ? 5.391 -16.031 -24.25 1 88.44 359 LEU B CA 1
ATOM 6437 C C . LEU B 1 359 ? 6.855 -15.789 -23.891 1 88.44 359 LEU B C 1
ATOM 6439 O O . LEU B 1 359 ? 7.156 -14.945 -23.047 1 88.44 359 LEU B O 1
ATOM 6443 N N . LYS B 1 360 ? 7.727 -16.438 -24.547 1 81.38 360 LYS B N 1
ATOM 6444 C CA . LYS B 1 360 ? 9.148 -16.312 -24.25 1 81.38 360 LYS B CA 1
ATOM 6445 C C . LYS B 1 360 ? 9.641 -14.883 -24.516 1 81.38 360 LYS B C 1
ATOM 6447 O O . LYS B 1 360 ? 10.609 -14.438 -23.891 1 81.38 360 LYS B O 1
ATOM 6452 N N . THR B 1 361 ? 8.945 -14.234 -25.359 1 81.5 361 THR B N 1
ATOM 6453 C CA . THR B 1 361 ? 9.344 -12.875 -25.703 1 81.5 361 THR B CA 1
ATOM 6454 C C . THR B 1 361 ? 8.938 -11.898 -24.609 1 81.5 361 THR B C 1
ATOM 6456 O O . THR B 1 361 ? 9.453 -10.781 -24.547 1 81.5 361 THR B O 1
ATOM 6459 N N . LEU B 1 362 ? 8.008 -12.461 -23.844 1 82.44 362 LEU B N 1
ATOM 6460 C CA . LEU B 1 362 ? 7.59 -11.602 -22.75 1 82.44 362 LEU B CA 1
ATOM 6461 C C . LEU B 1 362 ? 8.633 -11.602 -21.625 1 82.44 362 LEU B C 1
ATOM 6463 O O . LEU B 1 362 ? 9.195 -12.648 -21.312 1 82.44 362 LEU B O 1
ATOM 6467 N N . GLY B 1 363 ? 9.242 -10.562 -21.297 1 77.62 363 GLY B N 1
ATOM 6468 C CA . GLY B 1 363 ? 10.133 -10.492 -20.141 1 77.62 363 GLY B CA 1
ATOM 6469 C C . GLY B 1 363 ? 9.594 -11.203 -18.922 1 77.62 363 GLY B C 1
ATOM 6470 O O . GLY B 1 363 ? 8.375 -11.273 -18.719 1 77.62 363 GLY B O 1
ATOM 6471 N N . ARG B 1 364 ? 10.469 -11.914 -18.141 1 80.06 364 ARG B N 1
ATOM 6472 C CA . ARG B 1 364 ? 10.109 -12.703 -16.953 1 80.06 364 ARG B CA 1
ATOM 6473 C C . ARG B 1 364 ? 9.273 -11.867 -15.984 1 80.06 364 ARG B C 1
ATOM 6475 O O . ARG B 1 364 ? 8.273 -12.352 -15.445 1 80.06 364 ARG B O 1
ATOM 6482 N N . THR B 1 365 ? 9.68 -10.68 -15.797 1 77.12 365 THR B N 1
ATOM 6483 C CA . THR B 1 365 ? 9 -9.812 -14.844 1 77.12 365 THR B CA 1
ATOM 6484 C C . THR B 1 365 ? 7.582 -9.508 -15.312 1 77.12 365 THR B C 1
ATOM 6486 O O . THR B 1 365 ? 6.637 -9.57 -14.516 1 77.12 365 THR B O 1
ATOM 6489 N N . LEU B 1 366 ? 7.477 -9.242 -16.562 1 82.62 366 LEU B N 1
ATOM 6490 C CA . LEU B 1 366 ? 6.164 -8.914 -17.109 1 82.62 366 LEU B CA 1
ATOM 6491 C C . LEU B 1 366 ? 5.234 -10.125 -17.047 1 82.62 366 LEU B C 1
ATOM 6493 O O . LEU B 1 366 ? 4.047 -9.984 -16.75 1 82.62 366 LEU B O 1
ATOM 6497 N N . LEU B 1 367 ? 5.742 -11.266 -17.375 1 86.88 367 LEU B N 1
ATOM 6498 C CA . LEU B 1 367 ? 4.934 -12.477 -17.344 1 86.88 367 LEU B CA 1
ATOM 6499 C C . LEU B 1 367 ? 4.469 -12.781 -15.922 1 86.88 367 LEU B C 1
ATOM 6501 O O . LEU B 1 367 ? 3.307 -13.133 -15.703 1 86.88 367 LEU B O 1
ATOM 6505 N N . LEU B 1 368 ? 5.387 -12.648 -14.984 1 83.12 368 LEU B N 1
ATOM 6506 C CA . LEU B 1 368 ? 5.047 -12.883 -13.578 1 83.12 368 LEU B CA 1
ATOM 6507 C C . LEU B 1 368 ? 3.943 -11.938 -13.125 1 83.12 368 LEU B C 1
ATOM 6509 O O . LEU B 1 368 ? 2.951 -12.367 -12.539 1 83.12 368 LEU B O 1
ATOM 6513 N N . GLN B 1 369 ? 4.098 -10.688 -13.383 1 82.31 369 GLN B N 1
ATOM 6514 C CA . GLN B 1 369 ? 3.137 -9.672 -12.969 1 82.31 369 GLN B CA 1
ATOM 6515 C C . GLN B 1 369 ? 1.802 -9.844 -13.688 1 82.31 369 GLN B C 1
ATOM 6517 O O . GLN B 1 369 ? 0.739 -9.68 -13.086 1 82.31 369 GLN B O 1
ATOM 6522 N N . GLY B 1 370 ? 1.896 -10.125 -14.953 1 87.12 370 GLY B N 1
ATOM 6523 C CA . GLY B 1 370 ? 0.689 -10.359 -15.734 1 87.12 370 GLY B CA 1
ATOM 6524 C C . GLY B 1 370 ? -0.128 -11.531 -15.234 1 87.12 370 GLY B C 1
ATOM 6525 O O . GLY B 1 370 ? -1.348 -11.43 -15.086 1 87.12 370 GLY B O 1
ATOM 6526 N N . ASN B 1 371 ? 0.573 -12.625 -14.992 1 89.31 371 ASN B N 1
ATOM 6527 C CA . ASN B 1 371 ? -0.099 -13.805 -14.469 1 89.31 371 ASN B CA 1
ATOM 6528 C C . ASN B 1 371 ? -0.807 -13.516 -13.148 1 89.31 371 ASN B C 1
ATOM 6530 O O . ASN B 1 371 ? -1.962 -13.906 -12.961 1 89.31 371 ASN B O 1
ATOM 6534 N N . GLU B 1 372 ? -0.109 -12.859 -12.312 1 87.69 372 GLU B N 1
ATOM 6535 C CA . GLU B 1 372 ? -0.673 -12.547 -11.008 1 87.69 372 GLU B CA 1
ATOM 6536 C C . GLU B 1 372 ? -1.89 -11.633 -11.133 1 87.69 372 GLU B C 1
ATOM 6538 O O . GLU B 1 372 ? -2.932 -11.891 -10.531 1 87.69 372 GLU B O 1
ATOM 6543 N N . SER B 1 373 ? -1.731 -10.609 -11.859 1 91 373 SER B N 1
ATOM 6544 C CA . SER B 1 373 ? -2.805 -9.633 -12.016 1 91 373 SER B CA 1
ATOM 6545 C C . SER B 1 373 ? -4.023 -10.25 -12.688 1 91 373 SER B C 1
ATOM 6547 O O . SER B 1 373 ? -5.152 -10.07 -12.234 1 91 373 SER B O 1
ATOM 6549 N N . PHE B 1 374 ? -3.795 -10.992 -13.781 1 93.94 374 PHE B N 1
ATOM 6550 C CA . PHE B 1 374 ? -4.898 -11.578 -14.531 1 93.94 374 PHE B CA 1
ATOM 6551 C C . PHE B 1 374 ? -5.602 -12.648 -13.695 1 93.94 374 PHE B C 1
ATOM 6553 O O . PHE B 1 374 ? -6.832 -12.719 -13.688 1 93.94 374 PHE B O 1
ATOM 6560 N N . GLY B 1 375 ? -4.844 -13.484 -13.023 1 94 375 GLY B N 1
ATOM 6561 C CA . GLY B 1 375 ? -5.426 -14.469 -12.133 1 94 375 GLY B CA 1
ATOM 6562 C C . GLY B 1 375 ? -6.293 -13.859 -11.047 1 94 375 GLY B C 1
ATOM 6563 O O . GLY B 1 375 ? -7.398 -14.344 -10.781 1 94 375 GLY B O 1
ATOM 6564 N N . ARG B 1 376 ? -5.828 -12.812 -10.469 1 93.19 376 ARG B N 1
ATOM 6565 C CA . ARG B 1 376 ? -6.574 -12.117 -9.43 1 93.19 376 ARG B CA 1
ATOM 6566 C C . ARG B 1 376 ? -7.871 -11.539 -9.984 1 93.19 376 ARG B C 1
ATOM 6568 O O . ARG B 1 376 ? -8.898 -11.547 -9.305 1 93.19 376 ARG B O 1
ATOM 6575 N N . ASP B 1 377 ? -7.773 -11.039 -11.141 1 95.94 377 ASP B N 1
ATOM 6576 C CA . ASP B 1 377 ? -8.953 -10.453 -11.766 1 95.94 377 ASP B CA 1
ATOM 6577 C C . ASP B 1 377 ? -10 -11.523 -12.07 1 95.94 377 ASP B C 1
ATOM 6579 O O . ASP B 1 377 ? -11.203 -11.281 -11.922 1 95.94 377 ASP B O 1
ATOM 6583 N N . ILE B 1 378 ? -9.531 -12.648 -12.531 1 97.31 378 ILE B N 1
ATOM 6584 C CA . ILE B 1 378 ? -10.453 -13.75 -12.781 1 97.31 378 ILE B CA 1
ATOM 6585 C C . ILE B 1 378 ? -11.133 -14.164 -11.484 1 97.31 378 ILE B C 1
ATOM 6587 O O . ILE B 1 378 ? -12.359 -14.297 -11.438 1 97.31 378 ILE B O 1
ATOM 6591 N N . GLU B 1 379 ? -10.359 -14.305 -10.461 1 95.88 379 GLU B N 1
ATOM 6592 C CA . GLU B 1 379 ? -10.93 -14.656 -9.164 1 95.88 379 GLU B CA 1
ATOM 6593 C C . GLU B 1 379 ? -11.953 -13.617 -8.711 1 95.88 379 GLU B C 1
ATOM 6595 O O . GLU B 1 379 ? -13 -13.961 -8.172 1 95.88 379 GLU B O 1
ATOM 6600 N N . ALA B 1 380 ? -11.602 -12.398 -8.914 1 97.06 380 ALA B N 1
ATOM 6601 C CA . ALA B 1 380 ? -12.492 -11.312 -8.516 1 97.06 380 ALA B CA 1
ATOM 6602 C C . ALA B 1 380 ? -13.82 -11.383 -9.258 1 97.06 380 ALA B C 1
ATOM 6604 O O . ALA B 1 380 ? -14.891 -11.281 -8.648 1 97.06 380 ALA B O 1
ATOM 6605 N N . ALA B 1 381 ? -13.742 -11.57 -10.57 1 97.62 381 ALA B N 1
ATOM 6606 C CA . ALA B 1 381 ? -14.953 -11.656 -11.383 1 97.62 381 ALA B CA 1
ATOM 6607 C C . ALA B 1 381 ? -15.82 -12.836 -10.961 1 97.62 381 ALA B C 1
ATOM 6609 O O . ALA B 1 381 ? -17.047 -12.711 -10.875 1 97.62 381 ALA B O 1
ATOM 6610 N N . LEU B 1 382 ? -15.188 -13.93 -10.664 1 97.38 382 LEU B N 1
ATOM 6611 C CA . LEU B 1 382 ? -15.922 -15.109 -10.227 1 97.38 382 LEU B CA 1
ATOM 6612 C C . LEU B 1 382 ? -16.562 -14.883 -8.859 1 97.38 382 LEU B C 1
ATOM 6614 O O . LEU B 1 382 ? -17.703 -15.281 -8.633 1 97.38 382 LEU B O 1
ATOM 6618 N N . THR B 1 383 ? -15.828 -14.242 -7.949 1 95.94 383 THR B N 1
ATOM 6619 C CA . THR B 1 383 ? -16.328 -13.906 -6.625 1 95.94 383 THR B CA 1
ATOM 6620 C C . THR B 1 383 ? -17.578 -13.031 -6.723 1 95.94 383 THR B C 1
ATOM 6622 O O . THR B 1 383 ? -18.5 -13.172 -5.922 1 95.94 383 THR B O 1
ATOM 6625 N N . LEU B 1 384 ? -17.594 -12.211 -7.699 1 96.69 384 LEU B N 1
ATOM 6626 C CA . LEU B 1 384 ? -18.672 -11.25 -7.863 1 96.69 384 LEU B CA 1
ATOM 6627 C C . LEU B 1 384 ? -19.797 -11.828 -8.734 1 96.69 384 LEU B C 1
ATOM 6629 O O . LEU B 1 384 ? -20.828 -11.188 -8.938 1 96.69 384 LEU B O 1
ATOM 6633 N N . GLY B 1 385 ? -19.609 -13 -9.32 1 95.62 385 GLY B N 1
ATOM 6634 C CA . GLY B 1 385 ? -20.688 -13.805 -9.867 1 95.62 385 GLY B CA 1
ATOM 6635 C C . GLY B 1 385 ? -20.859 -13.641 -11.359 1 95.62 385 GLY B C 1
ATOM 6636 O O . GLY B 1 385 ? -21.859 -14.094 -11.93 1 95.62 385 GLY B O 1
ATOM 6637 N N . ASP B 1 386 ? -19.969 -12.914 -12.023 1 96.31 386 ASP B N 1
ATOM 6638 C CA . ASP B 1 386 ? -20.062 -12.766 -13.477 1 96.31 386 ASP B CA 1
ATOM 6639 C C . ASP B 1 386 ? -18.688 -12.539 -14.094 1 96.31 386 ASP B C 1
ATOM 6641 O O . ASP B 1 386 ? -18.078 -11.492 -13.891 1 96.31 386 ASP B O 1
ATOM 6645 N N . ILE B 1 387 ? -18.203 -13.531 -14.891 1 97.19 387 ILE B N 1
ATOM 6646 C CA . ILE B 1 387 ? -16.875 -13.492 -15.5 1 97.19 387 ILE B CA 1
ATOM 6647 C C . ILE B 1 387 ? -16.781 -12.312 -16.453 1 97.19 387 ILE B C 1
ATOM 6649 O O . ILE B 1 387 ? -15.68 -11.828 -16.75 1 97.19 387 ILE B O 1
ATOM 6653 N N . ARG B 1 388 ? -17.906 -11.797 -16.984 1 94.56 388 ARG B N 1
ATOM 6654 C CA . ARG B 1 388 ? -17.938 -10.711 -17.953 1 94.56 388 ARG B CA 1
ATOM 6655 C C . ARG B 1 388 ? -17.531 -9.391 -17.328 1 94.56 388 ARG B C 1
ATOM 6657 O O . ARG B 1 388 ? -17.25 -8.414 -18.031 1 94.56 388 ARG B O 1
ATOM 6664 N N . TYR B 1 389 ? -17.406 -9.328 -15.961 1 96.88 389 TYR B N 1
ATOM 6665 C CA . TYR B 1 389 ? -16.922 -8.133 -15.273 1 96.88 389 TYR B CA 1
ATOM 6666 C C . TYR B 1 389 ? -15.461 -7.863 -15.625 1 96.88 389 TYR B C 1
ATOM 6668 O O . TYR B 1 389 ? -14.938 -6.781 -15.344 1 96.88 389 TYR B O 1
ATOM 6676 N N . LEU B 1 390 ? -14.781 -8.789 -16.312 1 96.06 390 LEU B N 1
ATOM 6677 C CA . LEU B 1 390 ? -13.383 -8.641 -16.719 1 96.06 390 LEU B CA 1
ATOM 6678 C C . LEU B 1 390 ? -13.258 -7.758 -17.953 1 96.06 390 LEU B C 1
ATOM 6680 O O . LEU B 1 390 ? -12.164 -7.285 -18.266 1 96.06 390 LEU B O 1
ATOM 6684 N N . LYS B 1 391 ? -14.328 -7.602 -18.656 1 92.75 391 LYS B N 1
ATOM 6685 C CA . LYS B 1 391 ? -14.266 -6.961 -19.969 1 92.75 391 LYS B CA 1
ATOM 6686 C C . LYS B 1 391 ? -13.711 -5.543 -19.859 1 92.75 391 LYS B C 1
ATOM 6688 O O . LYS B 1 391 ? -12.75 -5.195 -20.562 1 92.75 391 LYS B O 1
ATOM 6693 N N . PRO B 1 392 ? -14.273 -4.703 -18.969 1 90.62 392 PRO B N 1
ATOM 6694 C CA . PRO B 1 392 ? -13.719 -3.354 -18.875 1 90.62 392 PRO B CA 1
ATOM 6695 C C . PRO B 1 392 ? -12.25 -3.352 -18.438 1 90.62 392 PRO B C 1
ATOM 6697 O O . PRO B 1 392 ? -11.477 -2.484 -18.859 1 90.62 392 PRO B O 1
ATOM 6700 N N . ASN B 1 393 ? -11.883 -4.273 -17.609 1 89.56 393 ASN B N 1
ATOM 6701 C CA . ASN B 1 393 ? -10.492 -4.375 -17.172 1 89.56 393 ASN B CA 1
ATOM 6702 C C . ASN B 1 393 ? -9.562 -4.707 -18.328 1 89.56 393 ASN B C 1
ATOM 6704 O O . ASN B 1 393 ? -8.445 -4.18 -18.422 1 89.56 393 ASN B O 1
ATOM 6708 N N . LEU B 1 394 ? -10.008 -5.621 -19.141 1 88.94 394 LEU B N 1
ATOM 6709 C CA . LEU B 1 394 ? -9.203 -6.004 -20.297 1 88.94 394 LEU B CA 1
ATOM 6710 C C . LEU B 1 394 ? -9.078 -4.84 -21.281 1 88.94 394 LEU B C 1
ATOM 6712 O O . LEU B 1 394 ? -8.016 -4.637 -21.875 1 88.94 394 LEU B O 1
ATOM 6716 N N . GLU B 1 395 ? -10.156 -4.074 -21.469 1 87.12 395 GLU B N 1
ATOM 6717 C CA . GLU B 1 395 ? -10.109 -2.889 -22.328 1 87.12 395 GLU B CA 1
ATOM 6718 C C . GLU B 1 395 ? -9.125 -1.858 -21.781 1 87.12 395 GLU B C 1
ATOM 6720 O O . GLU B 1 395 ? -8.359 -1.262 -22.547 1 87.12 395 GLU B O 1
ATOM 6725 N N . TRP B 1 396 ? -9.211 -1.726 -20.516 1 86.88 396 TRP B N 1
ATOM 6726 C CA . TRP B 1 396 ? -8.281 -0.815 -19.859 1 86.88 396 TRP B CA 1
ATOM 6727 C C . TRP B 1 396 ? -6.836 -1.271 -20.062 1 86.88 396 TRP B C 1
ATOM 6729 O O . TRP B 1 396 ? -5.953 -0.456 -20.328 1 86.88 396 TRP B O 1
ATOM 6739 N N . LEU B 1 397 ? -6.637 -2.547 -19.922 1 86.19 397 LEU B N 1
ATOM 6740 C CA . LEU B 1 397 ? -5.305 -3.117 -20.094 1 86.19 397 LEU B CA 1
ATOM 6741 C C . LEU B 1 397 ? -4.789 -2.904 -21.516 1 86.19 397 LEU B C 1
ATOM 6743 O O . LEU B 1 397 ? -3.594 -2.689 -21.719 1 86.19 397 LEU B O 1
ATOM 6747 N N . GLN B 1 398 ? -5.602 -3.021 -22.438 1 84.12 398 GLN B N 1
ATOM 6748 C CA . GLN B 1 398 ? -5.211 -2.795 -23.828 1 84.12 398 GLN B CA 1
ATOM 6749 C C . GLN B 1 398 ? -4.68 -1.378 -24.031 1 84.12 398 GLN B C 1
ATOM 6751 O O . GLN B 1 398 ? -3.686 -1.175 -24.719 1 84.12 398 GLN B O 1
ATOM 6756 N N . GLY B 1 399 ? -5.34 -0.439 -23.375 1 81.44 399 GLY B N 1
ATOM 6757 C CA . GLY B 1 399 ? -4.855 0.93 -23.438 1 81.44 399 GLY B CA 1
ATOM 6758 C C . GLY B 1 399 ? -3.506 1.11 -22.766 1 81.44 399 GLY B C 1
ATOM 6759 O O . GLY B 1 399 ? -2.641 1.824 -23.281 1 81.44 399 GLY B O 1
ATOM 6760 N N . LEU B 1 400 ? -3.355 0.406 -21.656 1 81.5 400 LEU B N 1
ATOM 6761 C CA . LEU B 1 400 ? -2.113 0.481 -20.891 1 81.5 400 LEU B CA 1
ATOM 6762 C C . LEU B 1 400 ? -0.962 -0.149 -21.672 1 81.5 400 LEU B C 1
ATOM 6764 O O . LEU B 1 400 ? 0.175 0.321 -21.594 1 81.5 400 LEU B O 1
ATOM 6768 N N . TRP B 1 401 ? -1.291 -1.258 -22.312 1 78.75 401 TRP B N 1
ATOM 6769 C CA . TRP B 1 401 ? -0.297 -1.999 -23.078 1 78.75 401 TRP B CA 1
ATOM 6770 C C . TRP B 1 401 ? 0.368 -1.102 -24.125 1 78.75 401 TRP B C 1
ATOM 6772 O O . TRP B 1 401 ? 1.591 -1.128 -24.281 1 78.75 401 TRP B O 1
ATOM 6782 N N . HIS B 1 402 ? -0.306 -0.308 -24.656 1 74.19 402 HIS B N 1
ATOM 6783 C CA . HIS B 1 402 ? 0.195 0.592 -25.688 1 74.19 402 HIS B CA 1
ATOM 6784 C C . HIS B 1 402 ? 1.031 1.715 -25.094 1 74.19 402 HIS B C 1
ATOM 6786 O O . HIS B 1 402 ? 2.109 2.033 -25.594 1 74.19 402 HIS B O 1
ATOM 6792 N N . ALA B 1 403 ? 0.587 2.172 -24.031 1 73.69 403 ALA B N 1
ATOM 6793 C CA . ALA B 1 403 ? 1.181 3.383 -23.469 1 73.69 403 ALA B CA 1
ATOM 6794 C C . ALA B 1 403 ? 2.4 3.053 -22.609 1 73.69 403 ALA B C 1
ATOM 6796 O O . ALA B 1 403 ? 3.385 3.797 -22.609 1 73.69 403 ALA B O 1
ATOM 6797 N N . HIS B 1 404 ? 2.461 1.884 -21.906 1 73.12 404 HIS B N 1
ATOM 6798 C CA . HIS B 1 404 ? 3.469 1.663 -20.875 1 73.12 404 HIS B CA 1
ATOM 6799 C C . HIS B 1 404 ? 4.355 0.47 -21.219 1 73.12 404 HIS B C 1
ATOM 6801 O O . HIS B 1 404 ? 5.52 0.422 -20.812 1 73.12 404 HIS B O 1
ATOM 6807 N N . ILE B 1 405 ? 3.9 -0.525 -21.766 1 68.69 405 ILE B N 1
ATOM 6808 C CA . ILE B 1 405 ? 4.668 -1.74 -22.016 1 68.69 405 ILE B CA 1
ATOM 6809 C C . ILE B 1 405 ? 5.375 -1.641 -23.359 1 68.69 405 ILE B C 1
ATOM 6811 O O . ILE B 1 405 ? 6.449 -2.211 -23.547 1 68.69 405 ILE B O 1
ATOM 6815 N N . GLN B 1 406 ? 4.93 -0.642 -24.109 1 69.88 406 GLN B N 1
ATOM 6816 C CA . GLN B 1 406 ? 5.531 -0.381 -25.422 1 69.88 406 GLN B CA 1
ATOM 6817 C C . GLN B 1 406 ? 5.691 -1.671 -26.219 1 69.88 406 GLN B C 1
ATOM 6819 O O . GLN B 1 406 ? 6.762 -1.941 -26.766 1 69.88 406 GLN B O 1
ATOM 6824 N N . MET B 1 407 ? 4.914 -2.68 -26.125 1 75.81 407 MET B N 1
ATOM 6825 C CA . MET B 1 407 ? 4.875 -3.912 -26.906 1 75.81 407 MET B CA 1
ATOM 6826 C C . MET B 1 407 ? 3.625 -3.961 -27.781 1 75.81 407 MET B C 1
ATOM 6828 O O . MET B 1 407 ? 2.631 -3.291 -27.484 1 75.81 407 MET B O 1
ATOM 6832 N N . PRO B 1 408 ? 3.771 -4.703 -28.859 1 79.56 408 PRO B N 1
ATOM 6833 C CA . PRO B 1 408 ? 2.605 -4.816 -29.75 1 79.56 408 PRO B CA 1
ATOM 6834 C C . PRO B 1 408 ? 1.418 -5.5 -29.062 1 79.56 408 PRO B C 1
ATOM 6836 O O . PRO B 1 408 ? 1.605 -6.395 -28.25 1 79.56 408 PRO B O 1
ATOM 6839 N N . LEU B 1 409 ? 0.26 -5.051 -29.438 1 84.44 409 LEU B N 1
ATOM 6840 C CA . LEU B 1 409 ? -0.974 -5.605 -28.891 1 84.44 409 LEU B CA 1
ATOM 6841 C C . LEU B 1 409 ? -1.094 -7.09 -29.219 1 84.44 409 LEU B C 1
ATOM 6843 O O . LEU B 1 409 ? -1.768 -7.836 -28.5 1 84.44 409 LEU B O 1
ATOM 6847 N N . SER B 1 410 ? -0.418 -7.469 -30.219 1 85.06 410 SER B N 1
ATOM 6848 C CA . SER B 1 410 ? -0.43 -8.875 -30.625 1 85.06 410 SER B CA 1
ATOM 6849 C C . SER B 1 410 ? 0.12 -9.766 -29.516 1 85.06 410 SER B C 1
ATOM 6851 O O . SER B 1 410 ? -0.289 -10.922 -29.391 1 85.06 410 SER B O 1
ATOM 6853 N N . LEU B 1 411 ? 1.003 -9.211 -28.75 1 87.19 411 LEU B N 1
ATOM 6854 C CA . LEU B 1 411 ? 1.579 -9.992 -27.656 1 87.19 411 LEU B CA 1
ATOM 6855 C C . LEU B 1 411 ? 0.547 -10.242 -26.562 1 87.19 411 LEU B C 1
ATOM 6857 O O . LEU B 1 411 ? 0.578 -11.281 -25.906 1 87.19 411 LEU B O 1
ATOM 6861 N N . LEU B 1 412 ? -0.322 -9.273 -26.359 1 89.06 412 LEU B N 1
ATOM 6862 C CA . LEU B 1 412 ? -1.417 -9.492 -25.422 1 89.06 412 LEU B CA 1
ATOM 6863 C C . LEU B 1 412 ? -2.344 -10.602 -25.922 1 89.06 412 LEU B C 1
ATOM 6865 O O . LEU B 1 412 ? -2.805 -11.43 -25.141 1 89.06 412 LEU B O 1
ATOM 6869 N N . GLN B 1 413 ? -2.592 -10.594 -27.172 1 89.56 413 GLN B N 1
ATOM 6870 C CA . GLN B 1 413 ? -3.412 -11.641 -27.766 1 89.56 413 GLN B CA 1
ATOM 6871 C C . GLN B 1 413 ? -2.756 -13.008 -27.594 1 89.56 413 GLN B C 1
ATOM 6873 O O . GLN B 1 413 ? -3.432 -14 -27.312 1 89.56 413 GLN B O 1
ATOM 6878 N N . GLU B 1 414 ? -1.482 -13.008 -27.828 1 91.06 414 GLU B N 1
ATOM 6879 C CA . GLU B 1 414 ? -0.738 -14.25 -27.656 1 91.06 414 GLU B CA 1
ATOM 6880 C C . GLU B 1 414 ? -0.8 -14.734 -26.203 1 91.06 414 GLU B C 1
ATOM 6882 O O . GLU B 1 414 ? -0.9 -15.938 -25.953 1 91.06 414 GLU B O 1
ATOM 6887 N N . TYR B 1 415 ? -0.719 -13.828 -25.328 1 92.81 415 TYR B N 1
ATOM 6888 C CA . TYR B 1 415 ? -0.839 -14.172 -23.922 1 92.81 415 TYR B CA 1
ATOM 6889 C C . TYR B 1 415 ? -2.205 -14.781 -23.625 1 92.81 415 TYR B C 1
ATOM 6891 O O . TYR B 1 415 ? -2.301 -15.805 -22.938 1 92.81 415 TYR B O 1
ATOM 6899 N N . LEU B 1 416 ? -3.244 -14.18 -24.156 1 93.69 416 LEU B N 1
ATOM 6900 C CA . LEU B 1 416 ? -4.598 -14.656 -23.906 1 93.69 416 LEU B CA 1
ATOM 6901 C C . LEU B 1 416 ? -4.82 -16.031 -24.531 1 93.69 416 LEU B C 1
ATOM 6903 O O . LEU B 1 416 ? -5.492 -16.891 -23.953 1 93.69 416 LEU B O 1
ATOM 6907 N N . ARG B 1 417 ? -4.238 -16.234 -25.672 1 94.5 417 ARG B N 1
ATOM 6908 C CA . ARG B 1 417 ? -4.324 -17.531 -26.312 1 94.5 417 ARG B CA 1
ATOM 6909 C C . ARG B 1 417 ? -3.609 -18.609 -25.5 1 94.5 417 ARG B C 1
ATOM 6911 O O . ARG B 1 417 ? -4.125 -19.719 -25.328 1 94.5 417 ARG B O 1
ATOM 6918 N N . ALA B 1 418 ? -2.418 -18.234 -25.078 1 95.38 418 ALA B N 1
ATOM 6919 C CA . ALA B 1 418 ? -1.666 -19.172 -24.234 1 95.38 418 ALA B CA 1
ATOM 6920 C C . ALA B 1 418 ? -2.422 -19.469 -22.938 1 95.38 418 ALA B C 1
ATOM 6922 O O . ALA B 1 418 ? -2.41 -20.609 -22.469 1 95.38 418 ALA B O 1
ATOM 6923 N N . TYR B 1 419 ? -3.035 -18.453 -22.406 1 96.19 419 TYR B N 1
ATOM 6924 C CA . TYR B 1 419 ? -3.812 -18.656 -21.188 1 96.19 419 TYR B CA 1
ATOM 6925 C C . TYR B 1 419 ? -4.992 -19.578 -21.422 1 96.19 419 TYR B C 1
ATOM 6927 O O . TYR B 1 419 ? -5.281 -20.453 -20.594 1 96.19 419 TYR B O 1
ATOM 6935 N N . LEU B 1 420 ? -5.684 -19.406 -22.547 1 96.12 420 LEU B N 1
ATOM 6936 C CA . LEU B 1 420 ? -6.797 -20.281 -22.906 1 96.12 420 LEU B CA 1
ATOM 6937 C C . LEU B 1 420 ? -6.332 -21.719 -23.047 1 96.12 420 LEU B C 1
ATOM 6939 O O . LEU B 1 420 ? -6.977 -22.641 -22.547 1 96.12 420 LEU B O 1
ATOM 6943 N N . GLU B 1 421 ? -5.25 -21.875 -23.734 1 95.81 421 GLU B N 1
ATOM 6944 C CA . GLU B 1 421 ? -4.711 -23.219 -23.922 1 95.81 421 GLU B CA 1
ATOM 6945 C C . GLU B 1 421 ? -4.379 -23.875 -22.578 1 95.81 421 GLU B C 1
ATOM 6947 O O . GLU B 1 421 ? -4.707 -25.047 -22.359 1 95.81 421 GLU B O 1
ATOM 6952 N N . ALA B 1 422 ? -3.719 -23.125 -21.734 1 96.25 422 ALA B N 1
ATOM 6953 C CA . ALA B 1 422 ? -3.377 -23.625 -20.406 1 96.25 422 ALA B CA 1
ATOM 6954 C C . ALA B 1 422 ? -4.633 -23.938 -19.594 1 96.25 422 ALA B C 1
ATOM 6956 O O . ALA B 1 422 ? -4.699 -24.953 -18.906 1 96.25 422 ALA B O 1
ATOM 6957 N N . ALA B 1 423 ? -5.594 -23.047 -19.656 1 97.25 423 ALA B N 1
ATOM 6958 C CA . ALA B 1 423 ? -6.844 -23.234 -18.938 1 97.25 423 ALA B CA 1
ATOM 6959 C C . ALA B 1 423 ? -7.594 -24.469 -19.422 1 97.25 423 ALA B C 1
ATOM 6961 O O . ALA B 1 423 ? -8.156 -25.219 -18.625 1 97.25 423 ALA B O 1
ATOM 6962 N N . GLN B 1 424 ? -7.609 -24.672 -20.719 1 96.88 424 GLN B N 1
ATOM 6963 C CA . GLN B 1 424 ? -8.266 -25.828 -21.297 1 96.88 424 GLN B CA 1
ATOM 6964 C C . GLN B 1 424 ? -7.633 -27.125 -20.797 1 96.88 424 GLN B C 1
ATOM 6966 O O . GLN B 1 424 ? -8.328 -28.141 -20.609 1 96.88 424 GLN B O 1
ATOM 6971 N N . ARG B 1 425 ? -6.402 -27.078 -20.594 1 96.12 425 ARG B N 1
ATOM 6972 C CA . ARG B 1 425 ? -5.656 -28.25 -20.156 1 96.12 425 ARG B CA 1
ATOM 6973 C C . ARG B 1 425 ? -5.938 -28.562 -18.688 1 96.12 425 ARG B C 1
ATOM 6975 O O . ARG B 1 425 ? -5.945 -29.719 -18.281 1 96.12 425 ARG B O 1
ATOM 6982 N N . HIS B 1 426 ? -6.199 -27.531 -17.906 1 96 426 HIS B N 1
ATOM 6983 C CA . HIS B 1 426 ? -6.148 -27.766 -16.469 1 96 426 HIS B CA 1
ATOM 6984 C C . HIS B 1 426 ? -7.512 -27.531 -15.82 1 96 426 HIS B C 1
ATOM 6986 O O . HIS B 1 426 ? -7.727 -27.891 -14.664 1 96 426 HIS B O 1
ATOM 6992 N N . LEU B 1 427 ? -8.406 -26.906 -16.578 1 96.56 427 LEU B N 1
ATOM 6993 C CA . LEU B 1 427 ? -9.742 -26.719 -16.031 1 96.56 427 LEU B CA 1
ATOM 6994 C C . LEU B 1 427 ? -10.711 -27.75 -16.578 1 96.56 427 LEU B C 1
ATOM 6996 O O . LEU B 1 427 ? -10.641 -28.125 -17.75 1 96.56 427 LEU B O 1
ATOM 7000 N N . ASP B 1 428 ? -11.516 -28.203 -15.617 1 94.62 428 ASP B N 1
ATOM 7001 C CA . ASP B 1 428 ? -12.57 -29.156 -15.969 1 94.62 428 ASP B CA 1
ATOM 7002 C C . ASP B 1 428 ? -13.906 -28.438 -16.156 1 94.62 428 ASP B C 1
ATOM 7004 O O . ASP B 1 428 ? -13.938 -27.25 -16.5 1 94.62 428 ASP B O 1
ATOM 7008 N N . GLU B 1 429 ? -15.023 -29.125 -15.961 1 94.56 429 GLU B N 1
ATOM 7009 C CA . GLU B 1 429 ? -16.375 -28.625 -16.203 1 94.56 429 GLU B CA 1
ATOM 7010 C C . GLU B 1 429 ? -16.672 -27.391 -15.367 1 94.56 429 GLU B C 1
ATOM 7012 O O . GLU B 1 429 ? -17.266 -26.438 -15.867 1 94.56 429 GLU B O 1
ATOM 7017 N N . PRO B 1 430 ? -16.219 -27.359 -14.172 1 95.94 430 PRO B N 1
ATOM 7018 C CA . PRO B 1 430 ? -16.531 -26.156 -13.383 1 95.94 430 PRO B CA 1
ATOM 7019 C C . PRO B 1 430 ? -15.844 -24.906 -13.922 1 95.94 430 PRO B C 1
ATOM 7021 O O . PRO B 1 430 ? -16.25 -23.781 -13.578 1 95.94 430 PRO B O 1
ATOM 7024 N N . GLY B 1 431 ? -14.828 -25.094 -14.734 1 96.69 431 GLY B N 1
ATOM 7025 C CA . GLY B 1 431 ? -14.086 -23.969 -15.273 1 96.69 431 GLY B CA 1
ATOM 7026 C C . GLY B 1 431 ? -14.719 -23.391 -16.516 1 96.69 431 GLY B C 1
ATOM 7027 O O . GLY B 1 431 ? -14.188 -22.438 -17.109 1 96.69 431 GLY B O 1
ATOM 7028 N N . GLN B 1 432 ? -15.859 -23.844 -16.891 1 96.5 432 GLN B N 1
ATOM 7029 C CA . GLN B 1 432 ? -16.5 -23.5 -18.156 1 96.5 432 GLN B CA 1
ATOM 7030 C C . GLN B 1 432 ? -16.719 -22 -18.281 1 96.5 432 GLN B C 1
ATOM 7032 O O . GLN B 1 432 ? -16.562 -21.422 -19.359 1 96.5 432 GLN B O 1
ATOM 7037 N N . PRO B 1 433 ? -17.141 -21.281 -17.203 1 97.19 433 PRO B N 1
ATOM 7038 C CA . PRO B 1 433 ? -17.328 -19.844 -17.328 1 97.19 433 PRO B CA 1
ATOM 7039 C C . PRO B 1 433 ? -16.047 -19.125 -17.781 1 97.19 433 PRO B C 1
ATOM 7041 O O . PRO B 1 433 ? -16.125 -18.172 -18.562 1 97.19 433 PRO B O 1
ATOM 7044 N N . ILE B 1 434 ? -14.914 -19.578 -17.297 1 97.88 434 ILE B N 1
ATOM 7045 C CA . ILE B 1 434 ? -13.633 -18.984 -17.641 1 97.88 434 ILE B CA 1
ATOM 7046 C C . ILE B 1 434 ? -13.289 -19.297 -19.094 1 97.88 434 ILE B C 1
ATOM 7048 O O . ILE B 1 434 ? -12.922 -18.406 -19.859 1 97.88 434 ILE B O 1
ATOM 7052 N N . LEU B 1 435 ? -13.453 -20.578 -19.469 1 97.69 435 LEU B N 1
ATOM 7053 C CA . LEU B 1 435 ? -13.102 -21.047 -20.812 1 97.69 435 LEU B CA 1
ATOM 7054 C C . LEU B 1 435 ? -13.961 -20.375 -21.875 1 97.69 435 LEU B C 1
ATOM 7056 O O . LEU B 1 435 ? -13.445 -19.906 -22.891 1 97.69 435 LEU B O 1
ATOM 7060 N N . SER B 1 436 ? -15.234 -20.328 -21.625 1 96.75 436 SER B N 1
ATOM 7061 C CA . SER B 1 436 ? -16.156 -19.719 -22.562 1 96.75 436 SER B CA 1
ATOM 7062 C C . SER B 1 436 ? -15.828 -18.234 -22.781 1 96.75 436 SER B C 1
ATOM 7064 O O . SER B 1 436 ? -15.844 -17.75 -23.906 1 96.75 436 SER B O 1
ATOM 7066 N N . TRP B 1 437 ? -15.578 -17.547 -21.672 1 96.44 437 TRP B N 1
ATOM 7067 C CA . TRP B 1 437 ? -15.289 -16.125 -21.766 1 96.44 437 TRP B CA 1
ATOM 7068 C C . TRP B 1 437 ? -13.984 -15.883 -22.531 1 96.44 437 TRP B C 1
ATOM 7070 O O . TRP B 1 437 ? -13.906 -14.977 -23.344 1 96.44 437 TRP B O 1
ATOM 7080 N N . LEU B 1 438 ? -12.914 -16.688 -22.234 1 96.19 438 LEU B N 1
ATOM 7081 C CA . LEU B 1 438 ? -11.633 -16.547 -22.922 1 96.19 438 LEU B CA 1
ATOM 7082 C C . LEU B 1 438 ? -11.797 -16.766 -24.422 1 96.19 438 LEU B C 1
ATOM 7084 O O . LEU B 1 438 ? -11.211 -16.047 -25.219 1 96.19 438 LEU B O 1
ATOM 7088 N N . HIS B 1 439 ? -12.594 -17.75 -24.781 1 95.31 439 HIS B N 1
ATOM 7089 C CA . HIS B 1 439 ? -12.867 -18.016 -26.188 1 95.31 439 HIS B CA 1
ATOM 7090 C C . HIS B 1 439 ? -13.523 -16.797 -26.859 1 95.31 439 HIS B C 1
ATOM 7092 O O . HIS B 1 439 ? -13.164 -16.438 -27.984 1 95.31 439 HIS B O 1
ATOM 7098 N N . GLU B 1 440 ? -14.461 -16.266 -26.188 1 94.5 440 GLU B N 1
ATOM 7099 C CA . GLU B 1 440 ? -15.18 -15.109 -26.703 1 94.5 440 GLU B CA 1
ATOM 7100 C C . GLU B 1 440 ? -14.25 -13.922 -26.906 1 94.5 440 GLU B C 1
ATOM 7102 O O . GLU B 1 440 ? -14.328 -13.227 -27.922 1 94.5 440 GLU B O 1
ATOM 7107 N N . VAL B 1 441 ? -13.391 -13.656 -25.938 1 93.5 441 VAL B N 1
ATOM 7108 C CA . VAL B 1 441 ? -12.477 -12.516 -25.984 1 93.5 441 VAL B CA 1
ATOM 7109 C C . VAL B 1 441 ? -11.492 -12.68 -27.125 1 93.5 441 VAL B C 1
ATOM 7111 O O . VAL B 1 441 ? -11.219 -11.727 -27.859 1 93.5 441 VAL B O 1
ATOM 7114 N N . ILE B 1 442 ? -10.953 -13.859 -27.312 1 92.62 442 ILE B N 1
ATOM 7115 C CA . ILE B 1 442 ? -9.969 -14.125 -28.344 1 92.62 442 ILE B CA 1
ATOM 7116 C C . ILE B 1 442 ? -10.625 -14.008 -29.719 1 92.62 442 ILE B C 1
ATOM 7118 O O . ILE B 1 442 ? -10.039 -13.453 -30.656 1 92.62 442 ILE B O 1
ATOM 7122 N N . ALA B 1 443 ? -11.805 -14.508 -29.812 1 91.38 443 ALA B N 1
ATOM 7123 C CA . ALA B 1 443 ? -12.547 -14.406 -31.062 1 91.38 443 ALA B CA 1
ATOM 7124 C C . ALA B 1 443 ? -12.805 -12.945 -31.438 1 91.38 443 ALA B C 1
ATOM 7126 O O . ALA B 1 443 ? -12.727 -12.57 -32.594 1 91.38 443 ALA B O 1
ATOM 7127 N N . ALA B 1 444 ? -13.094 -12.141 -30.453 1 87.31 444 ALA B N 1
ATOM 7128 C CA . ALA B 1 444 ? -13.359 -10.727 -30.688 1 87.31 444 ALA B CA 1
ATOM 7129 C C . ALA B 1 444 ? -12.109 -10.008 -31.188 1 87.31 444 ALA B C 1
ATOM 7131 O O . ALA B 1 444 ? -12.195 -9.109 -32.031 1 87.31 444 ALA B O 1
ATOM 7132 N N . PHE B 1 445 ? -10.93 -10.359 -30.672 1 83.81 445 PHE B N 1
ATOM 7133 C CA . PHE B 1 445 ? -9.664 -9.781 -31.094 1 83.81 445 PHE B CA 1
ATOM 7134 C C . PHE B 1 445 ? -9.391 -10.109 -32.562 1 83.81 445 PHE B C 1
ATOM 7136 O O . PHE B 1 445 ? -8.859 -9.281 -33.312 1 83.81 445 PHE B O 1
ATOM 7143 N N . GLU B 1 446 ? -9.648 -11.312 -32.906 1 82.25 446 GLU B N 1
ATOM 7144 C CA . GLU B 1 446 ? -9.375 -11.781 -34.25 1 82.25 446 GLU B CA 1
ATOM 7145 C C . GLU B 1 446 ? -10.281 -11.086 -35.281 1 82.25 446 GLU B C 1
ATOM 7147 O O . GLU B 1 446 ? -9.852 -10.781 -36.375 1 82.25 446 GLU B O 1
ATOM 7152 N N . THR B 1 447 ? -11.477 -10.867 -34.875 1 80 447 THR B N 1
ATOM 7153 C CA . THR B 1 447 ? -12.406 -10.188 -35.75 1 80 447 THR B CA 1
ATOM 7154 C C . THR B 1 447 ? -11.992 -8.734 -35.969 1 80 447 THR B C 1
ATOM 7156 O O . THR B 1 447 ? -12.102 -8.203 -37.062 1 80 447 THR B O 1
ATOM 7159 N N . GLU B 1 448 ? -11.461 -8.102 -34.969 1 72.94 448 GLU B N 1
ATOM 7160 C CA . GLU B 1 448 ? -11.023 -6.707 -35.062 1 72.94 448 GLU B CA 1
ATOM 7161 C C . GLU B 1 448 ? -9.797 -6.562 -35.938 1 72.94 448 GLU B C 1
ATOM 7163 O O . GLU B 1 448 ? -9.656 -5.578 -36.656 1 72.94 448 GLU B O 1
ATOM 7168 N N . GLN B 1 449 ? -8.883 -7.512 -35.875 1 67.31 449 GLN B N 1
ATOM 7169 C CA . GLN B 1 449 ? -7.68 -7.492 -36.719 1 67.31 449 GLN B CA 1
ATOM 7170 C C . GLN B 1 449 ? -8.023 -7.672 -38.188 1 67.31 449 GLN B C 1
ATOM 7172 O O . GLN B 1 449 ? -7.41 -7.051 -39.062 1 67.31 449 GLN B O 1
ATOM 7177 N N . THR B 1 450 ? -8.977 -8.562 -38.406 1 63.22 450 THR B N 1
ATOM 7178 C CA . THR B 1 450 ? -9.383 -8.797 -39.781 1 63.22 450 THR B CA 1
ATOM 7179 C C . THR B 1 450 ? -10.039 -7.551 -40.375 1 63.22 450 THR B C 1
ATOM 7181 O O . THR B 1 450 ? -9.883 -7.266 -41.562 1 63.22 450 THR B O 1
ATOM 7184 N N . GLN B 1 451 ? -10.641 -6.777 -39.531 1 58.22 451 GLN B N 1
ATOM 7185 C CA . GLN B 1 451 ? -11.305 -5.574 -40.031 1 58.22 451 GLN B CA 1
ATOM 7186 C C . GLN B 1 451 ? -10.305 -4.445 -40.25 1 58.22 451 GLN B C 1
ATOM 7188 O O . GLN B 1 451 ? -10.523 -3.584 -41.094 1 58.22 451 GLN B O 1
ATOM 7193 N N . GLU B 1 452 ? -9.219 -4.445 -39.531 1 54.06 452 GLU B N 1
ATOM 7194 C CA . GLU B 1 452 ? -8.195 -3.422 -39.688 1 54.06 452 GLU B CA 1
ATOM 7195 C C . GLU B 1 452 ? -7.258 -3.762 -40.844 1 54.06 452 GLU B C 1
ATOM 7197 O O . GLU B 1 452 ? -6.668 -2.867 -41.469 1 54.06 452 GLU B O 1
ATOM 7202 N N . GLU B 1 453 ? -7.105 -4.988 -41.312 1 46.91 453 GLU B N 1
ATOM 7203 C CA . GLU B 1 453 ? -6.379 -5.367 -42.5 1 46.91 453 GLU B CA 1
ATOM 7204 C C . GLU B 1 453 ? -7.254 -5.207 -43.75 1 46.91 453 GLU B C 1
ATOM 7206 O O . GLU B 1 453 ? -6.77 -4.805 -44.812 1 46.91 453 GLU B O 1
#

Solvent-accessible surface area (backbone atoms only — not comparable to full-atom values): 48601 Å² total; per-residue (Å²): 126,74,68,66,40,70,47,57,75,36,40,66,69,55,49,30,68,74,66,67,51,54,69,68,57,52,51,47,32,27,71,75,70,52,49,50,74,58,47,65,46,97,90,64,47,58,20,27,23,54,51,37,51,50,50,51,48,50,42,49,50,35,37,71,71,66,37,53,70,68,53,32,50,49,49,52,52,51,35,48,72,72,68,42,48,89,90,59,71,72,75,79,68,75,78,73,81,72,81,76,71,78,79,70,69,76,68,84,75,55,70,66,58,52,45,52,50,48,33,52,51,30,49,53,22,29,71,60,69,32,61,68,59,28,50,49,43,48,53,51,44,56,72,74,38,59,66,66,54,42,46,64,66,24,50,50,53,46,51,52,47,40,49,50,31,33,51,64,50,74,34,52,69,66,39,43,47,41,39,51,49,52,53,44,52,52,51,49,51,53,44,73,67,44,67,80,54,78,43,85,60,33,33,34,34,28,18,26,40,87,26,72,81,43,64,62,50,50,50,52,44,37,56,42,25,72,70,21,35,32,60,47,76,58,45,48,42,42,56,76,76,66,39,65,57,50,46,68,69,63,56,49,60,32,35,37,39,40,25,64,40,65,48,21,43,29,38,37,34,55,52,25,49,54,33,50,76,67,70,40,46,37,34,33,41,41,57,32,45,65,77,38,58,75,51,54,57,47,30,36,32,41,76,28,58,88,44,70,72,51,26,54,53,45,50,52,50,40,71,76,49,76,65,83,67,52,85,41,57,74,61,49,67,63,32,53,44,20,38,58,50,44,69,66,35,45,32,49,31,51,32,46,47,70,66,35,75,87,46,64,80,48,50,70,68,56,49,53,51,47,51,52,52,51,52,46,40,51,48,17,18,25,67,61,48,39,63,72,67,41,51,65,55,52,56,51,45,56,51,35,36,57,40,70,67,70,48,63,68,63,56,56,52,48,49,52,50,46,48,44,54,28,41,61,73,65,45,60,78,52,32,43,68,60,53,54,49,46,53,52,55,53,51,52,52,53,54,52,51,61,70,73,103,124,76,68,67,39,70,48,58,75,35,39,66,69,55,48,29,69,74,67,67,51,54,70,68,56,52,52,46,32,28,71,75,68,52,51,50,74,60,46,64,45,97,88,65,47,58,21,27,25,53,51,37,52,50,49,51,47,50,43,48,49,34,37,70,71,66,37,52,67,67,52,34,50,49,49,51,51,52,35,48,70,71,69,45,50,88,89,58,69,72,75,78,69,74,75,74,77,73,80,77,70,79,79,72,71,77,68,84,76,56,70,66,58,51,47,51,49,48,32,54,51,30,50,52,21,30,69,60,68,34,62,67,58,28,50,50,44,49,52,52,44,55,72,74,37,57,66,67,52,42,46,62,64,24,51,48,52,45,51,51,47,41,52,50,31,32,52,65,48,76,35,52,69,65,39,44,47,41,39,51,48,53,54,45,52,52,50,50,52,52,44,72,67,45,67,80,54,78,45,86,60,32,35,34,33,27,17,26,41,86,27,72,82,42,65,63,50,50,51,50,44,36,55,41,27,72,71,21,35,32,60,48,76,59,45,47,41,43,57,75,76,66,40,66,57,50,44,68,68,64,56,49,61,32,37,36,39,40,25,65,39,65,49,22,41,29,40,37,31,54,50,24,49,54,34,51,76,68,70,41,45,38,34,33,41,42,58,32,46,65,77,38,58,74,53,56,58,48,31,35,31,41,75,28,57,87,43,68,72,50,27,54,53,45,50,51,49,41,72,75,49,76,64,82,65,53,81,41,56,74,60,49,68,64,33,53,44,20,38,56,50,43,69,67,34,46,34,48,32,51,31,45,47,69,65,35,74,86,44,65,81,47,52,70,67,56,50,53,51,48,51,52,53,50,52,45,42,51,49,17,18,25,66,62,46,39,63,71,67,41,51,65,56,50,56,50,44,55,50,36,34,56,39,71,65,69,50,64,68,64,56,55,51,48,47,52,50,47,49,44,54,26,41,62,73,65,41,60,78,51,33,43,66,58,53,55,50,47,52,52,53,52,50,53,52,52,53,51,52,61,68,73,104